Protein AF-0000000082578750 (afdb_homodimer)

Foldseek 3Di:
DPPLPPVPDPPPPALVLLLVLLVVVVLVCLQAPAFAQEPQQDADHDPPHAYDLAPVSLVVVVVVLVVSVVSLVVCCPVDDDLVNNLSSLLSQLVSLVVCLCCPQLNCLAEALCSLVLSLPVVLLLLPLDDDDQAPVSLVVNLSSLLCSLVSLVRSLVRHPQYAQVNLVVLLVVLVLLLVLLVQLLVLNVVRDDPVSNVSSVVSSVVNNVSSVVSSVSSVVVNPPHHLALASAQVSLVSCCCRNLNPPDHLVRLQVLLVVLLVVLVVVLVVLCVVCPPPDAFDFAPWPVRLQVQLQVLQVVLVVLCVVLLQADDDPQAAFEGEDADRSNNVSVVVSHFSKCLDHLVGGSYYIYHHAYITDPPDDDLNNLSRRPVNLVCQQVNVPAQSVLLSLQSPFPSNSLNNFADLLLRLQLSLLSSVVCVVSCVCVPPSNNVSSNSLVSSQLSVLSNLLSCLNNVVDRLQRQLVVCVVRRVDDSVVSSVVSVVSSSPRPNSNSNVSSNVLLVVLLVVQCVLLPPNDDSHSSVHQSSSSSRRNSVSSSSNVVCVSVVD/DPPPPPLDDPVPPALVLLLVLLVVVVLVCLQAPAFAQEDQQDADHDPPHAYDLAPVSLVVVVVVLVVSVVSLVVCCPVDDDLVNNLSSLLSQLVSLVVCLCCPQLNCLAEALCSLVLSQPVVLLLLPLDDDDQAPVSLVVNLSSLLCSLVSLVRSLVRHPQYAQVNLVVNLVVLVLLLVLLVQLLVLNVVRDDPVSNVSSVVSSVVNNVSSVVSNVSSVVVNPPHHLALASAQVSLVSCCCRNLNPPDHLVRLQVLLVVLLVVLVVVLVVLCVVCPPPDAFDFAPWPVRLQVQLQVLQVVLVVLCVVLLQADDDPQAAFEGEDADRSNNVSVVVSHASKCLDHLVGGSYYIYHHAYITDPPDDDLNNLSRRPVNLVCQQVNVPAQSVLLSLQSPFPSNSLNNFADLLLRLQLSLLSSVVCVVSCVCVVPSNNVSSNSLVSSQLSVLSNLLSCLNNVVDRLQRQLVVCVVRRVDDSVVSSVVSVVSSSPRPNSNSNVSSNVLLVVLLVVQCVLLPPNDDSHVSVHQSSSSSRRNSVSSSSNVVCVSVVD

Solvent-accessible surface area (backbone atoms only — not comparable to full-atom values): 56431 Å² total; per-residue (Å²): 135,72,78,74,63,65,78,66,65,76,70,67,78,68,47,64,67,59,49,50,51,41,53,53,50,52,58,51,40,44,66,62,61,76,57,60,45,55,65,80,80,64,73,79,62,58,87,88,66,64,81,64,63,35,73,67,43,48,53,49,50,53,53,52,49,52,52,52,50,51,56,52,62,73,46,70,76,66,49,86,48,62,65,31,40,45,53,52,49,49,50,51,18,55,54,39,40,52,46,40,50,66,69,50,66,18,39,70,28,28,28,61,42,46,36,54,33,51,32,43,28,58,45,49,58,70,60,54,60,73,81,76,64,46,65,69,57,51,50,49,41,42,53,38,37,55,44,23,42,60,40,47,50,20,37,69,72,44,47,81,52,56,23,31,65,37,44,54,52,25,50,59,54,56,70,48,43,56,62,20,53,52,38,21,51,61,39,42,48,88,55,45,54,73,67,51,48,54,52,39,52,51,27,47,53,51,27,48,50,38,51,52,52,48,45,52,53,50,63,71,54,46,76,88,42,48,76,72,64,44,60,28,60,70,46,48,50,46,39,31,52,43,46,56,46,43,97,61,53,72,67,53,45,36,54,54,22,49,53,46,21,16,47,21,41,41,52,28,51,40,38,48,53,58,47,59,90,59,77,77,74,58,66,37,92,33,50,69,55,42,29,53,46,40,43,54,46,47,53,51,45,54,48,49,34,49,75,58,53,48,34,83,77,63,84,61,58,44,51,54,34,52,40,69,59,52,64,35,44,56,48,49,44,86,53,34,59,59,58,30,66,62,46,75,90,41,63,52,50,60,22,40,35,54,44,74,70,59,50,94,80,48,53,76,68,61,37,42,41,34,44,51,36,60,67,54,34,24,28,49,22,51,73,7,48,33,44,25,48,50,42,14,42,62,34,92,50,69,69,54,37,76,50,71,35,59,32,21,42,37,3,50,15,49,36,41,47,54,50,40,53,62,47,45,75,46,72,89,34,66,68,57,50,39,50,54,27,50,53,44,26,52,40,17,48,28,24,42,49,22,51,30,23,26,53,55,75,29,51,51,68,52,37,12,52,48,42,28,62,73,38,98,49,56,60,70,60,23,37,51,50,27,45,50,32,45,74,38,60,64,56,42,32,14,33,44,53,21,25,50,48,48,34,41,41,49,25,52,48,42,53,74,45,48,89,72,48,47,67,28,61,53,37,43,53,49,36,38,43,27,31,48,38,52,60,52,49,40,55,38,52,54,32,54,76,69,72,96,134,73,78,74,66,66,77,57,75,71,70,66,77,66,48,62,69,57,48,49,52,40,53,53,50,50,58,52,39,45,67,61,62,75,58,60,44,56,64,82,81,64,73,79,63,59,90,87,66,66,81,64,64,34,72,68,43,48,51,49,52,53,53,51,49,53,52,50,51,52,56,53,61,74,46,69,77,67,48,85,49,63,65,29,41,44,53,51,47,50,49,51,21,55,54,36,41,52,48,39,50,64,68,50,66,19,40,71,28,29,28,61,41,46,36,55,33,50,33,42,28,58,46,49,59,70,58,52,58,74,81,76,62,47,65,72,57,50,50,50,43,43,53,39,38,55,44,23,43,59,38,46,51,20,37,69,71,44,48,80,53,56,22,32,66,37,46,54,51,26,49,60,53,55,70,47,44,55,62,20,53,53,39,21,50,61,40,39,48,88,53,45,54,74,68,52,46,53,52,39,52,51,29,46,53,51,27,45,52,37,51,51,52,48,47,54,52,50,64,71,54,46,75,88,40,47,76,71,64,45,60,27,58,70,46,47,49,46,39,31,53,44,46,57,46,42,97,62,52,72,67,53,45,36,54,54,20,47,53,48,22,16,47,22,42,40,51,28,51,38,39,48,52,58,47,59,90,61,76,78,72,58,67,37,93,35,48,68,57,41,29,54,46,39,42,55,47,46,54,50,45,53,48,48,33,50,75,59,52,49,34,84,76,62,84,62,56,45,49,55,34,52,40,69,59,50,64,34,44,56,48,47,45,86,54,35,58,58,57,30,65,62,45,75,89,40,64,51,51,58,22,40,33,54,42,73,70,60,49,96,81,48,55,77,68,60,36,44,41,34,44,52,38,58,68,54,33,24,30,48,22,52,72,7,48,33,44,24,48,52,40,15,43,62,34,93,51,70,68,54,35,76,50,73,35,61,32,20,42,38,3,49,13,50,37,42,48,52,50,40,52,62,47,45,76,46,72,88,34,67,69,56,49,38,50,52,26,50,52,44,26,52,41,16,47,27,23,43,49,22,50,30,22,27,54,55,77,28,52,53,66,53,36,12,51,49,41,28,61,72,38,99,49,56,60,70,59,21,37,51,49,26,46,51,31,46,74,39,61,64,57,44,30,13,33,44,54,22,24,51,47,48,33,42,41,51,26,50,49,42,52,75,45,48,90,72,48,47,68,28,60,53,40,44,53,49,37,38,44,25,31,49,39,52,59,53,49,42,54,38,51,54,31,53,76,69,71,94

Nearest PDB structures (foldseek):
  3u24-assembly1_A  TM=6.979E-01  e=1.617E-16  Shewanella oneidensis MR-1
  3o0y-assembly1_A  TM=7.688E-01  e=4.346E-14  Colwellia psychrerythraea 34H
  3o0y-assembly2_B  TM=7.677E-01  e=4.921E-14  Colwellia psychrerythraea 34H
  3u24-assembly1_A  TM=6.979E-01  e=1.449E-16  Shewanella oneidensis MR-1
  3o0y-assembly1_A  TM=7.482E-01  e=4.290E-14  Colwellia psychrerythraea 34H

Secondary structure (DSSP, 8-state):
--TTSTTT-------HHHHHHHHHHHHHHHHHSPP-SSSTT--PPPTT-----SHHHHHHHHHHHHHHHHHHHHTTT---SHHHHHHHHHHHHHHHHHHIIIIII-HHHH-THHHHHHHHHHHHHHT-SPSP--HHHHHHHHHHHHTHHHHHHHHHHH--S-BHHHHHHHHHHHHHHHHHHHHHHHHHGGG--HHHHHHHHHHHHHHHHHHHHHHHHHHHH-TT-B------HHHHHHIIIIIS-----HHHHHHHHHHHHHHHHHHHHHHHHHTTTPPPPPPPS-HHHHHHHHHHHHHHHHHHHHHTTSS---TTS--EEEEEPPTTTGGGGGGS--EE---GGGTTSPEEEEEPPP-TTS-HHHHHHHH--HHHIIIIISSSHHHHHHHHTT-SSTHHHH---HHHHHHHHHHHHHHHHHTTTTTT-HHHHHHHHHHHHHHHHHHHHHHHHHHTSS-HHHHHHHHHHHS---HHHHHHHHHHHHHSTTSTTHHHHHHHHHHHHHHHHHHHHGGG--HHHHHHHHHHTTTS-HHHHHHHHHHHHTT-/--TTSTTS-------HHHHHHHHHHHHHHHHHSPP-SSSTT--PPPTT-----SHHHHHHHHHHHHHHHHHHHHTTT---SHHHHHHHHHHHHHHHHHHIIIIII-HHHH-THHHHHHHHHHHHHHH-SPSP--HHHHHHHHHHHHTHHHHHHHHHHH--S-BHHHHHHHHHHHHHHHHHHHHHHHHHGGG--HHHHHHHHHHHHHHHHHHHHHHHHHHHH-TT-B------HHHHHHIIIIIS-----HHHHHHHHHHHHHHHHHHHHHHHHHTTTPPPPPPPS-HHHHHHHHHHHHHHHHHHHHHTTSS---TTS--EEEEEPPTTTGGGGGGS--EE---GGGTTSPEEEEEPPP-TTS-HHHHHHHH--HHHIIIIISSSHHHHHHHHTT-SSGGGTS---HHHHHHHHHHHHHHHHHTTTTTT-HHHHHHHHHHHHHHHHHHHHHHHHHHTSS-HHHHHHHHHHHS---HHHHHHHHHHHHHSTTSTTHHHHHHHHHHHHHHHHHHHHGGG--HHHHHHHHHHTTTS-HHHHHHHHHHHHTT-

Sequence (1096 aa):
MGGAALLVAQAAAAQPAVQQLGADFWAWRGTTQPASSDDIPRIVRPAGWVPDWSPAGVAAQRRQLAAFEARWQALEAAPRTVAEKVDYRLVGSALARVHWEMDHVAAWRRQPHFYTAQALNPVFEVLLPLPPVARPRLEEVIRLLANAPAILAAGRANLDDLRGPFVDVALSQLAEVPESLRGMAAGLDAYADAGQKKRLKAVLDKAIAAFADYAAFLKSKRAGLSEQTAVGRESYRYFLGNVGIYPYSPEQLVAMGRQEWARSVLFETLERNRNAGLPELPIGPSIGAVTARLDAEELKVRRFLTEKNLLTVPDWVGHYKAQPFPAYLAPIGWLGRTFDFTSIDRTGQDATVYLPDPSPRLGYFNLSIMRDPRPIIVHEGVPGHFFQLSLSWRNADPLRRRYYDSGANEGTGFYAEEMMLQAGFWADAPKTREIIYNFARLRALRVEVDVKLALGEFTIAQAADYLERMVPMDRATAREEATFFAAAPGQAISYQIGKMQTTEFLAEARVREGKSFDLKRFHDYLWTNGNVPIALQKEEYLSMVSGEMGGAALLVAQAAAAQPAVQQLGADFWAWRGTTQPASSDDIPRIVRPAGWVPDWSPAGVAAQRRQLAAFEARWQALEAAPRTVAEKVDYRLVGSALARVHWEMDHVAAWRRQPHFYTAQALNPVFEVLLPLPPVARPRLEEVIRLLANAPAILAAGRANLDDLRGPFVDVALSQLAEVPESLRGMAAGLDAYADAGQKKRLKAVLDKAIAAFADYAAFLKSKRAGLSEQTAVGRESYRYFLGNVGIYPYSPEQLVAMGRQEWARSVLFETLERNRNAGLPELPIGPSIGAVTARLDAEELKVRRFLTEKNLLTVPDWVGHYKAQPFPAYLAPIGWLGRTFDFTSIDRTGQDATVYLPDPSPRLGYFNLSIMRDPRPIIVHEGVPGHFFQLSLSWRNADPLRRRYYDSGANEGTGFYAEEMMLQAGFWADAPKTREIIYNFARLRALRVEVDVKLALGEFTIAQAADYLERMVPMDRATAREEATFFAAAPGQAISYQIGKMQTTEFLAEARVREGKSFDLKRFHDYLWTNGNVPIALQKEEYLSMVSGE

InterPro domains:
  IPR010281 Protein of unknown function DUF885 [PF05960] (50-263)
  IPR010281 Protein of unknown function DUF885 [PF05960] (376-536)
  IPR010281 Protein of unknown function DUF885 [PTHR33361] (377-539)

Organism: NCBI:txid68569

Radius of gyration: 33.59 Å; Cα contacts (8 Å, |Δi|>4): 1678; chains: 2; bounding box: 69×112×71 Å

Structure (mmCIF, N/CA/C/O backbone):
data_AF-0000000082578750-model_v1
#
loop_
_entity.id
_entity.type
_entity.pdbx_description
1 polymer 'DUF885 domain-containing protein'
#
loop_
_atom_site.group_PDB
_atom_site.id
_atom_site.type_symbol
_atom_site.label_atom_id
_atom_site.label_alt_id
_atom_site.label_comp_id
_atom_site.label_asym_id
_atom_site.label_entity_id
_atom_site.label_seq_id
_atom_site.pdbx_PDB_ins_code
_atom_site.Cartn_x
_atom_site.Cartn_y
_atom_site.Cartn_z
_atom_site.occupancy
_atom_site.B_iso_or_equiv
_atom_site.auth_seq_id
_atom_site.auth_comp_id
_atom_site.auth_asym_id
_atom_site.auth_atom_id
_atom_site.pdbx_PDB_model_num
ATOM 1 N N . MET A 1 1 ? 21.703 5.82 -29.297 1 22.81 1 MET A N 1
ATOM 2 C CA . MET A 1 1 ? 21.562 4.484 -29.875 1 22.81 1 MET A CA 1
ATOM 3 C C . MET A 1 1 ? 22.516 3.504 -29.219 1 22.81 1 MET A C 1
ATOM 5 O O . MET A 1 1 ? 22.469 2.301 -29.484 1 22.81 1 MET A O 1
ATOM 9 N N . GLY A 1 2 ? 23.656 4.141 -28.594 1 24.11 2 GLY A N 1
ATOM 10 C CA . GLY A 1 2 ? 24.812 3.363 -28.172 1 24.11 2 GLY A CA 1
ATOM 11 C C . GLY A 1 2 ? 24.578 2.572 -26.906 1 24.11 2 GLY A C 1
ATOM 12 O O . GLY A 1 2 ? 25.234 1.552 -26.672 1 24.11 2 GLY A O 1
ATOM 13 N N . GLY A 1 3 ? 23.922 3.273 -25.969 1 26.89 3 GLY A N 1
ATOM 14 C CA . GLY A 1 3 ? 24.094 2.818 -24.594 1 26.89 3 GLY A CA 1
ATOM 15 C C . GLY A 1 3 ? 23.281 1.576 -24.281 1 26.89 3 GLY A C 1
ATOM 16 O O . GLY A 1 3 ? 23.234 1.133 -23.125 1 26.89 3 GLY A O 1
ATOM 17 N N . ALA A 1 4 ? 22.234 1.276 -25.078 1 30.17 4 ALA A N 1
ATOM 18 C CA . ALA A 1 4 ? 21.234 0.253 -24.797 1 30.17 4 ALA A CA 1
ATOM 19 C C . ALA A 1 4 ? 21.828 -1.145 -24.859 1 30.17 4 ALA A C 1
ATOM 21 O O . ALA A 1 4 ? 21.188 -2.129 -24.5 1 30.17 4 ALA A O 1
ATOM 22 N N . ALA A 1 5 ? 22.766 -1.293 -25.703 1 33.19 5 ALA A N 1
ATOM 23 C CA . ALA A 1 5 ? 23.328 -2.582 -26.109 1 33.19 5 ALA A CA 1
ATOM 24 C C . ALA A 1 5 ? 24.109 -3.227 -24.969 1 33.19 5 ALA A C 1
ATOM 26 O O . ALA A 1 5 ? 24.562 -4.367 -25.078 1 33.19 5 ALA A O 1
ATOM 27 N N . LEU A 1 6 ? 24.578 -2.402 -24.031 1 34.5 6 LEU A N 1
ATOM 28 C CA . LEU A 1 6 ? 25.625 -2.902 -23.156 1 34.5 6 LEU A CA 1
ATOM 29 C C . LEU A 1 6 ? 25.062 -3.869 -22.109 1 34.5 6 LEU A C 1
ATOM 31 O O . LEU A 1 6 ? 25.797 -4.469 -21.344 1 34.5 6 LEU A O 1
ATOM 35 N N . LEU A 1 7 ? 23.828 -3.561 -21.844 1 36.28 7 LEU A N 1
ATOM 36 C CA . LEU A 1 7 ? 23.453 -4.383 -20.688 1 36.28 7 LEU A CA 1
ATOM 37 C C . LEU A 1 7 ? 23.297 -5.844 -21.094 1 36.28 7 LEU A C 1
ATOM 39 O O . LEU A 1 7 ? 22.812 -6.664 -20.312 1 36.28 7 LEU A O 1
ATOM 43 N N . VAL A 1 8 ? 23.234 -6.031 -22.531 1 36.72 8 VAL A N 1
ATOM 44 C CA . VAL A 1 8 ? 23.031 -7.426 -22.906 1 36.72 8 VAL A CA 1
ATOM 45 C C . VAL A 1 8 ? 24.094 -8.305 -22.266 1 36.72 8 VAL A C 1
ATOM 47 O O . VAL A 1 8 ? 23.781 -9.305 -21.625 1 36.72 8 VAL A O 1
ATOM 50 N N . ALA A 1 9 ? 25.359 -8.617 -23.125 1 36.28 9 ALA A N 1
ATOM 51 C CA . ALA A 1 9 ? 26.062 -9.867 -23.391 1 36.28 9 ALA A CA 1
ATOM 52 C C . ALA A 1 9 ? 27.078 -10.18 -22.297 1 36.28 9 ALA A C 1
ATOM 54 O O . ALA A 1 9 ? 27.969 -11.008 -22.484 1 36.28 9 ALA A O 1
ATOM 55 N N . GLN A 1 10 ? 27.516 -9.266 -21.531 1 38.16 10 GLN A N 1
ATOM 56 C CA . GLN A 1 10 ? 28.594 -10.062 -20.938 1 38.16 10 GLN A CA 1
ATOM 57 C C . GLN A 1 10 ? 28.047 -11.297 -20.234 1 38.16 10 GLN A C 1
ATOM 59 O O . GLN A 1 10 ? 27.422 -11.188 -19.172 1 38.16 10 GLN A O 1
ATOM 64 N N . ALA A 1 11 ? 27.656 -12.141 -20.984 1 43.69 11 ALA A N 1
ATOM 65 C CA . ALA A 1 11 ? 27.484 -13.492 -20.469 1 43.69 11 ALA A CA 1
ATOM 66 C C . ALA A 1 11 ? 28.469 -13.773 -19.344 1 43.69 11 ALA A C 1
ATOM 68 O O . ALA A 1 11 ? 29.672 -13.922 -19.578 1 43.69 11 ALA A O 1
ATOM 69 N N . ALA A 1 12 ? 28.328 -13.141 -18.234 1 47.62 12 ALA A N 1
ATOM 70 C CA . ALA A 1 12 ? 29.078 -13.547 -17.047 1 47.62 12 ALA A CA 1
ATOM 71 C C . ALA A 1 12 ? 29.391 -15.039 -17.078 1 47.62 12 ALA A C 1
ATOM 73 O O . ALA A 1 12 ? 28.547 -15.852 -17.453 1 47.62 12 ALA A O 1
ATOM 74 N N . ALA A 1 13 ? 30.5 -15.422 -17.094 1 53.12 13 ALA A N 1
ATOM 75 C CA . ALA A 1 13 ? 31.078 -16.75 -16.984 1 53.12 13 ALA A CA 1
ATOM 76 C C . ALA A 1 13 ? 30.375 -17.562 -15.898 1 53.12 13 ALA A C 1
ATOM 78 O O . ALA A 1 13 ? 30.469 -17.219 -14.711 1 53.12 13 ALA A O 1
ATOM 79 N N . ALA A 1 14 ? 29.203 -18.25 -16.297 1 68.69 14 ALA A N 1
ATOM 80 C CA . ALA A 1 14 ? 28.594 -19.25 -15.43 1 68.69 14 ALA A CA 1
ATOM 81 C C . ALA A 1 14 ? 29.656 -20.172 -14.844 1 68.69 14 ALA A C 1
ATOM 83 O O . ALA A 1 14 ? 30.641 -20.516 -15.516 1 68.69 14 ALA A O 1
ATOM 84 N N . GLN A 1 15 ? 29.594 -20.25 -13.555 1 83 15 GLN A N 1
ATOM 85 C CA . GLN A 1 15 ? 30.484 -21.219 -12.914 1 83 15 GLN A CA 1
ATOM 86 C C . GLN A 1 15 ? 30.172 -22.641 -13.375 1 83 15 GLN A C 1
ATOM 88 O O . GLN A 1 15 ? 29.125 -23.203 -13.016 1 83 15 GLN A O 1
ATOM 93 N N . PRO A 1 16 ? 31.016 -23.172 -14.164 1 91.62 16 PRO A N 1
ATOM 94 C CA . PRO A 1 16 ? 30.703 -24.422 -14.844 1 91.62 16 PRO A CA 1
ATOM 95 C C . PRO A 1 16 ? 30.25 -25.516 -13.875 1 91.62 16 PRO A C 1
ATOM 97 O O . PRO A 1 16 ? 29.328 -26.281 -14.188 1 91.62 16 PRO A O 1
ATOM 100 N N . ALA A 1 17 ? 30.859 -25.562 -12.695 1 95.62 17 ALA A N 1
ATOM 101 C CA . ALA A 1 17 ? 30.516 -26.625 -11.75 1 95.62 17 ALA A CA 1
ATOM 102 C C . ALA A 1 17 ? 29.094 -26.438 -11.219 1 95.62 17 ALA A C 1
ATOM 104 O O . ALA A 1 17 ? 28.359 -27.406 -11.016 1 95.62 17 ALA A O 1
ATOM 105 N N . VAL A 1 18 ? 28.719 -25.25 -10.992 1 97.06 18 VAL A N 1
ATOM 106 C CA . VAL A 1 18 ? 27.359 -24.953 -10.523 1 97.06 18 VAL A CA 1
ATOM 107 C C . VAL A 1 18 ? 26.359 -25.234 -11.633 1 97.06 18 VAL A C 1
ATOM 109 O O . VAL A 1 18 ? 25.281 -25.781 -11.383 1 97.06 18 VAL A O 1
ATOM 112 N N . GLN A 1 19 ? 26.719 -24.875 -12.844 1 96.38 19 GLN A N 1
ATOM 113 C CA . GLN A 1 19 ? 25.875 -25.141 -13.992 1 96.38 19 GLN A CA 1
ATOM 114 C C . GLN A 1 19 ? 25.641 -26.641 -14.164 1 96.38 19 GLN A C 1
ATOM 116 O O . GLN A 1 19 ? 24.516 -27.078 -14.406 1 96.38 19 GLN A O 1
ATOM 121 N N . GLN A 1 20 ? 26.688 -27.391 -13.992 1 97.31 20 GLN A N 1
ATOM 122 C CA . GLN A 1 20 ? 26.578 -28.844 -14.125 1 97.31 20 GLN A CA 1
ATOM 123 C C . GLN A 1 20 ? 25.719 -29.438 -13.016 1 97.31 20 GLN A C 1
ATOM 125 O O . GLN A 1 20 ? 24.906 -30.328 -13.258 1 97.31 20 GLN A O 1
ATOM 130 N N . LEU A 1 21 ? 25.953 -29 -11.805 1 98.06 21 LEU A N 1
ATOM 131 C CA . LEU A 1 21 ? 25.125 -29.438 -10.688 1 98.06 21 LEU A CA 1
ATOM 132 C C . LEU A 1 21 ? 23.656 -29.172 -10.953 1 98.06 21 LEU A C 1
ATOM 134 O O . LEU A 1 21 ? 22.797 -30.047 -10.734 1 98.06 21 LEU A O 1
ATOM 138 N N . GLY A 1 22 ? 23.391 -27.953 -11.469 1 97.38 22 GLY A N 1
ATOM 139 C CA . GLY A 1 22 ? 22.016 -27.609 -11.812 1 97.38 22 GLY A CA 1
ATOM 140 C C . GLY A 1 22 ? 21.438 -28.5 -12.891 1 97.38 22 GLY A C 1
ATOM 141 O O . GLY A 1 22 ? 20.297 -28.953 -12.781 1 97.38 22 GLY A O 1
ATOM 142 N N . ALA A 1 23 ? 22.219 -28.75 -13.867 1 97.25 23 ALA A N 1
ATOM 143 C CA . ALA A 1 23 ? 21.75 -29.594 -14.953 1 97.25 23 ALA A CA 1
ATOM 144 C C . ALA A 1 23 ? 21.422 -31 -14.445 1 97.25 23 ALA A C 1
ATOM 146 O O . ALA A 1 23 ? 20.391 -31.562 -14.812 1 97.25 23 ALA A O 1
ATOM 147 N N . ASP A 1 24 ? 22.266 -31.547 -13.594 1 98.38 24 ASP A N 1
ATOM 148 C CA . ASP A 1 24 ? 22.047 -32.875 -13.031 1 98.38 24 ASP A CA 1
ATOM 149 C C . ASP A 1 24 ? 20.812 -32.906 -12.148 1 98.38 24 ASP A C 1
ATOM 151 O O . ASP A 1 24 ? 20.016 -33.844 -12.211 1 98.38 24 ASP A O 1
ATOM 155 N N . PHE A 1 25 ? 20.719 -31.953 -11.344 1 98.06 25 PHE A N 1
ATOM 156 C CA . PHE A 1 25 ? 19.594 -31.859 -10.43 1 98.06 25 PHE A CA 1
ATOM 157 C C . PHE A 1 25 ? 18.281 -31.797 -11.195 1 98.06 25 PHE A C 1
ATOM 159 O O . PHE A 1 25 ? 17.344 -32.531 -10.867 1 98.06 25 PHE A O 1
ATOM 166 N N . TRP A 1 26 ? 18.188 -30.969 -12.227 1 96.75 26 TRP A N 1
ATOM 167 C CA . TRP A 1 26 ? 16.938 -30.781 -12.938 1 96.75 26 TRP A CA 1
ATOM 168 C C . TRP A 1 26 ? 16.609 -32 -13.797 1 96.75 26 TRP A C 1
ATOM 170 O O . TRP A 1 26 ? 15.438 -32.312 -14.008 1 96.75 26 TRP A O 1
ATOM 180 N N . ALA A 1 27 ? 17.609 -32.656 -14.25 1 96.69 27 ALA A N 1
ATOM 181 C CA . ALA A 1 27 ? 17.359 -33.938 -14.898 1 96.69 27 ALA A CA 1
ATOM 182 C C . ALA A 1 27 ? 16.719 -34.906 -13.922 1 96.69 27 ALA A C 1
ATOM 184 O O . ALA A 1 27 ? 15.766 -35.594 -14.273 1 96.69 27 ALA A O 1
ATOM 185 N N . TRP A 1 28 ? 17.266 -34.906 -12.758 1 97.81 28 TRP A N 1
ATOM 186 C CA . TRP A 1 28 ? 16.719 -35.75 -11.711 1 97.81 28 TRP A CA 1
ATOM 187 C C . TRP A 1 28 ? 15.297 -35.344 -11.336 1 97.81 28 TRP A C 1
ATOM 189 O O . TRP A 1 28 ? 14.406 -36.156 -11.188 1 97.81 28 TRP A O 1
ATOM 199 N N . ARG A 1 29 ? 15.055 -34.062 -11.266 1 96.44 29 ARG A N 1
ATOM 200 C CA . ARG A 1 29 ? 13.734 -33.562 -10.922 1 96.44 29 ARG A CA 1
ATOM 201 C C . ARG A 1 29 ? 12.719 -33.906 -12.008 1 96.44 29 ARG A C 1
ATOM 203 O O . ARG A 1 29 ? 11.531 -34.094 -11.711 1 96.44 29 ARG A O 1
ATOM 210 N N . GLY A 1 30 ? 13.156 -33.938 -13.219 1 95.5 30 GLY A N 1
ATOM 211 C CA . GLY A 1 30 ? 12.281 -34.344 -14.312 1 95.5 30 GLY A CA 1
ATOM 212 C C . GLY A 1 30 ? 11.602 -35.688 -14.062 1 95.5 30 GLY A C 1
ATOM 213 O O . GLY A 1 30 ? 10.523 -35.938 -14.594 1 95.5 30 GLY A O 1
ATOM 214 N N . THR A 1 31 ? 12.203 -36.438 -13.188 1 96.44 31 THR A N 1
ATOM 215 C CA . THR A 1 31 ? 11.664 -37.781 -12.938 1 96.44 31 THR A CA 1
ATOM 216 C C . THR A 1 31 ? 10.992 -37.844 -11.57 1 96.44 31 THR A C 1
ATOM 218 O O . THR A 1 31 ? 10.234 -38.781 -11.281 1 96.44 31 THR A O 1
ATOM 221 N N . THR A 1 32 ? 11.242 -36.812 -10.742 1 97.12 32 THR A N 1
ATOM 222 C CA . THR A 1 32 ? 10.844 -37 -9.352 1 97.12 32 THR A CA 1
ATOM 223 C C . THR A 1 32 ? 9.883 -35.906 -8.906 1 97.12 32 THR A C 1
ATOM 225 O O . THR A 1 32 ? 9.219 -36.031 -7.879 1 97.12 32 THR A O 1
ATOM 228 N N . GLN A 1 33 ? 9.836 -34.781 -9.578 1 95.94 33 GLN A N 1
ATOM 229 C CA . GLN A 1 33 ? 8.93 -33.719 -9.188 1 95.94 33 GLN A CA 1
ATOM 230 C C . GLN A 1 33 ? 7.477 -34.188 -9.211 1 95.94 33 GLN A C 1
ATOM 232 O O . GLN A 1 33 ? 7.023 -34.781 -10.188 1 95.94 33 GLN A O 1
ATOM 237 N N . PRO A 1 34 ? 6.793 -33.938 -8.133 1 96.06 34 PRO A N 1
ATOM 238 C CA . PRO A 1 34 ? 5.395 -34.375 -8.141 1 96.06 34 PRO A CA 1
ATOM 239 C C . PRO A 1 34 ? 4.547 -33.625 -9.164 1 96.06 34 PRO A C 1
ATOM 241 O O . PRO A 1 34 ? 4.801 -32.438 -9.438 1 96.06 34 PRO A O 1
ATOM 244 N N . ALA A 1 35 ? 3.572 -34.312 -9.688 1 94.19 35 ALA A N 1
ATOM 245 C CA . ALA A 1 35 ? 2.562 -33.656 -10.5 1 94.19 35 ALA A CA 1
ATOM 246 C C . ALA A 1 35 ? 1.674 -32.75 -9.648 1 94.19 35 ALA A C 1
ATOM 248 O O . ALA A 1 35 ? 1.452 -33.031 -8.469 1 94.19 35 ALA A O 1
ATOM 249 N N . SER A 1 36 ? 1.297 -31.672 -10.227 1 89.44 36 SER A N 1
ATOM 250 C CA . SER A 1 36 ? 0.495 -30.688 -9.5 1 89.44 36 SER A CA 1
ATOM 251 C C . SER A 1 36 ? -0.675 -30.203 -10.352 1 89.44 36 SER A C 1
ATOM 253 O O . SER A 1 36 ? -0.614 -30.234 -11.586 1 89.44 36 SER A O 1
ATOM 255 N N . SER A 1 37 ? -1.766 -29.828 -9.672 1 89.06 37 SER A N 1
ATOM 256 C CA . SER A 1 37 ? -2.887 -29.203 -10.359 1 89.06 37 SER A CA 1
ATOM 257 C C . SER A 1 37 ? -2.539 -27.781 -10.805 1 89.06 37 SER A C 1
ATOM 259 O O . SER A 1 37 ? -3.236 -27.203 -11.641 1 89.06 37 SER A O 1
ATOM 261 N N . ASP A 1 38 ? -1.488 -27.266 -10.227 1 87.06 38 ASP A N 1
ATOM 262 C CA . ASP A 1 38 ? -1.002 -25.938 -10.609 1 87.06 38 ASP A CA 1
ATOM 263 C C . ASP A 1 38 ? -0.26 -26 -11.945 1 87.06 38 ASP A C 1
ATOM 265 O O . ASP A 1 38 ? 0.451 -26.969 -12.227 1 87.06 38 ASP A O 1
ATOM 269 N N . ASP A 1 39 ? -0.376 -25 -12.711 1 84.25 39 ASP A N 1
ATOM 270 C CA . ASP A 1 39 ? 0.211 -24.969 -14.047 1 84.25 39 ASP A CA 1
ATOM 271 C C . ASP A 1 39 ? 1.676 -24.547 -14 1 84.25 39 ASP A C 1
ATOM 273 O O . ASP A 1 39 ? 2.469 -24.922 -14.867 1 84.25 39 ASP A O 1
ATOM 277 N N . ILE A 1 40 ? 2.117 -23.859 -13.008 1 79.25 40 ILE A N 1
ATOM 278 C CA . ILE A 1 40 ? 3.428 -23.219 -12.969 1 79.25 40 ILE A CA 1
ATOM 279 C C . ILE A 1 40 ? 4.516 -24.281 -12.844 1 79.25 40 ILE A C 1
ATOM 281 O O . ILE A 1 40 ? 5.512 -24.25 -13.57 1 79.25 40 ILE A O 1
ATOM 285 N N . PRO A 1 41 ? 4.348 -25.344 -12.117 1 77.5 41 PRO A N 1
ATOM 286 C CA . PRO A 1 41 ? 5.418 -26.312 -11.953 1 77.5 41 PRO A CA 1
ATOM 287 C C . PRO A 1 41 ? 5.398 -27.406 -13.031 1 77.5 41 PRO A C 1
ATOM 289 O O . PRO A 1 41 ? 6.184 -28.344 -12.977 1 77.5 41 PRO A O 1
ATOM 292 N N . ARG A 1 42 ? 4.582 -27.312 -14.031 1 88.62 42 ARG A N 1
ATOM 293 C CA . ARG A 1 42 ? 4.488 -28.359 -15.047 1 88.62 42 ARG A CA 1
ATOM 294 C C . ARG A 1 42 ? 5.793 -28.469 -15.828 1 88.62 42 ARG A C 1
ATOM 296 O O . ARG A 1 42 ? 6.406 -27.469 -16.188 1 88.62 42 ARG A O 1
ATOM 303 N N . ILE A 1 43 ? 6.129 -29.766 -15.984 1 90.25 43 ILE A N 1
ATOM 304 C CA . ILE A 1 43 ? 7.383 -30.016 -16.688 1 90.25 43 ILE A CA 1
ATOM 305 C C . ILE A 1 43 ? 7.199 -31.156 -17.688 1 90.25 43 ILE A C 1
ATOM 307 O O . ILE A 1 43 ? 6.273 -31.969 -17.562 1 90.25 43 ILE A O 1
ATOM 311 N N . VAL A 1 44 ? 8.094 -31.219 -18.625 1 90.25 44 VAL A N 1
ATOM 312 C CA . VAL A 1 44 ? 8.156 -32.344 -19.578 1 90.25 44 VAL A CA 1
ATOM 313 C C . VAL A 1 44 ? 8.812 -33.531 -18.906 1 90.25 44 VAL A C 1
ATOM 315 O O . VAL A 1 44 ? 9.859 -33.406 -18.266 1 90.25 44 VAL A O 1
ATOM 318 N N . ARG A 1 45 ? 8.141 -34.688 -19.062 1 95 45 ARG A N 1
ATOM 319 C CA . ARG A 1 45 ? 8.656 -35.906 -18.484 1 95 45 ARG A CA 1
ATOM 320 C C . ARG A 1 45 ? 9.391 -36.75 -19.531 1 95 45 ARG A C 1
ATOM 322 O O . ARG A 1 45 ? 9.086 -36.656 -20.719 1 95 45 ARG A O 1
ATOM 329 N N . PRO A 1 46 ? 10.359 -37.562 -19.078 1 94.19 46 PRO A N 1
ATOM 330 C CA . PRO A 1 46 ? 11 -38.469 -20.031 1 94.19 46 PRO A CA 1
ATOM 331 C C . PRO A 1 46 ? 10.039 -39.531 -20.594 1 94.19 46 PRO A C 1
ATOM 333 O O . PRO A 1 46 ? 9.031 -39.844 -19.953 1 94.19 46 PRO A O 1
ATOM 336 N N . ALA A 1 47 ? 10.43 -40 -21.781 1 93.31 47 ALA A N 1
ATOM 337 C CA . ALA A 1 47 ? 9.633 -41.031 -22.406 1 93.31 47 ALA A CA 1
ATOM 338 C C . ALA A 1 47 ? 9.508 -42.25 -21.484 1 93.31 47 ALA A C 1
ATOM 340 O O . ALA A 1 47 ? 10.484 -42.688 -20.875 1 93.31 47 ALA A O 1
ATOM 341 N N . GLY A 1 48 ? 8.336 -42.688 -21.359 1 95.81 48 GLY A N 1
ATOM 342 C CA . GLY A 1 48 ? 8.086 -43.906 -20.609 1 95.81 48 GLY A CA 1
ATOM 343 C C . GLY A 1 48 ? 7.973 -43.656 -19.109 1 95.81 48 GLY A C 1
ATOM 344 O O . GLY A 1 48 ? 7.738 -44.594 -18.344 1 95.81 48 GLY A O 1
ATOM 345 N N . TRP A 1 49 ? 8.109 -42.5 -18.703 1 96.56 49 TRP A N 1
ATOM 346 C CA . TRP A 1 49 ? 8.094 -42.156 -17.297 1 96.56 49 TRP A CA 1
ATOM 347 C C . TRP A 1 49 ? 6.73 -42.438 -16.672 1 96.56 49 TRP A C 1
ATOM 349 O O . TRP A 1 49 ? 5.695 -42.219 -17.312 1 96.56 49 TRP A O 1
ATOM 359 N N . VAL A 1 50 ? 6.648 -42.906 -15.469 1 97.38 50 VAL A N 1
ATOM 360 C CA . VAL A 1 50 ? 5.492 -42.938 -14.578 1 97.38 50 VAL A CA 1
ATOM 361 C C . VAL A 1 50 ? 5.895 -42.469 -13.18 1 97.38 50 VAL A C 1
ATOM 363 O O . VAL A 1 50 ? 7.039 -42.688 -12.758 1 97.38 50 VAL A O 1
ATOM 366 N N . PRO A 1 51 ? 5.031 -41.812 -12.492 1 97.38 51 PRO A N 1
ATOM 367 C CA . PRO A 1 51 ? 5.387 -41.438 -11.125 1 97.38 51 PRO A CA 1
ATOM 368 C C . PRO A 1 51 ? 5.672 -42.656 -10.234 1 97.38 51 PRO A C 1
ATOM 370 O O . PRO A 1 51 ? 5.051 -43.719 -10.398 1 97.38 51 PRO A O 1
ATOM 373 N N . ASP A 1 52 ? 6.59 -42.5 -9.32 1 97.81 52 ASP A N 1
ATOM 374 C CA . ASP A 1 52 ? 6.918 -43.562 -8.352 1 97.81 52 ASP A CA 1
ATOM 375 C C . ASP A 1 52 ? 7.023 -42.969 -6.941 1 97.81 52 ASP A C 1
ATOM 377 O O . ASP A 1 52 ? 8.008 -42.312 -6.605 1 97.81 52 ASP A O 1
ATOM 381 N N . TRP A 1 53 ? 6.082 -43.281 -6.141 1 98 53 TRP A N 1
ATOM 382 C CA . TRP A 1 53 ? 6.062 -42.844 -4.742 1 98 53 TRP A CA 1
ATOM 383 C C . TRP A 1 53 ? 6.02 -44.062 -3.812 1 98 53 TRP A C 1
ATOM 385 O O . TRP A 1 53 ? 5.453 -44 -2.717 1 98 53 TRP A O 1
ATOM 395 N N . SER A 1 54 ? 6.441 -45.219 -4.312 1 98.12 54 SER A N 1
ATOM 396 C CA . SER A 1 54 ? 6.613 -46.344 -3.412 1 98.12 54 SER A CA 1
ATOM 397 C C . SER A 1 54 ? 7.602 -46.031 -2.297 1 98.12 54 SER A C 1
ATOM 399 O O . SER A 1 54 ? 8.414 -45.094 -2.43 1 98.12 54 SER A O 1
ATOM 401 N N . PRO A 1 55 ? 7.492 -46.719 -1.191 1 97.81 55 PRO A N 1
ATOM 402 C CA . PRO A 1 55 ? 8.477 -46.469 -0.134 1 97.81 55 PRO A CA 1
ATOM 403 C C . PRO A 1 55 ? 9.914 -46.562 -0.64 1 97.81 55 PRO A C 1
ATOM 405 O O . PRO A 1 55 ? 10.758 -45.75 -0.243 1 97.81 55 PRO A O 1
ATOM 408 N N . ALA A 1 56 ? 10.188 -47.469 -1.523 1 97.94 56 ALA A N 1
ATOM 409 C CA . ALA A 1 56 ? 11.523 -47.562 -2.109 1 97.94 56 ALA A CA 1
ATOM 410 C C . ALA A 1 56 ? 11.844 -46.344 -2.965 1 97.94 56 ALA A C 1
ATOM 412 O O . ALA A 1 56 ? 12.977 -45.875 -2.965 1 97.94 56 ALA A O 1
ATOM 413 N N . GLY A 1 57 ? 10.867 -45.906 -3.771 1 97.88 57 GLY A N 1
ATOM 414 C CA . GLY A 1 57 ? 11.039 -44.719 -4.562 1 97.88 57 GLY A CA 1
ATOM 415 C C . GLY A 1 57 ? 11.328 -43.469 -3.723 1 97.88 57 GLY A C 1
ATOM 416 O O . GLY A 1 57 ? 12.219 -42.688 -4.051 1 97.88 57 GLY A O 1
ATOM 417 N N . VAL A 1 58 ? 10.625 -43.312 -2.59 1 98.19 58 VAL A N 1
ATOM 418 C CA . VAL A 1 58 ? 10.812 -42.188 -1.678 1 98.19 58 VAL A CA 1
ATOM 419 C C . VAL A 1 58 ? 12.211 -42.25 -1.059 1 98.19 58 VAL A C 1
ATOM 421 O O . VAL A 1 58 ? 12.906 -41.25 -0.974 1 98.19 58 VAL A O 1
ATOM 424 N N . ALA A 1 59 ? 12.609 -43.438 -0.639 1 98.06 59 ALA A N 1
ATOM 425 C CA . ALA A 1 59 ? 13.938 -43.594 -0.065 1 98.06 59 ALA A CA 1
ATOM 426 C C . ALA A 1 59 ? 15.023 -43.25 -1.074 1 98.06 59 ALA A C 1
ATOM 428 O O . ALA A 1 59 ? 16.031 -42.625 -0.715 1 98.06 59 ALA A O 1
ATOM 429 N N . ALA A 1 60 ? 14.82 -43.656 -2.281 1 98.31 60 ALA A N 1
ATOM 430 C CA . ALA A 1 60 ? 15.781 -43.344 -3.338 1 98.31 60 ALA A CA 1
ATOM 431 C C . ALA A 1 60 ? 15.867 -41.812 -3.562 1 98.31 60 ALA A C 1
ATOM 433 O O . ALA A 1 60 ? 16.953 -41.281 -3.777 1 98.31 60 ALA A O 1
ATOM 434 N N . GLN A 1 61 ? 14.75 -41.188 -3.586 1 98.06 61 GLN A N 1
ATOM 435 C CA . GLN A 1 61 ? 14.727 -39.719 -3.736 1 98.06 61 GLN A CA 1
ATOM 436 C C . GLN A 1 61 ? 15.5 -39.031 -2.611 1 98.06 61 GLN A C 1
ATOM 438 O O . GLN A 1 61 ? 16.266 -38.125 -2.857 1 98.06 61 GLN A O 1
ATOM 443 N N . ARG A 1 62 ? 15.344 -39.5 -1.399 1 98.25 62 ARG A N 1
ATOM 444 C CA . ARG A 1 62 ? 16.016 -38.906 -0.246 1 98.25 62 ARG A CA 1
ATOM 445 C C . ARG A 1 62 ? 17.531 -39.094 -0.358 1 98.25 62 ARG A C 1
ATOM 447 O O . ARG A 1 62 ? 18.297 -38.188 -0.043 1 98.25 62 ARG A O 1
ATOM 454 N N . ARG A 1 63 ? 17.906 -40.25 -0.79 1 98.38 63 ARG A N 1
ATOM 455 C CA . ARG A 1 63 ? 19.328 -40.5 -0.954 1 98.38 63 ARG A CA 1
ATOM 456 C C . ARG A 1 63 ? 19.938 -39.594 -2.006 1 98.38 63 ARG A C 1
ATOM 458 O O . ARG A 1 63 ? 21.016 -39.031 -1.797 1 98.38 63 ARG A O 1
ATOM 465 N N . GLN A 1 64 ? 19.281 -39.469 -3.127 1 98.56 64 GLN A N 1
ATOM 466 C CA . GLN A 1 64 ? 19.781 -38.625 -4.199 1 98.56 64 GLN A CA 1
ATOM 467 C C . GLN A 1 64 ? 19.797 -37.156 -3.77 1 98.56 64 GLN A C 1
ATOM 469 O O . GLN A 1 64 ? 20.719 -36.406 -4.121 1 98.56 64 GLN A O 1
ATOM 474 N N . LEU A 1 65 ? 18.797 -36.719 -3.027 1 98.62 65 LEU A N 1
ATOM 475 C CA . LEU A 1 65 ? 18.766 -35.375 -2.51 1 98.62 65 LEU A CA 1
ATOM 476 C C . LEU A 1 65 ? 19.984 -35.094 -1.644 1 98.62 65 LEU A C 1
ATOM 478 O O . LEU A 1 65 ? 20.609 -34.031 -1.779 1 98.62 65 LEU A O 1
ATOM 482 N N . ALA A 1 66 ? 20.297 -36 -0.76 1 98.62 66 ALA A N 1
ATOM 483 C CA . ALA A 1 66 ? 21.453 -35.844 0.114 1 98.62 66 ALA A CA 1
ATOM 484 C C . ALA A 1 66 ? 22.75 -35.719 -0.699 1 98.62 66 ALA A C 1
ATOM 486 O O . ALA A 1 66 ? 23.625 -34.938 -0.343 1 98.62 66 ALA A O 1
ATOM 487 N N . ALA A 1 67 ? 22.828 -36.438 -1.76 1 98.62 67 ALA A N 1
ATOM 488 C CA . ALA A 1 67 ? 24 -36.375 -2.621 1 98.62 67 ALA A CA 1
ATOM 489 C C . ALA A 1 67 ? 24.094 -35 -3.316 1 98.62 67 ALA A C 1
ATOM 491 O O . ALA A 1 67 ? 25.188 -34.438 -3.426 1 98.62 67 ALA A O 1
ATOM 492 N N . PHE A 1 68 ? 23 -34.531 -3.826 1 98.69 68 PHE A N 1
ATOM 493 C CA . PHE A 1 68 ? 22.984 -33.219 -4.453 1 98.69 68 PHE A CA 1
ATOM 494 C C . PHE A 1 68 ? 23.359 -32.125 -3.445 1 98.69 68 PHE A C 1
ATOM 496 O O . PHE A 1 68 ? 24.078 -31.188 -3.775 1 98.69 68 PHE A O 1
ATOM 503 N N . GLU A 1 69 ? 22.844 -32.219 -2.23 1 98.44 69 GLU A N 1
ATOM 504 C CA . GLU A 1 69 ? 23.141 -31.25 -1.187 1 98.44 69 GLU A CA 1
ATOM 505 C C . GLU A 1 69 ? 24.625 -31.219 -0.858 1 98.44 69 GLU A C 1
ATOM 507 O O . GLU A 1 69 ? 25.203 -30.141 -0.66 1 98.44 69 GLU A O 1
ATOM 512 N N . ALA A 1 70 ? 25.188 -32.375 -0.785 1 98.56 70 ALA A N 1
ATOM 513 C CA . ALA A 1 70 ? 26.625 -32.438 -0.512 1 98.56 70 ALA A CA 1
ATOM 514 C C . ALA A 1 70 ? 27.438 -31.75 -1.613 1 98.56 70 ALA A C 1
ATOM 516 O O . ALA A 1 70 ? 28.375 -31.016 -1.331 1 98.56 70 ALA A O 1
ATOM 517 N N . ARG A 1 71 ? 27.078 -32.031 -2.859 1 98.38 71 ARG A N 1
ATOM 518 C CA . ARG A 1 71 ? 27.734 -31.375 -3.986 1 98.38 71 ARG A CA 1
ATOM 519 C C . ARG A 1 71 ? 27.547 -29.859 -3.938 1 98.38 71 ARG A C 1
ATOM 521 O O . ARG A 1 71 ? 28.484 -29.094 -4.203 1 98.38 71 ARG A O 1
ATOM 528 N N . TRP A 1 72 ? 26.359 -29.406 -3.611 1 98.56 72 TRP A N 1
ATOM 529 C CA . TRP A 1 72 ? 26.031 -27.984 -3.527 1 98.56 72 TRP A CA 1
ATOM 530 C C . TRP A 1 72 ? 26.875 -27.297 -2.449 1 98.56 72 TRP A C 1
ATOM 532 O O . TRP A 1 72 ? 27.469 -26.25 -2.691 1 98.56 72 TRP A O 1
ATOM 542 N N . GLN A 1 73 ? 26.969 -27.922 -1.287 1 98.44 73 GLN A N 1
ATOM 543 C CA . GLN A 1 73 ? 27.734 -27.359 -0.173 1 98.44 73 GLN A CA 1
ATOM 544 C C . GLN A 1 73 ? 29.219 -27.234 -0.523 1 98.44 73 GLN A C 1
ATOM 546 O O . GLN A 1 73 ? 29.859 -26.266 -0.142 1 98.44 73 GLN A O 1
ATOM 551 N N . ALA A 1 74 ? 29.688 -28.109 -1.272 1 98 74 ALA A N 1
ATOM 552 C CA . ALA A 1 74 ? 31.094 -28.125 -1.646 1 98 74 ALA A CA 1
ATOM 553 C C . ALA A 1 74 ? 31.422 -26.969 -2.594 1 98 74 ALA A C 1
ATOM 555 O O . ALA A 1 74 ? 32.594 -26.594 -2.748 1 98 74 ALA A O 1
ATOM 556 N N . LEU A 1 75 ? 30.391 -26.391 -3.201 1 97.94 75 LEU A N 1
ATOM 557 C CA . LEU A 1 75 ? 30.594 -25.375 -4.215 1 97.94 75 LEU A CA 1
ATOM 558 C C . LEU A 1 75 ? 30.328 -23.984 -3.654 1 97.94 75 LEU A C 1
ATOM 560 O O . LEU A 1 75 ? 30.219 -23 -4.406 1 97.94 75 LEU A O 1
ATOM 564 N N . GLU A 1 76 ? 30.234 -23.812 -2.365 1 97 76 GLU A N 1
ATOM 565 C CA . GLU A 1 76 ? 29.844 -22.562 -1.723 1 97 76 GLU A CA 1
ATOM 566 C C . GLU A 1 76 ? 30.812 -21.438 -2.07 1 97 76 GLU A C 1
ATOM 568 O O . GLU A 1 76 ? 30.406 -20.281 -2.223 1 97 76 GLU A O 1
ATOM 573 N N . ALA A 1 77 ? 32.031 -21.719 -2.281 1 96 77 ALA A N 1
ATOM 574 C CA . ALA A 1 77 ? 33.062 -20.703 -2.482 1 96 77 ALA A CA 1
ATOM 575 C C . ALA A 1 77 ? 33.344 -20.484 -3.969 1 96 77 ALA A C 1
ATOM 577 O O . ALA A 1 77 ? 34.125 -19.594 -4.34 1 96 77 ALA A O 1
ATOM 578 N N . ALA A 1 78 ? 32.688 -21.141 -4.801 1 93.38 78 ALA A N 1
ATOM 579 C CA . ALA A 1 78 ? 33.031 -21.156 -6.223 1 93.38 78 ALA A CA 1
ATOM 580 C C . ALA A 1 78 ? 32.594 -19.859 -6.898 1 93.38 78 ALA A C 1
ATOM 582 O O . ALA A 1 78 ? 33.312 -19.328 -7.73 1 93.38 78 ALA A O 1
ATOM 583 N N . PRO A 1 79 ? 31.406 -19.344 -6.582 1 94.5 79 PRO A N 1
ATOM 584 C CA . PRO A 1 79 ? 30.969 -18.125 -7.281 1 94.5 79 PRO A CA 1
ATOM 585 C C . PRO A 1 79 ? 31.891 -16.938 -7.043 1 94.5 79 PRO A C 1
ATOM 587 O O . PRO A 1 79 ? 32.375 -16.75 -5.93 1 94.5 79 PRO A O 1
ATOM 590 N N . ARG A 1 80 ? 32.094 -16.094 -8.062 1 92.88 80 ARG A N 1
ATOM 591 C CA . ARG A 1 80 ? 33 -14.953 -7.988 1 92.88 80 ARG A CA 1
ATOM 592 C C . ARG A 1 80 ? 32.25 -13.648 -8.258 1 92.88 80 ARG A C 1
ATOM 594 O O . ARG A 1 80 ? 32.688 -12.578 -7.836 1 92.88 80 ARG A O 1
ATOM 601 N N . THR A 1 81 ? 31.25 -13.742 -9.016 1 93.56 81 THR A N 1
ATOM 602 C CA . THR A 1 81 ? 30.438 -12.57 -9.336 1 93.56 81 THR A CA 1
ATOM 603 C C . THR A 1 81 ? 29.062 -12.672 -8.688 1 93.56 81 THR A C 1
ATOM 605 O O . THR A 1 81 ? 28.672 -13.734 -8.195 1 93.56 81 THR A O 1
ATOM 608 N N . VAL A 1 82 ? 28.297 -11.594 -8.672 1 95.19 82 VAL A N 1
ATOM 609 C CA . VAL A 1 82 ? 26.938 -11.578 -8.102 1 95.19 82 VAL A CA 1
ATOM 610 C C . VAL A 1 82 ? 26.031 -12.516 -8.898 1 95.19 82 VAL A C 1
ATOM 612 O O . VAL A 1 82 ? 25.234 -13.25 -8.32 1 95.19 82 VAL A O 1
ATOM 615 N N . ALA A 1 83 ? 26.172 -12.508 -10.219 1 94.06 83 ALA A N 1
ATOM 616 C CA . ALA A 1 83 ? 25.375 -13.383 -11.07 1 94.06 83 ALA A CA 1
ATOM 617 C C . ALA A 1 83 ? 25.641 -14.852 -10.742 1 94.06 83 ALA A C 1
ATOM 619 O O . ALA A 1 83 ? 24.703 -15.656 -10.672 1 94.06 83 ALA A O 1
ATOM 620 N N . GLU A 1 84 ? 26.922 -15.18 -10.484 1 95.25 84 GLU A N 1
ATOM 621 C CA . GLU A 1 84 ? 27.266 -16.547 -10.125 1 95.25 84 GLU A CA 1
ATOM 622 C C . GLU A 1 84 ? 26.719 -16.922 -8.75 1 95.25 84 GLU A C 1
ATOM 624 O O . GLU A 1 84 ? 26.312 -18.062 -8.523 1 95.25 84 GLU A O 1
ATOM 629 N N . LYS A 1 85 ? 26.781 -15.977 -7.895 1 96.56 85 LYS A N 1
ATOM 630 C CA . LYS A 1 85 ? 26.219 -16.203 -6.566 1 96.56 85 LYS A CA 1
ATOM 631 C C . LYS A 1 85 ? 24.719 -16.438 -6.633 1 96.56 85 LYS A C 1
ATOM 633 O O . LYS A 1 85 ? 24.172 -17.266 -5.898 1 96.56 85 LYS A O 1
ATOM 638 N N . VAL A 1 86 ? 24.047 -15.688 -7.469 1 96.75 86 VAL A N 1
ATOM 639 C CA . VAL A 1 86 ? 22.609 -15.859 -7.668 1 96.75 86 VAL A CA 1
ATOM 640 C C . VAL A 1 86 ? 22.328 -17.266 -8.18 1 96.75 86 VAL A C 1
ATOM 642 O O . VAL A 1 86 ? 21.438 -17.953 -7.66 1 96.75 86 VAL A O 1
ATOM 645 N N . ASP A 1 87 ? 23.094 -17.766 -9.125 1 96.88 87 ASP A N 1
ATOM 646 C CA . ASP A 1 87 ? 22.906 -19.109 -9.664 1 96.88 87 ASP A CA 1
ATOM 647 C C . ASP A 1 87 ? 23.109 -20.172 -8.586 1 96.88 87 ASP A C 1
ATOM 649 O O . ASP A 1 87 ? 22.359 -21.141 -8.5 1 96.88 87 ASP A O 1
ATOM 653 N N . TYR A 1 88 ? 24.172 -19.938 -7.781 1 97.88 88 TYR A N 1
ATOM 654 C CA . TYR A 1 88 ? 24.438 -20.844 -6.672 1 97.88 88 TYR A CA 1
ATOM 655 C C . TYR A 1 88 ? 23.25 -20.891 -5.711 1 97.88 88 TYR A C 1
ATOM 657 O O . TYR A 1 88 ? 22.828 -21.969 -5.293 1 97.88 88 TYR A O 1
ATOM 665 N N . ARG A 1 89 ? 22.719 -19.766 -5.414 1 97.38 89 ARG A N 1
ATOM 666 C CA . ARG A 1 89 ? 21.594 -19.672 -4.488 1 97.38 89 ARG A CA 1
ATOM 667 C C . ARG A 1 89 ? 20.344 -20.266 -5.098 1 97.38 89 ARG A C 1
ATOM 669 O O . ARG A 1 89 ? 19.5 -20.812 -4.387 1 97.38 89 ARG A O 1
ATOM 676 N N . LEU A 1 90 ? 20.203 -20.188 -6.426 1 97.44 90 LEU A N 1
ATOM 677 C CA . LEU A 1 90 ? 19.078 -20.797 -7.105 1 97.44 90 LEU A CA 1
ATOM 678 C C . LEU A 1 90 ? 19.062 -22.312 -6.902 1 97.44 90 LEU A C 1
ATOM 680 O O . LEU A 1 90 ? 18.016 -22.906 -6.66 1 97.44 90 LEU A O 1
ATOM 684 N N . VAL A 1 91 ? 20.25 -22.875 -7.008 1 98 91 VAL A N 1
ATOM 685 C CA . VAL A 1 91 ? 20.344 -24.312 -6.777 1 98 91 VAL A CA 1
ATOM 686 C C . VAL A 1 91 ? 19.984 -24.625 -5.328 1 98 91 VAL A C 1
ATOM 688 O O . VAL A 1 91 ? 19.25 -25.578 -5.059 1 98 91 VAL A O 1
ATOM 691 N N . GLY A 1 92 ? 20.469 -23.797 -4.41 1 98.44 92 GLY A N 1
ATOM 692 C CA . GLY A 1 92 ? 20.125 -23.969 -3.01 1 98.44 92 GLY A CA 1
ATOM 693 C C . GLY A 1 92 ? 18.625 -23.906 -2.764 1 98.44 92 GLY A C 1
ATOM 694 O O . GLY A 1 92 ? 18.078 -24.719 -2.014 1 98.44 92 GLY A O 1
ATOM 695 N N . SER A 1 93 ? 17.984 -22.969 -3.355 1 98.25 93 SER A N 1
ATOM 696 C CA . SER A 1 93 ? 16.547 -22.828 -3.242 1 98.25 93 SER A CA 1
ATOM 697 C C . SER A 1 93 ? 15.82 -24.047 -3.816 1 98.25 93 SER A C 1
ATOM 699 O O . SER A 1 93 ? 14.836 -24.516 -3.25 1 98.25 93 SER A O 1
ATOM 701 N N . ALA A 1 94 ? 16.297 -24.547 -4.93 1 97.81 94 ALA A N 1
ATOM 702 C CA . ALA A 1 94 ? 15.695 -25.719 -5.555 1 97.81 94 ALA A CA 1
ATOM 703 C C . ALA A 1 94 ? 15.812 -26.953 -4.656 1 97.81 94 ALA A C 1
ATOM 705 O O . ALA A 1 94 ? 14.883 -27.75 -4.551 1 97.81 94 ALA A O 1
ATOM 706 N N . LEU A 1 95 ? 16.969 -27.094 -4.023 1 98.62 95 LEU A N 1
ATOM 707 C CA . LEU A 1 95 ? 17.172 -28.172 -3.072 1 98.62 95 LEU A CA 1
ATOM 708 C C . LEU A 1 95 ? 16.25 -28.016 -1.871 1 98.62 95 LEU A C 1
ATOM 710 O O . LEU A 1 95 ? 15.633 -29 -1.427 1 98.62 95 LEU A O 1
ATOM 714 N N . ALA A 1 96 ? 16.125 -26.812 -1.403 1 98.5 96 ALA A N 1
ATOM 715 C CA . ALA A 1 96 ? 15.242 -26.516 -0.272 1 98.5 96 ALA A CA 1
ATOM 716 C C . ALA A 1 96 ? 13.797 -26.859 -0.6 1 98.5 96 ALA A C 1
ATOM 718 O O . ALA A 1 96 ? 13.039 -27.297 0.274 1 98.5 96 ALA A O 1
ATOM 719 N N . ARG A 1 97 ? 13.414 -26.703 -1.818 1 97.38 97 ARG A N 1
ATOM 720 C CA . ARG A 1 97 ? 12.055 -27.031 -2.232 1 97.38 97 ARG A CA 1
ATOM 721 C C . ARG A 1 97 ? 11.789 -28.531 -2.084 1 97.38 97 ARG A C 1
ATOM 723 O O . ARG A 1 97 ? 10.695 -28.938 -1.703 1 97.38 97 ARG A O 1
ATOM 730 N N . VAL A 1 98 ? 12.75 -29.297 -2.42 1 98.19 98 VAL A N 1
ATOM 731 C CA . VAL A 1 98 ? 12.562 -30.734 -2.256 1 98.19 98 VAL A CA 1
ATOM 732 C C . VAL A 1 98 ? 12.383 -31.078 -0.777 1 98.19 98 VAL A C 1
ATOM 734 O O . VAL A 1 98 ? 11.508 -31.859 -0.415 1 98.19 98 VAL A O 1
ATOM 737 N N . HIS A 1 99 ? 13.172 -30.438 0.075 1 98.38 99 HIS A N 1
ATOM 738 C CA . HIS A 1 99 ? 12.992 -30.625 1.511 1 98.38 99 HIS A CA 1
ATOM 739 C C . HIS A 1 99 ? 11.617 -30.141 1.96 1 98.38 99 HIS A C 1
ATOM 741 O O . HIS A 1 99 ? 10.984 -30.781 2.805 1 98.38 99 HIS A O 1
ATOM 747 N N . TRP A 1 100 ? 11.211 -29.047 1.423 1 97.69 100 TRP A N 1
ATOM 748 C CA . TRP A 1 100 ? 9.883 -28.516 1.719 1 97.69 100 TRP A CA 1
ATOM 749 C C . TRP A 1 100 ? 8.805 -29.531 1.377 1 97.69 100 TRP A C 1
ATOM 751 O O . TRP A 1 100 ? 7.918 -29.797 2.191 1 97.69 100 TRP A O 1
ATOM 761 N N . GLU A 1 101 ? 8.93 -30.188 0.219 1 96.81 101 GLU A N 1
ATOM 762 C CA . GLU A 1 101 ? 7.969 -31.172 -0.274 1 96.81 101 GLU A CA 1
ATOM 763 C C . GLU A 1 101 ? 8.016 -32.469 0.554 1 96.81 101 GLU A C 1
ATOM 765 O O . GLU A 1 101 ? 6.969 -33.031 0.895 1 96.81 101 GLU A O 1
ATOM 770 N N . MET A 1 102 ? 9.203 -32.875 0.935 1 97.69 102 MET A N 1
ATOM 771 C CA . MET A 1 102 ? 9.391 -34.188 1.525 1 97.69 102 MET A CA 1
ATOM 772 C C . MET A 1 102 ? 9.211 -34.125 3.039 1 97.69 102 MET A C 1
ATOM 774 O O . MET A 1 102 ? 8.719 -35.094 3.641 1 97.69 102 MET A O 1
ATOM 778 N N . ASP A 1 103 ? 9.555 -32.938 3.652 1 97.75 103 ASP A N 1
ATOM 779 C CA . ASP A 1 103 ? 9.742 -32.969 5.102 1 97.75 103 ASP A CA 1
ATOM 780 C C . ASP A 1 103 ? 8.812 -31.984 5.797 1 97.75 103 ASP A C 1
ATOM 782 O O . ASP A 1 103 ? 8.453 -32.188 6.961 1 97.75 103 ASP A O 1
ATOM 786 N N . HIS A 1 104 ? 8.484 -30.922 5.082 1 97.81 104 HIS A N 1
ATOM 787 C CA . HIS A 1 104 ? 7.711 -29.875 5.746 1 97.81 104 HIS A CA 1
ATOM 788 C C . HIS A 1 104 ? 6.223 -30 5.441 1 97.81 104 HIS A C 1
ATOM 790 O O . HIS A 1 104 ? 5.426 -30.297 6.336 1 97.81 104 HIS A O 1
ATOM 796 N N . VAL A 1 105 ? 5.926 -29.938 4.16 1 97.44 105 VAL A N 1
ATOM 797 C CA . VAL A 1 105 ? 4.539 -30.156 3.764 1 97.44 105 VAL A CA 1
ATOM 798 C C . VAL A 1 105 ? 4.207 -31.641 3.846 1 97.44 105 VAL A C 1
ATOM 800 O O . VAL A 1 105 ? 3.143 -32.031 4.344 1 97.44 105 VAL A O 1
ATOM 803 N N . ALA A 1 106 ? 5.105 -32.438 3.287 1 97.69 106 ALA A N 1
ATOM 804 C CA . ALA A 1 106 ? 5.016 -33.875 3.307 1 97.69 106 ALA A CA 1
ATOM 805 C C . ALA A 1 106 ? 3.631 -34.344 2.873 1 97.69 106 ALA A C 1
ATOM 807 O O . ALA A 1 106 ? 2.994 -35.156 3.564 1 97.69 106 ALA A O 1
ATOM 808 N N . ALA A 1 107 ? 3.215 -33.812 1.793 1 97.62 107 ALA A N 1
ATOM 809 C CA . ALA A 1 107 ? 1.905 -34.188 1.273 1 97.62 107 ALA A CA 1
ATOM 810 C C . ALA A 1 107 ? 1.819 -35.719 1.069 1 97.62 107 ALA A C 1
ATOM 812 O O . ALA A 1 107 ? 0.768 -36.312 1.294 1 97.62 107 ALA A O 1
ATOM 813 N N . TRP A 1 108 ? 2.885 -36.344 0.745 1 98.06 108 TRP A N 1
ATOM 814 C CA . TRP A 1 108 ? 2.928 -37.781 0.472 1 98.06 108 TRP A CA 1
ATOM 815 C C . TRP A 1 108 ? 2.656 -38.594 1.739 1 98.06 108 TRP A C 1
ATOM 817 O O . TRP A 1 108 ? 2.279 -39.75 1.669 1 98.06 108 TRP A O 1
ATOM 827 N N . ARG A 1 109 ? 2.73 -37.969 2.879 1 98.19 109 ARG A N 1
ATOM 828 C CA . ARG A 1 109 ? 2.467 -38.625 4.145 1 98.19 109 ARG A CA 1
ATOM 829 C C . ARG A 1 109 ? 1.131 -38.188 4.734 1 98.19 109 ARG A C 1
ATOM 831 O O . ARG A 1 109 ? 0.502 -38.938 5.488 1 98.19 109 ARG A O 1
ATOM 838 N N . ARG A 1 110 ? 0.715 -37 4.316 1 97.62 110 ARG A N 1
ATOM 839 C CA . ARG A 1 110 ? -0.317 -36.344 5.121 1 97.62 110 ARG A CA 1
ATOM 840 C C . ARG A 1 110 ? -1.595 -36.125 4.312 1 97.62 110 ARG A C 1
ATOM 842 O O . ARG A 1 110 ? -2.676 -36 4.883 1 97.62 110 ARG A O 1
ATOM 849 N N . GLN A 1 111 ? -1.464 -36.062 3.016 1 97.81 111 GLN A N 1
ATOM 850 C CA . GLN A 1 111 ? -2.566 -35.625 2.16 1 97.81 111 GLN A CA 1
ATOM 851 C C . GLN A 1 111 ? -2.941 -36.719 1.161 1 97.81 111 GLN A C 1
ATOM 853 O O . GLN A 1 111 ? -2.326 -36.844 0.099 1 97.81 111 GLN A O 1
ATOM 858 N N . PRO A 1 112 ? -4.051 -37.344 1.432 1 98.19 112 PRO A N 1
ATOM 859 C CA . PRO A 1 112 ? -4.371 -38.469 0.561 1 98.19 112 PRO A CA 1
ATOM 860 C C . PRO A 1 112 ? -4.703 -38.062 -0.867 1 98.19 112 PRO A C 1
ATOM 862 O O . PRO A 1 112 ? -4.508 -38.844 -1.808 1 98.19 112 PRO A O 1
ATOM 865 N N . HIS A 1 113 ? -5.164 -36.812 -1.1 1 97 113 HIS A N 1
ATOM 866 C CA . HIS A 1 113 ? -5.449 -36.344 -2.453 1 97 113 HIS A CA 1
ATOM 867 C C . HIS A 1 113 ? -4.168 -36.188 -3.262 1 97 113 HIS A C 1
ATOM 869 O O . HIS A 1 113 ? -4.215 -36.062 -4.488 1 97 113 HIS A O 1
ATOM 875 N N . PHE A 1 114 ? -3.045 -36.188 -2.594 1 97.5 114 PHE A N 1
ATOM 876 C CA . PHE A 1 114 ? -1.755 -36.219 -3.271 1 97.5 114 PHE A CA 1
ATOM 877 C C . PHE A 1 114 ? -1.679 -37.375 -4.242 1 97.5 114 PHE A C 1
ATOM 879 O O . PHE A 1 114 ? -1.236 -37.219 -5.383 1 97.5 114 PHE A O 1
ATOM 886 N N . TYR A 1 115 ? -2.131 -38.5 -3.865 1 98.5 115 TYR A N 1
ATOM 887 C CA . TYR A 1 115 ? -1.997 -39.719 -4.676 1 98.5 115 TYR A CA 1
ATOM 888 C C . TYR A 1 115 ? -3.035 -39.75 -5.789 1 98.5 115 TYR A C 1
ATOM 890 O O . TYR A 1 115 ? -2.801 -40.312 -6.852 1 98.5 115 TYR A O 1
ATOM 898 N N . THR A 1 116 ? -4.188 -39.094 -5.547 1 98 116 THR A N 1
ATOM 899 C CA . THR A 1 116 ? -5.094 -38.875 -6.668 1 98 116 THR A CA 1
ATOM 900 C C . THR A 1 116 ? -4.422 -38.031 -7.742 1 98 116 THR A C 1
ATOM 902 O O . THR A 1 116 ? -4.48 -38.344 -8.93 1 98 116 THR A O 1
ATOM 905 N N . ALA A 1 117 ? -3.768 -37 -7.355 1 96.75 117 ALA A N 1
ATOM 906 C CA . ALA A 1 117 ? -3.072 -36.094 -8.273 1 96.75 117 ALA A CA 1
ATOM 907 C C . ALA A 1 117 ? -1.949 -36.812 -9.008 1 96.75 117 ALA A C 1
ATOM 909 O O . ALA A 1 117 ? -1.815 -36.688 -10.227 1 96.75 117 ALA A O 1
ATOM 910 N N . GLN A 1 118 ? -1.155 -37.594 -8.266 1 97.94 118 GLN A N 1
ATOM 911 C CA . GLN A 1 118 ? -0.03 -38.281 -8.891 1 97.94 118 GLN A CA 1
ATOM 912 C C . GLN A 1 118 ? -0.512 -39.344 -9.891 1 97.94 118 GLN A C 1
ATOM 914 O O . GLN A 1 118 ? 0.162 -39.594 -10.883 1 97.94 118 GLN A O 1
ATOM 919 N N . ALA A 1 119 ? -1.709 -39.844 -9.656 1 98.5 119 ALA A N 1
ATOM 920 C CA . ALA A 1 119 ? -2.244 -40.906 -10.531 1 98.5 119 ALA A CA 1
ATOM 921 C C . ALA A 1 119 ? -2.879 -40.281 -11.781 1 98.5 119 ALA A C 1
ATOM 923 O O . ALA A 1 119 ? -2.789 -40.875 -12.867 1 98.5 119 ALA A O 1
ATOM 924 N N . LEU A 1 120 ? -3.457 -39.125 -11.625 1 98.44 120 LEU A N 1
ATOM 925 C CA . LEU A 1 120 ? -4.336 -38.688 -12.703 1 98.44 120 LEU A CA 1
ATOM 926 C C . LEU A 1 120 ? -3.811 -37.406 -13.352 1 98.44 120 LEU A C 1
ATOM 928 O O . LEU A 1 120 ? -4.051 -37.156 -14.539 1 98.44 120 LEU A O 1
ATOM 932 N N . ASN A 1 121 ? -3.09 -36.531 -12.664 1 97.31 121 ASN A N 1
ATOM 933 C CA . ASN A 1 121 ? -2.645 -35.281 -13.234 1 97.31 121 ASN A CA 1
ATOM 934 C C . ASN A 1 121 ? -1.719 -35.5 -14.422 1 97.31 121 ASN A C 1
ATOM 936 O O . ASN A 1 121 ? -1.794 -34.75 -15.414 1 97.31 121 ASN A O 1
ATOM 940 N N . PRO A 1 122 ? -0.804 -36.469 -14.344 1 97.38 122 PRO A N 1
ATOM 941 C CA . PRO A 1 122 ? 0.002 -36.719 -15.547 1 97.38 122 PRO A CA 1
ATOM 942 C C . PRO A 1 122 ? -0.848 -37.062 -16.766 1 97.38 122 PRO A C 1
ATOM 944 O O . PRO A 1 122 ? -0.504 -36.656 -17.891 1 97.38 122 PRO A O 1
ATOM 947 N N . VAL A 1 123 ? -1.97 -37.781 -16.562 1 98 123 VAL A N 1
ATOM 948 C CA . VAL A 1 123 ? -2.898 -38.094 -17.641 1 98 123 VAL A CA 1
ATOM 949 C C . VAL A 1 123 ? -3.502 -36.812 -18.188 1 98 123 VAL A C 1
ATOM 951 O O . VAL A 1 123 ? -3.531 -36.594 -19.406 1 98 123 VAL A O 1
ATOM 954 N N . PHE A 1 124 ? -3.934 -35.969 -17.328 1 97.62 124 PHE A N 1
ATOM 955 C CA . PHE A 1 124 ? -4.508 -34.656 -17.656 1 97.62 124 PHE A CA 1
ATOM 956 C C . PHE A 1 124 ? -3.525 -33.844 -18.469 1 97.62 124 PHE A C 1
ATOM 958 O O . PHE A 1 124 ? -3.883 -33.281 -19.516 1 97.62 124 PHE A O 1
ATOM 965 N N . GLU A 1 125 ? -2.283 -33.812 -18.047 1 96.25 125 GLU A N 1
ATOM 966 C CA . GLU A 1 125 ? -1.26 -33 -18.703 1 96.25 125 GLU A CA 1
ATOM 967 C C . GLU A 1 125 ? -0.981 -33.5 -20.109 1 96.25 125 GLU A C 1
ATOM 969 O O . GLU A 1 125 ? -0.805 -32.688 -21.031 1 96.25 125 GLU A O 1
ATOM 974 N N . VAL A 1 126 ? -0.951 -34.781 -20.234 1 96.38 126 VAL A N 1
ATOM 975 C CA . VAL A 1 126 ? -0.694 -35.375 -21.531 1 96.38 126 VAL A CA 1
ATOM 976 C C . VAL A 1 126 ? -1.807 -35 -22.5 1 96.38 126 VAL A C 1
ATOM 978 O O . VAL A 1 126 ? -1.569 -34.875 -23.703 1 96.38 126 VAL A O 1
ATOM 981 N N . LEU A 1 127 ? -2.979 -34.719 -22.016 1 97.31 127 LEU A N 1
ATOM 982 C CA . LEU A 1 127 ? -4.148 -34.531 -22.875 1 97.31 127 LEU A CA 1
ATOM 983 C C . LEU A 1 127 ? -4.422 -33.031 -23.094 1 97.31 127 LEU A C 1
ATOM 985 O O . LEU A 1 127 ? -5.344 -32.688 -23.828 1 97.31 127 LEU A O 1
ATOM 989 N N . LEU A 1 128 ? -3.658 -32.156 -22.578 1 96.19 128 LEU A N 1
ATOM 990 C CA . LEU A 1 128 ? -3.891 -30.703 -22.641 1 96.19 128 LEU A CA 1
ATOM 991 C C . LEU A 1 128 ? -3.592 -30.172 -24.031 1 96.19 128 LEU A C 1
ATOM 993 O O . LEU A 1 128 ? -4.328 -29.328 -24.547 1 96.19 128 LEU A O 1
ATOM 997 N N . PRO A 1 129 ? -2.535 -30.641 -24.688 1 95.62 129 PRO A N 1
ATOM 998 C CA . PRO A 1 129 ? -2.266 -30.078 -26.016 1 95.62 129 PRO A CA 1
ATOM 999 C C . PRO A 1 129 ? -3.43 -30.266 -26.984 1 95.62 129 PRO A C 1
ATOM 1001 O O . PRO A 1 129 ? -4.227 -31.188 -26.812 1 95.62 129 PRO A O 1
ATOM 1004 N N . LEU A 1 130 ? -3.477 -29.547 -27.984 1 94.94 130 LEU A N 1
ATOM 1005 C CA . LEU A 1 130 ? -4.582 -29.5 -28.938 1 94.94 130 LEU A CA 1
ATOM 1006 C C . LEU A 1 130 ? -4.77 -30.859 -29.625 1 94.94 130 LEU A C 1
ATOM 1008 O O . LEU A 1 130 ? -3.799 -31.578 -29.828 1 94.94 130 LEU A O 1
ATOM 1012 N N . PRO A 1 131 ? -6.062 -31.172 -29.859 1 94.12 131 PRO A N 1
ATOM 1013 C CA . PRO A 1 131 ? -6.293 -32.344 -30.719 1 94.12 131 PRO A CA 1
ATOM 1014 C C . PRO A 1 131 ? -5.703 -32.156 -32.125 1 94.12 131 PRO A C 1
ATOM 1016 O O . PRO A 1 131 ? -5.445 -31.047 -32.562 1 94.12 131 PRO A O 1
ATOM 1019 N N . PRO A 1 132 ? -5.523 -33.312 -32.812 1 95.06 132 PRO A N 1
ATOM 1020 C CA . PRO A 1 132 ? -5.957 -34.656 -32.469 1 95.06 132 PRO A CA 1
ATOM 1021 C C . PRO A 1 132 ? -5.02 -35.344 -31.453 1 95.06 132 PRO A C 1
ATOM 1023 O O . PRO A 1 132 ? -3.861 -34.938 -31.328 1 95.06 132 PRO A O 1
ATOM 1026 N N . VAL A 1 133 ? -5.594 -36.312 -30.812 1 97 133 VAL A N 1
ATOM 1027 C CA . VAL A 1 133 ? -4.793 -37.125 -29.938 1 97 133 VAL A CA 1
ATOM 1028 C C . VAL A 1 133 ? -4.113 -38.25 -30.734 1 97 133 VAL A C 1
ATOM 1030 O O . VAL A 1 133 ? -4.742 -39.25 -31.094 1 97 133 VAL A O 1
ATOM 1033 N N . ALA A 1 134 ? -2.85 -38.062 -30.922 1 95.25 134 ALA A N 1
ATOM 1034 C CA . ALA A 1 134 ? -2.086 -39.031 -31.719 1 95.25 134 ALA A CA 1
ATOM 1035 C C . ALA A 1 134 ? -1.899 -40.344 -30.969 1 95.25 134 ALA A C 1
ATOM 1037 O O . ALA A 1 134 ? -2.008 -40.375 -29.75 1 95.25 134 ALA A O 1
ATOM 1038 N N . ARG A 1 135 ? -1.561 -41.344 -31.719 1 95.06 135 ARG A N 1
ATOM 1039 C CA . ARG A 1 135 ? -1.435 -42.688 -31.188 1 95.06 135 ARG A CA 1
ATOM 1040 C C . ARG A 1 135 ? -0.44 -42.75 -30.031 1 95.06 135 ARG A C 1
ATOM 1042 O O . ARG A 1 135 ? -0.729 -43.312 -28.984 1 95.06 135 ARG A O 1
ATOM 1049 N N . PRO A 1 136 ? 0.728 -42.156 -30.203 1 95.31 136 PRO A N 1
ATOM 1050 C CA . PRO A 1 136 ? 1.679 -42.219 -29.078 1 95.31 136 PRO A CA 1
ATOM 1051 C C . PRO A 1 136 ? 1.164 -41.531 -27.828 1 95.31 136 PRO A C 1
ATOM 1053 O O . PRO A 1 136 ? 1.479 -41.969 -26.703 1 95.31 136 PRO A O 1
ATOM 1056 N N . ARG A 1 137 ? 0.457 -40.469 -28.016 1 96.38 137 ARG A N 1
ATOM 1057 C CA . ARG A 1 137 ? -0.118 -39.781 -26.875 1 96.38 137 ARG A CA 1
ATOM 1058 C C . ARG A 1 137 ? -1.131 -40.656 -26.156 1 96.38 137 ARG A C 1
ATOM 1060 O O . ARG A 1 137 ? -1.167 -40.656 -24.922 1 96.38 137 ARG A O 1
ATOM 1067 N N . LEU A 1 138 ? -1.914 -41.344 -26.875 1 97.69 138 LEU A N 1
ATOM 1068 C CA . LEU A 1 138 ? -2.883 -42.25 -26.281 1 97.69 138 LEU A CA 1
ATOM 1069 C C . LEU A 1 138 ? -2.18 -43.406 -25.578 1 97.69 138 LEU A C 1
ATOM 1071 O O . LEU A 1 138 ? -2.646 -43.875 -24.531 1 97.69 138 LEU A O 1
ATOM 1075 N N . GLU A 1 139 ? -1.082 -43.875 -26.141 1 97.81 139 GLU A N 1
ATOM 1076 C CA . GLU A 1 139 ? -0.293 -44.906 -25.484 1 97.81 139 GLU A CA 1
ATOM 1077 C C . GLU A 1 139 ? 0.225 -44.438 -24.125 1 97.81 139 GLU A C 1
ATOM 1079 O O . GLU A 1 139 ? 0.298 -45.219 -23.172 1 97.81 139 GLU A O 1
ATOM 1084 N N . GLU A 1 140 ? 0.619 -43.219 -24.094 1 97.88 140 GLU A N 1
ATOM 1085 C CA . GLU A 1 140 ? 1.066 -42.656 -22.844 1 97.88 140 GLU A CA 1
ATOM 1086 C C . GLU A 1 140 ? -0.064 -42.625 -21.812 1 97.88 140 GLU A C 1
ATOM 1088 O O . GLU A 1 140 ? 0.153 -42.906 -20.641 1 97.88 140 GLU A O 1
ATOM 1093 N N . VAL A 1 141 ? -1.292 -42.25 -22.266 1 98.44 141 VAL A N 1
ATOM 1094 C CA . VAL A 1 141 ? -2.459 -42.219 -21.375 1 98.44 141 VAL A CA 1
ATOM 1095 C C . VAL A 1 141 ? -2.684 -43.625 -20.812 1 98.44 141 VAL A C 1
ATOM 1097 O O . VAL A 1 141 ? -2.887 -43.781 -19.609 1 98.44 141 VAL A O 1
ATOM 1100 N N . ILE A 1 142 ? -2.609 -44.625 -21.641 1 98.62 142 ILE A N 1
ATOM 1101 C CA . ILE A 1 142 ? -2.822 -46 -21.234 1 98.62 142 ILE A CA 1
ATOM 1102 C C . ILE A 1 142 ? -1.76 -46.406 -20.219 1 98.62 142 ILE A C 1
ATOM 1104 O O . ILE A 1 142 ? -2.074 -47 -19.188 1 98.62 142 ILE A O 1
ATOM 1108 N N . ARG A 1 143 ? -0.544 -46.062 -20.484 1 98.44 143 ARG A N 1
ATOM 1109 C CA . ARG A 1 143 ? 0.559 -46.406 -19.594 1 98.44 143 ARG A CA 1
ATOM 1110 C C . ARG A 1 143 ? 0.372 -45.781 -18.219 1 98.44 143 ARG A C 1
ATOM 1112 O O . ARG A 1 143 ? 0.54 -46.438 -17.188 1 98.44 143 ARG A O 1
ATOM 1119 N N . LEU A 1 144 ? 0.029 -44.531 -18.219 1 98.56 144 LEU A N 1
ATOM 1120 C CA . LEU A 1 144 ? -0.132 -43.781 -16.969 1 98.56 144 LEU A CA 1
ATOM 1121 C C . LEU A 1 144 ? -1.305 -44.344 -16.156 1 98.56 144 LEU A C 1
ATOM 1123 O O . LEU A 1 144 ? -1.197 -44.531 -14.945 1 98.56 144 LEU A O 1
ATOM 1127 N N . LEU A 1 145 ? -2.434 -44.594 -16.828 1 98.69 145 LEU A N 1
ATOM 1128 C CA . LEU A 1 145 ? -3.592 -45.156 -16.141 1 98.69 145 LEU A CA 1
ATOM 1129 C C . LEU A 1 145 ? -3.283 -46.562 -15.602 1 98.69 145 LEU A C 1
ATOM 1131 O O . LEU A 1 145 ? -3.791 -46.938 -14.547 1 98.69 145 LEU A O 1
ATOM 1135 N N . ALA A 1 146 ? -2.479 -47.312 -16.328 1 98.69 146 ALA A N 1
ATOM 1136 C CA . ALA A 1 146 ? -2.09 -48.656 -15.883 1 98.69 146 ALA A CA 1
ATOM 1137 C C . ALA A 1 146 ? -1.293 -48.594 -14.586 1 98.69 146 ALA A C 1
ATOM 1139 O O . ALA A 1 146 ? -1.288 -49.531 -13.812 1 98.69 146 ALA A O 1
ATOM 1140 N N . ASN A 1 147 ? -0.625 -47.5 -14.375 1 98.5 147 ASN A N 1
ATOM 1141 C CA . ASN A 1 147 ? 0.215 -47.344 -13.195 1 98.5 147 ASN A CA 1
ATOM 1142 C C . ASN A 1 147 ? -0.592 -46.844 -12 1 98.5 147 ASN A C 1
ATOM 1144 O O . ASN A 1 147 ? -0.09 -46.812 -10.875 1 98.5 147 ASN A O 1
ATOM 1148 N N . ALA A 1 148 ? -1.865 -46.406 -12.156 1 98.75 148 ALA A N 1
ATOM 1149 C CA . ALA A 1 148 ? -2.678 -45.781 -11.117 1 98.75 148 ALA A CA 1
ATOM 1150 C C . ALA A 1 148 ? -2.814 -46.719 -9.906 1 98.75 148 ALA A C 1
ATOM 1152 O O . ALA A 1 148 ? -2.645 -46.25 -8.766 1 98.75 148 ALA A O 1
ATOM 1153 N N . PRO A 1 149 ? -3.045 -48.031 -10.023 1 98.75 149 PRO A N 1
ATOM 1154 C CA . PRO A 1 149 ? -3.154 -48.906 -8.852 1 98.75 149 PRO A CA 1
ATOM 1155 C C . PRO A 1 149 ? -1.887 -48.906 -8 1 98.75 149 PRO A C 1
ATOM 1157 O O . PRO A 1 149 ? -1.965 -48.906 -6.77 1 98.75 149 PRO A O 1
ATOM 1160 N N . ALA A 1 150 ? -0.774 -48.906 -8.664 1 98.69 150 ALA A N 1
ATOM 1161 C CA . ALA A 1 150 ? 0.486 -48.906 -7.922 1 98.69 150 ALA A CA 1
ATOM 1162 C C . ALA A 1 150 ? 0.651 -47.594 -7.125 1 98.69 150 ALA A C 1
ATOM 1164 O O . ALA A 1 150 ? 1.158 -47.625 -6 1 98.69 150 ALA A O 1
ATOM 1165 N N . ILE A 1 151 ? 0.255 -46.469 -7.688 1 98.75 151 ILE A N 1
ATOM 1166 C CA . ILE A 1 151 ? 0.335 -45.188 -7.012 1 98.75 151 ILE A CA 1
ATOM 1167 C C . ILE A 1 151 ? -0.56 -45.188 -5.773 1 98.75 151 ILE A C 1
ATOM 1169 O O . ILE A 1 151 ? -0.155 -44.719 -4.707 1 98.75 151 ILE A O 1
ATOM 1173 N N . LEU A 1 152 ? -1.754 -45.719 -5.926 1 98.81 152 LEU A N 1
ATOM 1174 C CA . LEU A 1 152 ? -2.703 -45.75 -4.82 1 98.81 152 LEU A CA 1
ATOM 1175 C C . LEU A 1 152 ? -2.238 -46.719 -3.738 1 98.81 152 LEU A C 1
ATOM 1177 O O . LEU A 1 152 ? -2.443 -46.469 -2.547 1 98.81 152 LEU A O 1
ATOM 1181 N N . ALA A 1 153 ? -1.594 -47.812 -4.152 1 98.56 153 ALA A N 1
ATOM 1182 C CA . ALA A 1 153 ? -0.997 -48.719 -3.184 1 98.56 153 ALA A CA 1
ATOM 1183 C C . ALA A 1 153 ? 0.122 -48.031 -2.4 1 98.56 153 ALA A C 1
ATOM 1185 O O . ALA A 1 153 ? 0.261 -48.25 -1.193 1 98.56 153 ALA A O 1
ATOM 1186 N N . ALA A 1 154 ? 0.925 -47.312 -3.07 1 98.69 154 ALA A N 1
ATOM 1187 C CA . ALA A 1 154 ? 1.955 -46.531 -2.395 1 98.69 154 ALA A CA 1
ATOM 1188 C C . ALA A 1 154 ? 1.339 -45.562 -1.373 1 98.69 154 ALA A C 1
ATOM 1190 O O . ALA A 1 154 ? 1.884 -45.375 -0.283 1 98.69 154 ALA A O 1
ATOM 1191 N N . GLY A 1 155 ? 0.214 -44.938 -1.75 1 98.62 155 GLY A N 1
ATOM 1192 C CA . GLY A 1 155 ? -0.5 -44.094 -0.814 1 98.62 155 GLY A CA 1
ATOM 1193 C C . GLY A 1 155 ? -0.894 -44.812 0.465 1 98.62 155 GLY A C 1
ATOM 1194 O O . GLY A 1 155 ? -0.657 -44.312 1.563 1 98.62 155 GLY A O 1
ATOM 1195 N N . ARG A 1 156 ? -1.419 -46 0.338 1 98.19 156 ARG A N 1
ATOM 1196 C CA . ARG A 1 156 ? -1.821 -46.781 1.504 1 98.19 156 ARG A CA 1
ATOM 1197 C C . ARG A 1 156 ? -0.625 -47.094 2.398 1 98.19 156 ARG A C 1
ATOM 1199 O O . ARG A 1 156 ? -0.752 -47.125 3.623 1 98.19 156 ARG A O 1
ATOM 1206 N N . ALA A 1 157 ? 0.491 -47.219 1.785 1 98.25 157 ALA A N 1
ATOM 1207 C CA . ALA A 1 157 ? 1.698 -47.562 2.527 1 98.25 157 ALA A CA 1
ATOM 1208 C C . ALA A 1 157 ? 2.307 -46.344 3.203 1 98.25 157 ALA A C 1
ATOM 1210 O O . ALA A 1 157 ? 2.881 -46.438 4.289 1 98.25 157 ALA A O 1
ATOM 1211 N N . ASN A 1 158 ? 2.213 -45.219 2.553 1 98.31 158 ASN A N 1
ATOM 1212 C CA . ASN A 1 158 ? 2.992 -44.062 2.945 1 98.31 158 ASN A CA 1
ATOM 1213 C C . ASN A 1 158 ? 2.209 -43.156 3.896 1 98.31 158 ASN A C 1
ATOM 1215 O O . ASN A 1 158 ? 2.799 -42.375 4.633 1 98.31 158 ASN A O 1
ATOM 1219 N N . LEU A 1 159 ? 0.861 -43.156 3.898 1 98.38 159 LEU A N 1
ATOM 1220 C CA . LEU A 1 159 ? 0.025 -42.219 4.633 1 98.38 159 LEU A CA 1
ATOM 1221 C C . LEU A 1 159 ? -0.008 -42.562 6.117 1 98.38 159 LEU A C 1
ATOM 1223 O O . LEU A 1 159 ? -0.988 -43.125 6.605 1 98.38 159 LEU A O 1
ATOM 1227 N N . ASP A 1 160 ? 0.981 -42.125 6.848 1 97.62 160 ASP A N 1
ATOM 1228 C CA . ASP A 1 160 ? 1.122 -42.469 8.266 1 97.62 160 ASP A CA 1
ATOM 1229 C C . ASP A 1 160 ? 0.835 -41.25 9.141 1 97.62 160 ASP A C 1
ATOM 1231 O O . ASP A 1 160 ? 0.921 -41.312 10.367 1 97.62 160 ASP A O 1
ATOM 1235 N N . ASP A 1 161 ? 0.506 -40.094 8.578 1 97.56 161 ASP A N 1
ATOM 1236 C CA . ASP A 1 161 ? 0.153 -38.875 9.305 1 97.56 161 ASP A CA 1
ATOM 1237 C C . ASP A 1 161 ? -1.066 -38.219 8.68 1 97.56 161 ASP A C 1
ATOM 1239 O O . ASP A 1 161 ? -1.063 -37 8.453 1 97.56 161 ASP A O 1
ATOM 1243 N N . LEU A 1 162 ? -2.078 -38.969 8.453 1 97.5 162 LEU A N 1
ATOM 1244 C CA . LEU A 1 162 ? -3.312 -38.5 7.836 1 97.5 162 LEU A CA 1
ATOM 1245 C C . LEU A 1 162 ? -3.941 -37.375 8.672 1 97.5 162 LEU A C 1
ATOM 1247 O O . LEU A 1 162 ? -3.932 -37.438 9.906 1 97.5 162 LEU A O 1
ATOM 1251 N N . ARG A 1 163 ? -4.43 -36.406 7.961 1 96.12 163 ARG A N 1
ATOM 1252 C CA . ARG A 1 163 ? -5.199 -35.344 8.57 1 96.12 163 ARG A CA 1
ATOM 1253 C C . ARG A 1 163 ? -6.656 -35.375 8.125 1 96.12 163 ARG A C 1
ATOM 1255 O O . ARG A 1 163 ? -6.945 -35.531 6.938 1 96.12 163 ARG A O 1
ATOM 1262 N N . GLY A 1 164 ? -7.57 -35.188 9.039 1 95.69 164 GLY A N 1
ATOM 1263 C CA . GLY A 1 164 ? -8.992 -35.344 8.797 1 95.69 164 GLY A CA 1
ATOM 1264 C C . GLY A 1 164 ? -9.5 -34.5 7.629 1 95.69 164 GLY A C 1
ATOM 1265 O O . GLY A 1 164 ? -10.062 -35.031 6.676 1 95.69 164 GLY A O 1
ATOM 1266 N N . PRO A 1 165 ? -9.258 -33.25 7.656 1 95 165 PRO A N 1
ATOM 1267 C CA . PRO A 1 165 ? -9.758 -32.375 6.582 1 95 165 PRO A CA 1
ATOM 1268 C C . PRO A 1 165 ? -9.227 -32.781 5.207 1 95 165 PRO A C 1
ATOM 1270 O O . PRO A 1 165 ? -9.945 -32.688 4.211 1 95 165 PRO A O 1
ATOM 1273 N N . PHE A 1 166 ? -8.047 -33.281 5.102 1 96.75 166 PHE A N 1
ATOM 1274 C CA . PHE A 1 166 ? -7.48 -33.688 3.818 1 96.75 166 PHE A CA 1
ATOM 1275 C C . PHE A 1 166 ? -8.094 -35 3.342 1 96.75 166 PHE A C 1
ATOM 1277 O O . PHE A 1 166 ? -8.242 -35.219 2.139 1 96.75 166 PHE A O 1
ATOM 1284 N N . VAL A 1 167 ? -8.453 -35.812 4.289 1 97.5 167 VAL A N 1
ATOM 1285 C CA . VAL A 1 167 ? -9.172 -37.031 3.939 1 97.5 167 VAL A CA 1
ATOM 1286 C C . VAL A 1 167 ? -10.531 -36.688 3.342 1 97.5 167 VAL A C 1
ATOM 1288 O O . VAL A 1 167 ? -10.945 -37.281 2.336 1 97.5 167 VAL A O 1
ATOM 1291 N N . ASP A 1 168 ? -11.125 -35.719 3.943 1 95.06 168 ASP A N 1
ATOM 1292 C CA . ASP A 1 168 ? -12.422 -35.281 3.439 1 95.06 168 ASP A CA 1
ATOM 1293 C C . ASP A 1 168 ? -12.312 -34.781 2.004 1 95.06 168 ASP A C 1
ATOM 1295 O O . ASP A 1 168 ? -13.156 -35.094 1.162 1 95.06 168 ASP A O 1
ATOM 1299 N N . VAL A 1 169 ? -11.289 -34.062 1.698 1 92.88 169 VAL A N 1
ATOM 1300 C CA . VAL A 1 169 ? -11.039 -33.562 0.355 1 92.88 169 VAL A CA 1
ATOM 1301 C C . VAL A 1 169 ? -10.812 -34.719 -0.609 1 92.88 169 VAL A C 1
ATOM 1303 O O . VAL A 1 169 ? -11.383 -34.75 -1.704 1 92.88 169 VAL A O 1
ATOM 1306 N N . ALA A 1 170 ? -10.023 -35.594 -0.205 1 96.81 170 ALA A N 1
ATOM 1307 C CA . ALA A 1 170 ? -9.703 -36.75 -1.051 1 96.81 170 ALA A CA 1
ATOM 1308 C C . ALA A 1 170 ? -10.961 -37.562 -1.382 1 96.81 170 ALA A C 1
ATOM 1310 O O . ALA A 1 170 ? -11.164 -37.938 -2.533 1 96.81 170 ALA A O 1
ATOM 1311 N N . LEU A 1 171 ? -11.758 -37.75 -0.365 1 97.69 171 LEU A N 1
ATOM 1312 C CA . LEU A 1 171 ? -12.969 -38.531 -0.563 1 97.69 171 LEU A CA 1
ATOM 1313 C C . LEU A 1 171 ? -13.922 -37.844 -1.523 1 97.69 171 LEU A C 1
ATOM 1315 O O . LEU A 1 171 ? -14.562 -38.5 -2.357 1 97.69 171 LEU A O 1
ATOM 1319 N N . SER A 1 172 ? -13.977 -36.531 -1.418 1 94.62 172 SER A N 1
ATOM 1320 C CA . SER A 1 172 ? -14.805 -35.781 -2.344 1 94.62 172 SER A CA 1
ATOM 1321 C C . SER A 1 172 ? -14.297 -35.906 -3.775 1 94.62 172 SER A C 1
ATOM 1323 O O . SER A 1 172 ? -15.086 -36.094 -4.703 1 94.62 172 SER A O 1
ATOM 1325 N N . GLN A 1 173 ? -13.039 -35.875 -4.02 1 94.62 173 GLN A N 1
ATOM 1326 C CA . GLN A 1 173 ? -12.438 -36 -5.34 1 94.62 173 GLN A CA 1
ATOM 1327 C C . GLN A 1 173 ? -12.648 -37.406 -5.895 1 94.62 173 GLN A C 1
ATOM 1329 O O . GLN A 1 173 ? -12.977 -37.594 -7.07 1 94.62 173 GLN A O 1
ATOM 1334 N N . LEU A 1 174 ? -12.484 -38.344 -4.992 1 98.12 174 LEU A N 1
ATOM 1335 C CA . LEU A 1 174 ? -12.562 -39.75 -5.398 1 98.12 174 LEU A CA 1
ATOM 1336 C C . LEU A 1 174 ? -13.961 -40.094 -5.883 1 98.12 174 LEU A C 1
ATOM 1338 O O . LEU A 1 174 ? -14.125 -40.938 -6.758 1 98.12 174 LEU A O 1
ATOM 1342 N N . ALA A 1 175 ? -14.914 -39.406 -5.348 1 97.5 175 ALA A N 1
ATOM 1343 C CA . ALA A 1 175 ? -16.297 -39.625 -5.738 1 97.5 175 ALA A CA 1
ATOM 1344 C C . ALA A 1 175 ? -16.531 -39.25 -7.199 1 97.5 175 ALA A C 1
ATOM 1346 O O . ALA A 1 175 ? -17.406 -39.812 -7.863 1 97.5 175 ALA A O 1
ATOM 1347 N N . GLU A 1 176 ? -15.695 -38.406 -7.777 1 96.44 176 GLU A N 1
ATOM 1348 C CA . GLU A 1 176 ? -15.859 -37.906 -9.141 1 96.44 176 GLU A CA 1
ATOM 1349 C C . GLU A 1 176 ? -15.086 -38.781 -10.133 1 96.44 176 GLU A C 1
ATOM 1351 O O . GLU A 1 176 ? -15.32 -38.719 -11.344 1 96.44 176 GLU A O 1
ATOM 1356 N N . VAL A 1 177 ? -14.195 -39.594 -9.688 1 98.31 177 VAL A N 1
ATOM 1357 C CA . VAL A 1 177 ? -13.164 -40.219 -10.508 1 98.31 177 VAL A CA 1
ATOM 1358 C C . VAL A 1 177 ? -13.805 -41.188 -11.5 1 98.31 177 VAL A C 1
ATOM 1360 O O . VAL A 1 177 ? -13.508 -41.156 -12.695 1 98.31 177 VAL A O 1
ATOM 1363 N N . PRO A 1 178 ? -14.828 -42.031 -11.062 1 98.31 178 PRO A N 1
ATOM 1364 C CA . PRO A 1 178 ? -15.352 -43 -12.016 1 98.31 178 PRO A CA 1
ATOM 1365 C C . PRO A 1 178 ? -16.016 -42.344 -13.227 1 98.31 178 PRO A C 1
ATOM 1367 O O . PRO A 1 178 ? -15.672 -42.688 -14.367 1 98.31 178 PRO A O 1
ATOM 1370 N N . GLU A 1 179 ? -16.828 -41.406 -12.938 1 98.38 179 GLU A N 1
ATOM 1371 C CA . GLU A 1 179 ? -17.516 -40.719 -14.039 1 98.38 179 GLU A CA 1
ATOM 1372 C C . GLU A 1 179 ? -16.547 -39.906 -14.891 1 98.38 179 GLU A C 1
ATOM 1374 O O . GLU A 1 179 ? -16.688 -39.875 -16.109 1 98.38 179 GLU A O 1
ATOM 1379 N N . SER A 1 180 ? -15.594 -39.344 -14.305 1 98.62 180 SER A N 1
ATOM 1380 C CA . SER A 1 180 ? -14.586 -38.562 -15.016 1 98.62 180 SER A CA 1
ATOM 1381 C C . SER A 1 180 ? -13.766 -39.406 -15.961 1 98.62 180 SER A C 1
ATOM 1383 O O . SER A 1 180 ? -13.562 -39.062 -17.125 1 98.62 180 SER A O 1
ATOM 1385 N N . LEU A 1 181 ? -13.336 -40.562 -15.461 1 98.62 181 LEU A N 1
ATOM 1386 C CA . LEU A 1 181 ? -12.492 -41.438 -16.266 1 98.62 181 LEU A CA 1
ATOM 1387 C C . LEU A 1 181 ? -13.289 -42.062 -17.406 1 98.62 181 LEU A C 1
ATOM 1389 O O . LEU A 1 181 ? -12.781 -42.188 -18.531 1 98.62 181 LEU A O 1
ATOM 1393 N N . ARG A 1 182 ? -14.531 -42.438 -17.156 1 98.44 182 ARG A N 1
ATOM 1394 C CA . ARG A 1 182 ? -15.375 -42.969 -18.219 1 98.44 182 ARG A CA 1
ATOM 1395 C C . ARG A 1 182 ? -15.656 -41.938 -19.281 1 98.44 182 ARG A C 1
ATOM 1397 O O . ARG A 1 182 ? -15.625 -42.219 -20.484 1 98.44 182 ARG A O 1
ATOM 1404 N N . GLY A 1 183 ? -15.945 -40.719 -18.781 1 98.56 183 GLY A N 1
ATOM 1405 C CA . GLY A 1 183 ? -16.156 -39.625 -19.719 1 98.56 183 GLY A CA 1
ATOM 1406 C C . GLY A 1 183 ? -14.938 -39.312 -20.578 1 98.56 183 GLY A C 1
ATOM 1407 O O . GLY A 1 183 ? -15.062 -39.094 -21.781 1 98.56 183 GLY A O 1
ATOM 1408 N N . MET A 1 184 ? -13.773 -39.312 -19.969 1 98.69 184 MET A N 1
ATOM 1409 C CA . MET A 1 184 ? -12.523 -39.094 -20.703 1 98.69 184 MET A CA 1
ATOM 1410 C C . MET A 1 184 ? -12.328 -40.156 -21.781 1 98.69 184 MET A C 1
ATOM 1412 O O . MET A 1 184 ? -12.023 -39.844 -22.922 1 98.69 184 MET A O 1
ATOM 1416 N N . ALA A 1 185 ? -12.555 -41.406 -21.391 1 98.38 185 ALA A N 1
ATOM 1417 C CA . ALA A 1 185 ? -12.383 -42.531 -22.328 1 98.38 185 ALA A CA 1
ATOM 1418 C C . ALA A 1 185 ? -13.359 -42.406 -23.5 1 98.38 185 ALA A C 1
ATOM 1420 O O . ALA A 1 185 ? -12.992 -42.656 -24.641 1 98.38 185 ALA A O 1
ATOM 1421 N N . ALA A 1 186 ? -14.609 -42.125 -23.156 1 98.25 186 ALA A N 1
ATOM 1422 C CA . ALA A 1 186 ? -15.609 -41.938 -24.203 1 98.25 186 ALA A CA 1
ATOM 1423 C C . ALA A 1 186 ? -15.18 -40.844 -25.188 1 98.25 186 ALA A C 1
ATOM 1425 O O . ALA A 1 186 ? -15.367 -41 -26.391 1 98.25 186 ALA A O 1
ATOM 1426 N N . GLY A 1 187 ? -14.602 -39.812 -24.672 1 98.19 187 GLY A N 1
ATOM 1427 C CA . GLY A 1 187 ? -14.141 -38.719 -25.516 1 98.19 187 GLY A CA 1
ATOM 1428 C C . GLY A 1 187 ? -12.93 -39.094 -26.359 1 98.19 187 GLY A C 1
ATOM 1429 O O . GLY A 1 187 ? -12.672 -38.469 -27.391 1 98.19 187 GLY A O 1
ATOM 1430 N N . LEU A 1 188 ? -12.133 -40.062 -25.953 1 98.19 188 LEU A N 1
ATOM 1431 C CA . LEU A 1 188 ? -10.922 -40.5 -26.656 1 98.19 188 LEU A CA 1
ATOM 1432 C C . LEU A 1 188 ? -11.242 -41.531 -27.734 1 98.19 188 LEU A C 1
ATOM 1434 O O . LEU A 1 188 ? -10.383 -41.875 -28.547 1 98.19 188 LEU A O 1
ATOM 1438 N N . ASP A 1 189 ? -12.492 -41.969 -27.75 1 96.62 189 ASP A N 1
ATOM 1439 C CA . ASP A 1 189 ? -12.906 -43.062 -28.609 1 96.62 189 ASP A CA 1
ATOM 1440 C C . ASP A 1 189 ? -12.609 -42.781 -30.078 1 96.62 189 ASP A C 1
ATOM 1442 O O . ASP A 1 189 ? -12.156 -43.625 -30.812 1 96.62 189 ASP A O 1
ATOM 1446 N N . ALA A 1 190 ? -12.852 -41.562 -30.453 1 95.56 190 ALA A N 1
ATOM 1447 C CA . ALA A 1 190 ? -12.719 -41.188 -31.859 1 95.56 190 ALA A CA 1
ATOM 1448 C C . ALA A 1 190 ? -11.25 -41.188 -32.281 1 95.56 190 ALA A C 1
ATOM 1450 O O . ALA A 1 190 ? -10.945 -41.188 -33.469 1 95.56 190 ALA A O 1
ATOM 1451 N N . TYR A 1 191 ? -10.328 -41.188 -31.344 1 97.19 191 TYR A N 1
ATOM 1452 C CA . TYR A 1 191 ? -8.906 -41.094 -31.625 1 97.19 191 TYR A CA 1
ATOM 1453 C C . TYR A 1 191 ? -8.211 -42.438 -31.484 1 97.19 191 TYR A C 1
ATOM 1455 O O . TYR A 1 191 ? -7.035 -42.594 -31.828 1 97.19 191 TYR A O 1
ATOM 1463 N N . ALA A 1 192 ? -8.867 -43.469 -30.969 1 97.31 192 ALA A N 1
ATOM 1464 C CA . ALA A 1 192 ? -8.258 -44.75 -30.609 1 97.31 192 ALA A CA 1
ATOM 1465 C C . ALA A 1 192 ? -8.586 -45.812 -31.641 1 97.31 192 ALA A C 1
ATOM 1467 O O . ALA A 1 192 ? -9.695 -45.875 -32.156 1 97.31 192 ALA A O 1
ATOM 1468 N N . ASP A 1 193 ? -7.613 -46.688 -31.969 1 96.81 193 ASP A N 1
ATOM 1469 C CA . ASP A 1 193 ? -7.914 -47.906 -32.75 1 96.81 193 ASP A CA 1
ATOM 1470 C C . ASP A 1 193 ? -8.5 -48.969 -31.844 1 96.81 193 ASP A C 1
ATOM 1472 O O . ASP A 1 193 ? -8.625 -48.781 -30.625 1 96.81 193 ASP A O 1
ATOM 1476 N N . ALA A 1 194 ? -8.859 -50.094 -32.469 1 96.75 194 ALA A N 1
ATOM 1477 C CA . ALA A 1 194 ? -9.57 -51.156 -31.719 1 96.75 194 ALA A CA 1
ATOM 1478 C C . ALA A 1 194 ? -8.711 -51.719 -30.594 1 96.75 194 ALA A C 1
ATOM 1480 O O . ALA A 1 194 ? -9.211 -51.969 -29.5 1 96.75 194 ALA A O 1
ATOM 1481 N N . GLY A 1 195 ? -7.504 -51.906 -30.859 1 97.69 195 GLY A N 1
ATOM 1482 C CA . GLY A 1 195 ? -6.594 -52.375 -29.844 1 97.69 195 GLY A CA 1
ATOM 1483 C C . GLY A 1 195 ? -6.418 -51.406 -28.688 1 97.69 195 GLY A C 1
ATOM 1484 O O . GLY A 1 195 ? -6.434 -51.812 -27.516 1 97.69 195 GLY A O 1
ATOM 1485 N N . GLN A 1 196 ? -6.242 -50.188 -28.984 1 97.62 196 GLN A N 1
ATOM 1486 C CA . GLN A 1 196 ? -6.094 -49.156 -27.969 1 97.62 196 GLN A CA 1
ATOM 1487 C C . GLN A 1 196 ? -7.363 -49.031 -27.125 1 97.62 196 GLN A C 1
ATOM 1489 O O . GLN A 1 196 ? -7.289 -48.844 -25.906 1 97.62 196 GLN A O 1
ATOM 1494 N N . LYS A 1 197 ? -8.523 -49.125 -27.781 1 97.5 197 LYS A N 1
ATOM 1495 C CA . LYS A 1 197 ? -9.797 -49.031 -27.062 1 97.5 197 LYS A CA 1
ATOM 1496 C C . LYS A 1 197 ? -9.906 -50.156 -26.031 1 97.5 197 LYS A C 1
ATOM 1498 O O . LYS A 1 197 ? -10.305 -49.906 -24.891 1 97.5 197 LYS A O 1
ATOM 1503 N N . LYS A 1 198 ? -9.562 -51.312 -26.438 1 97.62 198 LYS A N 1
ATOM 1504 C CA . LYS A 1 198 ? -9.625 -52.438 -25.531 1 97.62 198 LYS A CA 1
ATOM 1505 C C . LYS A 1 198 ? -8.664 -52.281 -24.359 1 97.62 198 LYS A C 1
ATOM 1507 O O . LYS A 1 198 ? -9.031 -52.531 -23.219 1 97.62 198 LYS A O 1
ATOM 1512 N N . ARG A 1 199 ? -7.461 -51.906 -24.656 1 98.31 199 ARG A N 1
ATOM 1513 C CA . ARG A 1 199 ? -6.465 -51.75 -23.594 1 98.31 199 ARG A CA 1
ATOM 1514 C C . ARG A 1 199 ? -6.844 -50.594 -22.672 1 98.31 199 ARG A C 1
ATOM 1516 O O . ARG A 1 199 ? -6.672 -50.688 -21.453 1 98.31 199 ARG A O 1
ATOM 1523 N N . LEU A 1 200 ? -7.363 -49.5 -23.266 1 98.44 200 LEU A N 1
ATOM 1524 C CA . LEU A 1 200 ? -7.797 -48.344 -22.469 1 98.44 200 LEU A CA 1
ATOM 1525 C C . LEU A 1 200 ? -8.914 -48.75 -21.516 1 98.44 200 LEU A C 1
ATOM 1527 O O . LEU A 1 200 ? -8.891 -48.375 -20.344 1 98.44 200 LEU A O 1
ATOM 1531 N N . LYS A 1 201 ? -9.867 -49.469 -22.031 1 97.94 201 LYS A N 1
ATOM 1532 C CA . LYS A 1 201 ? -10.961 -49.938 -21.188 1 97.94 201 LYS A CA 1
ATOM 1533 C C . LYS A 1 201 ? -10.453 -50.812 -20.047 1 97.94 201 LYS A C 1
ATOM 1535 O O . LYS A 1 201 ? -10.891 -50.656 -18.906 1 97.94 201 LYS A O 1
ATOM 1540 N N . ALA A 1 202 ? -9.547 -51.656 -20.312 1 98.44 202 ALA A N 1
ATOM 1541 C CA . ALA A 1 202 ? -9.016 -52.562 -19.312 1 98.44 202 ALA A CA 1
ATOM 1542 C C . ALA A 1 202 ? -8.289 -51.812 -18.203 1 98.44 202 ALA A C 1
ATOM 1544 O O . ALA A 1 202 ? -8.5 -52.062 -17.016 1 98.44 202 ALA A O 1
ATOM 1545 N N . VAL A 1 203 ? -7.414 -50.938 -18.578 1 98.56 203 VAL A N 1
ATOM 1546 C CA . VAL A 1 203 ? -6.652 -50.219 -17.562 1 98.56 203 VAL A CA 1
ATOM 1547 C C . VAL A 1 203 ? -7.57 -49.25 -16.812 1 98.56 203 VAL A C 1
ATOM 1549 O O . VAL A 1 203 ? -7.375 -49 -15.625 1 98.56 203 VAL A O 1
ATOM 1552 N N . LEU A 1 204 ? -8.57 -48.719 -17.516 1 98.38 204 LEU A N 1
ATOM 1553 C CA . LEU A 1 204 ? -9.555 -47.844 -16.891 1 98.38 204 LEU A CA 1
ATOM 1554 C C . LEU A 1 204 ? -10.32 -48.562 -15.789 1 98.38 204 LEU A C 1
ATOM 1556 O O . LEU A 1 204 ? -10.484 -48.062 -14.688 1 98.38 204 LEU A O 1
ATOM 1560 N N . ASP A 1 205 ? -10.773 -49.75 -16.062 1 98.31 205 ASP A N 1
ATOM 1561 C CA . ASP A 1 205 ? -11.516 -50.531 -15.086 1 98.31 205 ASP A CA 1
ATOM 1562 C C . ASP A 1 205 ? -10.656 -50.875 -13.867 1 98.31 205 ASP A C 1
ATOM 1564 O O . ASP A 1 205 ? -11.125 -50.781 -12.734 1 98.31 205 ASP A O 1
ATOM 1568 N N . LYS A 1 206 ? -9.453 -51.219 -14.117 1 98.62 206 LYS A N 1
ATOM 1569 C CA . LYS A 1 206 ? -8.531 -51.5 -13.016 1 98.62 206 LYS A CA 1
ATOM 1570 C C . LYS A 1 206 ? -8.273 -50.25 -12.172 1 98.62 206 LYS A C 1
ATOM 1572 O O . LYS A 1 206 ? -8.211 -50.344 -10.945 1 98.62 206 LYS A O 1
ATOM 1577 N N . ALA A 1 207 ? -8.086 -49.125 -12.852 1 98.81 207 ALA A N 1
ATOM 1578 C CA . ALA A 1 207 ? -7.863 -47.875 -12.148 1 98.81 207 ALA A CA 1
ATOM 1579 C C . ALA A 1 207 ? -9.07 -47.5 -11.289 1 98.81 207 ALA A C 1
ATOM 1581 O O . ALA A 1 207 ? -8.93 -47.156 -10.117 1 98.81 207 ALA A O 1
ATOM 1582 N N . ILE A 1 208 ? -10.273 -47.531 -11.883 1 98.75 208 ILE A N 1
ATOM 1583 C CA . ILE A 1 208 ? -11.5 -47.188 -11.172 1 98.75 208 ILE A CA 1
ATOM 1584 C C . ILE A 1 208 ? -11.664 -48.094 -9.945 1 98.75 208 ILE A C 1
ATOM 1586 O O . ILE A 1 208 ? -12 -47.594 -8.859 1 98.75 208 ILE A O 1
ATOM 1590 N N . ALA A 1 209 ? -11.352 -49.375 -10.078 1 98.69 209 ALA A N 1
ATOM 1591 C CA . ALA A 1 209 ? -11.414 -50.281 -8.945 1 98.69 209 ALA A CA 1
ATOM 1592 C C . ALA A 1 209 ? -10.391 -49.906 -7.879 1 98.69 209 ALA A C 1
ATOM 1594 O O . ALA A 1 209 ? -10.688 -49.969 -6.684 1 98.69 209 ALA A O 1
ATOM 1595 N N . ALA A 1 210 ? -9.227 -49.625 -8.312 1 98.81 210 ALA A N 1
ATOM 1596 C CA . ALA A 1 210 ? -8.18 -49.219 -7.371 1 98.81 210 ALA A CA 1
ATOM 1597 C C . ALA A 1 210 ? -8.57 -47.938 -6.617 1 98.81 210 ALA A C 1
ATOM 1599 O O . ALA A 1 210 ? -8.312 -47.844 -5.418 1 98.81 210 ALA A O 1
ATOM 1600 N N . PHE A 1 211 ? -9.172 -46.969 -7.301 1 98.88 211 PHE A N 1
ATOM 1601 C CA . PHE A 1 211 ? -9.625 -45.75 -6.656 1 98.88 211 PHE A CA 1
ATOM 1602 C C . PHE A 1 211 ? -10.734 -46.031 -5.656 1 98.88 211 PHE A C 1
ATOM 1604 O O . PHE A 1 211 ? -10.797 -45.438 -4.59 1 98.88 211 PHE A O 1
ATOM 1611 N N . ALA A 1 212 ? -11.609 -46.969 -5.973 1 98.69 212 ALA A N 1
ATOM 1612 C CA . ALA A 1 212 ? -12.664 -47.375 -5.051 1 98.69 212 ALA A CA 1
ATOM 1613 C C . ALA A 1 212 ? -12.078 -48 -3.787 1 98.69 212 ALA A C 1
ATOM 1615 O O . ALA A 1 212 ? -12.539 -47.688 -2.678 1 98.69 212 ALA A O 1
ATOM 1616 N N . ASP A 1 213 ? -11.125 -48.844 -3.961 1 98.62 213 ASP A N 1
ATOM 1617 C CA . ASP A 1 213 ? -10.445 -49.438 -2.824 1 98.62 213 ASP A CA 1
ATOM 1618 C C . ASP A 1 213 ? -9.758 -48.406 -1.963 1 98.62 213 ASP A C 1
ATOM 1620 O O . ASP A 1 213 ? -9.773 -48.469 -0.733 1 98.62 213 ASP A O 1
ATOM 1624 N N . TYR A 1 214 ? -9.125 -47.469 -2.623 1 98.75 214 TYR A N 1
ATOM 1625 C CA . TYR A 1 214 ? -8.453 -46.406 -1.919 1 98.75 214 TYR A CA 1
ATOM 1626 C C . TYR A 1 214 ? -9.445 -45.562 -1.109 1 98.75 214 TYR A C 1
ATOM 1628 O O . TYR A 1 214 ? -9.172 -45.219 0.04 1 98.75 214 TYR A O 1
ATOM 1636 N N . ALA A 1 215 ? -10.586 -45.281 -1.685 1 98.81 215 ALA A N 1
ATOM 1637 C CA . ALA A 1 215 ? -11.641 -44.562 -0.979 1 98.81 215 ALA A CA 1
ATOM 1638 C C . ALA A 1 215 ? -12.102 -45.344 0.253 1 98.81 215 ALA A C 1
ATOM 1640 O O . ALA A 1 215 ? -12.305 -44.75 1.321 1 98.81 215 ALA A O 1
ATOM 1641 N N . ALA A 1 216 ? -12.25 -46.625 0.123 1 98.56 216 ALA A N 1
ATOM 1642 C CA . ALA A 1 216 ? -12.664 -47.469 1.242 1 98.56 216 ALA A CA 1
ATOM 1643 C C . ALA A 1 216 ? -11.625 -47.438 2.359 1 98.56 216 ALA A C 1
ATOM 1645 O O . ALA A 1 216 ? -11.977 -47.344 3.539 1 98.56 216 ALA A O 1
ATOM 1646 N N . PHE A 1 217 ? -10.445 -47.5 2.012 1 98.38 217 PHE A N 1
ATOM 1647 C CA . PHE A 1 217 ? -9.352 -47.406 2.967 1 98.38 217 PHE A CA 1
ATOM 1648 C C . PHE A 1 217 ? -9.398 -46.094 3.734 1 98.38 217 PHE A C 1
ATOM 1650 O O . PHE A 1 217 ? -9.328 -46.094 4.965 1 98.38 217 PHE A O 1
ATOM 1657 N N . LEU A 1 218 ? -9.562 -44.969 2.992 1 98.75 218 LEU A N 1
ATOM 1658 C CA . LEU A 1 218 ? -9.578 -43.656 3.627 1 98.75 218 LEU A CA 1
ATOM 1659 C C . LEU A 1 218 ? -10.781 -43.531 4.551 1 98.75 218 LEU A C 1
ATOM 1661 O O . LEU A 1 218 ? -10.672 -42.938 5.641 1 98.75 218 LEU A O 1
ATOM 1665 N N . LYS A 1 219 ? -11.945 -44 4.125 1 98.31 219 LYS A N 1
ATOM 1666 C CA . LYS A 1 219 ? -13.141 -43.969 4.961 1 98.31 219 LYS A CA 1
ATOM 1667 C C . LYS A 1 219 ? -12.922 -44.719 6.277 1 98.31 219 LYS A C 1
ATOM 1669 O O . LYS A 1 219 ? -13.352 -44.25 7.336 1 98.31 219 LYS A O 1
ATOM 1674 N N . SER A 1 220 ? -12.18 -45.719 6.16 1 97.94 220 SER A N 1
ATOM 1675 C CA . SER A 1 220 ? -11.945 -46.531 7.348 1 97.94 220 SER A CA 1
ATOM 1676 C C . SER A 1 220 ? -10.992 -45.844 8.312 1 97.94 220 SER A C 1
ATOM 1678 O O . SER A 1 220 ? -10.977 -46.156 9.508 1 97.94 220 SER A O 1
ATOM 1680 N N . LYS A 1 221 ? -10.242 -44.969 7.82 1 97.5 221 LYS A N 1
ATOM 1681 C CA . LYS A 1 221 ? -9.227 -44.312 8.641 1 97.5 221 LYS A CA 1
ATOM 1682 C C . LYS A 1 221 ? -9.711 -42.969 9.156 1 97.5 221 LYS A C 1
ATOM 1684 O O . LYS A 1 221 ? -9.078 -42.344 10.031 1 97.5 221 LYS A O 1
ATOM 1689 N N . ARG A 1 222 ? -10.828 -42.438 8.734 1 97.56 222 ARG A N 1
ATOM 1690 C CA . ARG A 1 222 ? -11.211 -41.031 8.898 1 97.56 222 ARG A CA 1
ATOM 1691 C C . ARG A 1 222 ? -11.461 -40.719 10.367 1 97.56 222 ARG A C 1
ATOM 1693 O O . ARG A 1 222 ? -11.102 -39.625 10.836 1 97.56 222 ARG A O 1
ATOM 1700 N N . ALA A 1 223 ? -12.031 -41.625 11.141 1 96.25 223 ALA A N 1
ATOM 1701 C CA . ALA A 1 223 ? -12.414 -41.375 12.523 1 96.25 223 ALA A CA 1
ATOM 1702 C C . ALA A 1 223 ? -11.188 -41.188 13.414 1 96.25 223 ALA A C 1
ATOM 1704 O O . ALA A 1 223 ? -10.219 -41.938 13.312 1 96.25 223 ALA A O 1
ATOM 1705 N N . GLY A 1 224 ? -11.203 -40.188 14.219 1 95.31 224 GLY A N 1
ATOM 1706 C CA . GLY A 1 224 ? -10.188 -39.969 15.242 1 95.31 224 GLY A CA 1
ATOM 1707 C C . GLY A 1 224 ? -8.961 -39.25 14.727 1 95.31 224 GLY A C 1
ATOM 1708 O O . GLY A 1 224 ? -8.031 -38.969 15.484 1 95.31 224 GLY A O 1
ATOM 1709 N N . LEU A 1 225 ? -8.938 -38.906 13.477 1 96.62 225 LEU A N 1
ATOM 1710 C CA . LEU A 1 225 ? -7.785 -38.219 12.914 1 96.62 225 LEU A CA 1
ATOM 1711 C C . LEU A 1 225 ? -7.707 -36.781 13.43 1 96.62 225 LEU A C 1
ATOM 1713 O O . LEU A 1 225 ? -8.734 -36.156 13.75 1 96.62 225 LEU A O 1
ATOM 1717 N N . SER A 1 226 ? -6.488 -36.312 13.461 1 95.25 226 SER A N 1
ATOM 1718 C CA . SER A 1 226 ? -6.262 -34.938 13.836 1 95.25 226 SER A CA 1
ATOM 1719 C C . SER A 1 226 ? -6.891 -33.969 12.82 1 95.25 226 SER A C 1
ATOM 1721 O O . SER A 1 226 ? -6.844 -34.219 11.617 1 95.25 226 SER A O 1
ATOM 1723 N N . GLU A 1 227 ? -7.363 -32.875 13.328 1 93.38 227 GLU A N 1
ATOM 1724 C CA . GLU A 1 227 ? -7.945 -31.844 12.469 1 93.38 227 GLU A CA 1
ATOM 1725 C C . GLU A 1 227 ? -6.926 -30.75 12.148 1 93.38 227 GLU A C 1
ATOM 1727 O O . GLU A 1 227 ? -7.223 -29.828 11.391 1 93.38 227 GLU A O 1
ATOM 1732 N N . GLN A 1 228 ? -5.75 -30.891 12.672 1 94.38 228 GLN A N 1
ATOM 1733 C CA . GLN A 1 228 ? -4.711 -29.891 12.477 1 94.38 228 GLN A CA 1
ATOM 1734 C C . GLN A 1 228 ? -4.02 -30.062 11.125 1 94.38 228 GLN A C 1
ATOM 1736 O O . GLN A 1 228 ? -3.557 -31.156 10.797 1 94.38 228 GLN A O 1
ATOM 1741 N N . THR A 1 229 ? -3.973 -28.953 10.359 1 96.75 229 THR A N 1
ATOM 1742 C CA . THR A 1 229 ? -3.398 -29.062 9.023 1 96.75 229 THR A CA 1
ATOM 1743 C C . THR A 1 229 ? -2.197 -28.125 8.875 1 96.75 229 THR A C 1
ATOM 1745 O O . THR A 1 229 ? -1.471 -28.188 7.883 1 96.75 229 THR A O 1
ATOM 1748 N N . ALA A 1 230 ? -1.881 -27.297 9.852 1 97.62 230 ALA A N 1
ATOM 1749 C CA . ALA A 1 230 ? -0.852 -26.266 9.758 1 97.62 230 ALA A CA 1
ATOM 1750 C C . ALA A 1 230 ? 0.542 -26.891 9.688 1 97.62 230 ALA A C 1
ATOM 1752 O O . ALA A 1 230 ? 0.83 -27.859 10.398 1 97.62 230 ALA A O 1
ATOM 1753 N N . VAL A 1 231 ? 1.401 -26.297 8.906 1 97.81 231 VAL A N 1
ATOM 1754 C CA . VAL A 1 231 ? 2.787 -26.75 8.852 1 97.81 231 VAL A CA 1
ATOM 1755 C C . VAL A 1 231 ? 3.562 -26.188 10.047 1 97.81 231 VAL A C 1
ATOM 1757 O O . VAL A 1 231 ? 4.629 -26.703 10.391 1 97.81 231 VAL A O 1
ATOM 1760 N N . GLY A 1 232 ? 3.139 -25.094 10.633 1 98.06 232 GLY A N 1
ATOM 1761 C CA . GLY A 1 232 ? 3.781 -24.5 11.797 1 98.06 232 GLY A CA 1
ATOM 1762 C C . GLY A 1 232 ? 4.762 -23.391 11.438 1 98.06 232 GLY A C 1
ATOM 1763 O O . GLY A 1 232 ? 5.195 -23.297 10.289 1 98.06 232 GLY A O 1
ATOM 1764 N N . ARG A 1 233 ? 5.09 -22.625 12.375 1 97.94 233 ARG A N 1
ATOM 1765 C CA . ARG A 1 233 ? 5.887 -21.406 12.211 1 97.94 233 ARG A CA 1
ATOM 1766 C C . ARG A 1 233 ? 7.27 -21.734 11.664 1 97.94 233 ARG A C 1
ATOM 1768 O O . ARG A 1 233 ? 7.75 -21.078 10.742 1 97.94 233 ARG A O 1
ATOM 1775 N N . GLU A 1 234 ? 7.934 -22.719 12.211 1 98.19 234 GLU A N 1
ATOM 1776 C CA . GLU A 1 234 ? 9.297 -23.047 11.797 1 98.19 234 GLU A CA 1
ATOM 1777 C C . GLU A 1 234 ? 9.344 -23.469 10.328 1 98.19 234 GLU A C 1
ATOM 1779 O O . GLU A 1 234 ? 10.195 -23 9.57 1 98.19 234 GLU A O 1
ATOM 1784 N N . SER A 1 235 ? 8.406 -24.312 9.953 1 98.56 235 SER A N 1
ATOM 1785 C CA . SER A 1 235 ? 8.328 -24.75 8.57 1 98.56 235 SER A CA 1
ATOM 1786 C C . SER A 1 235 ? 7.996 -23.594 7.637 1 98.56 235 SER A C 1
ATOM 1788 O O . SER A 1 235 ? 8.57 -23.484 6.555 1 98.56 235 SER A O 1
ATOM 1790 N N . TYR A 1 236 ? 7.109 -22.781 8.094 1 98.62 236 TYR A N 1
ATOM 1791 C CA . TYR A 1 236 ? 6.727 -21.656 7.242 1 98.62 236 TYR A CA 1
ATOM 1792 C C . TYR A 1 236 ? 7.895 -20.688 7.055 1 98.62 236 TYR A C 1
ATOM 1794 O O . TYR A 1 236 ? 8.109 -20.172 5.953 1 98.62 236 TYR A O 1
ATOM 1802 N N . ARG A 1 237 ? 8.625 -20.438 8.078 1 98.31 237 ARG A N 1
ATOM 1803 C CA . ARG A 1 237 ? 9.812 -19.609 7.969 1 98.31 237 ARG A CA 1
ATOM 1804 C C . ARG A 1 237 ? 10.844 -20.234 7.031 1 98.31 237 ARG A C 1
ATOM 1806 O O . ARG A 1 237 ? 11.531 -19.531 6.297 1 98.31 237 ARG A O 1
ATOM 1813 N N . TYR A 1 238 ? 10.953 -21.594 7.145 1 98.44 238 TYR A N 1
ATOM 1814 C CA . TYR A 1 238 ? 11.812 -22.312 6.207 1 98.44 238 TYR A CA 1
ATOM 1815 C C . TYR A 1 238 ? 11.398 -22.031 4.77 1 98.44 238 TYR A C 1
ATOM 1817 O O . TYR A 1 238 ? 12.25 -21.734 3.92 1 98.44 238 TYR A O 1
ATOM 1825 N N . PHE A 1 239 ? 10.117 -22.047 4.527 1 98.25 239 PHE A N 1
ATOM 1826 C CA . PHE A 1 239 ? 9.609 -21.766 3.189 1 98.25 239 PHE A CA 1
ATOM 1827 C C . PHE A 1 239 ? 9.969 -20.344 2.758 1 98.25 239 PHE A C 1
ATOM 1829 O O . PHE A 1 239 ? 10.492 -20.141 1.66 1 98.25 239 PHE A O 1
ATOM 1836 N N . LEU A 1 240 ? 9.695 -19.406 3.609 1 97.94 240 LEU A N 1
ATOM 1837 C CA . LEU A 1 240 ? 9.922 -18 3.275 1 97.94 240 LEU A CA 1
ATOM 1838 C C . LEU A 1 240 ? 11.398 -17.734 2.994 1 97.94 240 LEU A C 1
ATOM 1840 O O . LEU A 1 240 ? 11.742 -17.109 1.991 1 97.94 240 LEU A O 1
ATOM 1844 N N . GLY A 1 241 ? 12.25 -18.281 3.775 1 97.69 241 GLY A N 1
ATOM 1845 C CA . GLY A 1 241 ? 13.656 -17.938 3.717 1 97.69 241 GLY A CA 1
ATOM 1846 C C . GLY A 1 241 ? 14.43 -18.766 2.705 1 97.69 241 GLY A C 1
ATOM 1847 O O . GLY A 1 241 ? 15.336 -18.25 2.035 1 97.69 241 GLY A O 1
ATOM 1848 N N . ASN A 1 242 ? 14.094 -20.031 2.613 1 97.81 242 ASN A N 1
ATOM 1849 C CA . ASN A 1 242 ? 14.945 -20.953 1.862 1 97.81 242 ASN A CA 1
ATOM 1850 C C . ASN A 1 242 ? 14.344 -21.297 0.502 1 97.81 242 ASN A C 1
ATOM 1852 O O . ASN A 1 242 ? 15.07 -21.562 -0.452 1 97.81 242 ASN A O 1
ATOM 1856 N N . VAL A 1 243 ? 13.039 -21.344 0.368 1 97.56 243 VAL A N 1
ATOM 1857 C CA . VAL A 1 243 ? 12.383 -21.734 -0.874 1 97.56 243 VAL A CA 1
ATOM 1858 C C . VAL A 1 243 ? 12.031 -20.5 -1.691 1 97.56 243 VAL A C 1
ATOM 1860 O O . VAL A 1 243 ? 12.578 -20.281 -2.779 1 97.56 243 VAL A O 1
ATOM 1863 N N . GLY A 1 244 ? 11.258 -19.578 -1.024 1 96.38 244 GLY A N 1
ATOM 1864 C CA . GLY A 1 244 ? 10.797 -18.391 -1.724 1 96.38 244 GLY A CA 1
ATOM 1865 C C . GLY A 1 244 ? 11.805 -17.266 -1.688 1 96.38 244 GLY A C 1
ATOM 1866 O O . GLY A 1 244 ? 11.703 -16.312 -2.467 1 96.38 244 GLY A O 1
ATOM 1867 N N . ILE A 1 245 ? 12.781 -17.344 -0.729 1 97.31 245 ILE A N 1
ATOM 1868 C CA . ILE A 1 245 ? 13.789 -16.297 -0.494 1 97.31 245 ILE A CA 1
ATOM 1869 C C . ILE A 1 245 ? 13.102 -14.953 -0.277 1 97.31 245 ILE A C 1
ATOM 1871 O O . ILE A 1 245 ? 13.484 -13.953 -0.877 1 97.31 245 ILE A O 1
ATOM 1875 N N . TYR A 1 246 ? 12.078 -14.953 0.52 1 95.56 246 TYR A N 1
ATOM 1876 C CA . TYR A 1 246 ? 11.391 -13.727 0.919 1 95.56 246 TYR A CA 1
ATOM 1877 C C . TYR A 1 246 ? 12.07 -13.086 2.119 1 95.56 246 TYR A C 1
ATOM 1879 O O . TYR A 1 246 ? 12.359 -13.758 3.113 1 95.56 246 TYR A O 1
ATOM 1887 N N . PRO A 1 247 ? 12.312 -11.844 2.068 1 92.81 247 PRO A N 1
ATOM 1888 C CA . PRO A 1 247 ? 12.977 -11.18 3.189 1 92.81 247 PRO A CA 1
ATOM 1889 C C . PRO A 1 247 ? 12 -10.68 4.25 1 92.81 247 PRO A C 1
ATOM 1891 O O . PRO A 1 247 ? 12.156 -9.578 4.777 1 92.81 247 PRO A O 1
ATOM 1894 N N . TYR A 1 248 ? 10.93 -11.391 4.543 1 93.44 248 TYR A N 1
ATOM 1895 C CA . TYR A 1 248 ? 9.883 -10.93 5.449 1 93.44 248 TYR A CA 1
ATOM 1896 C C . TYR A 1 248 ? 9.555 -12 6.484 1 93.44 248 TYR A C 1
ATOM 1898 O O . TYR A 1 248 ? 9.609 -13.195 6.195 1 93.44 248 TYR A O 1
ATOM 1906 N N . SER A 1 249 ? 9.172 -11.57 7.656 1 94.31 249 SER A N 1
ATOM 1907 C CA . SER A 1 249 ? 8.562 -12.453 8.648 1 94.31 249 SER A CA 1
ATOM 1908 C C . SER A 1 249 ? 7.074 -12.641 8.383 1 94.31 249 SER A C 1
ATOM 1910 O O . SER A 1 249 ? 6.469 -11.883 7.621 1 94.31 249 SER A O 1
ATOM 1912 N N . PRO A 1 250 ? 6.48 -13.695 8.977 1 96.38 250 PRO A N 1
ATOM 1913 C CA . PRO A 1 250 ? 5.031 -13.875 8.82 1 96.38 250 PRO A CA 1
ATOM 1914 C C . PRO A 1 250 ? 4.238 -12.648 9.273 1 96.38 250 PRO A C 1
ATOM 1916 O O . PRO A 1 250 ? 3.264 -12.266 8.625 1 96.38 250 PRO A O 1
ATOM 1919 N N . GLU A 1 251 ? 4.68 -11.992 10.336 1 92.56 251 GLU A N 1
ATOM 1920 C CA . GLU A 1 251 ? 3.988 -10.82 10.859 1 92.56 251 GLU A CA 1
ATOM 1921 C C . GLU A 1 251 ? 4.078 -9.648 9.883 1 92.56 251 GLU A C 1
ATOM 1923 O O . GLU A 1 251 ? 3.102 -8.914 9.695 1 92.56 251 GLU A O 1
ATOM 1928 N N . GLN A 1 252 ? 5.23 -9.469 9.305 1 91.69 252 GLN A N 1
ATOM 1929 C CA . GLN A 1 252 ? 5.395 -8.43 8.289 1 91.69 252 GLN A CA 1
ATOM 1930 C C . GLN A 1 252 ? 4.484 -8.68 7.094 1 91.69 252 GLN A C 1
ATOM 1932 O O . GLN A 1 252 ? 3.873 -7.746 6.57 1 91.69 252 GLN A O 1
ATOM 1937 N N . LEU A 1 253 ? 4.379 -9.938 6.699 1 95.19 253 LEU A N 1
ATOM 1938 C CA . LEU A 1 253 ? 3.541 -10.289 5.559 1 95.19 253 LEU A CA 1
ATOM 1939 C C . LEU A 1 253 ? 2.08 -9.945 5.832 1 95.19 253 LEU A C 1
ATOM 1941 O O . LEU A 1 253 ? 1.391 -9.406 4.965 1 95.19 253 LEU A O 1
ATOM 1945 N N . VAL A 1 254 ? 1.644 -10.234 7.043 1 94.25 254 VAL A N 1
ATOM 1946 C CA . VAL A 1 254 ? 0.251 -9.977 7.395 1 94.25 254 VAL A CA 1
ATOM 1947 C C . VAL A 1 254 ? -0.018 -8.469 7.379 1 94.25 254 VAL A C 1
ATOM 1949 O O . VAL A 1 254 ? -1.024 -8.023 6.824 1 94.25 254 VAL A O 1
ATOM 1952 N N . ALA A 1 255 ? 0.888 -7.707 7.918 1 91.69 255 ALA A N 1
ATOM 1953 C CA . ALA A 1 255 ? 0.72 -6.258 7.949 1 91.69 255 ALA A CA 1
ATOM 1954 C C . ALA A 1 255 ? 0.723 -5.672 6.539 1 91.69 255 ALA A C 1
ATOM 1956 O O . ALA A 1 255 ? -0.125 -4.844 6.203 1 91.69 255 ALA A O 1
ATOM 1957 N N . MET A 1 256 ? 1.668 -6.105 5.734 1 93.12 256 MET A N 1
ATOM 1958 C CA . MET A 1 256 ? 1.806 -5.609 4.367 1 93.12 256 MET A CA 1
ATOM 1959 C C . MET A 1 256 ? 0.614 -6.031 3.514 1 93.12 256 MET A C 1
ATOM 1961 O O . MET A 1 256 ? 0.118 -5.246 2.703 1 93.12 256 MET A O 1
ATOM 1965 N N . GLY A 1 257 ? 0.206 -7.281 3.73 1 95.31 257 GLY A N 1
ATOM 1966 C CA . GLY A 1 257 ? -0.969 -7.758 3.021 1 95.31 257 GLY A CA 1
ATOM 1967 C C . GLY A 1 257 ? -2.232 -7 3.379 1 95.31 257 GLY A C 1
ATOM 1968 O O . GLY A 1 257 ? -3.055 -6.707 2.508 1 95.31 257 GLY A O 1
ATOM 1969 N N . ARG A 1 258 ? -2.359 -6.684 4.648 1 94.81 258 ARG A N 1
ATOM 1970 C CA . ARG A 1 258 ? -3.529 -5.949 5.121 1 94.81 258 ARG A CA 1
ATOM 1971 C C . ARG A 1 258 ? -3.586 -4.555 4.504 1 94.81 258 ARG A C 1
ATOM 1973 O O . ARG A 1 258 ? -4.66 -4.07 4.148 1 94.81 258 ARG A O 1
ATOM 1980 N N . GLN A 1 259 ? -2.494 -3.924 4.414 1 95.88 259 GLN A N 1
ATOM 1981 C CA . GLN A 1 259 ? -2.41 -2.607 3.791 1 95.88 259 GLN A CA 1
ATOM 1982 C C . GLN A 1 259 ? -2.861 -2.662 2.334 1 95.88 259 GLN A C 1
ATOM 1984 O O . GLN A 1 259 ? -3.615 -1.799 1.879 1 95.88 259 GLN A O 1
ATOM 1989 N N . GLU A 1 260 ? -2.391 -3.674 1.61 1 97.12 260 GLU A N 1
ATOM 1990 C CA . GLU A 1 260 ? -2.773 -3.824 0.21 1 97.12 260 GLU A CA 1
ATOM 1991 C C . GLU A 1 260 ? -4.25 -4.188 0.078 1 97.12 260 GLU A C 1
ATOM 1993 O O . GLU A 1 260 ? -4.914 -3.768 -0.872 1 97.12 260 GLU A O 1
ATOM 1998 N N . TRP A 1 261 ? -4.746 -4.992 0.985 1 96.69 261 TRP A N 1
ATOM 1999 C CA . TRP A 1 261 ? -6.164 -5.336 0.984 1 96.69 261 TRP A CA 1
ATOM 2000 C C . TRP A 1 261 ? -7.023 -4.09 1.17 1 96.69 261 TRP A C 1
ATOM 2002 O O . TRP A 1 261 ? -7.969 -3.859 0.409 1 96.69 261 TRP A O 1
ATOM 2012 N N . ALA A 1 262 ? -6.68 -3.299 2.141 1 97.06 262 ALA A N 1
ATOM 2013 C CA . ALA A 1 262 ? -7.43 -2.074 2.416 1 97.06 262 ALA A CA 1
ATOM 2014 C C . ALA A 1 262 ? -7.434 -1.15 1.201 1 97.06 262 ALA A C 1
ATOM 2016 O O . ALA A 1 262 ? -8.469 -0.589 0.843 1 97.06 262 ALA A O 1
ATOM 2017 N N . ARG A 1 263 ? -6.324 -1.012 0.604 1 96.88 263 ARG A N 1
ATOM 2018 C CA . ARG A 1 263 ? -6.207 -0.182 -0.59 1 96.88 263 ARG A CA 1
ATOM 2019 C C . ARG A 1 263 ? -7.094 -0.714 -1.713 1 96.88 263 ARG A C 1
ATOM 2021 O O . ARG A 1 263 ? -7.75 0.06 -2.412 1 96.88 263 ARG A O 1
ATOM 2028 N N . SER A 1 264 ? -7.047 -2.025 -1.9 1 96.56 264 SER A N 1
ATOM 2029 C CA . SER A 1 264 ? -7.836 -2.627 -2.969 1 96.56 264 SER A CA 1
ATOM 2030 C C . SER A 1 264 ? -9.328 -2.432 -2.73 1 96.56 264 SER A C 1
ATOM 2032 O O . SER A 1 264 ? -10.086 -2.201 -3.674 1 96.56 264 SER A O 1
ATOM 2034 N N . VAL A 1 265 ? -9.742 -2.504 -1.487 1 96.81 265 VAL A N 1
ATOM 2035 C CA . VAL A 1 265 ? -11.141 -2.262 -1.148 1 96.81 265 VAL A CA 1
ATOM 2036 C C . VAL A 1 265 ? -11.5 -0.804 -1.434 1 96.81 265 VAL A C 1
ATOM 2038 O O . VAL A 1 265 ? -12.547 -0.518 -2.016 1 96.81 265 VAL A O 1
ATOM 2041 N N . LEU A 1 266 ? -10.617 0.084 -1.044 1 97.69 266 LEU A N 1
ATOM 2042 C CA . LEU A 1 266 ? -10.844 1.504 -1.298 1 97.69 266 LEU A CA 1
ATOM 2043 C C . LEU A 1 266 ? -10.969 1.774 -2.793 1 97.69 266 LEU A C 1
ATOM 2045 O O . LEU A 1 266 ? -11.938 2.398 -3.234 1 97.69 266 LEU A O 1
ATOM 2049 N N . PHE A 1 267 ? -10.016 1.283 -3.582 1 97.75 267 PHE A N 1
ATOM 2050 C CA . PHE A 1 267 ? -10.008 1.551 -5.016 1 97.75 267 PHE A CA 1
ATOM 2051 C C . PHE A 1 267 ? -11.227 0.94 -5.691 1 97.75 267 PHE A C 1
ATOM 2053 O O . PHE A 1 267 ? -11.836 1.56 -6.566 1 97.75 267 PHE A O 1
ATOM 2060 N N . GLU A 1 268 ? -11.57 -0.266 -5.27 1 96.5 268 GLU A N 1
ATOM 2061 C CA . GLU A 1 268 ? -12.773 -0.882 -5.816 1 96.5 268 GLU A CA 1
ATOM 2062 C C . GLU A 1 268 ? -14.016 -0.056 -5.484 1 96.5 268 GLU A C 1
ATOM 2064 O O . GLU A 1 268 ? -14.859 0.181 -6.352 1 96.5 268 GLU A O 1
ATOM 2069 N N . THR A 1 269 ? -14.094 0.408 -4.227 1 97.5 269 THR A N 1
ATOM 2070 C CA . THR A 1 269 ? -15.234 1.183 -3.764 1 97.5 269 THR A CA 1
ATOM 2071 C C . THR A 1 269 ? -15.352 2.492 -4.539 1 97.5 269 THR A C 1
ATOM 2073 O O . THR A 1 269 ? -16.438 2.842 -5.016 1 97.5 269 THR A O 1
ATOM 2076 N N . LEU A 1 270 ? -14.281 3.178 -4.699 1 98.38 270 LEU A N 1
ATOM 2077 C CA . LEU A 1 270 ? -14.273 4.449 -5.414 1 98.38 270 LEU A CA 1
ATOM 2078 C C . LEU A 1 270 ? -14.555 4.234 -6.898 1 98.38 270 LEU A C 1
ATOM 2080 O O . LEU A 1 270 ? -15.25 5.039 -7.523 1 98.38 270 LEU A O 1
ATOM 2084 N N . GLU A 1 271 ? -13.984 3.158 -7.477 1 97.94 271 GLU A N 1
ATOM 2085 C CA . GLU A 1 271 ? -14.219 2.854 -8.883 1 97.94 271 GLU A CA 1
ATOM 2086 C C . GLU A 1 271 ? -15.688 2.531 -9.141 1 97.94 271 GLU A C 1
ATOM 2088 O O . GLU A 1 271 ? -16.281 3 -10.117 1 97.94 271 GLU A O 1
ATOM 2093 N N . ARG A 1 272 ? -16.266 1.741 -8.297 1 97.19 272 ARG A N 1
ATOM 2094 C CA . ARG A 1 272 ? -17.688 1.417 -8.438 1 97.19 272 ARG A CA 1
ATOM 2095 C C . ARG A 1 272 ? -18.547 2.666 -8.305 1 97.19 272 ARG A C 1
ATOM 2097 O O . ARG A 1 272 ? -19.531 2.822 -9.023 1 97.19 272 ARG A O 1
ATOM 2104 N N . ASN A 1 273 ? -18.188 3.545 -7.344 1 98.19 273 ASN A N 1
ATOM 2105 C CA . ASN A 1 273 ? -18.891 4.82 -7.215 1 98.19 273 ASN A CA 1
ATOM 2106 C C . ASN A 1 273 ? -18.734 5.668 -8.477 1 98.19 273 ASN A C 1
ATOM 2108 O O . ASN A 1 273 ? -19.719 6.273 -8.938 1 98.19 273 ASN A O 1
ATOM 2112 N N . ARG A 1 274 ? -17.547 5.703 -9.008 1 97.56 274 ARG A N 1
ATOM 2113 C CA . ARG A 1 274 ? -17.25 6.441 -10.227 1 97.56 274 ARG A CA 1
ATOM 2114 C C . ARG A 1 274 ? -18.109 5.953 -11.391 1 97.56 274 ARG A C 1
ATOM 2116 O O . ARG A 1 274 ? -18.531 6.746 -12.234 1 97.56 274 ARG A O 1
ATOM 2123 N N . ASN A 1 275 ? -18.375 4.695 -11.398 1 97.44 275 ASN A N 1
ATOM 2124 C CA . ASN A 1 275 ? -19.047 4.059 -12.531 1 97.44 275 ASN A CA 1
ATOM 2125 C C . ASN A 1 275 ? -20.516 3.787 -12.234 1 97.44 275 ASN A C 1
ATOM 2127 O O . ASN A 1 275 ? -21.156 3.014 -12.945 1 97.44 275 ASN A O 1
ATOM 2131 N N . ALA A 1 276 ? -20.984 4.391 -11.188 1 95.12 276 ALA A N 1
ATOM 2132 C CA . ALA A 1 276 ? -22.375 4.18 -10.828 1 95.12 276 ALA A CA 1
ATOM 2133 C C . ALA A 1 276 ? -23.297 4.473 -12.008 1 95.12 276 ALA A C 1
ATOM 2135 O O . ALA A 1 276 ? -23.125 5.477 -12.703 1 95.12 276 ALA A O 1
ATOM 2136 N N . GLY A 1 277 ? -24.219 3.646 -12.258 1 94.94 277 GLY A N 1
ATOM 2137 C CA . GLY A 1 277 ? -25.219 3.852 -13.305 1 94.94 277 GLY A CA 1
ATOM 2138 C C . GLY A 1 277 ? -24.828 3.221 -14.625 1 94.94 277 GLY A C 1
ATOM 2139 O O . GLY A 1 277 ? -25.641 3.137 -15.547 1 94.94 277 GLY A O 1
ATOM 2140 N N . LEU A 1 278 ? -23.516 2.848 -14.797 1 96.5 278 LEU A N 1
ATOM 2141 C CA . LEU A 1 278 ? -23.094 2.164 -16.016 1 96.5 278 LEU A CA 1
ATOM 2142 C C . LEU A 1 278 ? -23.562 0.711 -16.016 1 96.5 278 LEU A C 1
ATOM 2144 O O . LEU A 1 278 ? -23.562 0.056 -14.961 1 96.5 278 LEU A O 1
ATOM 2148 N N . PRO A 1 279 ? -23.953 0.247 -17.078 1 96.62 279 PRO A N 1
ATOM 2149 C CA . PRO A 1 279 ? -24.406 -1.146 -17.141 1 96.62 279 PRO A CA 1
ATOM 2150 C C . PRO A 1 279 ? -23.266 -2.143 -16.906 1 96.62 279 PRO A C 1
ATOM 2152 O O . PRO A 1 279 ? -22.125 -1.868 -17.25 1 96.62 279 PRO A O 1
ATOM 2155 N N . GLU A 1 280 ? -23.594 -3.285 -16.422 1 95.5 280 GLU A N 1
ATOM 2156 C CA . GLU A 1 280 ? -22.625 -4.367 -16.25 1 95.5 280 GLU A CA 1
ATOM 2157 C C . GLU A 1 280 ? -22.188 -4.93 -17.594 1 95.5 280 GLU A C 1
ATOM 2159 O O . GLU A 1 280 ? -22.906 -4.816 -18.594 1 95.5 280 GLU A O 1
ATOM 2164 N N . LEU A 1 281 ? -21.031 -5.496 -17.625 1 97.06 281 LEU A N 1
ATOM 2165 C CA . LEU A 1 281 ? -20.547 -6.148 -18.828 1 97.06 281 LEU A CA 1
ATOM 2166 C C . LEU A 1 281 ? -21.391 -7.371 -19.156 1 97.06 281 LEU A C 1
ATOM 2168 O O . LEU A 1 281 ? -21.734 -8.156 -18.281 1 97.06 281 LEU A O 1
ATOM 2172 N N . PRO A 1 282 ? -21.75 -7.516 -20.391 1 97.12 282 PRO A N 1
ATOM 2173 C CA . PRO A 1 282 ? -22.5 -8.711 -20.766 1 97.12 282 PRO A CA 1
ATOM 2174 C C . PRO A 1 282 ? -21.656 -9.977 -20.766 1 97.12 282 PRO A C 1
ATOM 2176 O O . PRO A 1 282 ? -20.438 -9.906 -20.891 1 97.12 282 PRO A O 1
ATOM 2179 N N . ILE A 1 283 ? -22.328 -11.086 -20.547 1 97.75 283 ILE A N 1
ATOM 2180 C CA . ILE A 1 283 ? -21.703 -12.391 -20.734 1 97.75 283 ILE A CA 1
ATOM 2181 C C . ILE A 1 283 ? -21.672 -12.727 -22.234 1 97.75 283 ILE A C 1
ATOM 2183 O O . ILE A 1 283 ? -22.656 -12.547 -22.938 1 97.75 283 ILE A O 1
ATOM 2187 N N . GLY A 1 284 ? -20.562 -13.148 -22.719 1 97.38 284 GLY A N 1
ATOM 2188 C CA . GLY A 1 284 ? -20.469 -13.555 -24.109 1 97.38 284 GLY A CA 1
ATOM 2189 C C . GLY A 1 284 ? -21.578 -14.508 -24.531 1 97.38 284 GLY A C 1
ATOM 2190 O O . GLY A 1 284 ? -21.969 -15.383 -23.75 1 97.38 284 GLY A O 1
ATOM 2191 N N . PRO A 1 285 ? -22.047 -14.391 -25.75 1 97.25 285 PRO A N 1
ATOM 2192 C CA . PRO A 1 285 ? -23.234 -15.125 -26.156 1 97.25 285 PRO A CA 1
ATOM 2193 C C . PRO A 1 285 ? -22.953 -16.609 -26.438 1 97.25 285 PRO A C 1
ATOM 2195 O O . PRO A 1 285 ? -23.875 -17.438 -26.391 1 97.25 285 PRO A O 1
ATOM 2198 N N . SER A 1 286 ? -21.703 -16.938 -26.797 1 97.69 286 SER A N 1
ATOM 2199 C CA . SER A 1 286 ? -21.312 -18.297 -27.109 1 97.69 286 SER A CA 1
ATOM 2200 C C . SER A 1 286 ? -19.812 -18.516 -26.906 1 97.69 286 SER A C 1
ATOM 2202 O O . SER A 1 286 ? -19.047 -17.547 -26.859 1 97.69 286 SER A O 1
ATOM 2204 N N . ILE A 1 287 ? -19.469 -19.781 -26.797 1 97.56 287 ILE A N 1
ATOM 2205 C CA . ILE A 1 287 ? -18.062 -20.109 -26.625 1 97.56 287 ILE A CA 1
ATOM 2206 C C . ILE A 1 287 ? -17.281 -19.656 -27.859 1 97.56 287 ILE A C 1
ATOM 2208 O O . ILE A 1 287 ? -16.125 -19.219 -27.75 1 97.56 287 ILE A O 1
ATOM 2212 N N . GLY A 1 288 ? -17.891 -19.781 -29 1 97.75 288 GLY A N 1
ATOM 2213 C CA . GLY A 1 288 ? -17.266 -19.297 -30.219 1 97.75 288 GLY A CA 1
ATOM 2214 C C . GLY A 1 288 ? -17 -17.797 -30.203 1 97.75 288 GLY A C 1
ATOM 2215 O O . GLY A 1 288 ? -15.93 -17.359 -30.609 1 97.75 288 GLY A O 1
ATOM 2216 N N . ALA A 1 289 ? -17.938 -17.078 -29.719 1 98 289 ALA A N 1
ATOM 2217 C CA . ALA A 1 289 ? -17.797 -15.633 -29.625 1 98 289 ALA A CA 1
ATOM 2218 C C . ALA A 1 289 ? -16.719 -15.258 -28.609 1 98 289 ALA A C 1
ATOM 2220 O O . ALA A 1 289 ? -15.938 -14.328 -28.844 1 98 289 ALA A O 1
ATOM 2221 N N . VAL A 1 290 ? -16.688 -15.961 -27.516 1 97.69 290 VAL A N 1
ATOM 2222 C CA . VAL A 1 290 ? -15.742 -15.68 -26.438 1 97.69 290 VAL A CA 1
ATOM 2223 C C . VAL A 1 290 ? -14.32 -15.977 -26.922 1 97.69 290 VAL A C 1
ATOM 2225 O O . VAL A 1 290 ? -13.398 -15.188 -26.688 1 97.69 290 VAL A O 1
ATOM 2228 N N . THR A 1 291 ? -14.133 -17.078 -27.578 1 97.44 291 THR A N 1
ATOM 2229 C CA . THR A 1 291 ? -12.805 -17.453 -28.031 1 97.44 291 THR A CA 1
ATOM 2230 C C . THR A 1 291 ? -12.312 -16.5 -29.125 1 97.44 291 THR A C 1
ATOM 2232 O O . THR A 1 291 ? -11.141 -16.125 -29.141 1 97.44 291 THR A O 1
ATOM 2235 N N . ALA A 1 292 ? -13.18 -16.078 -30.016 1 97.94 292 ALA A N 1
ATOM 2236 C CA . ALA A 1 292 ? -12.82 -15.102 -31.047 1 97.94 292 ALA A CA 1
ATOM 2237 C C . ALA A 1 292 ? -12.422 -13.766 -30.422 1 97.94 292 ALA A C 1
ATOM 2239 O O . ALA A 1 292 ? -11.461 -13.133 -30.859 1 97.94 292 ALA A O 1
ATOM 2240 N N . ARG A 1 293 ? -13.133 -13.406 -29.469 1 97.94 293 ARG A N 1
ATOM 2241 C CA . ARG A 1 293 ? -12.828 -12.156 -28.781 1 97.94 293 ARG A CA 1
ATOM 2242 C C . ARG A 1 293 ? -11.477 -12.234 -28.078 1 97.94 293 ARG A C 1
ATOM 2244 O O . ARG A 1 293 ? -10.695 -11.281 -28.109 1 97.94 293 ARG A O 1
ATOM 2251 N N . LEU A 1 294 ? -11.234 -13.328 -27.375 1 98.25 294 LEU A N 1
ATOM 2252 C CA . LEU A 1 294 ? -9.969 -13.508 -26.672 1 98.25 294 LEU A CA 1
ATOM 2253 C C . LEU A 1 294 ? -8.797 -13.398 -27.656 1 98.25 294 LEU A C 1
ATOM 2255 O O . LEU A 1 294 ? -7.809 -12.711 -27.375 1 98.25 294 LEU A O 1
ATOM 2259 N N . ASP A 1 295 ? -8.984 -13.984 -28.812 1 97.44 295 ASP A N 1
ATOM 2260 C CA . ASP A 1 295 ? -7.922 -13.938 -29.812 1 97.44 295 ASP A CA 1
ATOM 2261 C C . ASP A 1 295 ? -7.672 -12.508 -30.281 1 97.44 295 ASP A C 1
ATOM 2263 O O . ASP A 1 295 ? -6.523 -12.078 -30.406 1 97.44 295 ASP A O 1
ATOM 2267 N N . ALA A 1 296 ? -8.711 -11.828 -30.484 1 98.31 296 ALA A N 1
ATOM 2268 C CA . ALA A 1 296 ? -8.594 -10.445 -30.953 1 98.31 296 ALA A CA 1
ATOM 2269 C C . ALA A 1 296 ? -7.992 -9.547 -29.875 1 98.31 296 ALA A C 1
ATOM 2271 O O . ALA A 1 296 ? -7.156 -8.695 -30.172 1 98.31 296 ALA A O 1
ATOM 2272 N N . GLU A 1 297 ? -8.438 -9.758 -28.672 1 98.5 297 GLU A N 1
ATOM 2273 C CA . GLU A 1 297 ? -7.973 -8.93 -27.562 1 98.5 297 GLU A CA 1
ATOM 2274 C C . GLU A 1 297 ? -6.504 -9.203 -27.25 1 98.5 297 GLU A C 1
ATOM 2276 O O . GLU A 1 297 ? -5.773 -8.305 -26.844 1 98.5 297 GLU A O 1
ATOM 2281 N N . GLU A 1 298 ? -6.082 -10.453 -27.391 1 98.69 298 GLU A N 1
ATOM 2282 C CA . GLU A 1 298 ? -4.672 -10.781 -27.203 1 98.69 298 GLU A CA 1
ATOM 2283 C C . GLU A 1 298 ? -3.779 -9.938 -28.109 1 98.69 298 GLU A C 1
ATOM 2285 O O . GLU A 1 298 ? -2.729 -9.461 -27.688 1 98.69 298 GLU A O 1
ATOM 2290 N N . LEU A 1 299 ? -4.18 -9.734 -29.312 1 98.5 299 LEU A N 1
ATOM 2291 C CA . LEU A 1 299 ? -3.424 -8.922 -30.266 1 98.5 299 LEU A CA 1
ATOM 2292 C C . LEU A 1 299 ? -3.379 -7.465 -29.812 1 98.5 299 LEU A C 1
ATOM 2294 O O . LEU A 1 299 ? -2.354 -6.797 -29.969 1 98.5 299 LEU A O 1
ATOM 2298 N N . LYS A 1 300 ? -4.457 -7.008 -29.281 1 98.5 300 LYS A N 1
ATOM 2299 C CA . LYS A 1 300 ? -4.5 -5.637 -28.781 1 98.5 300 LYS A CA 1
ATOM 2300 C C . LYS A 1 300 ? -3.543 -5.445 -27.609 1 98.5 300 LYS A C 1
ATOM 2302 O O . LYS A 1 300 ? -2.904 -4.398 -27.484 1 98.5 300 LYS A O 1
ATOM 2307 N N . VAL A 1 301 ? -3.482 -6.445 -26.75 1 98.75 301 VAL A N 1
ATOM 2308 C CA . VAL A 1 301 ? -2.578 -6.383 -25.609 1 98.75 301 VAL A CA 1
ATOM 2309 C C . VAL A 1 301 ? -1.135 -6.285 -26.094 1 98.75 301 VAL A C 1
ATOM 2311 O O . VAL A 1 301 ? -0.366 -5.449 -25.609 1 98.75 301 VAL A O 1
ATOM 2314 N N . ARG A 1 302 ? -0.768 -7.109 -27.078 1 98.62 302 ARG A N 1
ATOM 2315 C CA . ARG A 1 302 ? 0.578 -7.09 -27.641 1 98.62 302 ARG A CA 1
ATOM 2316 C C . ARG A 1 302 ? 0.899 -5.723 -28.25 1 98.62 302 ARG A C 1
ATOM 2318 O O . ARG A 1 302 ? 1.986 -5.184 -28.031 1 98.62 302 ARG A O 1
ATOM 2325 N N . ARG A 1 303 ? -0.006 -5.195 -28.969 1 98.56 303 ARG A N 1
ATOM 2326 C CA . ARG A 1 303 ? 0.184 -3.893 -29.609 1 98.56 303 ARG A CA 1
ATOM 2327 C C . ARG A 1 303 ? 0.381 -2.799 -28.562 1 98.56 303 ARG A C 1
ATOM 2329 O O . ARG A 1 303 ? 1.254 -1.941 -28.703 1 98.56 303 ARG A O 1
ATOM 2336 N N . PHE A 1 304 ? -0.433 -2.865 -27.531 1 98.62 304 PHE A N 1
ATOM 2337 C CA . PHE A 1 304 ? -0.354 -1.867 -26.469 1 98.62 304 PHE A CA 1
ATOM 2338 C C . PHE A 1 304 ? 1.014 -1.898 -25.797 1 98.62 304 PHE A C 1
ATOM 2340 O O . PHE A 1 304 ? 1.618 -0.851 -25.562 1 98.62 304 PHE A O 1
ATOM 2347 N N . LEU A 1 305 ? 1.504 -3.088 -25.453 1 98.75 305 LEU A N 1
ATOM 2348 C CA . LEU A 1 305 ? 2.809 -3.244 -24.812 1 98.75 305 LEU A CA 1
ATOM 2349 C C . LEU A 1 305 ? 3.904 -2.609 -25.672 1 98.75 305 LEU A C 1
ATOM 2351 O O . LEU A 1 305 ? 4.789 -1.934 -25.141 1 98.75 305 LEU A O 1
ATOM 2355 N N . THR A 1 306 ? 3.781 -2.854 -26.953 1 98.31 306 THR A N 1
ATOM 2356 C CA . THR A 1 306 ? 4.781 -2.344 -27.891 1 98.31 306 THR A CA 1
ATOM 2357 C C . THR A 1 306 ? 4.641 -0.833 -28.047 1 98.31 306 THR A C 1
ATOM 2359 O O . THR A 1 306 ? 5.629 -0.099 -27.969 1 98.31 306 THR A O 1
ATOM 2362 N N . GLU A 1 307 ? 3.439 -0.399 -28.266 1 97.62 307 GLU A N 1
ATOM 2363 C CA . GLU A 1 307 ? 3.182 1.017 -28.516 1 97.62 307 GLU A CA 1
ATOM 2364 C C . GLU A 1 307 ? 3.57 1.866 -27.312 1 97.62 307 GLU A C 1
ATOM 2366 O O . GLU A 1 307 ? 4.074 2.98 -27.469 1 97.62 307 GLU A O 1
ATOM 2371 N N . LYS A 1 308 ? 3.338 1.366 -26.141 1 97.81 308 LYS A N 1
ATOM 2372 C CA . LYS A 1 308 ? 3.639 2.109 -24.922 1 97.81 308 LYS A CA 1
ATOM 2373 C C . LYS A 1 308 ? 5.059 1.829 -24.438 1 97.81 308 LYS A C 1
ATOM 2375 O O . LYS A 1 308 ? 5.473 2.314 -23.391 1 97.81 308 LYS A O 1
ATOM 2380 N N . ASN A 1 309 ? 5.824 1.062 -25.188 1 98 309 ASN A N 1
ATOM 2381 C CA . ASN A 1 309 ? 7.223 0.765 -24.906 1 98 309 ASN A CA 1
ATOM 2382 C C . ASN A 1 309 ? 7.395 0.176 -23.5 1 98 309 ASN A C 1
ATOM 2384 O O . ASN A 1 309 ? 8.32 0.55 -22.781 1 98 309 ASN A O 1
ATOM 2388 N N . LEU A 1 310 ? 6.492 -0.696 -23.094 1 98.62 310 LEU A N 1
ATOM 2389 C CA . LEU A 1 310 ? 6.5 -1.278 -21.75 1 98.62 310 LEU A CA 1
ATOM 2390 C C . LEU A 1 310 ? 7.383 -2.52 -21.703 1 98.62 310 LEU A C 1
ATOM 2392 O O . LEU A 1 310 ? 7.984 -2.822 -20.672 1 98.62 310 LEU A O 1
ATOM 2396 N N . LEU A 1 311 ? 7.391 -3.26 -22.75 1 98.5 311 LEU A N 1
ATOM 2397 C CA . LEU A 1 311 ? 8.047 -4.559 -22.812 1 98.5 311 LEU A CA 1
ATOM 2398 C C . LEU A 1 311 ? 8.32 -4.957 -24.266 1 98.5 311 LEU A C 1
ATOM 2400 O O . LEU A 1 311 ? 7.504 -4.699 -25.141 1 98.5 311 LEU A O 1
ATOM 2404 N N . THR A 1 312 ? 9.492 -5.574 -24.516 1 98.38 312 THR A N 1
ATOM 2405 C CA . THR A 1 312 ? 9.75 -6.148 -25.828 1 98.38 312 THR A CA 1
ATOM 2406 C C . THR A 1 312 ? 8.875 -7.375 -26.062 1 98.38 312 THR A C 1
ATOM 2408 O O . THR A 1 312 ? 8.836 -8.289 -25.234 1 98.38 312 THR A O 1
ATOM 2411 N N . VAL A 1 313 ? 8.148 -7.383 -27.156 1 98.31 313 VAL A N 1
ATOM 2412 C CA . VAL A 1 313 ? 7.305 -8.516 -27.531 1 98.31 313 VAL A CA 1
ATOM 2413 C C . VAL A 1 313 ? 7.859 -9.172 -28.797 1 98.31 313 VAL A C 1
ATOM 2415 O O . VAL A 1 313 ? 7.465 -8.82 -29.906 1 98.31 313 VAL A O 1
ATOM 2418 N N . PRO A 1 314 ? 8.664 -10.125 -28.594 1 97.62 314 PRO A N 1
ATOM 2419 C CA . PRO A 1 314 ? 9.289 -10.734 -29.766 1 97.62 314 PRO A CA 1
ATOM 2420 C C . PRO A 1 314 ? 8.297 -11.477 -30.656 1 97.62 314 PRO A C 1
ATOM 2422 O O . PRO A 1 314 ? 7.363 -12.102 -30.156 1 97.62 314 PRO A O 1
ATOM 2425 N N . ASP A 1 315 ? 8.633 -11.562 -31.922 1 95.88 315 ASP A N 1
ATOM 2426 C CA . ASP A 1 315 ? 7.75 -12.18 -32.906 1 95.88 315 ASP A CA 1
ATOM 2427 C C . ASP A 1 315 ? 7.742 -13.703 -32.75 1 95.88 315 ASP A C 1
ATOM 2429 O O . ASP A 1 315 ? 6.77 -14.359 -33.125 1 95.88 315 ASP A O 1
ATOM 2433 N N . TRP A 1 316 ? 8.789 -14.227 -32.188 1 97.31 316 TRP A N 1
ATOM 2434 C CA . TRP A 1 316 ? 8.906 -15.688 -32.125 1 97.31 316 TRP A CA 1
ATOM 2435 C C . TRP A 1 316 ? 8 -16.25 -31.047 1 97.31 316 TRP A C 1
ATOM 2437 O O . TRP A 1 316 ? 7.746 -17.469 -31.016 1 97.31 316 TRP A O 1
ATOM 2447 N N . VAL A 1 317 ? 7.609 -15.477 -30.078 1 98.06 317 VAL A N 1
ATOM 2448 C CA . VAL A 1 317 ? 6.711 -15.969 -29.047 1 98.06 317 VAL A CA 1
ATOM 2449 C C . VAL A 1 317 ? 5.316 -16.188 -29.625 1 98.06 317 VAL A C 1
ATOM 2451 O O . VAL A 1 317 ? 4.73 -15.266 -30.203 1 98.06 317 VAL A O 1
ATOM 2454 N N . GLY A 1 318 ? 4.801 -17.375 -29.5 1 98.06 318 GLY A N 1
ATOM 2455 C CA . GLY A 1 318 ? 3.479 -17.688 -30 1 98.06 318 GLY A CA 1
ATOM 2456 C C . GLY A 1 318 ? 2.373 -16.891 -29.328 1 98.06 318 GLY A C 1
ATOM 2457 O O . GLY A 1 318 ? 2.645 -15.938 -28.609 1 98.06 318 GLY A O 1
ATOM 2458 N N . HIS A 1 319 ? 1.169 -17.266 -29.656 1 98.31 319 HIS A N 1
ATOM 2459 C CA . HIS A 1 319 ? -0 -16.531 -29.172 1 98.31 319 HIS A CA 1
ATOM 2460 C C . HIS A 1 319 ? -0.707 -17.328 -28.078 1 98.31 319 HIS A C 1
ATOM 2462 O O . HIS A 1 319 ? -0.48 -18.531 -27.922 1 98.31 319 HIS A O 1
ATOM 2468 N N . TYR A 1 320 ? -1.392 -16.656 -27.234 1 98.06 320 TYR A N 1
ATOM 2469 C CA . TYR A 1 320 ? -2.312 -17.219 -26.25 1 98.06 320 TYR A CA 1
ATOM 2470 C C . TYR A 1 320 ? -3.719 -17.328 -26.812 1 98.06 320 TYR A C 1
ATOM 2472 O O . TYR A 1 320 ? -4.395 -16.328 -27.016 1 98.06 320 TYR A O 1
ATOM 2480 N N . LYS A 1 321 ? -4.18 -18.562 -27.062 1 97.56 321 LYS A N 1
ATOM 2481 C CA . LYS A 1 321 ? -5.434 -18.797 -27.781 1 97.56 321 LYS A CA 1
ATOM 2482 C C . LYS A 1 321 ? -6.41 -19.594 -26.922 1 97.56 321 LYS A C 1
ATOM 2484 O O . LYS A 1 321 ? -6.004 -20.469 -26.141 1 97.56 321 LYS A O 1
ATOM 2489 N N . ALA A 1 322 ? -7.652 -19.25 -27.094 1 97.25 322 ALA A N 1
ATOM 2490 C CA . ALA A 1 322 ? -8.695 -19.969 -26.359 1 97.25 322 ALA A CA 1
ATOM 2491 C C . ALA A 1 322 ? -9.383 -21 -27.25 1 97.25 322 ALA A C 1
ATOM 2493 O O . ALA A 1 322 ? -9.516 -20.781 -28.453 1 97.25 322 ALA A O 1
ATOM 2494 N N . GLN A 1 323 ? -9.805 -22.094 -26.672 1 96.5 323 GLN A N 1
ATOM 2495 C CA . GLN A 1 323 ? -10.539 -23.156 -27.344 1 96.5 323 GLN A CA 1
ATOM 2496 C C . GLN A 1 323 ? -11.648 -23.703 -26.453 1 96.5 323 GLN A C 1
ATOM 2498 O O . GLN A 1 323 ? -11.547 -23.656 -25.219 1 96.5 323 GLN A O 1
ATOM 2503 N N . PRO A 1 324 ? -12.742 -24.188 -27.094 1 96.5 324 PRO A N 1
ATOM 2504 C CA . PRO A 1 324 ? -13.664 -24.984 -26.281 1 96.5 324 PRO A CA 1
ATOM 2505 C C . PRO A 1 324 ? -13.031 -26.281 -25.781 1 96.5 324 PRO A C 1
ATOM 2507 O O . PRO A 1 324 ? -12.047 -26.75 -26.359 1 96.5 324 PRO A O 1
ATOM 2510 N N . PHE A 1 325 ? -13.633 -26.859 -24.844 1 96.69 325 PHE A N 1
ATOM 2511 C CA . PHE A 1 325 ? -13.133 -28.125 -24.312 1 96.69 325 PHE A CA 1
ATOM 2512 C C . PHE A 1 325 ? -13.32 -29.25 -25.328 1 96.69 325 PHE A C 1
ATOM 2514 O O . PHE A 1 325 ? -14.422 -29.438 -25.859 1 96.69 325 PHE A O 1
ATOM 2521 N N . PRO A 1 326 ? -12.227 -29.953 -25.562 1 97 326 PRO A N 1
ATOM 2522 C CA . PRO A 1 326 ? -12.477 -31.25 -26.203 1 97 326 PRO A CA 1
ATOM 2523 C C . PRO A 1 326 ? -13.25 -32.219 -25.312 1 97 326 PRO A C 1
ATOM 2525 O O . PRO A 1 326 ? -13.164 -32.125 -24.078 1 97 326 PRO A O 1
ATOM 2528 N N . ALA A 1 327 ? -13.906 -33.125 -25.906 1 97.06 327 ALA A N 1
ATOM 2529 C CA . ALA A 1 327 ? -14.797 -34.062 -25.203 1 97.06 327 ALA A CA 1
ATOM 2530 C C . ALA A 1 327 ? -14.016 -34.875 -24.188 1 97.06 327 ALA A C 1
ATOM 2532 O O . ALA A 1 327 ? -14.562 -35.25 -23.141 1 97.06 327 ALA A O 1
ATOM 2533 N N . TYR A 1 328 ? -12.734 -35.219 -24.469 1 97.94 328 TYR A N 1
ATOM 2534 C CA . TYR A 1 328 ? -11.953 -36.094 -23.594 1 97.94 328 TYR A CA 1
ATOM 2535 C C . TYR A 1 328 ? -11.414 -35.312 -22.406 1 97.94 328 TYR A C 1
ATOM 2537 O O . TYR A 1 328 ? -10.992 -35.906 -21.406 1 97.94 328 TYR A O 1
ATOM 2545 N N . LEU A 1 329 ? -11.359 -34 -22.484 1 98.06 329 LEU A N 1
ATOM 2546 C CA . LEU A 1 329 ? -10.695 -33.188 -21.453 1 98.06 329 LEU A CA 1
ATOM 2547 C C . LEU A 1 329 ? -11.711 -32.625 -20.453 1 98.06 329 LEU A C 1
ATOM 2549 O O . LEU A 1 329 ? -11.422 -32.531 -19.266 1 98.06 329 LEU A O 1
ATOM 2553 N N . ALA A 1 330 ? -12.914 -32.25 -20.875 1 96.81 330 ALA A N 1
ATOM 2554 C CA . ALA A 1 330 ? -13.938 -31.641 -20.047 1 96.81 330 ALA A CA 1
ATOM 2555 C C . ALA A 1 330 ? -14.219 -32.469 -18.797 1 96.81 330 ALA A C 1
ATOM 2557 O O . ALA A 1 330 ? -14.258 -31.922 -17.688 1 96.81 330 ALA A O 1
ATOM 2558 N N . PRO A 1 331 ? -14.312 -33.812 -18.875 1 97.62 331 PRO A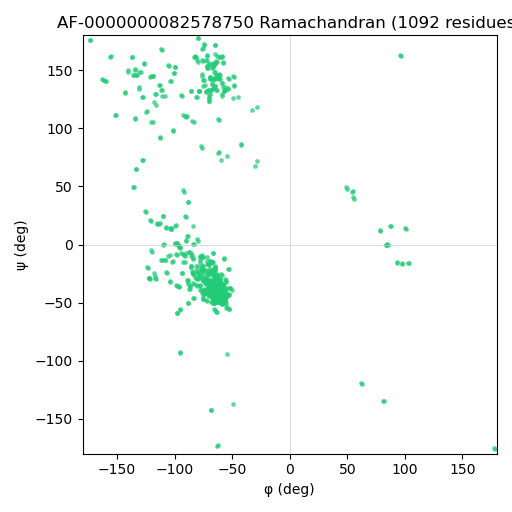 N 1
ATOM 2559 C CA . PRO A 1 331 ? -14.656 -34.625 -17.703 1 97.62 331 PRO A CA 1
ATOM 2560 C C . PRO A 1 331 ? -13.555 -34.625 -16.656 1 97.62 331 PRO A C 1
ATOM 2562 O O . PRO A 1 331 ? -13.812 -34.938 -15.484 1 97.62 331 PRO A O 1
ATOM 2565 N N . ILE A 1 332 ? -12.312 -34.344 -17.062 1 97.62 332 ILE A N 1
ATOM 2566 C CA . ILE A 1 332 ? -11.211 -34.406 -16.109 1 97.62 332 ILE A CA 1
ATOM 2567 C C . ILE A 1 332 ? -10.648 -33 -15.891 1 97.62 332 ILE A C 1
ATOM 2569 O O . ILE A 1 332 ? -9.516 -32.844 -15.414 1 97.62 332 ILE A O 1
ATOM 2573 N N . GLY A 1 333 ? -11.445 -31.969 -16.266 1 95.06 333 GLY A N 1
ATOM 2574 C CA . GLY A 1 333 ? -11 -30.594 -16.172 1 95.06 333 GLY A CA 1
ATOM 2575 C C . GLY A 1 333 ? -10.75 -30.125 -14.75 1 95.06 333 GLY A C 1
ATOM 2576 O O . GLY A 1 333 ? -10.039 -29.156 -14.531 1 95.06 333 GLY A O 1
ATOM 2577 N N . TRP A 1 334 ? -11.281 -30.797 -13.75 1 92.31 334 TRP A N 1
ATOM 2578 C CA . TRP A 1 334 ? -11.148 -30.422 -12.344 1 92.31 334 TRP A CA 1
ATOM 2579 C C . TRP A 1 334 ? -9.758 -30.781 -11.82 1 92.31 334 TRP A C 1
ATOM 2581 O O . TRP A 1 334 ? -9.375 -30.344 -10.727 1 92.31 334 TRP A O 1
ATOM 2591 N N . LEU A 1 335 ? -8.906 -31.531 -12.57 1 94.5 335 LEU A N 1
ATOM 2592 C CA . LEU A 1 335 ? -7.613 -32.031 -12.117 1 94.5 335 LEU A CA 1
ATOM 2593 C C . LEU A 1 335 ? -6.559 -30.938 -12.141 1 94.5 335 LEU A C 1
ATOM 2595 O O . LEU A 1 335 ? -5.496 -31.078 -11.531 1 94.5 335 LEU A O 1
ATOM 2599 N N . GLY A 1 336 ? -6.859 -29.828 -12.844 1 91.69 336 GLY A N 1
ATOM 2600 C CA . GLY A 1 336 ? -5.891 -28.75 -12.867 1 91.69 336 GLY A CA 1
ATOM 2601 C C . GLY A 1 336 ? -6.328 -27.578 -13.727 1 91.69 336 GLY A C 1
ATOM 2602 O O . GLY A 1 336 ? -7.438 -27.578 -14.258 1 91.69 336 GLY A O 1
ATOM 2603 N N . ARG A 1 337 ? -5.402 -26.641 -13.805 1 91.69 337 ARG A N 1
ATOM 2604 C CA . ARG A 1 337 ? -5.652 -25.5 -14.68 1 91.69 337 ARG A CA 1
ATOM 2605 C C . ARG A 1 337 ? -5.59 -25.906 -16.156 1 91.69 337 ARG A C 1
ATOM 2607 O O . ARG A 1 337 ? -4.648 -26.578 -16.578 1 91.69 337 ARG A O 1
ATOM 2614 N N . THR A 1 338 ? -6.551 -25.484 -16.891 1 94.38 338 THR A N 1
ATOM 2615 C CA . THR A 1 338 ? -6.73 -26 -18.25 1 94.38 338 THR A CA 1
ATOM 2616 C C . THR A 1 338 ? -6 -25.125 -19.25 1 94.38 338 THR A C 1
ATOM 2618 O O . THR A 1 338 ? -6.562 -24.766 -20.297 1 94.38 338 THR A O 1
ATOM 2621 N N . PHE A 1 339 ? -4.801 -24.797 -18.891 1 94.12 339 PHE A N 1
ATOM 2622 C CA . PHE A 1 339 ? -3.887 -24.062 -19.75 1 94.12 339 PHE A CA 1
ATOM 2623 C C . PHE A 1 339 ? -2.756 -24.953 -20.25 1 94.12 339 PHE A C 1
ATOM 2625 O O . PHE A 1 339 ? -2.18 -25.719 -19.469 1 94.12 339 PHE A O 1
ATOM 2632 N N . ASP A 1 340 ? -2.547 -24.984 -21.5 1 95.56 340 ASP A N 1
ATOM 2633 C CA . ASP A 1 340 ? -1.299 -25.484 -22.062 1 95.56 340 ASP A CA 1
ATOM 2634 C C . ASP A 1 340 ? -0.379 -24.344 -22.484 1 95.56 340 ASP A C 1
ATOM 2636 O O . ASP A 1 340 ? -0.478 -23.828 -23.594 1 95.56 340 ASP A O 1
ATOM 2640 N N . PHE A 1 341 ? 0.547 -24.016 -21.656 1 95.31 341 PHE A N 1
ATOM 2641 C CA . PHE A 1 341 ? 1.472 -22.922 -21.922 1 95.31 341 PHE A CA 1
ATOM 2642 C C . PHE A 1 341 ? 2.578 -23.375 -22.875 1 95.31 341 PHE A C 1
ATOM 2644 O O . PHE A 1 341 ? 3.531 -22.641 -23.109 1 95.31 341 PHE A O 1
ATOM 2651 N N . THR A 1 342 ? 2.463 -24.594 -23.312 1 95.56 342 THR A N 1
ATOM 2652 C CA . THR A 1 342 ? 3.49 -25.281 -24.094 1 95.56 342 THR A CA 1
ATOM 2653 C C . THR A 1 342 ? 4.574 -25.844 -23.188 1 95.56 342 THR A C 1
ATOM 2655 O O . THR A 1 342 ? 4.285 -26.656 -22.312 1 95.56 342 THR A O 1
ATOM 2658 N N . SER A 1 343 ? 5.859 -25.672 -23.516 1 94.94 343 SER A N 1
ATOM 2659 C CA . SER A 1 343 ? 6.965 -26.188 -22.703 1 94.94 343 SER A CA 1
ATOM 2660 C C . SER A 1 343 ? 8.312 -25.703 -23.25 1 94.94 343 SER A C 1
ATOM 2662 O O . SER A 1 343 ? 8.367 -25.062 -24.297 1 94.94 343 SER A O 1
ATOM 2664 N N . ILE A 1 344 ? 9.328 -26.047 -22.547 1 94.38 344 ILE A N 1
ATOM 2665 C CA . ILE A 1 344 ? 10.688 -25.688 -22.922 1 94.38 344 ILE A CA 1
ATOM 2666 C C . ILE A 1 344 ? 11.016 -26.266 -24.297 1 94.38 344 ILE A C 1
ATOM 2668 O O . ILE A 1 344 ? 11.789 -25.672 -25.047 1 94.38 344 ILE A O 1
ATOM 2672 N N . ASP A 1 345 ? 10.352 -27.375 -24.734 1 94.44 345 ASP A N 1
ATOM 2673 C CA . ASP A 1 345 ? 10.633 -28.047 -26 1 94.44 345 ASP A CA 1
ATOM 2674 C C . ASP A 1 345 ? 9.695 -27.547 -27.094 1 94.44 345 ASP A C 1
ATOM 2676 O O . ASP A 1 345 ? 9.859 -27.891 -28.266 1 94.44 345 ASP A O 1
ATOM 2680 N N . ARG A 1 346 ? 8.742 -26.766 -26.766 1 95.75 346 ARG A N 1
ATOM 2681 C CA . ARG A 1 346 ? 7.734 -26.312 -27.719 1 95.75 346 ARG A CA 1
ATOM 2682 C C . ARG A 1 346 ? 7.645 -24.797 -27.734 1 95.75 346 ARG A C 1
ATOM 2684 O O . ARG A 1 346 ? 6.559 -24.234 -27.875 1 95.75 346 ARG A O 1
ATOM 2691 N N . THR A 1 347 ? 8.742 -24.156 -27.438 1 94.94 347 THR A N 1
ATOM 2692 C CA . THR A 1 347 ? 8.742 -22.688 -27.5 1 94.94 347 THR A CA 1
ATOM 2693 C C . THR A 1 347 ? 8.445 -22.203 -28.922 1 94.94 347 THR A C 1
ATOM 2695 O O . THR A 1 347 ? 8.898 -22.812 -29.891 1 94.94 347 THR A O 1
ATOM 2698 N N . GLY A 1 348 ? 7.727 -21.156 -29.047 1 96.5 348 GLY A N 1
ATOM 2699 C CA . GLY A 1 348 ? 7.348 -20.609 -30.328 1 96.5 348 GLY A CA 1
ATOM 2700 C C . GLY A 1 348 ? 5.953 -21.031 -30.766 1 96.5 348 GLY A C 1
ATOM 2701 O O . GLY A 1 348 ? 5.371 -20.422 -31.672 1 96.5 348 GLY A O 1
ATOM 2702 N N . GLN A 1 349 ? 5.449 -22.094 -30.109 1 97.06 349 GLN A N 1
ATOM 2703 C CA . GLN A 1 349 ? 4.086 -22.531 -30.406 1 97.06 349 GLN A CA 1
ATOM 2704 C C . GLN A 1 349 ? 3.068 -21.688 -29.625 1 97.06 349 GLN A C 1
ATOM 2706 O O . GLN A 1 349 ? 3.424 -20.984 -28.688 1 97.06 349 GLN A O 1
ATOM 2711 N N . ASP A 1 350 ? 1.839 -21.719 -30.094 1 97.69 350 ASP A N 1
ATOM 2712 C CA . ASP A 1 350 ? 0.756 -21.031 -29.406 1 97.69 350 ASP A CA 1
ATOM 2713 C C . ASP A 1 350 ? 0.342 -21.766 -28.141 1 97.69 350 ASP A C 1
ATOM 2715 O O . ASP A 1 350 ? 0.297 -23 -28.125 1 97.69 350 ASP A O 1
ATOM 2719 N N . ALA A 1 351 ? 0.13 -21.031 -27.109 1 97.44 351 ALA A N 1
ATOM 2720 C CA . ALA A 1 351 ? -0.512 -21.578 -25.922 1 97.44 351 ALA A CA 1
ATOM 2721 C C . ALA A 1 351 ? -2.016 -21.75 -26.141 1 97.44 351 ALA A C 1
ATOM 2723 O O . ALA A 1 351 ? -2.598 -21.094 -27 1 97.44 351 ALA A O 1
ATOM 2724 N N . THR A 1 352 ? -2.57 -22.656 -25.312 1 96.38 352 THR A N 1
ATOM 2725 C CA . THR A 1 352 ? -4.008 -22.891 -25.406 1 96.38 352 THR A CA 1
ATOM 2726 C C . THR A 1 352 ? -4.652 -22.828 -24.031 1 96.38 352 THR A C 1
ATOM 2728 O O . THR A 1 352 ? -4.113 -23.359 -23.062 1 96.38 352 THR A O 1
ATOM 2731 N N . VAL A 1 353 ? -5.77 -22.156 -23.906 1 96.88 353 VAL A N 1
ATOM 2732 C CA . VAL A 1 353 ? -6.633 -22.234 -22.734 1 96.88 353 VAL A CA 1
ATOM 2733 C C . VAL A 1 353 ? -7.996 -22.797 -23.141 1 96.88 353 VAL A C 1
ATOM 2735 O O . VAL A 1 353 ? -8.578 -22.359 -24.141 1 96.88 353 VAL A O 1
ATOM 2738 N N . TYR A 1 354 ? -8.445 -23.781 -22.438 1 97.12 354 TYR A N 1
ATOM 2739 C CA . TYR A 1 354 ? -9.773 -24.328 -22.672 1 97.12 354 TYR A CA 1
ATOM 2740 C C . TYR A 1 354 ? -10.805 -23.688 -21.75 1 97.12 354 TYR A C 1
ATOM 2742 O O . TYR A 1 354 ? -10.617 -23.625 -20.531 1 97.12 354 TYR A O 1
ATOM 2750 N N . LEU A 1 355 ? -11.859 -23.219 -22.375 1 96.81 355 LEU A N 1
ATOM 2751 C CA . LEU A 1 355 ? -12.883 -22.484 -21.625 1 96.81 355 LEU A CA 1
ATOM 2752 C C . LEU A 1 355 ? -14.227 -23.203 -21.719 1 96.81 355 LEU A C 1
ATOM 2754 O O . LEU A 1 355 ? -14.57 -23.781 -22.75 1 96.81 355 LEU A O 1
ATOM 2758 N N . PRO A 1 356 ? -15.008 -23.141 -20.625 1 95.25 356 PRO A N 1
ATOM 2759 C CA . PRO A 1 356 ? -16.375 -23.672 -20.672 1 95.25 356 PRO A CA 1
ATOM 2760 C C . PRO A 1 356 ? -17.328 -22.766 -21.453 1 95.25 356 PRO A C 1
ATOM 2762 O O . PRO A 1 356 ? -16.969 -21.641 -21.797 1 95.25 356 PRO A O 1
ATOM 2765 N N . ASP A 1 357 ? -18.547 -23.297 -21.641 1 96.31 357 ASP A N 1
ATOM 2766 C CA . ASP A 1 357 ? -19.594 -22.469 -22.25 1 96.31 357 ASP A CA 1
ATOM 2767 C C . ASP A 1 357 ? -20 -21.328 -21.344 1 96.31 357 ASP A C 1
ATOM 2769 O O . ASP A 1 357 ? -20.047 -21.484 -20.109 1 96.31 357 ASP A O 1
ATOM 2773 N N . PRO A 1 358 ? -20.266 -20.172 -21.969 1 97.06 358 PRO A N 1
ATOM 2774 C CA . PRO A 1 358 ? -20.703 -19.031 -21.141 1 97.06 358 PRO A CA 1
ATOM 2775 C C . PRO A 1 358 ? -21.938 -19.344 -20.312 1 97.06 358 PRO A C 1
ATOM 2777 O O . PRO A 1 358 ? -22.859 -20.016 -20.781 1 97.06 358 PRO A O 1
ATOM 2780 N N . SER A 1 359 ? -21.891 -18.953 -19.094 1 95.81 359 SER A N 1
ATOM 2781 C CA . SER A 1 359 ? -22.984 -19.109 -18.141 1 95.81 359 SER A CA 1
ATOM 2782 C C . SER A 1 359 ? -22.812 -18.203 -16.938 1 95.81 359 SER A C 1
ATOM 2784 O O . SER A 1 359 ? -21.703 -17.984 -16.469 1 95.81 359 SER A O 1
ATOM 2786 N N . PRO A 1 360 ? -23.938 -17.625 -16.406 1 93 360 PRO A N 1
ATOM 2787 C CA . PRO A 1 360 ? -23.828 -16.828 -15.188 1 93 360 PRO A CA 1
ATOM 2788 C C . PRO A 1 360 ? -23.453 -17.656 -13.969 1 93 360 PRO A C 1
ATOM 2790 O O . PRO A 1 360 ? -23.156 -17.109 -12.906 1 93 360 PRO A O 1
ATOM 2793 N N . ARG A 1 361 ? -23.422 -18.953 -14.133 1 89.56 361 ARG A N 1
ATOM 2794 C CA . ARG A 1 361 ? -23.172 -19.859 -13.016 1 89.56 361 ARG A CA 1
ATOM 2795 C C . ARG A 1 361 ? -21.703 -20.234 -12.938 1 89.56 361 ARG A C 1
ATOM 2797 O O . ARG A 1 361 ? -21.297 -20.969 -12.039 1 89.56 361 ARG A O 1
ATOM 2804 N N . LEU A 1 362 ? -20.922 -19.781 -13.852 1 90.31 362 LEU A N 1
ATOM 2805 C CA . LEU A 1 362 ? -19.5 -20.094 -13.859 1 90.31 362 LEU A CA 1
ATOM 2806 C C . LEU A 1 362 ? -18.812 -19.531 -12.625 1 90.31 362 LEU A C 1
ATOM 2808 O O . LEU A 1 362 ? -19.312 -18.609 -11.992 1 90.31 362 LEU A O 1
ATOM 2812 N N . GLY A 1 363 ? -17.734 -20.125 -12.336 1 84.38 363 GLY A N 1
ATOM 2813 C CA . GLY A 1 363 ? -16.906 -19.641 -11.242 1 84.38 363 GLY A CA 1
ATOM 2814 C C . GLY A 1 363 ? -16.328 -18.266 -11.492 1 84.38 363 GLY A C 1
ATOM 2815 O O . GLY A 1 363 ? -16.391 -17.75 -12.609 1 84.38 363 GLY A O 1
ATOM 2816 N N . TYR A 1 364 ? -15.719 -17.719 -10.5 1 83.25 364 TYR A N 1
ATOM 2817 C CA . TYR A 1 364 ? -15.281 -16.344 -10.383 1 83.25 364 TYR A CA 1
ATOM 2818 C C . TYR A 1 364 ? -14.43 -15.93 -11.578 1 83.25 364 TYR A C 1
ATOM 2820 O O . TYR A 1 364 ? -14.773 -14.984 -12.297 1 83.25 364 TYR A O 1
ATOM 2828 N N . PHE A 1 365 ? -13.344 -16.609 -11.93 1 87 365 PHE A N 1
ATOM 2829 C CA . PHE A 1 365 ? -12.406 -16.203 -12.969 1 87 365 PHE A CA 1
ATOM 2830 C C . PHE A 1 365 ? -12.969 -16.516 -14.352 1 87 365 PHE A C 1
ATOM 2832 O O . PHE A 1 365 ? -12.82 -15.727 -15.281 1 87 365 PHE A O 1
ATOM 2839 N N . ASN A 1 366 ? -13.633 -17.656 -14.477 1 91.94 366 ASN A N 1
ATOM 2840 C CA . ASN A 1 366 ? -14.25 -17.984 -15.758 1 91.94 366 ASN A CA 1
ATOM 2841 C C . ASN A 1 366 ? -15.344 -16.984 -16.125 1 91.94 366 ASN A C 1
ATOM 2843 O O . ASN A 1 366 ? -15.453 -16.594 -17.297 1 91.94 366 ASN A O 1
ATOM 2847 N N . LEU A 1 367 ? -16.125 -16.641 -15.141 1 92.75 367 LEU A N 1
ATOM 2848 C CA . LEU A 1 367 ? -17.172 -15.664 -15.414 1 92.75 367 LEU A CA 1
ATOM 2849 C C . LEU A 1 367 ? -16.578 -14.328 -15.859 1 92.75 367 LEU A C 1
ATOM 2851 O O . LEU A 1 367 ? -17.125 -13.68 -16.766 1 92.75 367 LEU A O 1
ATOM 2855 N N . SER A 1 368 ? -15.477 -13.93 -15.25 1 94.5 368 SER A N 1
ATOM 2856 C CA . SER A 1 368 ? -14.828 -12.688 -15.656 1 94.5 368 SER A CA 1
ATOM 2857 C C . SER A 1 368 ? -14.352 -12.766 -17.109 1 94.5 368 SER A C 1
ATOM 2859 O O . SER A 1 368 ? -14.438 -11.781 -17.844 1 94.5 368 SER A O 1
ATOM 2861 N N . ILE A 1 369 ? -13.883 -13.914 -17.547 1 96.38 369 ILE A N 1
ATOM 2862 C CA . ILE A 1 369 ? -13.422 -14.102 -18.906 1 96.38 369 ILE A CA 1
ATOM 2863 C C . ILE A 1 369 ? -14.594 -13.93 -19.875 1 96.38 369 ILE A C 1
ATOM 2865 O O . ILE A 1 369 ? -14.438 -13.32 -20.938 1 96.38 369 ILE A O 1
ATOM 2869 N N . MET A 1 370 ? -15.773 -14.461 -19.438 1 97.38 370 MET A N 1
ATOM 2870 C CA . MET A 1 370 ? -16.953 -14.367 -20.297 1 97.38 370 MET A CA 1
ATOM 2871 C C . MET A 1 370 ? -17.375 -12.914 -20.484 1 97.38 370 MET A C 1
ATOM 2873 O O . MET A 1 370 ? -18 -12.57 -21.5 1 97.38 370 MET A O 1
ATOM 2877 N N . ARG A 1 371 ? -17.031 -12.102 -19.516 1 97.25 371 ARG A N 1
ATOM 2878 C CA . ARG A 1 371 ? -17.406 -10.695 -19.562 1 97.25 371 ARG A CA 1
ATOM 2879 C C . ARG A 1 371 ? -16.359 -9.867 -20.297 1 97.25 371 ARG A C 1
ATOM 2881 O O . ARG A 1 371 ? -16.672 -9.109 -21.203 1 97.25 371 ARG A O 1
ATOM 2888 N N . ASP A 1 372 ? -15.117 -9.984 -19.953 1 97.94 372 ASP A N 1
ATOM 2889 C CA . ASP A 1 372 ? -13.953 -9.367 -20.578 1 97.94 372 ASP A CA 1
ATOM 2890 C C . ASP A 1 372 ? -12.711 -10.227 -20.406 1 97.94 372 ASP A C 1
ATOM 2892 O O . ASP A 1 372 ? -12.172 -10.328 -19.297 1 97.94 372 ASP A O 1
ATOM 2896 N N . PRO A 1 373 ? -12.156 -10.812 -21.391 1 98.06 373 PRO A N 1
ATOM 2897 C CA . PRO A 1 373 ? -11.047 -11.75 -21.234 1 98.06 373 PRO A CA 1
ATOM 2898 C C . PRO A 1 373 ? -9.711 -11.047 -21 1 98.06 373 PRO A C 1
ATOM 2900 O O . PRO A 1 373 ? -8.711 -11.703 -20.688 1 98.06 373 PRO A O 1
ATOM 2903 N N . ARG A 1 374 ? -9.664 -9.773 -21.172 1 98.19 374 ARG A N 1
ATOM 2904 C CA . ARG A 1 374 ? -8.398 -9.039 -21.219 1 98.19 374 ARG A CA 1
ATOM 2905 C C . ARG A 1 374 ? -7.637 -9.164 -19.906 1 98.19 374 ARG A C 1
ATOM 2907 O O . ARG A 1 374 ? -6.418 -9.344 -19.906 1 98.19 374 ARG A O 1
ATOM 2914 N N . PRO A 1 375 ? -8.312 -9.07 -18.672 1 98.19 375 PRO A N 1
ATOM 2915 C CA . PRO A 1 375 ? -7.547 -9.219 -17.438 1 98.19 375 PRO A CA 1
ATOM 2916 C C . PRO A 1 375 ? -6.828 -10.562 -17.328 1 98.19 375 PRO A C 1
ATOM 2918 O O . PRO A 1 375 ? -5.676 -10.617 -16.891 1 98.19 375 PRO A O 1
ATOM 2921 N N . ILE A 1 376 ? -7.445 -11.594 -17.766 1 97.56 376 ILE A N 1
ATOM 2922 C CA . ILE A 1 376 ? -6.848 -12.922 -17.672 1 97.56 376 ILE A CA 1
ATOM 2923 C C . ILE A 1 376 ? -5.793 -13.094 -18.766 1 97.56 376 ILE A C 1
ATOM 2925 O O . ILE A 1 376 ? -4.766 -13.734 -18.547 1 97.56 376 ILE A O 1
ATOM 2929 N N . ILE A 1 377 ? -6.051 -12.5 -19.969 1 98.56 377 ILE A N 1
ATOM 2930 C CA . ILE A 1 377 ? -5.016 -12.492 -21 1 98.56 377 ILE A CA 1
ATOM 2931 C C . ILE A 1 377 ? -3.736 -11.875 -20.438 1 98.56 377 ILE A C 1
ATOM 2933 O O . ILE A 1 377 ? -2.65 -12.438 -20.594 1 98.56 377 ILE A O 1
ATOM 2937 N N . VAL A 1 378 ? -3.863 -10.773 -19.75 1 98.75 378 VAL A N 1
ATOM 2938 C CA . VAL A 1 378 ? -2.717 -10.047 -19.219 1 98.75 378 VAL A CA 1
ATOM 2939 C C . VAL A 1 378 ? -2.012 -10.883 -18.156 1 98.75 378 VAL A C 1
ATOM 2941 O O . VAL A 1 378 ? -0.781 -10.883 -18.078 1 98.75 378 VAL A O 1
ATOM 2944 N N . HIS A 1 379 ? -2.723 -11.648 -17.375 1 98.06 379 HIS A N 1
ATOM 2945 C CA . HIS A 1 379 ? -2.162 -12.422 -16.281 1 98.06 379 HIS A CA 1
ATOM 2946 C C . HIS A 1 379 ? -1.609 -13.758 -16.766 1 98.06 379 HIS A C 1
ATOM 2948 O O . HIS A 1 379 ? -0.514 -14.164 -16.375 1 98.06 379 HIS A O 1
ATOM 2954 N N . GLU A 1 380 ? -2.363 -14.484 -17.609 1 97.44 380 GLU A N 1
ATOM 2955 C CA . GLU A 1 380 ? -2.018 -15.844 -18.016 1 97.44 380 GLU A CA 1
ATOM 2956 C C . GLU A 1 380 ? -1.289 -15.852 -19.359 1 97.44 380 GLU A C 1
ATOM 2958 O O . GLU A 1 380 ? -0.459 -16.719 -19.609 1 97.44 380 GLU A O 1
ATOM 2963 N N . GLY A 1 381 ? -1.665 -14.977 -20.234 1 97.88 381 GLY A N 1
ATOM 2964 C CA . GLY A 1 381 ? -1.188 -14.992 -21.609 1 97.88 381 GLY A CA 1
ATOM 2965 C C . GLY A 1 381 ? -0.004 -14.07 -21.828 1 97.88 381 GLY A C 1
ATOM 2966 O O . GLY A 1 381 ? 1.134 -14.43 -21.516 1 97.88 381 GLY A O 1
ATOM 2967 N N . VAL A 1 382 ? -0.434 -12.82 -22.266 1 98.06 382 VAL A N 1
ATOM 2968 C CA . VAL A 1 382 ? 0.571 -11.805 -22.562 1 98.06 382 VAL A CA 1
ATOM 2969 C C . VAL A 1 382 ? 0.246 -10.523 -21.812 1 98.06 382 VAL A C 1
ATOM 2971 O O . VAL A 1 382 ? -0.844 -9.961 -21.953 1 98.06 382 VAL A O 1
ATOM 2974 N N . PRO A 1 383 ? 1.21 -10.008 -21.062 1 98.12 383 PRO A N 1
ATOM 2975 C CA . PRO A 1 383 ? 2.566 -10.547 -20.922 1 98.12 383 PRO A CA 1
ATOM 2976 C C . PRO A 1 383 ? 2.695 -11.523 -19.766 1 98.12 383 PRO A C 1
ATOM 2978 O O . PRO A 1 383 ? 3.783 -11.68 -19.203 1 98.12 383 PRO A O 1
ATOM 2981 N N . GLY A 1 384 ? 1.646 -12.172 -19.312 1 97.12 384 GLY A N 1
ATOM 2982 C CA . GLY A 1 384 ? 1.59 -13.008 -18.125 1 97.12 384 GLY A CA 1
ATOM 2983 C C . GLY A 1 384 ? 2.389 -14.289 -18.266 1 97.12 384 GLY A C 1
ATOM 2984 O O . GLY A 1 384 ? 3.508 -14.281 -18.781 1 97.12 384 GLY A O 1
ATOM 2985 N N . HIS A 1 385 ? 1.878 -15.398 -17.719 1 96.94 385 HIS A N 1
ATOM 2986 C CA . HIS A 1 385 ? 2.605 -16.641 -17.484 1 96.94 385 HIS A CA 1
ATOM 2987 C C . HIS A 1 385 ? 3.135 -17.234 -18.797 1 96.94 385 HIS A C 1
ATOM 2989 O O . HIS A 1 385 ? 4.312 -17.578 -18.891 1 96.94 385 HIS A O 1
ATOM 2995 N N . PHE A 1 386 ? 2.273 -17.312 -19.828 1 97.25 386 PHE A N 1
ATOM 2996 C CA . PHE A 1 386 ? 2.693 -17.906 -21.094 1 97.25 386 PHE A CA 1
ATOM 2997 C C . PHE A 1 386 ? 3.887 -17.156 -21.672 1 97.25 386 PHE A C 1
ATOM 2999 O O . PHE A 1 386 ? 4.902 -17.766 -22.016 1 97.25 386 PHE A O 1
ATOM 3006 N N . PHE A 1 387 ? 3.697 -15.883 -21.734 1 98 387 PHE A N 1
ATOM 3007 C CA . PHE A 1 387 ? 4.727 -15.023 -22.312 1 98 387 PHE A CA 1
ATOM 3008 C C . PHE A 1 387 ? 6.004 -15.078 -21.484 1 98 387 PHE A C 1
ATOM 3010 O O . PHE A 1 387 ? 7.094 -15.266 -22.031 1 98 387 PHE A O 1
ATOM 3017 N N . GLN A 1 388 ? 5.883 -14.938 -20.219 1 97.12 388 GLN A N 1
ATOM 3018 C CA . GLN A 1 388 ? 7.016 -14.969 -19.312 1 97.12 388 GLN A CA 1
ATOM 3019 C C . GLN A 1 388 ? 7.758 -16.297 -19.391 1 97.12 388 GLN A C 1
ATOM 3021 O O . GLN A 1 388 ? 8.984 -16.328 -19.469 1 97.12 388 GLN A O 1
ATOM 3026 N N . LEU A 1 389 ? 7.059 -17.406 -19.344 1 96.44 389 LEU A N 1
ATOM 3027 C CA . LEU A 1 389 ? 7.66 -18.734 -19.422 1 96.44 389 LEU A CA 1
ATOM 3028 C C . LEU A 1 389 ? 8.367 -18.938 -20.75 1 96.44 389 LEU A C 1
ATOM 3030 O O . LEU A 1 389 ? 9.461 -19.516 -20.797 1 96.44 389 LEU A O 1
ATOM 3034 N N . SER A 1 390 ? 7.742 -18.453 -21.812 1 96.94 390 SER A N 1
ATOM 3035 C CA . SER A 1 390 ? 8.383 -18.562 -23.125 1 96.94 390 SER A CA 1
ATOM 3036 C C . SER A 1 390 ? 9.766 -17.922 -23.125 1 96.94 390 SER A C 1
ATOM 3038 O O . SER A 1 390 ? 10.727 -18.5 -23.625 1 96.94 390 SER A O 1
ATOM 3040 N N . LEU A 1 391 ? 9.844 -16.766 -22.516 1 97.25 391 LEU A N 1
ATOM 3041 C CA . LEU A 1 391 ? 11.117 -16.062 -22.438 1 97.25 391 LEU A CA 1
ATOM 3042 C C . LEU A 1 391 ? 12.078 -16.797 -21.5 1 97.25 391 LEU A C 1
ATOM 3044 O O . LEU A 1 391 ? 13.258 -16.953 -21.828 1 97.25 391 LEU A O 1
ATOM 3048 N N . SER A 1 392 ? 11.609 -17.266 -20.391 1 95.38 392 SER A N 1
ATOM 3049 C CA . SER A 1 392 ? 12.445 -17.922 -19.391 1 95.38 392 SER A CA 1
ATOM 3050 C C . SER A 1 392 ? 13.016 -19.234 -19.922 1 95.38 392 SER A C 1
ATOM 3052 O O . SER A 1 392 ? 14.148 -19.594 -19.594 1 95.38 392 SER A O 1
ATOM 3054 N N . TRP A 1 393 ? 12.234 -19.953 -20.734 1 95.94 393 TRP A N 1
ATOM 3055 C CA . TRP A 1 393 ? 12.664 -21.234 -21.297 1 95.94 393 TRP A CA 1
ATOM 3056 C C . TRP A 1 393 ? 13.805 -21.047 -22.297 1 95.94 393 TRP A C 1
ATOM 3058 O O . TRP A 1 393 ? 14.508 -22 -22.641 1 95.94 393 TRP A O 1
ATOM 3068 N N . ARG A 1 394 ? 13.992 -19.875 -22.703 1 95.94 394 ARG A N 1
ATOM 3069 C CA . ARG A 1 394 ? 15.07 -19.562 -23.641 1 95.94 394 ARG A CA 1
ATOM 3070 C C . ARG A 1 394 ? 16.109 -18.641 -23 1 95.94 394 ARG A C 1
ATOM 3072 O O . ARG A 1 394 ? 16.844 -17.953 -23.703 1 95.94 394 ARG A O 1
ATOM 3079 N N . ASN A 1 395 ? 16.062 -18.594 -21.75 1 96.5 395 ASN A N 1
ATOM 3080 C CA . ASN A 1 395 ? 17.047 -17.766 -21.047 1 96.5 395 ASN A CA 1
ATOM 3081 C C . ASN A 1 395 ? 18.469 -18.125 -21.469 1 96.5 395 ASN A C 1
ATOM 3083 O O . ASN A 1 395 ? 18.797 -19.297 -21.641 1 96.5 395 ASN A O 1
ATOM 3087 N N . ALA A 1 396 ? 19.328 -17.125 -21.562 1 95.38 396 ALA A N 1
ATOM 3088 C CA . ALA A 1 396 ? 20.719 -17.344 -21.953 1 95.38 396 ALA A CA 1
ATOM 3089 C C . ALA A 1 396 ? 21.453 -18.188 -20.906 1 95.38 396 ALA A C 1
ATOM 3091 O O . ALA A 1 396 ? 22.391 -18.922 -21.234 1 95.38 396 ALA A O 1
ATOM 3092 N N . ASP A 1 397 ? 21.031 -18.125 -19.656 1 95.56 397 ASP A N 1
ATOM 3093 C CA . ASP A 1 397 ? 21.562 -18.938 -18.578 1 95.56 397 ASP A CA 1
ATOM 3094 C C . ASP A 1 397 ? 20.75 -20.219 -18.406 1 95.56 397 ASP A C 1
ATOM 3096 O O . ASP A 1 397 ? 19.625 -20.188 -17.906 1 95.56 397 ASP A O 1
ATOM 3100 N N . PRO A 1 398 ? 21.328 -21.359 -18.719 1 94.25 398 PRO A N 1
ATOM 3101 C CA . PRO A 1 398 ? 20.562 -22.625 -18.703 1 94.25 398 PRO A CA 1
ATOM 3102 C C . PRO A 1 398 ? 20 -22.953 -17.312 1 94.25 398 PRO A C 1
ATOM 3104 O O . PRO A 1 398 ? 18.938 -23.562 -17.203 1 94.25 398 PRO A O 1
ATOM 3107 N N . LEU A 1 399 ? 20.672 -22.516 -16.281 1 94.56 399 LEU A N 1
ATOM 3108 C CA . LEU A 1 399 ? 20.234 -22.828 -14.93 1 94.56 399 LEU A CA 1
ATOM 3109 C C . LEU A 1 399 ? 18.891 -22.172 -14.633 1 94.56 399 LEU A C 1
ATOM 3111 O O . LEU A 1 399 ? 18.156 -22.625 -13.742 1 94.56 399 LEU A O 1
ATOM 3115 N N . ARG A 1 400 ? 18.531 -21.172 -15.367 1 95.62 400 ARG A N 1
ATOM 3116 C CA . ARG A 1 400 ? 17.344 -20.391 -15.086 1 95.62 400 ARG A CA 1
ATOM 3117 C C . ARG A 1 400 ? 16.156 -20.891 -15.922 1 95.62 400 ARG A C 1
ATOM 3119 O O . ARG A 1 400 ? 15.031 -20.422 -15.742 1 95.62 400 ARG A O 1
ATOM 3126 N N . ARG A 1 401 ? 16.391 -21.891 -16.781 1 95.5 401 ARG A N 1
ATOM 3127 C CA . ARG A 1 401 ? 15.375 -22.297 -17.75 1 95.5 401 ARG A CA 1
ATOM 3128 C C . ARG A 1 401 ? 14.352 -23.234 -17.094 1 95.5 401 ARG A C 1
ATOM 3130 O O . ARG A 1 401 ? 13.195 -23.281 -17.516 1 95.5 401 ARG A O 1
ATOM 3137 N N . ARG A 1 402 ? 14.789 -23.969 -16.062 1 94.19 402 ARG A N 1
ATOM 3138 C CA . ARG A 1 402 ? 13.906 -24.984 -15.477 1 94.19 402 ARG A CA 1
ATOM 3139 C C . ARG A 1 402 ? 13.484 -24.594 -14.062 1 94.19 402 ARG A C 1
ATOM 3141 O O . ARG A 1 402 ? 12.539 -25.172 -13.516 1 94.19 402 ARG A O 1
ATOM 3148 N N . TYR A 1 403 ? 14.172 -23.594 -13.5 1 94.44 403 TYR A N 1
ATOM 3149 C CA . TYR A 1 403 ? 13.82 -23.125 -12.164 1 94.44 403 TYR A CA 1
ATOM 3150 C C . TYR A 1 403 ? 12.461 -22.453 -12.156 1 94.44 403 TYR A C 1
ATOM 3152 O O . TYR A 1 403 ? 12.102 -21.75 -13.109 1 94.44 403 TYR A O 1
ATOM 3160 N N . TYR A 1 404 ? 11.664 -22.734 -11.117 1 90.56 404 TYR A N 1
ATOM 3161 C CA . TYR A 1 404 ? 10.391 -22.047 -10.977 1 90.56 404 TYR A CA 1
ATOM 3162 C C . TYR A 1 404 ? 10.172 -21.609 -9.531 1 90.56 404 TYR A C 1
ATOM 3164 O O . TYR A 1 404 ? 10.656 -22.25 -8.602 1 90.56 404 TYR A O 1
ATOM 3172 N N . ASP A 1 405 ? 9.555 -20.547 -9.391 1 89.62 405 ASP A N 1
ATOM 3173 C CA . ASP A 1 405 ? 9.086 -20.016 -8.109 1 89.62 405 ASP A CA 1
ATOM 3174 C C . ASP A 1 405 ? 7.734 -19.328 -8.266 1 89.62 405 ASP A C 1
ATOM 3176 O O . ASP A 1 405 ? 7.559 -18.469 -9.133 1 89.62 405 ASP A O 1
ATOM 3180 N N . SER A 1 406 ? 6.805 -19.672 -7.43 1 90.56 406 SER A N 1
ATOM 3181 C CA . SER A 1 406 ? 5.461 -19.109 -7.539 1 90.56 406 SER A CA 1
ATOM 3182 C C . SER A 1 406 ? 5.465 -17.609 -7.242 1 90.56 406 SER A C 1
ATOM 3184 O O . SER A 1 406 ? 4.668 -16.859 -7.809 1 90.56 406 SER A O 1
ATOM 3186 N N . GLY A 1 407 ? 6.328 -17.188 -6.352 1 93.5 407 GLY A N 1
ATOM 3187 C CA . GLY A 1 407 ? 6.387 -15.773 -6.012 1 93.5 407 GLY A CA 1
ATOM 3188 C C . GLY A 1 407 ? 6.75 -14.891 -7.191 1 93.5 407 GLY A C 1
ATOM 3189 O O . GLY A 1 407 ? 6.09 -13.883 -7.441 1 93.5 407 GLY A O 1
ATOM 3190 N N . ALA A 1 408 ? 7.77 -15.312 -7.902 1 95.12 408 ALA A N 1
ATOM 3191 C CA . ALA A 1 408 ? 8.203 -14.547 -9.07 1 95.12 408 ALA A CA 1
ATOM 3192 C C . ALA A 1 408 ? 7.191 -14.648 -10.203 1 95.12 408 ALA A C 1
ATOM 3194 O O . ALA A 1 408 ? 6.863 -13.648 -10.844 1 95.12 408 ALA A O 1
ATOM 3195 N N . ASN A 1 409 ? 6.695 -15.852 -10.461 1 95 409 ASN A N 1
ATOM 3196 C CA . ASN A 1 409 ? 5.762 -16.094 -11.555 1 95 409 ASN A CA 1
ATOM 3197 C C . ASN A 1 409 ? 4.434 -15.367 -11.328 1 95 409 ASN A C 1
ATOM 3199 O O . ASN A 1 409 ? 4.023 -14.539 -12.133 1 95 409 ASN A O 1
ATOM 3203 N N . GLU A 1 410 ? 3.818 -15.656 -10.18 1 96.44 410 GLU A N 1
ATOM 3204 C CA . GLU A 1 410 ? 2.535 -15.039 -9.859 1 96.44 410 GLU A CA 1
ATOM 3205 C C . GLU A 1 410 ? 2.691 -13.539 -9.617 1 96.44 410 GLU A C 1
ATOM 3207 O O . GLU A 1 410 ? 1.799 -12.758 -9.953 1 96.44 410 GLU A O 1
ATOM 3212 N N . GLY A 1 411 ? 3.799 -13.195 -9.008 1 96.81 411 GLY A N 1
ATOM 3213 C CA . GLY A 1 411 ? 4.078 -11.781 -8.797 1 96.81 411 GLY A CA 1
ATOM 3214 C C . GLY A 1 411 ? 4.148 -10.984 -10.086 1 96.81 411 GLY A C 1
ATOM 3215 O O . GLY A 1 411 ? 3.588 -9.891 -10.172 1 96.81 411 GLY A O 1
ATOM 3216 N N . THR A 1 412 ? 4.828 -11.555 -11.07 1 97 412 THR A N 1
ATOM 3217 C CA . THR A 1 412 ? 4.957 -10.891 -12.367 1 97 412 THR A CA 1
ATOM 3218 C C . THR A 1 412 ? 3.602 -10.773 -13.055 1 97 412 THR A C 1
ATOM 3220 O O . THR A 1 412 ? 3.277 -9.734 -13.633 1 97 412 THR A O 1
ATOM 3223 N N . GLY A 1 413 ? 2.842 -11.844 -12.992 1 97.62 413 GLY A N 1
ATOM 3224 C CA . GLY A 1 413 ? 1.501 -11.781 -13.555 1 97.62 413 GLY A CA 1
ATOM 3225 C C . GLY A 1 413 ? 0.624 -10.734 -12.898 1 97.62 413 GLY A C 1
ATOM 3226 O O . GLY A 1 413 ? -0.053 -9.961 -13.578 1 97.62 413 GLY A O 1
ATOM 3227 N N . PHE A 1 414 ? 0.658 -10.781 -11.539 1 98 414 PHE A N 1
ATOM 3228 C CA . PHE A 1 414 ? -0.164 -9.836 -10.789 1 98 414 PHE A CA 1
ATOM 3229 C C . PHE A 1 414 ? 0.332 -8.406 -10.992 1 98 414 PHE A C 1
ATOM 3231 O O . PHE A 1 414 ? -0.468 -7.473 -11.086 1 98 414 PHE A O 1
ATOM 3238 N N . TYR A 1 415 ? 1.622 -8.188 -11.086 1 98.31 415 TYR A N 1
ATOM 3239 C CA . TYR A 1 415 ? 2.207 -6.895 -11.422 1 98.31 415 TYR A CA 1
ATOM 3240 C C . TYR A 1 415 ? 1.749 -6.43 -12.805 1 98.31 415 TYR A C 1
ATOM 3242 O O . TYR A 1 415 ? 1.438 -5.25 -12.992 1 98.31 415 TYR A O 1
ATOM 3250 N N . ALA A 1 416 ? 1.716 -7.297 -13.758 1 98.69 416 ALA A N 1
ATOM 3251 C CA . ALA A 1 416 ? 1.307 -6.961 -15.117 1 98.69 416 ALA A CA 1
ATOM 3252 C C . ALA A 1 416 ? -0.105 -6.383 -15.141 1 98.69 416 ALA A C 1
ATOM 3254 O O . ALA A 1 416 ? -0.394 -5.457 -15.906 1 98.69 416 ALA A O 1
ATOM 3255 N N . GLU A 1 417 ? -0.981 -6.961 -14.344 1 98.62 417 GLU A N 1
ATOM 3256 C CA . GLU A 1 417 ? -2.34 -6.438 -14.258 1 98.62 417 GLU A CA 1
ATOM 3257 C C . GLU A 1 417 ? -2.338 -4.961 -13.875 1 98.62 417 GLU A C 1
ATOM 3259 O O . GLU A 1 417 ? -2.973 -4.137 -14.547 1 98.62 417 GLU A O 1
ATOM 3264 N N . GLU A 1 418 ? -1.627 -4.629 -12.82 1 98.19 418 GLU A N 1
ATOM 3265 C CA . GLU A 1 418 ? -1.588 -3.258 -12.32 1 98.19 418 GLU A CA 1
ATOM 3266 C C . GLU A 1 418 ? -0.814 -2.35 -13.273 1 98.19 418 GLU A C 1
ATOM 3268 O O . GLU A 1 418 ? -1.183 -1.188 -13.469 1 98.19 418 GLU A O 1
ATOM 3273 N N . MET A 1 419 ? 0.271 -2.854 -13.828 1 98.62 419 MET A N 1
ATOM 3274 C CA . MET A 1 419 ? 1.061 -2.104 -14.805 1 98.62 419 MET A CA 1
ATOM 3275 C C . MET A 1 419 ? 0.198 -1.67 -15.984 1 98.62 419 MET A C 1
ATOM 3277 O O . MET A 1 419 ? 0.201 -0.497 -16.359 1 98.62 419 MET A O 1
ATOM 3281 N N . MET A 1 420 ? -0.569 -2.613 -16.5 1 98.75 420 MET A N 1
ATOM 3282 C CA . MET A 1 420 ? -1.397 -2.33 -17.672 1 98.75 420 MET A CA 1
ATOM 3283 C C . MET A 1 420 ? -2.533 -1.376 -17.312 1 98.75 420 MET A C 1
ATOM 3285 O O . MET A 1 420 ? -2.898 -0.511 -18.109 1 98.75 420 MET A O 1
ATOM 3289 N N . LEU A 1 421 ? -3.09 -1.59 -16.125 1 98.5 421 LEU A N 1
ATOM 3290 C CA . LEU A 1 421 ? -4.129 -0.687 -15.633 1 98.5 421 LEU A CA 1
ATOM 3291 C C . LEU A 1 421 ? -3.6 0.739 -15.516 1 98.5 421 LEU A C 1
ATOM 3293 O O . LEU A 1 421 ? -4.199 1.673 -16.062 1 98.5 421 LEU A O 1
ATOM 3297 N N . GLN A 1 422 ? -2.449 0.899 -14.898 1 97.81 422 GLN A N 1
ATOM 3298 C CA . GLN A 1 422 ? -1.836 2.205 -14.672 1 97.81 422 GLN A CA 1
ATOM 3299 C C . GLN A 1 422 ? -1.373 2.828 -15.984 1 97.81 422 GLN A C 1
ATOM 3301 O O . GLN A 1 422 ? -1.419 4.047 -16.156 1 97.81 422 GLN A O 1
ATOM 3306 N N . ALA A 1 423 ? -0.988 1.974 -16.922 1 98.25 423 ALA A N 1
ATOM 3307 C CA . ALA A 1 423 ? -0.519 2.445 -18.219 1 98.25 423 ALA A CA 1
ATOM 3308 C C . ALA A 1 423 ? -1.686 2.9 -19.094 1 98.25 423 ALA A C 1
ATOM 3310 O O . ALA A 1 423 ? -1.481 3.479 -20.156 1 98.25 423 ALA A O 1
ATOM 3311 N N . GLY A 1 424 ? -2.93 2.617 -18.703 1 97.62 424 GLY A N 1
ATOM 3312 C CA . GLY A 1 424 ? -4.098 3.164 -19.375 1 97.62 424 GLY A CA 1
ATOM 3313 C C . GLY A 1 424 ? -4.746 2.186 -20.344 1 97.62 424 GLY A C 1
ATOM 3314 O O . GLY A 1 424 ? -5.555 2.58 -21.188 1 97.62 424 GLY A O 1
ATOM 3315 N N . PHE A 1 425 ? -4.402 0.922 -20.266 1 98.56 425 PHE A N 1
ATOM 3316 C CA . PHE A 1 425 ? -4.953 -0.064 -21.188 1 98.56 425 PHE A CA 1
ATOM 3317 C C . PHE A 1 425 ? -6.473 -0.138 -21.062 1 98.56 425 PHE A C 1
ATOM 3319 O O . PHE A 1 425 ? -7.176 -0.356 -22.047 1 98.56 425 PHE A O 1
ATOM 3326 N N . TRP A 1 426 ? -7.023 0.074 -19.875 1 98.25 426 TRP A N 1
ATOM 3327 C CA . TRP A 1 426 ? -8.461 -0.038 -19.641 1 98.25 426 TRP A CA 1
ATOM 3328 C C . TRP A 1 426 ? -9.078 1.332 -19.375 1 98.25 426 TRP A C 1
ATOM 3330 O O . TRP A 1 426 ? -10.117 1.437 -18.734 1 98.25 426 TRP A O 1
ATOM 3340 N N . ALA A 1 427 ? -8.477 2.396 -19.844 1 96.31 427 ALA A N 1
ATOM 3341 C CA . ALA A 1 427 ? -8.969 3.752 -19.625 1 96.31 427 ALA A CA 1
ATOM 3342 C C . ALA A 1 427 ? -10.414 3.895 -20.094 1 96.31 427 ALA A C 1
ATOM 3344 O O . ALA A 1 427 ? -11.195 4.652 -19.516 1 96.31 427 ALA A O 1
ATOM 3345 N N . ASP A 1 428 ? -10.812 3.127 -21.109 1 95.94 428 ASP A N 1
ATOM 3346 C CA . ASP A 1 428 ? -12.148 3.244 -21.688 1 95.94 428 ASP A CA 1
ATOM 3347 C C . ASP A 1 428 ? -13.016 2.051 -21.312 1 95.94 428 ASP A C 1
ATOM 3349 O O . ASP A 1 428 ? -14.039 1.787 -21.953 1 95.94 428 ASP A O 1
ATOM 3353 N N . ALA A 1 429 ? -12.617 1.293 -20.344 1 97.81 429 ALA A N 1
ATOM 3354 C CA . ALA A 1 429 ? -13.352 0.101 -19.922 1 97.81 429 ALA A CA 1
ATOM 3355 C C . ALA A 1 429 ? -13.609 0.124 -18.422 1 97.81 429 ALA A C 1
ATOM 3357 O O . ALA A 1 429 ? -13.102 -0.72 -17.688 1 97.81 429 ALA A O 1
ATOM 3358 N N . PRO A 1 430 ? -14.516 0.988 -18 1 97.5 430 PRO A N 1
ATOM 3359 C CA . PRO A 1 430 ? -14.688 1.26 -16.562 1 97.5 430 PRO A CA 1
ATOM 3360 C C . PRO A 1 430 ? -15.109 0.021 -15.773 1 97.5 430 PRO A C 1
ATOM 3362 O O . PRO A 1 430 ? -14.594 -0.213 -14.672 1 97.5 430 PRO A O 1
ATOM 3365 N N . LYS A 1 431 ? -15.984 -0.799 -16.297 1 97.94 431 LYS A N 1
ATOM 3366 C CA . LYS A 1 431 ? -16.453 -1.967 -15.562 1 97.94 431 LYS A CA 1
ATOM 3367 C C . LYS A 1 431 ? -15.383 -3.047 -15.484 1 97.94 431 LYS A C 1
ATOM 3369 O O . LYS A 1 431 ? -15.359 -3.838 -14.539 1 97.94 431 LYS A O 1
ATOM 3374 N N . THR A 1 432 ? -14.484 -3.098 -16.484 1 98.25 432 THR A N 1
ATOM 3375 C CA . THR A 1 432 ? -13.359 -4.016 -16.406 1 98.25 432 THR A CA 1
ATOM 3376 C C . THR A 1 432 ? -12.383 -3.588 -15.312 1 98.25 432 THR A C 1
ATOM 3378 O O . THR A 1 432 ? -11.797 -4.43 -14.625 1 98.25 432 THR A O 1
ATOM 3381 N N . ARG A 1 433 ? -12.219 -2.256 -15.125 1 98.25 433 ARG A N 1
ATOM 3382 C CA . ARG A 1 433 ? -11.367 -1.78 -14.039 1 98.25 433 ARG A CA 1
ATOM 3383 C C . ARG A 1 433 ? -11.898 -2.254 -12.688 1 98.25 433 ARG A C 1
ATOM 3385 O O . ARG A 1 433 ? -11.117 -2.615 -11.805 1 98.25 433 ARG A O 1
ATOM 3392 N N . GLU A 1 434 ? -13.234 -2.303 -12.523 1 97.19 434 GLU A N 1
ATOM 3393 C CA . GLU A 1 434 ? -13.812 -2.836 -11.297 1 97.19 434 GLU A CA 1
ATOM 3394 C C . GLU A 1 434 ? -13.375 -4.281 -11.062 1 97.19 434 GLU A C 1
ATOM 3396 O O . GLU A 1 434 ? -13.055 -4.664 -9.93 1 97.19 434 GLU A O 1
ATOM 3401 N N . ILE A 1 435 ? -13.336 -5.059 -12.156 1 95.88 435 ILE A N 1
ATOM 3402 C CA . ILE A 1 435 ? -12.945 -6.461 -12.07 1 95.88 435 ILE A CA 1
ATOM 3403 C C . ILE A 1 435 ? -11.484 -6.562 -11.617 1 95.88 435 ILE A C 1
ATOM 3405 O O . ILE A 1 435 ? -11.156 -7.375 -10.75 1 95.88 435 ILE A O 1
ATOM 3409 N N . ILE A 1 436 ? -10.656 -5.723 -12.172 1 97.38 436 ILE A N 1
ATOM 3410 C CA . ILE A 1 436 ? -9.234 -5.762 -11.859 1 97.38 436 ILE A CA 1
ATOM 3411 C C . ILE A 1 436 ? -9.016 -5.41 -10.391 1 97.38 436 ILE A C 1
ATOM 3413 O O . ILE A 1 436 ? -8.219 -6.051 -9.703 1 97.38 436 ILE A O 1
ATOM 3417 N N . TYR A 1 437 ? -9.711 -4.402 -9.836 1 96.56 437 TYR A N 1
ATOM 3418 C CA . TYR A 1 437 ? -9.594 -4.055 -8.422 1 96.56 437 TYR A CA 1
ATOM 3419 C C . TYR A 1 437 ? -10.133 -5.172 -7.539 1 96.56 437 TYR A C 1
ATOM 3421 O O . TYR A 1 437 ? -9.617 -5.414 -6.445 1 96.56 437 TYR A O 1
ATOM 3429 N N . ASN A 1 438 ? -11.188 -5.809 -7.996 1 94 438 ASN A N 1
ATOM 3430 C CA . ASN A 1 438 ? -11.719 -6.953 -7.262 1 94 438 ASN A CA 1
ATOM 3431 C C . ASN A 1 438 ? -10.711 -8.102 -7.207 1 94 438 ASN A C 1
ATOM 3433 O O . ASN A 1 438 ? -10.562 -8.758 -6.176 1 94 438 ASN A O 1
ATOM 3437 N N . PHE A 1 439 ? -10.031 -8.352 -8.367 1 94.25 439 PHE A N 1
ATOM 3438 C CA . PHE A 1 439 ? -8.953 -9.328 -8.398 1 94.25 439 PHE A CA 1
ATOM 3439 C C . PHE A 1 439 ? -7.883 -8.984 -7.371 1 94.25 439 PHE A C 1
ATOM 3441 O O . PHE A 1 439 ? -7.387 -9.859 -6.66 1 94.25 439 PHE A O 1
ATOM 3448 N N . ALA A 1 440 ? -7.582 -7.699 -7.305 1 95.94 440 ALA A N 1
ATOM 3449 C CA . ALA A 1 440 ? -6.555 -7.242 -6.371 1 95.94 440 ALA A CA 1
ATOM 3450 C C . ALA A 1 440 ? -6.98 -7.473 -4.926 1 95.94 440 ALA A C 1
ATOM 3452 O O . ALA A 1 440 ? -6.18 -7.91 -4.098 1 95.94 440 ALA A O 1
ATOM 3453 N N . ARG A 1 441 ? -8.18 -7.199 -4.637 1 94.62 441 ARG A N 1
ATOM 3454 C CA . ARG A 1 441 ? -8.734 -7.383 -3.299 1 94.62 441 ARG A CA 1
ATOM 3455 C C . ARG A 1 441 ? -8.609 -8.836 -2.848 1 94.62 441 ARG A C 1
ATOM 3457 O O . ARG A 1 441 ? -8.156 -9.102 -1.731 1 94.62 441 ARG A O 1
ATOM 3464 N N . LEU A 1 442 ? -8.906 -9.711 -3.721 1 92 442 LEU A N 1
ATOM 3465 C CA . LEU A 1 442 ? -8.859 -11.133 -3.414 1 92 442 LEU A CA 1
ATOM 3466 C C . LEU A 1 442 ? -7.426 -11.586 -3.146 1 92 442 LEU A C 1
ATOM 3468 O O . LEU A 1 442 ? -7.156 -12.25 -2.141 1 92 442 LEU A O 1
ATOM 3472 N N . ARG A 1 443 ? -6.531 -11.258 -4.027 1 94.88 443 ARG A N 1
ATOM 3473 C CA . ARG A 1 443 ? -5.156 -11.727 -3.908 1 94.88 443 ARG A CA 1
ATOM 3474 C C . ARG A 1 443 ? -4.477 -11.125 -2.68 1 94.88 443 ARG A C 1
ATOM 3476 O O . ARG A 1 443 ? -3.639 -11.773 -2.049 1 94.88 443 ARG A O 1
ATOM 3483 N N . ALA A 1 444 ? -4.859 -9.898 -2.361 1 96.06 444 ALA A N 1
ATOM 3484 C CA . ALA A 1 444 ? -4.297 -9.281 -1.167 1 96.06 444 ALA A CA 1
ATOM 3485 C C . ALA A 1 444 ? -4.781 -9.977 0.099 1 96.06 444 ALA A C 1
ATOM 3487 O O . ALA A 1 444 ? -4 -10.211 1.025 1 96.06 444 ALA A O 1
ATOM 3488 N N . LEU A 1 445 ? -5.992 -10.352 0.157 1 94.94 445 LEU A N 1
ATOM 3489 C CA . LEU A 1 445 ? -6.586 -11.008 1.316 1 94.94 445 LEU A CA 1
ATOM 3490 C C . LEU A 1 445 ? -5.957 -12.375 1.549 1 94.94 445 LEU A C 1
ATOM 3492 O O . LEU A 1 445 ? -5.824 -12.82 2.693 1 94.94 445 LEU A O 1
ATOM 3496 N N . ARG A 1 446 ? -5.527 -12.961 0.483 1 95.88 446 ARG A N 1
ATOM 3497 C CA . ARG A 1 446 ? -4.992 -14.32 0.534 1 95.88 446 ARG A CA 1
ATOM 3498 C C . ARG A 1 446 ? -3.715 -14.375 1.365 1 95.88 446 ARG A C 1
ATOM 3500 O O . ARG A 1 446 ? -3.348 -15.43 1.882 1 95.88 446 ARG A O 1
ATOM 3507 N N . VAL A 1 447 ? -3.062 -13.242 1.548 1 97.38 447 VAL A N 1
ATOM 3508 C CA . VAL A 1 447 ? -1.828 -13.219 2.324 1 97.38 447 VAL A CA 1
ATOM 3509 C C . VAL A 1 447 ? -2.125 -13.578 3.777 1 97.38 447 VAL A C 1
ATOM 3511 O O . VAL A 1 447 ? -1.509 -14.492 4.336 1 97.38 447 VAL A O 1
ATOM 3514 N N . GLU A 1 448 ? -3.094 -12.914 4.32 1 96.56 448 GLU A N 1
ATOM 3515 C CA . GLU A 1 448 ? -3.453 -13.18 5.711 1 96.56 448 GLU A CA 1
ATOM 3516 C C . GLU A 1 448 ? -3.963 -14.609 5.883 1 96.56 448 GLU A C 1
ATOM 3518 O O . GLU A 1 448 ? -3.623 -15.281 6.859 1 96.56 448 GLU A O 1
ATOM 3523 N N . VAL A 1 449 ? -4.707 -15.055 4.957 1 97.25 449 VAL A N 1
ATOM 3524 C CA . VAL A 1 449 ? -5.289 -16.391 5.023 1 97.25 449 VAL A CA 1
ATOM 3525 C C . VAL A 1 449 ? -4.18 -17.438 5.016 1 97.25 449 VAL A C 1
ATOM 3527 O O . VAL A 1 449 ? -4.176 -18.359 5.844 1 97.25 449 VAL A O 1
ATOM 3530 N N . ASP A 1 450 ? -3.256 -17.281 4.141 1 98.06 450 ASP A N 1
ATOM 3531 C CA . ASP A 1 450 ? -2.152 -18.219 4.004 1 98.06 450 ASP A CA 1
ATOM 3532 C C . ASP A 1 450 ? -1.329 -18.297 5.289 1 98.06 450 ASP A C 1
ATOM 3534 O O . ASP A 1 450 ? -1.075 -19.375 5.812 1 98.06 450 ASP A O 1
ATOM 3538 N N . VAL A 1 451 ? -0.973 -17.125 5.766 1 98.5 451 VAL A N 1
ATOM 3539 C CA . VAL A 1 451 ? -0.112 -17.047 6.941 1 98.5 451 VAL A CA 1
ATOM 3540 C C . VAL A 1 451 ? -0.829 -17.656 8.148 1 98.5 451 VAL A C 1
ATOM 3542 O O . VAL A 1 451 ? -0.257 -18.484 8.867 1 98.5 451 VAL A O 1
ATOM 3545 N N . LYS A 1 452 ? -2.09 -17.344 8.328 1 98.25 452 LYS A N 1
ATOM 3546 C CA . LYS A 1 452 ? -2.824 -17.797 9.5 1 98.25 452 LYS A CA 1
ATOM 3547 C C . LYS A 1 452 ? -3.102 -19.297 9.422 1 98.25 452 LYS A C 1
ATOM 3549 O O . LYS A 1 452 ? -3.09 -19.984 10.438 1 98.25 452 LYS A O 1
ATOM 3554 N N . LEU A 1 453 ? -3.338 -19.781 8.242 1 98.38 453 LEU A N 1
ATOM 3555 C CA . LEU A 1 453 ? -3.479 -21.219 8.07 1 98.38 453 LEU A CA 1
ATOM 3556 C C . LEU A 1 453 ? -2.162 -21.938 8.352 1 98.38 453 LEU A C 1
ATOM 3558 O O . LEU A 1 453 ? -2.135 -22.938 9.086 1 98.38 453 LEU A O 1
ATOM 3562 N N . ALA A 1 454 ? -1.046 -21.422 7.84 1 98.56 454 ALA A N 1
ATOM 3563 C CA . ALA A 1 454 ? 0.265 -22.047 7.98 1 98.56 454 ALA A CA 1
ATOM 3564 C C . ALA A 1 454 ? 0.711 -22.062 9.438 1 98.56 454 ALA A C 1
ATOM 3566 O O . ALA A 1 454 ? 1.354 -23.016 9.883 1 98.56 454 ALA A O 1
ATOM 3567 N N . LEU A 1 455 ? 0.336 -21.047 10.195 1 98.38 455 LEU A N 1
ATOM 3568 C CA . LEU A 1 455 ? 0.794 -20.906 11.578 1 98.38 455 LEU A CA 1
ATOM 3569 C C . LEU A 1 455 ? -0.176 -21.578 12.539 1 98.38 455 LEU A C 1
ATOM 3571 O O . LEU A 1 455 ? 0.103 -21.688 13.734 1 98.38 455 LEU A O 1
ATOM 3575 N N . GLY A 1 456 ? -1.342 -22 12.094 1 97.69 456 GLY A N 1
ATOM 3576 C CA . GLY A 1 456 ? -2.326 -22.656 12.93 1 97.69 456 GLY A CA 1
ATOM 3577 C C . GLY A 1 456 ? -3.256 -21.703 13.641 1 97.69 456 GLY A C 1
ATOM 3578 O O . GLY A 1 456 ? -3.939 -22.078 14.594 1 97.69 456 GLY A O 1
ATOM 3579 N N . GLU A 1 457 ? -3.271 -20.469 13.18 1 97.5 457 GLU A N 1
ATOM 3580 C CA . GLU A 1 457 ? -4.18 -19.484 13.75 1 97.5 457 GLU A CA 1
ATOM 3581 C C . GLU A 1 457 ? -5.594 -19.641 13.195 1 97.5 457 GLU A C 1
ATOM 3583 O O . GLU A 1 457 ? -6.57 -19.281 13.852 1 97.5 457 GLU A O 1
ATOM 3588 N N . PHE A 1 458 ? -5.688 -20.125 11.938 1 97.12 458 PHE A N 1
ATOM 3589 C CA . PHE A 1 458 ? -6.949 -20.484 11.305 1 97.12 458 PHE A CA 1
ATOM 3590 C C . PHE A 1 458 ? -7.035 -22 11.109 1 97.12 458 PHE A C 1
ATOM 3592 O O . PHE A 1 458 ? -6.066 -22.625 10.688 1 97.12 458 PHE A O 1
ATOM 3599 N N . THR A 1 459 ? -8.156 -22.516 11.484 1 95.38 459 THR A N 1
ATOM 3600 C CA . THR A 1 459 ? -8.555 -23.781 10.891 1 95.38 459 THR A CA 1
ATOM 3601 C C . THR A 1 459 ? -9.078 -23.578 9.469 1 95.38 459 THR A C 1
ATOM 3603 O O . THR A 1 459 ? -9.305 -22.438 9.055 1 95.38 459 THR A O 1
ATOM 3606 N N . ILE A 1 460 ? -9.234 -24.625 8.797 1 95.19 460 ILE A N 1
ATOM 3607 C CA . ILE A 1 460 ? -9.805 -24.531 7.461 1 95.19 460 ILE A CA 1
ATOM 3608 C C . ILE A 1 460 ? -11.195 -23.906 7.531 1 95.19 460 ILE A C 1
ATOM 3610 O O . ILE A 1 460 ? -11.539 -23.031 6.723 1 95.19 460 ILE A O 1
ATOM 3614 N N . ALA A 1 461 ? -11.922 -24.266 8.516 1 93.31 461 ALA A N 1
ATOM 3615 C CA . ALA A 1 461 ? -13.273 -23.75 8.68 1 93.31 461 ALA A CA 1
ATOM 3616 C C . ALA A 1 461 ? -13.242 -22.25 8.969 1 93.31 461 ALA A C 1
ATOM 3618 O O . ALA A 1 461 ? -14.031 -21.484 8.414 1 93.31 461 ALA A O 1
ATOM 3619 N N . GLN A 1 462 ? -12.359 -21.859 9.789 1 94.81 462 GLN A N 1
ATOM 3620 C CA . GLN A 1 462 ? -12.234 -20.453 10.133 1 94.81 462 GLN A CA 1
ATOM 3621 C C . GLN A 1 462 ? -11.781 -19.641 8.93 1 94.81 462 GLN A C 1
ATOM 3623 O O . GLN A 1 462 ? -12.25 -18.516 8.719 1 94.81 462 GLN A O 1
ATOM 3628 N N . ALA A 1 463 ? -10.852 -20.156 8.188 1 95.94 463 ALA A N 1
ATOM 3629 C CA . ALA A 1 463 ? -10.398 -19.484 6.969 1 95.94 463 ALA A CA 1
ATOM 3630 C C . ALA A 1 463 ? -11.539 -19.359 5.965 1 95.94 463 ALA A C 1
ATOM 3632 O O . ALA A 1 463 ? -11.688 -18.312 5.316 1 95.94 463 ALA A O 1
ATOM 3633 N N . ALA A 1 464 ? -12.305 -20.375 5.871 1 93.44 464 ALA A N 1
ATOM 3634 C CA . ALA A 1 464 ? -13.453 -20.328 4.969 1 93.44 464 ALA A CA 1
ATOM 3635 C C . ALA A 1 464 ? -14.461 -19.266 5.402 1 93.44 464 ALA A C 1
ATOM 3637 O O . ALA A 1 464 ? -14.977 -18.516 4.57 1 93.44 464 ALA A O 1
ATOM 3638 N N . ASP A 1 465 ? -14.695 -19.203 6.672 1 92.69 465 ASP A N 1
ATOM 3639 C CA . ASP A 1 465 ? -15.578 -18.172 7.211 1 92.69 465 ASP A CA 1
ATOM 3640 C C . ASP A 1 465 ? -15.047 -16.766 6.898 1 92.69 465 ASP A C 1
ATOM 3642 O O . ASP A 1 465 ? -15.812 -15.875 6.527 1 92.69 465 ASP A O 1
ATOM 3646 N N . TYR A 1 466 ? -13.844 -16.641 7.105 1 92.56 466 TYR A N 1
ATOM 3647 C CA . TYR A 1 466 ? -13.188 -15.367 6.863 1 92.56 466 TYR A CA 1
ATOM 3648 C C . TYR A 1 466 ? -13.289 -14.969 5.395 1 92.56 466 TYR A C 1
ATOM 3650 O O . TYR A 1 466 ? -13.625 -13.828 5.078 1 92.56 466 TYR A O 1
ATOM 3658 N N . LEU A 1 467 ? -12.977 -15.906 4.52 1 90.5 467 LEU A N 1
ATOM 3659 C CA . LEU A 1 467 ? -13.062 -15.656 3.086 1 90.5 467 LEU A CA 1
ATOM 3660 C C . LEU A 1 467 ? -14.484 -15.305 2.678 1 90.5 467 LEU A C 1
ATOM 3662 O O . LEU A 1 467 ? -14.703 -14.359 1.911 1 90.5 467 LEU A O 1
ATOM 3666 N N . GLU A 1 468 ? -15.406 -16 3.189 1 87.12 468 GLU A N 1
ATOM 3667 C CA . GLU A 1 468 ? -16.812 -15.742 2.867 1 87.12 468 GLU A CA 1
ATOM 3668 C C . GLU A 1 468 ? -17.219 -14.336 3.293 1 87.12 468 GLU A C 1
ATOM 3670 O O . GLU A 1 468 ? -17.906 -13.633 2.551 1 87.12 468 GLU A O 1
ATOM 3675 N N . ARG A 1 469 ? -16.75 -13.953 4.398 1 84.94 469 ARG A N 1
ATOM 3676 C CA . ARG A 1 469 ? -17.109 -12.664 4.961 1 84.94 469 ARG A CA 1
ATOM 3677 C C . ARG A 1 469 ? -16.422 -11.523 4.219 1 84.94 469 ARG A C 1
ATOM 3679 O O . ARG A 1 469 ? -17.016 -10.469 3.988 1 84.94 469 ARG A O 1
ATOM 3686 N N . MET A 1 470 ? -15.219 -11.75 3.9 1 87.19 470 MET A N 1
ATOM 3687 C CA . MET A 1 470 ? -14.383 -10.664 3.416 1 87.19 470 MET A CA 1
ATOM 3688 C C . MET A 1 470 ? -14.508 -10.508 1.903 1 87.19 470 MET A C 1
ATOM 3690 O O . MET A 1 470 ? -14.242 -9.438 1.358 1 87.19 470 MET A O 1
ATOM 3694 N N . VAL A 1 471 ? -14.688 -11.586 1.256 1 75.44 471 VAL A N 1
ATOM 3695 C CA . VAL A 1 471 ? -14.891 -11.617 -0.189 1 75.44 471 VAL A CA 1
ATOM 3696 C C . VAL A 1 471 ? -16.281 -12.141 -0.508 1 75.44 471 VAL A C 1
ATOM 3698 O O . VAL A 1 471 ? -16.719 -13.156 0.045 1 75.44 471 VAL A O 1
ATOM 3701 N N . PRO A 1 472 ? -17.062 -11.398 -1.143 1 69.12 472 PRO A N 1
ATOM 3702 C CA . PRO A 1 472 ? -18.391 -11.969 -1.421 1 69.12 472 PRO A CA 1
ATOM 3703 C C . PRO A 1 472 ? -18.312 -13.227 -2.287 1 69.12 472 PRO A C 1
ATOM 3705 O O . PRO A 1 472 ? -18.406 -13.141 -3.516 1 69.12 472 PRO A O 1
ATOM 3708 N N . MET A 1 473 ? -17.969 -14.422 -1.648 1 73.81 473 MET A N 1
ATOM 3709 C CA . MET A 1 473 ? -18 -15.719 -2.314 1 73.81 473 MET A CA 1
ATOM 3710 C C . MET A 1 473 ? -18.844 -16.719 -1.521 1 73.81 473 MET A C 1
ATOM 3712 O O . MET A 1 473 ? -19.094 -16.516 -0.333 1 73.81 473 MET A O 1
ATOM 3716 N N . ASP A 1 474 ? -19.312 -17.672 -2.209 1 77.31 474 ASP A N 1
ATOM 3717 C CA . ASP A 1 474 ? -20.125 -18.656 -1.515 1 77.31 474 ASP A CA 1
ATOM 3718 C C . ASP A 1 474 ? -19.266 -19.562 -0.626 1 77.31 474 ASP A C 1
ATOM 3720 O O . ASP A 1 474 ? -18.062 -19.688 -0.855 1 77.31 474 ASP A O 1
ATOM 3724 N N . ARG A 1 475 ? -19.844 -20.141 0.281 1 83.19 475 ARG A N 1
ATOM 3725 C CA . ARG A 1 475 ? -19.141 -20.906 1.319 1 83.19 475 ARG A CA 1
ATOM 3726 C C . ARG A 1 475 ? -18.391 -22.094 0.723 1 83.19 475 ARG A C 1
ATOM 3728 O O . ARG A 1 475 ? -17.297 -22.422 1.174 1 83.19 475 ARG A O 1
ATOM 3735 N N . ALA A 1 476 ? -18.969 -22.734 -0.19 1 79 476 ALA A N 1
ATOM 3736 C CA . ALA A 1 476 ? -18.328 -23.906 -0.799 1 79 476 ALA A CA 1
ATOM 3737 C C . ALA A 1 476 ? -17.031 -23.516 -1.485 1 79 476 ALA A C 1
ATOM 3739 O O . ALA A 1 476 ? -16 -24.172 -1.307 1 79 476 ALA A O 1
ATOM 3740 N N . THR A 1 477 ? -17.016 -22.469 -2.199 1 79.75 477 THR A N 1
ATOM 3741 C CA . THR A 1 477 ? -15.82 -21.953 -2.855 1 79.75 477 THR A CA 1
ATOM 3742 C C . THR A 1 477 ? -14.789 -21.516 -1.822 1 79.75 477 THR A C 1
ATOM 3744 O O . THR A 1 477 ? -13.602 -21.797 -1.967 1 79.75 477 THR A O 1
ATOM 3747 N N . ALA A 1 478 ? -15.289 -20.891 -0.784 1 87.19 478 ALA A N 1
ATOM 3748 C CA . ALA A 1 478 ? -14.406 -20.438 0.29 1 87.19 478 ALA A CA 1
ATOM 3749 C C . ALA A 1 478 ? -13.695 -21.609 0.952 1 87.19 478 ALA A C 1
ATOM 3751 O O . ALA A 1 478 ? -12.5 -21.547 1.235 1 87.19 478 ALA A O 1
ATOM 3752 N N . ARG A 1 479 ? -14.43 -22.641 1.157 1 87.75 479 ARG A N 1
ATOM 3753 C CA . ARG A 1 479 ? -13.859 -23.812 1.789 1 87.75 479 ARG A CA 1
ATOM 3754 C C . ARG A 1 479 ? -12.836 -24.484 0.875 1 87.75 479 ARG A C 1
ATOM 3756 O O . ARG A 1 479 ? -11.789 -24.953 1.337 1 87.75 479 ARG A O 1
ATOM 3763 N N . GLU A 1 480 ? -13.117 -24.562 -0.388 1 83.19 480 GLU A N 1
ATOM 3764 C CA . GLU A 1 480 ? -12.188 -25.125 -1.358 1 83.19 480 GLU A CA 1
ATOM 3765 C C . GLU A 1 480 ? -10.883 -24.344 -1.393 1 83.19 480 GLU A C 1
ATOM 3767 O O . GLU A 1 480 ? -9.797 -24.922 -1.389 1 83.19 480 GLU A O 1
ATOM 3772 N N . GLU A 1 481 ? -11.031 -23.109 -1.38 1 87.56 481 GLU A N 1
ATOM 3773 C CA . GLU A 1 481 ? -9.844 -22.25 -1.395 1 87.56 481 GLU A CA 1
ATOM 3774 C C . GLU A 1 481 ? -9.047 -22.406 -0.103 1 87.56 481 GLU A C 1
ATOM 3776 O O . GLU A 1 481 ? -7.816 -22.531 -0.136 1 87.56 481 GLU A O 1
ATOM 3781 N N . ALA A 1 482 ? -9.781 -22.359 1.009 1 93 482 ALA A N 1
ATOM 3782 C CA . ALA A 1 482 ? -9.117 -22.516 2.301 1 93 482 ALA A CA 1
ATOM 3783 C C . ALA A 1 482 ? -8.367 -23.844 2.373 1 93 482 ALA A C 1
ATOM 3785 O O . ALA A 1 482 ? -7.238 -23.906 2.875 1 93 482 ALA A O 1
ATOM 3786 N N . THR A 1 483 ? -8.977 -24.844 1.857 1 91.44 483 THR A N 1
ATOM 3787 C CA . THR A 1 483 ? -8.359 -26.156 1.87 1 91.44 483 THR A CA 1
ATOM 3788 C C . THR A 1 483 ? -7.121 -26.188 0.981 1 91.44 483 THR A C 1
ATOM 3790 O O . THR A 1 483 ? -6.094 -26.75 1.357 1 91.44 483 THR A O 1
ATOM 3793 N N . PHE A 1 484 ? -7.27 -25.594 -0.133 1 90.31 484 PHE A N 1
ATOM 3794 C CA . PHE A 1 484 ? -6.141 -25.531 -1.053 1 90.31 484 PHE A CA 1
ATOM 3795 C C . PHE A 1 484 ? -4.957 -24.828 -0.404 1 90.31 484 PHE A C 1
ATOM 3797 O O . PHE A 1 484 ? -3.822 -25.297 -0.485 1 90.31 484 PHE A O 1
ATOM 3804 N N . PHE A 1 485 ? -5.215 -23.766 0.295 1 95 485 PHE A N 1
ATOM 3805 C CA . PHE A 1 485 ? -4.137 -22.984 0.896 1 95 485 PHE A CA 1
ATOM 3806 C C . PHE A 1 485 ? -3.549 -23.719 2.098 1 95 485 PHE A C 1
ATOM 3808 O O . PHE A 1 485 ? -2.352 -23.625 2.367 1 95 485 PHE A O 1
ATOM 3815 N N . ALA A 1 486 ? -4.418 -24.438 2.766 1 96.44 486 ALA A N 1
ATOM 3816 C CA . ALA A 1 486 ? -3.918 -25.25 3.869 1 96.44 486 ALA A CA 1
ATOM 3817 C C . ALA A 1 486 ? -3.008 -26.359 3.355 1 96.44 486 ALA A C 1
ATOM 3819 O O . ALA A 1 486 ? -2.02 -26.719 4.004 1 96.44 486 ALA A O 1
ATOM 3820 N N . ALA A 1 487 ? -3.348 -26.859 2.199 1 95.81 487 ALA A N 1
ATOM 3821 C CA . ALA A 1 487 ? -2.609 -27.984 1.618 1 95.81 487 ALA A CA 1
ATOM 3822 C C . ALA A 1 487 ? -1.319 -27.5 0.958 1 95.81 487 ALA A C 1
ATOM 3824 O O . ALA A 1 487 ? -0.385 -28.297 0.769 1 95.81 487 ALA A O 1
ATOM 3825 N N . ALA A 1 488 ? -1.28 -26.25 0.601 1 95.75 488 ALA A N 1
ATOM 3826 C CA . ALA A 1 488 ? -0.134 -25.703 -0.116 1 95.75 488 ALA A CA 1
ATOM 3827 C C . ALA A 1 488 ? 0.3 -24.375 0.49 1 95.75 488 ALA A C 1
ATOM 3829 O O . ALA A 1 488 ? 0.3 -23.344 -0.19 1 95.75 488 ALA A O 1
ATOM 3830 N N . PRO A 1 489 ? 0.776 -24.438 1.766 1 97.06 489 PRO A N 1
ATOM 3831 C CA . PRO A 1 489 ? 1.189 -23.203 2.418 1 97.06 489 PRO A CA 1
ATOM 3832 C C . PRO A 1 489 ? 2.254 -22.438 1.626 1 97.06 489 PRO A C 1
ATOM 3834 O O . PRO A 1 489 ? 3.205 -23.047 1.129 1 97.06 489 PRO A O 1
ATOM 3837 N N . GLY A 1 490 ? 2.045 -21.172 1.472 1 96.38 490 GLY A N 1
ATOM 3838 C CA . GLY A 1 490 ? 2.973 -20.328 0.744 1 96.38 490 GLY A CA 1
ATOM 3839 C C . GLY A 1 490 ? 2.492 -19.984 -0.651 1 96.38 490 GLY A C 1
ATOM 3840 O O . GLY A 1 490 ? 2.988 -19.031 -1.265 1 96.38 490 GLY A O 1
ATOM 3841 N N . GLN A 1 491 ? 1.539 -20.703 -1.126 1 95.06 491 GLN A N 1
ATOM 3842 C CA . GLN A 1 491 ? 1.056 -20.453 -2.48 1 95.06 491 GLN A CA 1
ATOM 3843 C C . GLN A 1 491 ? 0.206 -19.188 -2.539 1 95.06 491 GLN A C 1
ATOM 3845 O O . GLN A 1 491 ? 0.334 -18.391 -3.469 1 95.06 491 GLN A O 1
ATOM 3850 N N . ALA A 1 492 ? -0.615 -18.953 -1.546 1 95.44 492 ALA A N 1
ATOM 3851 C CA . ALA A 1 492 ? -1.594 -17.875 -1.59 1 95.44 492 ALA A CA 1
ATOM 3852 C C . ALA A 1 492 ? -0.911 -16.516 -1.482 1 95.44 492 ALA A C 1
ATOM 3854 O O . ALA A 1 492 ? -1.43 -15.516 -1.979 1 95.44 492 ALA A O 1
ATOM 3855 N N . ILE A 1 493 ? 0.259 -16.5 -0.873 1 97.19 493 ILE A N 1
ATOM 3856 C CA . ILE A 1 493 ? 0.921 -15.211 -0.677 1 97.19 493 ILE A CA 1
ATOM 3857 C C . ILE A 1 493 ? 1.703 -14.836 -1.933 1 97.19 493 ILE A C 1
ATOM 3859 O O . ILE A 1 493 ? 2.133 -13.688 -2.086 1 97.19 493 ILE A O 1
ATOM 3863 N N . SER A 1 494 ? 1.885 -15.75 -2.838 1 95.81 494 SER A N 1
ATOM 3864 C CA . SER A 1 494 ? 2.82 -15.602 -3.947 1 95.81 494 SER A CA 1
ATOM 3865 C C . SER A 1 494 ? 2.469 -14.398 -4.812 1 95.81 494 SER A C 1
ATOM 3867 O O . SER A 1 494 ? 3.342 -13.602 -5.164 1 95.81 494 SER A O 1
ATOM 3869 N N . TYR A 1 495 ? 1.165 -14.117 -5.074 1 96.56 495 TYR A N 1
ATOM 3870 C CA . TYR A 1 495 ? 0.713 -13.031 -5.934 1 96.56 495 TYR A CA 1
ATOM 3871 C C . TYR A 1 495 ? 1.115 -11.68 -5.359 1 96.56 495 TYR A C 1
ATOM 3873 O O . TYR A 1 495 ? 1.887 -10.938 -5.977 1 96.56 495 TYR A O 1
ATOM 3881 N N . GLN A 1 496 ? 0.67 -11.461 -4.18 1 97.56 496 GLN A N 1
ATOM 3882 C CA . GLN A 1 496 ? 0.798 -10.133 -3.586 1 97.56 496 GLN A CA 1
ATOM 3883 C C . GLN A 1 496 ? 2.24 -9.852 -3.174 1 97.56 496 GLN A C 1
ATOM 3885 O O . GLN A 1 496 ? 2.744 -8.742 -3.375 1 97.56 496 GLN A O 1
ATOM 3890 N N . ILE A 1 497 ? 2.891 -10.82 -2.609 1 96.44 497 ILE A N 1
ATOM 3891 C CA . ILE A 1 497 ? 4.262 -10.617 -2.15 1 96.44 497 ILE A CA 1
ATOM 3892 C C . ILE A 1 497 ? 5.188 -10.453 -3.352 1 96.44 497 ILE A C 1
ATOM 3894 O O . ILE A 1 497 ? 6.09 -9.617 -3.342 1 96.44 497 ILE A O 1
ATOM 3898 N N . GLY A 1 498 ? 4.953 -11.297 -4.406 1 97.06 498 GLY A N 1
ATOM 3899 C CA . GLY A 1 498 ? 5.727 -11.125 -5.625 1 97.06 498 GLY A CA 1
ATOM 3900 C C . GLY A 1 498 ? 5.566 -9.742 -6.238 1 97.06 498 GLY A C 1
ATOM 3901 O O . GLY A 1 498 ? 6.551 -9.117 -6.637 1 97.06 498 GLY A O 1
ATOM 3902 N N . LYS A 1 499 ? 4.348 -9.25 -6.289 1 97.88 499 LYS A N 1
ATOM 3903 C CA . LYS A 1 499 ? 4.098 -7.922 -6.848 1 97.88 499 LYS A CA 1
ATOM 3904 C C . LYS A 1 499 ? 4.754 -6.836 -6 1 97.88 499 LYS A C 1
ATOM 3906 O O . LYS A 1 499 ? 5.352 -5.898 -6.535 1 97.88 499 LYS A O 1
ATOM 3911 N N . MET A 1 500 ? 4.641 -6.98 -4.711 1 96.94 500 MET A N 1
ATOM 3912 C CA . MET A 1 500 ? 5.227 -5.992 -3.812 1 96.94 500 MET A CA 1
ATOM 3913 C C . MET A 1 500 ? 6.742 -5.945 -3.969 1 96.94 500 MET A C 1
ATOM 3915 O O . MET A 1 500 ? 7.336 -4.863 -3.99 1 96.94 500 MET A O 1
ATOM 3919 N N . GLN A 1 501 ? 7.359 -7.105 -4.051 1 97.06 501 GLN A N 1
ATOM 3920 C CA . GLN A 1 501 ? 8.805 -7.148 -4.254 1 97.06 501 GLN A CA 1
ATOM 3921 C C . GLN A 1 501 ? 9.188 -6.543 -5.602 1 97.06 501 GLN A C 1
ATOM 3923 O O . GLN A 1 501 ? 10.203 -5.848 -5.707 1 97.06 501 GLN A O 1
ATOM 3928 N N . THR A 1 502 ? 8.406 -6.852 -6.621 1 97.88 502 THR A N 1
ATOM 3929 C CA . THR A 1 502 ? 8.656 -6.293 -7.945 1 97.88 502 THR A CA 1
ATOM 3930 C C . THR A 1 502 ? 8.555 -4.77 -7.914 1 97.88 502 THR A C 1
ATOM 3932 O O . THR A 1 502 ? 9.406 -4.074 -8.477 1 97.88 502 THR A O 1
ATOM 3935 N N . THR A 1 503 ? 7.57 -4.273 -7.23 1 98.06 503 THR A N 1
ATOM 3936 C CA . THR A 1 503 ? 7.352 -2.836 -7.102 1 98.06 503 THR A CA 1
ATOM 3937 C C . THR A 1 503 ? 8.531 -2.17 -6.406 1 98.06 503 THR A C 1
ATOM 3939 O O . THR A 1 503 ? 9.023 -1.134 -6.855 1 98.06 503 THR A O 1
ATOM 3942 N N . GLU A 1 504 ? 8.945 -2.734 -5.332 1 96.88 504 GLU A N 1
ATOM 3943 C CA . GLU A 1 504 ? 10.102 -2.205 -4.613 1 96.88 504 GLU A CA 1
ATOM 3944 C C . GLU A 1 504 ? 11.367 -2.279 -5.461 1 96.88 504 GLU A C 1
ATOM 3946 O O . GLU A 1 504 ? 12.188 -1.361 -5.445 1 96.88 504 GLU A O 1
ATOM 3951 N N . PHE A 1 505 ? 11.5 -3.434 -6.195 1 97.88 505 PHE A N 1
ATOM 3952 C CA . PHE A 1 505 ? 12.625 -3.645 -7.098 1 97.88 505 PHE A CA 1
ATOM 3953 C C . PHE A 1 505 ? 12.695 -2.543 -8.148 1 97.88 505 PHE A C 1
ATOM 3955 O O . PHE A 1 505 ? 13.734 -1.899 -8.312 1 97.88 505 PHE A O 1
ATOM 3962 N N . LEU A 1 506 ? 11.609 -2.244 -8.766 1 98.31 506 LEU A N 1
ATOM 3963 C CA . LEU A 1 506 ? 11.555 -1.195 -9.773 1 98.31 506 LEU A CA 1
ATOM 3964 C C . LEU A 1 506 ? 11.859 0.168 -9.164 1 98.31 506 LEU A C 1
ATOM 3966 O O . LEU A 1 506 ? 12.602 0.964 -9.742 1 98.31 506 LEU A O 1
ATOM 3970 N N . ALA A 1 507 ? 11.273 0.449 -8.023 1 96.75 507 ALA A N 1
ATOM 3971 C CA . ALA A 1 507 ? 11.469 1.741 -7.371 1 96.75 507 ALA A CA 1
ATOM 3972 C C . ALA A 1 507 ? 12.945 1.985 -7.066 1 96.75 507 ALA A C 1
ATOM 3974 O O . ALA A 1 507 ? 13.469 3.066 -7.34 1 96.75 507 ALA A O 1
ATOM 3975 N N . GLU A 1 508 ? 13.578 1.005 -6.535 1 94.94 508 GLU A N 1
ATOM 3976 C CA . GLU A 1 508 ? 15 1.143 -6.207 1 94.94 508 GLU A CA 1
ATOM 3977 C C . GLU A 1 508 ? 15.844 1.315 -7.461 1 94.94 508 GLU A C 1
ATOM 3979 O O . GLU A 1 508 ? 16.75 2.145 -7.492 1 94.94 508 GLU A O 1
ATOM 3984 N N . ALA A 1 509 ? 15.508 0.493 -8.469 1 96.94 509 ALA A N 1
ATOM 3985 C CA . ALA A 1 509 ? 16.219 0.619 -9.734 1 96.94 509 ALA A CA 1
ATOM 3986 C C . ALA A 1 509 ? 16.062 2.02 -10.32 1 96.94 509 ALA A C 1
ATOM 3988 O O . ALA A 1 509 ? 17.047 2.635 -10.75 1 96.94 509 ALA A O 1
ATOM 3989 N N . ARG A 1 510 ? 14.828 2.504 -10.328 1 95.38 510 ARG A N 1
ATOM 3990 C CA . ARG A 1 510 ? 14.508 3.816 -10.883 1 95.38 510 ARG A CA 1
ATOM 3991 C C . ARG A 1 510 ? 15.289 4.914 -10.164 1 95.38 510 ARG A C 1
ATOM 3993 O O . ARG A 1 510 ? 15.828 5.816 -10.805 1 95.38 510 ARG A O 1
ATOM 4000 N N . VAL A 1 511 ? 15.328 4.887 -8.898 1 90.69 511 VAL A N 1
ATOM 4001 C CA . VAL A 1 511 ? 15.977 5.93 -8.109 1 90.69 511 VAL A CA 1
ATOM 4002 C C . VAL A 1 511 ? 17.5 5.832 -8.266 1 90.69 511 VAL A C 1
ATOM 4004 O O . VAL A 1 511 ? 18.172 6.848 -8.422 1 90.69 511 VAL A O 1
ATOM 4007 N N . ARG A 1 512 ? 18.078 4.648 -8.258 1 91 512 ARG A N 1
ATOM 4008 C CA . ARG A 1 512 ? 19.516 4.445 -8.32 1 91 512 ARG A CA 1
ATOM 4009 C C . ARG A 1 512 ? 20.062 4.82 -9.695 1 91 512 ARG A C 1
ATOM 4011 O O . ARG A 1 512 ? 21.156 5.387 -9.805 1 91 512 ARG A O 1
ATOM 4018 N N . GLU A 1 513 ? 19.281 4.512 -10.695 1 93.56 513 GLU A N 1
ATOM 4019 C CA . GLU A 1 513 ? 19.75 4.766 -12.055 1 93.56 513 GLU A CA 1
ATOM 4020 C C . GLU A 1 513 ? 19.484 6.215 -12.461 1 93.56 513 GLU A C 1
ATOM 4022 O O . GLU A 1 513 ? 20.156 6.734 -13.359 1 93.56 513 GLU A O 1
ATOM 4027 N N . GLY A 1 514 ? 18.484 6.902 -11.875 1 89.19 514 GLY A N 1
ATOM 4028 C CA . GLY A 1 514 ? 18.156 8.281 -12.203 1 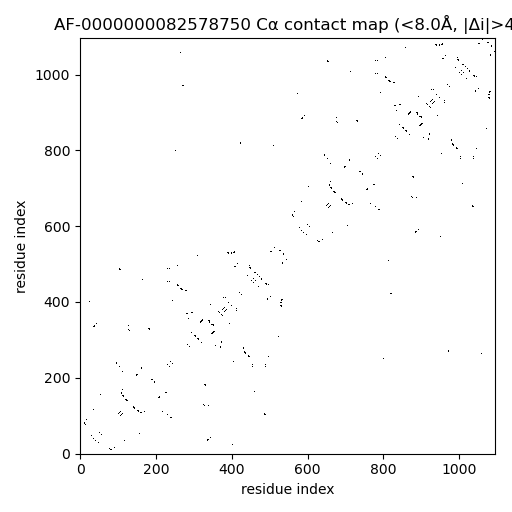89.19 514 GLY A CA 1
ATOM 4029 C C . GLY A 1 514 ? 17.719 8.469 -13.648 1 89.19 514 GLY A C 1
ATOM 4030 O O . GLY A 1 514 ? 16.828 7.77 -14.125 1 89.19 514 GLY A O 1
ATOM 4031 N N . LYS A 1 515 ? 18.406 9.258 -14.43 1 88.31 515 LYS A N 1
ATOM 4032 C CA . LYS A 1 515 ? 18.062 9.625 -15.805 1 88.31 515 LYS A CA 1
ATOM 4033 C C . LYS A 1 515 ? 18.344 8.484 -16.766 1 88.31 515 LYS A C 1
ATOM 4035 O O . LYS A 1 515 ? 17.812 8.445 -17.875 1 88.31 515 LYS A O 1
ATOM 4040 N N . SER A 1 516 ? 19.172 7.547 -16.328 1 93.44 516 SER A N 1
ATOM 4041 C CA . SER A 1 516 ? 19.562 6.449 -17.203 1 93.44 516 SER A CA 1
ATOM 4042 C C . SER A 1 516 ? 18.578 5.297 -17.125 1 93.44 516 SER A C 1
ATOM 4044 O O . SER A 1 516 ? 18.656 4.336 -17.891 1 93.44 516 SER A O 1
ATOM 4046 N N . PHE A 1 517 ? 17.625 5.438 -16.188 1 95.94 517 PHE A N 1
ATOM 4047 C CA . PHE A 1 517 ? 16.641 4.363 -16.031 1 95.94 517 PHE A CA 1
ATOM 4048 C C . PHE A 1 517 ? 15.805 4.219 -17.297 1 95.94 517 PHE A C 1
ATOM 4050 O O . PHE A 1 517 ? 15.359 5.215 -17.875 1 95.94 517 PHE A O 1
ATOM 4057 N N . ASP A 1 518 ? 15.672 2.988 -17.719 1 96.75 518 ASP A N 1
ATOM 4058 C CA . ASP A 1 518 ? 14.844 2.623 -18.859 1 96.75 518 ASP A CA 1
ATOM 4059 C C . ASP A 1 518 ? 13.805 1.571 -18.469 1 96.75 518 ASP A C 1
ATOM 4061 O O . ASP A 1 518 ? 14.156 0.429 -18.172 1 96.75 518 ASP A O 1
ATOM 4065 N N . LEU A 1 519 ? 12.539 1.969 -18.531 1 98.19 519 LEU A N 1
ATOM 4066 C CA . LEU A 1 519 ? 11.445 1.129 -18.062 1 98.19 519 LEU A CA 1
ATOM 4067 C C . LEU A 1 519 ? 11.375 -0.17 -18.859 1 98.19 519 LEU A C 1
ATOM 4069 O O . LEU A 1 519 ? 11.195 -1.246 -18.281 1 98.19 519 LEU A O 1
ATOM 4073 N N . LYS A 1 520 ? 11.477 -0.118 -20.141 1 98.19 520 LYS A N 1
ATOM 4074 C CA . LYS A 1 520 ? 11.406 -1.312 -20.984 1 98.19 520 LYS A CA 1
ATOM 4075 C C . LYS A 1 520 ? 12.57 -2.254 -20.703 1 98.19 520 LYS A C 1
ATOM 4077 O O . LYS A 1 520 ? 12.391 -3.471 -20.625 1 98.19 520 LYS A O 1
ATOM 4082 N N . ARG A 1 521 ? 13.773 -1.685 -20.516 1 97.44 521 ARG A N 1
ATOM 4083 C CA . ARG A 1 521 ? 14.93 -2.51 -20.188 1 97.44 521 ARG A CA 1
ATOM 4084 C C . ARG A 1 521 ? 14.711 -3.242 -18.859 1 97.44 521 ARG A C 1
ATOM 4086 O O . ARG A 1 521 ? 15.031 -4.426 -18.75 1 97.44 521 ARG A O 1
ATOM 4093 N N . PHE A 1 522 ? 14.25 -2.527 -17.906 1 98.19 522 PHE A N 1
ATOM 4094 C CA . PHE A 1 522 ? 13.945 -3.141 -16.625 1 98.19 522 PHE A CA 1
ATOM 4095 C C . PHE A 1 522 ? 12.945 -4.281 -16.781 1 98.19 522 PHE A C 1
ATOM 4097 O O . PHE A 1 522 ? 13.148 -5.371 -16.25 1 98.19 522 PHE A O 1
ATOM 4104 N N . HIS A 1 523 ? 11.82 -4.035 -17.547 1 98.75 523 HIS A N 1
ATOM 4105 C CA . HIS A 1 523 ? 10.797 -5.051 -17.766 1 98.75 523 HIS A CA 1
ATOM 4106 C C . HIS A 1 523 ? 11.359 -6.25 -18.531 1 98.75 523 HIS A C 1
ATOM 4108 O O . HIS A 1 523 ? 11.055 -7.398 -18.188 1 98.75 523 HIS A O 1
ATOM 4114 N N . ASP A 1 524 ? 12.141 -5.984 -19.516 1 98.25 524 ASP A N 1
ATOM 4115 C CA . ASP A 1 524 ? 12.75 -7.082 -20.266 1 98.25 524 ASP A CA 1
ATOM 4116 C C . ASP A 1 524 ? 13.562 -7.988 -19.344 1 98.25 524 ASP A C 1
ATOM 4118 O O . ASP A 1 524 ? 13.508 -9.211 -19.453 1 98.25 524 ASP A O 1
ATOM 4122 N N . TYR A 1 525 ? 14.312 -7.348 -18.422 1 97.69 525 TYR A N 1
ATOM 4123 C CA . TYR A 1 525 ? 15.094 -8.109 -17.453 1 97.69 525 TYR A CA 1
ATOM 4124 C C . TYR A 1 525 ? 14.188 -8.93 -16.547 1 97.69 525 TYR A C 1
ATOM 4126 O O . TYR A 1 525 ? 14.414 -10.125 -16.344 1 97.69 525 TYR A O 1
ATOM 4134 N N . LEU A 1 526 ? 13.18 -8.305 -15.992 1 98.06 526 LEU A N 1
ATOM 4135 C CA . LEU A 1 526 ? 12.258 -8.945 -15.062 1 98.06 526 LEU A CA 1
ATOM 4136 C C . LEU A 1 526 ? 11.57 -10.141 -15.711 1 98.06 526 LEU A C 1
ATOM 4138 O O . LEU A 1 526 ? 11.492 -11.219 -15.109 1 98.06 526 LEU A O 1
ATOM 4142 N N . TRP A 1 527 ? 11.062 -10 -16.969 1 98.06 527 TRP A N 1
ATOM 4143 C CA . TRP A 1 527 ? 10.297 -11.047 -17.625 1 98.06 527 TRP A CA 1
ATOM 4144 C C . TRP A 1 527 ? 11.203 -12.203 -18.031 1 98.06 527 TRP A C 1
ATOM 4146 O O . TRP A 1 527 ? 10.82 -13.375 -17.922 1 98.06 527 TRP A O 1
ATOM 4156 N N . THR A 1 528 ? 12.367 -11.922 -18.484 1 96.88 528 THR A N 1
ATOM 4157 C CA . THR A 1 528 ? 13.305 -12.961 -18.891 1 96.88 528 THR A CA 1
ATOM 4158 C C . THR A 1 528 ? 13.695 -13.828 -17.703 1 96.88 528 THR A C 1
ATOM 4160 O O . THR A 1 528 ? 13.852 -15.047 -17.844 1 96.88 528 THR A O 1
ATOM 4163 N N . ASN A 1 529 ? 13.781 -13.188 -16.547 1 96 529 ASN A N 1
ATOM 4164 C CA . ASN A 1 529 ? 14.172 -13.891 -15.328 1 96 529 ASN A CA 1
ATOM 4165 C C . ASN A 1 529 ? 12.953 -14.258 -14.477 1 96 529 ASN A C 1
ATOM 4167 O O . ASN A 1 529 ? 13.086 -14.484 -13.273 1 96 529 ASN A O 1
ATOM 4171 N N . GLY A 1 530 ? 11.828 -14.227 -14.969 1 88.62 530 GLY A N 1
ATOM 4172 C CA . GLY A 1 530 ? 10.547 -14.188 -14.289 1 88.62 530 GLY A CA 1
ATOM 4173 C C . GLY A 1 530 ? 10.344 -15.352 -13.336 1 88.62 530 GLY A C 1
ATOM 4174 O O . GLY A 1 530 ? 9.438 -15.32 -12.492 1 88.62 530 GLY A O 1
ATOM 4175 N N . ASN A 1 531 ? 11.148 -16.375 -13.336 1 92.06 531 ASN A N 1
ATOM 4176 C CA . ASN A 1 531 ? 11.039 -17.484 -12.391 1 92.06 531 ASN A CA 1
ATOM 4177 C C . ASN A 1 531 ? 12.07 -17.375 -11.281 1 92.06 531 ASN A C 1
ATOM 4179 O O . ASN A 1 531 ? 11.984 -18.078 -10.273 1 92.06 531 ASN A O 1
ATOM 4183 N N . VAL A 1 532 ? 13.031 -16.562 -11.461 1 96.69 532 VAL A N 1
ATOM 4184 C CA . VAL A 1 532 ? 14.047 -16.312 -10.438 1 96.69 532 VAL A CA 1
ATOM 4185 C C . VAL A 1 532 ? 13.445 -15.492 -9.305 1 96.69 532 VAL A C 1
ATOM 4187 O O . VAL A 1 532 ? 12.758 -14.492 -9.539 1 96.69 532 VAL A O 1
ATOM 4190 N N . PRO A 1 533 ? 13.656 -15.922 -8.07 1 97.44 533 PRO A N 1
ATOM 4191 C CA . PRO A 1 533 ? 13.117 -15.125 -6.969 1 97.44 533 PRO A CA 1
ATOM 4192 C C . PRO A 1 533 ? 13.445 -13.641 -7.098 1 97.44 533 PRO A C 1
ATOM 4194 O O . PRO A 1 533 ? 14.586 -13.281 -7.406 1 97.44 533 PRO A O 1
ATOM 4197 N N . ILE A 1 534 ? 12.516 -12.797 -6.844 1 97.44 534 ILE A N 1
ATOM 4198 C CA . ILE A 1 534 ? 12.609 -11.367 -7.113 1 97.44 534 ILE A CA 1
ATOM 4199 C C . ILE A 1 534 ? 13.742 -10.758 -6.277 1 97.44 534 ILE A C 1
ATOM 4201 O O . ILE A 1 534 ? 14.445 -9.859 -6.738 1 97.44 534 ILE A O 1
ATOM 4205 N N . ALA A 1 535 ? 13.914 -11.25 -5.031 1 96.5 535 ALA A N 1
ATOM 4206 C CA . ALA A 1 535 ? 14.984 -10.742 -4.18 1 96.5 535 ALA A CA 1
ATOM 4207 C C . ALA A 1 535 ? 16.344 -10.953 -4.836 1 96.5 535 ALA A C 1
ATOM 4209 O O . ALA A 1 535 ? 17.234 -10.094 -4.734 1 96.5 535 ALA A O 1
ATOM 4210 N N . LEU A 1 536 ? 16.547 -12.094 -5.492 1 97.25 536 LEU A N 1
ATOM 4211 C CA . LEU A 1 536 ? 17.797 -12.383 -6.164 1 97.25 536 LEU A CA 1
ATOM 4212 C C . LEU A 1 536 ? 17.938 -11.562 -7.441 1 97.25 536 LEU A C 1
ATOM 4214 O O . LEU A 1 536 ? 19.047 -11.125 -7.785 1 97.25 536 LEU A O 1
ATOM 4218 N N . GLN A 1 537 ? 16.828 -11.406 -8.195 1 97.31 537 GLN A N 1
ATOM 4219 C CA . GLN A 1 537 ? 16.844 -10.539 -9.367 1 97.31 537 GLN A CA 1
ATOM 4220 C C . GLN A 1 537 ? 17.281 -9.125 -8.984 1 97.31 537 GLN A C 1
ATOM 4222 O O . GLN A 1 537 ? 18.125 -8.523 -9.664 1 97.31 537 GLN A O 1
ATOM 4227 N N . LYS A 1 538 ? 16.688 -8.625 -7.953 1 96.81 538 LYS A N 1
ATOM 4228 C CA . LYS A 1 538 ? 17 -7.277 -7.48 1 96.81 538 LYS A CA 1
ATOM 4229 C C . LYS A 1 538 ? 18.484 -7.137 -7.156 1 96.81 538 LYS A C 1
ATOM 4231 O O . LYS A 1 538 ? 19.125 -6.172 -7.57 1 96.81 538 LYS A O 1
ATOM 4236 N N . GLU A 1 539 ? 19 -8.109 -6.395 1 96.19 539 GLU A N 1
ATOM 4237 C CA . GLU A 1 539 ? 20.422 -8.094 -6.039 1 96.19 539 GLU A CA 1
ATOM 4238 C C . GLU A 1 539 ? 21.297 -8.07 -7.285 1 96.19 539 GLU A C 1
ATOM 4240 O O . GLU A 1 539 ? 22.234 -7.266 -7.375 1 96.19 539 GLU A O 1
ATOM 4245 N N . GLU A 1 540 ? 20.984 -8.891 -8.219 1 96.81 540 GLU A N 1
ATOM 4246 C CA . GLU A 1 540 ? 21.781 -9 -9.438 1 96.81 540 GLU A CA 1
ATOM 4247 C C . GLU A 1 540 ? 21.656 -7.742 -10.289 1 96.81 540 GLU A C 1
ATOM 4249 O O . GLU A 1 540 ? 22.672 -7.184 -10.719 1 96.81 540 GLU A O 1
ATOM 4254 N N . TYR A 1 541 ? 20.469 -7.305 -10.531 1 97.19 541 TYR A N 1
ATOM 4255 C CA . TYR A 1 541 ? 20.219 -6.148 -11.383 1 97.19 541 TYR A CA 1
ATOM 4256 C C . TYR A 1 541 ? 20.922 -4.906 -10.836 1 97.19 541 TYR A C 1
ATOM 4258 O O . TYR A 1 541 ? 21.594 -4.188 -11.578 1 97.19 541 TYR A O 1
ATOM 4266 N N . LEU A 1 542 ? 20.734 -4.668 -9.555 1 94.88 542 LEU A N 1
ATOM 4267 C CA . LEU A 1 542 ? 21.281 -3.457 -8.953 1 94.88 542 LEU A CA 1
ATOM 4268 C C . LEU A 1 542 ? 22.812 -3.502 -8.945 1 94.88 542 LEU A C 1
ATOM 4270 O O . LEU A 1 542 ? 23.469 -2.461 -9.023 1 94.88 542 LEU A O 1
ATOM 4274 N N . SER A 1 543 ? 23.375 -4.68 -8.828 1 93.06 543 SER A N 1
ATOM 4275 C CA . SER A 1 543 ? 24.828 -4.809 -8.93 1 93.06 543 SER A CA 1
ATOM 4276 C C . SER A 1 543 ? 25.312 -4.457 -10.328 1 93.06 543 SER A C 1
ATOM 4278 O O . SER A 1 543 ? 26.391 -3.885 -10.484 1 93.06 543 SER A O 1
ATOM 4280 N N . MET A 1 544 ? 24.578 -4.809 -11.328 1 87.38 544 MET A N 1
ATOM 4281 C CA . MET A 1 544 ? 24.938 -4.523 -12.719 1 87.38 544 MET A CA 1
ATOM 4282 C C . MET A 1 544 ? 24.891 -3.025 -12.992 1 87.38 544 MET A C 1
ATOM 4284 O O . MET A 1 544 ? 25.781 -2.482 -13.641 1 87.38 544 MET A O 1
ATOM 4288 N N . VAL A 1 545 ? 23.906 -2.359 -12.5 1 84.5 545 VAL A N 1
ATOM 4289 C CA . VAL A 1 545 ? 23.719 -0.935 -12.758 1 84.5 545 VAL A CA 1
ATOM 4290 C C . VAL A 1 545 ? 24.781 -0.129 -12.023 1 84.5 545 VAL A C 1
ATOM 4292 O O . VAL A 1 545 ? 25.172 0.954 -12.469 1 84.5 545 VAL A O 1
ATOM 4295 N N . SER A 1 546 ? 25.203 -0.642 -10.93 1 79.19 546 SER A N 1
ATOM 4296 C CA . SER A 1 546 ? 26.25 0.043 -10.164 1 79.19 546 SER A CA 1
ATOM 4297 C C . SER A 1 546 ? 27.641 -0.304 -10.688 1 79.19 546 SER A C 1
ATOM 4299 O O . SER A 1 546 ? 28.625 0.261 -10.234 1 79.19 546 SER A O 1
ATOM 4301 N N . GLY A 1 547 ? 27.75 -1.053 -11.625 1 71.31 547 GLY A N 1
ATOM 4302 C CA . GLY A 1 547 ? 29.031 -1.428 -12.219 1 71.31 547 GLY A CA 1
ATOM 4303 C C . GLY A 1 547 ? 29.766 -2.48 -11.414 1 71.31 547 GLY A C 1
ATOM 4304 O O . GLY A 1 547 ? 31 -2.6 -11.523 1 71.31 547 GLY A O 1
ATOM 4305 N N . GLU A 1 548 ? 29.141 -3.09 -10.492 1 64 548 GLU A N 1
ATOM 4306 C CA . GLU A 1 548 ? 29.766 -4.137 -9.695 1 64 548 GLU A CA 1
ATOM 4307 C C . GLU A 1 548 ? 29.609 -5.504 -10.359 1 64 548 GLU A C 1
ATOM 4309 O O . GLU A 1 548 ? 28.594 -5.777 -11.008 1 64 548 GLU A O 1
ATOM 4314 N N . MET B 1 1 ? -35.844 5.387 1.305 1 23.28 1 MET B N 1
ATOM 4315 C CA . MET B 1 1 ? -35.75 6.738 1.842 1 23.28 1 MET B CA 1
ATOM 4316 C C . MET B 1 1 ? -35.5 6.711 3.346 1 23.28 1 MET B C 1
ATOM 4318 O O . MET B 1 1 ? -35.375 7.762 3.975 1 23.28 1 MET B O 1
ATOM 4322 N N . GLY B 1 2 ? -35.875 5.488 4.004 1 24.48 2 GLY B N 1
ATOM 4323 C CA . GLY B 1 2 ? -36.031 5.383 5.449 1 24.48 2 GLY B CA 1
ATOM 4324 C C . GLY B 1 2 ? -34.719 5.344 6.184 1 24.48 2 GLY B C 1
ATOM 4325 O O . GLY B 1 2 ? -34.625 5.738 7.348 1 24.48 2 GLY B O 1
ATOM 4326 N N . GLY B 1 3 ? -33.812 4.52 5.633 1 27.41 3 GLY B N 1
ATOM 4327 C CA . GLY B 1 3 ? -32.719 4.051 6.453 1 27.41 3 GLY B CA 1
ATOM 4328 C C . GLY B 1 3 ? -31.641 5.105 6.684 1 27.41 3 GLY B C 1
ATOM 4329 O O . GLY B 1 3 ? -30.609 4.828 7.289 1 27.41 3 GLY B O 1
ATOM 4330 N N . ALA B 1 4 ? -31.578 6.145 5.84 1 30.88 4 ALA B N 1
ATOM 4331 C CA . ALA B 1 4 ? -30.5 7.129 5.852 1 30.88 4 ALA B CA 1
ATOM 4332 C C . ALA B 1 4 ? -30.547 7.973 7.121 1 30.88 4 ALA B C 1
ATOM 4334 O O . ALA B 1 4 ? -29.641 8.781 7.367 1 30.88 4 ALA B O 1
ATOM 4335 N N . ALA B 1 5 ? -31.734 8.203 7.641 1 32.22 5 ALA B N 1
ATOM 4336 C CA . ALA B 1 5 ? -31.969 9.164 8.719 1 32.22 5 ALA B CA 1
ATOM 4337 C C . ALA B 1 5 ? -31.359 8.664 10.031 1 32.22 5 ALA B C 1
ATOM 4339 O O . ALA B 1 5 ? -31.359 9.383 11.031 1 32.22 5 ALA B O 1
ATOM 4340 N N . LEU B 1 6 ? -31.125 7.359 10.133 1 35.5 6 LEU B N 1
ATOM 4341 C CA . LEU B 1 6 ? -30.891 6.855 11.484 1 35.5 6 LEU B CA 1
ATOM 4342 C C . LEU B 1 6 ? -29.484 7.203 11.961 1 35.5 6 LEU B C 1
ATOM 4344 O O . LEU B 1 6 ? -29.141 6.953 13.117 1 35.5 6 LEU B O 1
ATOM 4348 N N . LEU B 1 7 ? -28.656 7.289 11.016 1 36.78 7 LEU B N 1
ATOM 4349 C CA . LEU B 1 7 ? -27.328 7.414 11.602 1 36.78 7 LEU B CA 1
ATOM 4350 C C . LEU B 1 7 ? -27.141 8.797 12.227 1 36.78 7 LEU B C 1
ATOM 4352 O O . LEU B 1 7 ? -26.016 9.172 12.57 1 36.78 7 LEU B O 1
ATOM 4356 N N . VAL B 1 8 ? -28.141 9.75 11.922 1 37.06 8 VAL B N 1
ATOM 4357 C CA . VAL B 1 8 ? -27.938 11.055 12.539 1 37.06 8 VAL B CA 1
ATOM 4358 C C . VAL B 1 8 ? -27.656 10.875 14.031 1 37.06 8 VAL B C 1
ATOM 4360 O O . VAL B 1 8 ? -27.859 9.797 14.586 1 37.06 8 VAL B O 1
ATOM 4363 N N . ALA B 1 9 ? -28.375 11.875 14.969 1 37.81 9 ALA B N 1
ATOM 4364 C CA . ALA B 1 9 ? -28.125 12.617 16.203 1 37.81 9 ALA B CA 1
ATOM 4365 C C . ALA B 1 9 ? -28.406 11.766 17.422 1 37.81 9 ALA B C 1
ATOM 4367 O O . ALA B 1 9 ? -29.438 11.938 18.078 1 37.81 9 ALA B O 1
ATOM 4368 N N . GLN B 1 10 ? -28.516 10.594 17.375 1 38.19 10 GLN B N 1
ATOM 4369 C CA . GLN B 1 10 ? -28.531 10.438 18.828 1 38.19 10 GLN B CA 1
ATOM 4370 C C . GLN B 1 10 ? -27.312 11.094 19.469 1 38.19 10 GLN B C 1
ATOM 4372 O O . GLN B 1 10 ? -26.188 10.641 19.266 1 38.19 10 GLN B O 1
ATOM 4377 N N . ALA B 1 11 ? -27.359 12.383 19.547 1 39.97 11 ALA B N 1
ATOM 4378 C CA . ALA B 1 11 ? -26.422 13.055 20.453 1 39.97 11 ALA B CA 1
ATOM 4379 C C . ALA B 1 11 ? -26.047 12.141 21.625 1 39.97 11 ALA B C 1
ATOM 4381 O O . ALA B 1 11 ? -26.859 11.906 22.516 1 39.97 11 ALA B O 1
ATOM 4382 N N . ALA B 1 12 ? -25.312 11.188 21.391 1 46.34 12 ALA B N 1
ATOM 4383 C CA . ALA B 1 12 ? -24.75 10.453 22.531 1 46.34 12 ALA B CA 1
ATOM 4384 C C . ALA B 1 12 ? -24.5 11.375 23.719 1 46.34 12 ALA B C 1
ATOM 4386 O O . ALA B 1 12 ? -23.938 12.461 23.562 1 46.34 12 ALA B O 1
ATOM 4387 N N . ALA B 1 13 ? -25.172 11.141 24.719 1 54 13 ALA B N 1
ATOM 4388 C CA . ALA B 1 13 ? -25.062 11.828 26 1 54 13 ALA B CA 1
ATOM 4389 C C . ALA B 1 13 ? -23.609 12.047 26.375 1 54 13 ALA B C 1
ATOM 4391 O O . ALA B 1 13 ? -22.875 11.086 26.656 1 54 13 ALA B O 1
ATOM 4392 N N . ALA B 1 14 ? -23.047 13.227 25.844 1 68.44 14 ALA B N 1
ATOM 4393 C CA . ALA B 1 14 ? -21.734 13.648 26.328 1 68.44 14 ALA B CA 1
ATOM 4394 C C . ALA B 1 14 ? -21.688 13.633 27.859 1 68.44 14 ALA B C 1
ATOM 4396 O O . ALA B 1 14 ? -22.672 13.984 28.516 1 68.44 14 ALA B O 1
ATOM 4397 N N . GLN B 1 15 ? -20.688 12.914 28.281 1 83.19 15 GLN B N 1
ATOM 4398 C CA . GLN B 1 15 ? -20.469 12.953 29.734 1 83.19 15 GLN B CA 1
ATOM 4399 C C . GLN B 1 15 ? -20.141 14.367 30.203 1 83.19 15 GLN B C 1
ATOM 4401 O O . GLN B 1 15 ? -19.062 14.891 29.906 1 83.19 15 GLN B O 1
ATOM 4406 N N . PRO B 1 16 ? -21.062 14.953 30.859 1 91.44 16 PRO B N 1
ATOM 4407 C CA . PRO B 1 16 ? -20.938 16.375 31.172 1 91.44 16 PRO B CA 1
ATOM 4408 C C . PRO B 1 16 ? -19.625 16.734 31.844 1 91.44 16 PRO B C 1
ATOM 4410 O O . PRO B 1 16 ? -19.031 17.766 31.531 1 91.44 16 PRO B O 1
ATOM 4413 N N . ALA B 1 17 ? -19.141 15.859 32.719 1 95.62 17 ALA B N 1
ATOM 4414 C CA . ALA B 1 17 ? -17.906 16.156 33.406 1 95.62 17 ALA B CA 1
ATOM 4415 C C . ALA B 1 17 ? -16.703 16.156 32.469 1 95.62 17 ALA B C 1
ATOM 4417 O O . ALA B 1 17 ? -15.797 16.984 32.625 1 95.62 17 ALA B O 1
ATOM 4418 N N . VAL B 1 18 ? -16.703 15.281 31.562 1 97.06 18 VAL B N 1
ATOM 4419 C CA . VAL B 1 18 ? -15.625 15.219 30.562 1 97.06 18 VAL B CA 1
ATOM 4420 C C . VAL B 1 18 ? -15.703 16.422 29.641 1 97.06 18 VAL B C 1
ATOM 4422 O O . VAL B 1 18 ? -14.688 17.031 29.297 1 97.06 18 VAL B O 1
ATOM 4425 N N . GLN B 1 19 ? -16.906 16.781 29.266 1 96.38 19 GLN B N 1
ATOM 4426 C CA . GLN B 1 19 ? -17.125 17.953 28.422 1 96.38 19 GLN B CA 1
ATOM 4427 C C . GLN B 1 19 ? -16.625 19.219 29.125 1 96.38 19 GLN B C 1
ATOM 4429 O O . GLN B 1 19 ? -15.961 20.062 28.5 1 96.38 19 GLN B O 1
ATOM 4434 N N . GLN B 1 20 ? -16.891 19.312 30.375 1 97.31 20 GLN B N 1
ATOM 4435 C CA . GLN B 1 20 ? -16.453 20.484 31.125 1 97.31 20 GLN B CA 1
ATOM 4436 C C . GLN B 1 20 ? -14.93 20.531 31.266 1 97.31 20 GLN B C 1
ATOM 4438 O O . GLN B 1 20 ? -14.32 21.594 31.141 1 97.31 20 GLN B O 1
ATOM 4443 N N . LEU B 1 21 ? -14.352 19.406 31.578 1 98.06 21 LEU B N 1
ATOM 4444 C CA . LEU B 1 21 ? -12.898 19.312 31.641 1 98.06 21 LEU B CA 1
ATOM 4445 C C . LEU B 1 21 ? -12.266 19.75 30.328 1 98.06 21 LEU B C 1
ATOM 4447 O O . LEU B 1 21 ? -11.305 20.531 30.328 1 98.06 21 LEU B O 1
ATOM 4451 N N . GLY B 1 22 ? -12.875 19.266 29.219 1 97.38 22 GLY B N 1
ATOM 4452 C CA . GLY B 1 22 ? -12.383 19.672 27.922 1 97.38 22 GLY B CA 1
ATOM 4453 C C . GLY B 1 22 ? -12.508 21.156 27.672 1 97.38 22 GLY B C 1
ATOM 4454 O O . GLY B 1 22 ? -11.578 21.797 27.156 1 97.38 22 GLY B O 1
ATOM 4455 N N . ALA B 1 23 ? -13.609 21.688 28.031 1 97.31 23 ALA B N 1
ATOM 4456 C CA . ALA B 1 23 ? -13.828 23.109 27.859 1 97.31 23 ALA B CA 1
ATOM 4457 C C . ALA B 1 23 ? -12.805 23.922 28.641 1 97.31 23 ALA B C 1
ATOM 4459 O O . ALA B 1 23 ? -12.242 24.906 28.125 1 97.31 23 ALA B O 1
ATOM 4460 N N . ASP B 1 24 ? -12.539 23.516 29.875 1 98.38 24 ASP B N 1
ATOM 4461 C CA . ASP B 1 24 ? -11.57 24.203 30.719 1 98.38 24 ASP B CA 1
ATOM 4462 C C . ASP B 1 24 ? -10.164 24.094 30.141 1 98.38 24 ASP B C 1
ATOM 4464 O O . ASP B 1 24 ? -9.414 25.062 30.125 1 98.38 24 ASP B O 1
ATOM 4468 N N . PHE B 1 25 ? -9.836 22.953 29.781 1 98.06 25 PHE B N 1
ATOM 4469 C CA . PHE B 1 25 ? -8.516 22.688 29.234 1 98.06 25 PHE B CA 1
ATOM 4470 C C . PHE B 1 25 ? -8.266 23.547 28 1 98.06 25 PHE B C 1
ATOM 4472 O O . PHE B 1 25 ? -7.223 24.188 27.875 1 98.06 25 PHE B O 1
ATOM 4479 N N . TRP B 1 26 ? -9.234 23.594 27.078 1 96.81 26 TRP B N 1
ATOM 4480 C CA . TRP B 1 26 ? -9.023 24.297 25.812 1 96.81 26 TRP B CA 1
ATOM 4481 C C . TRP B 1 26 ? -9.039 25.812 26.031 1 96.81 26 TRP B C 1
ATOM 4483 O O . TRP B 1 26 ? -8.367 26.562 25.312 1 96.81 26 TRP B O 1
ATOM 4493 N N . ALA B 1 27 ? -9.781 26.234 26.984 1 96.75 27 ALA B N 1
ATOM 4494 C CA . ALA B 1 27 ? -9.672 27.641 27.359 1 96.75 27 ALA B CA 1
ATOM 4495 C C . ALA B 1 27 ? -8.258 27.969 27.828 1 96.75 27 ALA B C 1
ATOM 4497 O O . ALA B 1 27 ? -7.695 29 27.453 1 96.75 27 ALA B O 1
ATOM 4498 N N . TRP B 1 28 ? -7.754 27.094 28.609 1 97.88 28 TRP B N 1
ATOM 4499 C CA . TRP B 1 28 ? -6.387 27.25 29.094 1 97.88 28 TRP B CA 1
ATOM 4500 C C . TRP B 1 28 ? -5.387 27.156 27.953 1 97.88 28 TRP B C 1
ATOM 4502 O O . TRP B 1 28 ? -4.457 27.969 27.875 1 97.88 28 TRP B O 1
ATOM 4512 N N . ARG B 1 29 ? -5.598 26.281 27.047 1 96.44 29 ARG B N 1
ATOM 4513 C CA . ARG B 1 29 ? -4.699 26.125 25.906 1 96.44 29 ARG B CA 1
ATOM 4514 C C . ARG B 1 29 ? -4.734 27.359 25.016 1 96.44 29 ARG B C 1
ATOM 4516 O O . ARG B 1 29 ? -3.729 27.703 24.375 1 96.44 29 ARG B O 1
ATOM 4523 N N . GLY B 1 30 ? -5.859 28 24.938 1 95.56 30 GLY B N 1
ATOM 4524 C CA . GLY B 1 30 ? -5.969 29.234 24.172 1 95.56 30 GLY B CA 1
ATOM 4525 C C . GLY B 1 30 ? -4.938 30.266 24.578 1 95.56 30 GLY B C 1
ATOM 4526 O O . GLY B 1 30 ? -4.559 31.125 23.781 1 95.56 30 GLY B O 1
ATOM 4527 N N . THR B 1 31 ? -4.434 30.094 25.766 1 96.5 31 THR B N 1
ATOM 4528 C CA . THR B 1 31 ? -3.488 31.078 26.281 1 96.5 31 THR B CA 1
ATOM 4529 C C . THR B 1 31 ? -2.074 30.516 26.312 1 96.5 31 THR B C 1
ATOM 4531 O O . THR B 1 31 ? -1.098 31.25 26.422 1 96.5 31 THR B O 1
ATOM 4534 N N . THR B 1 32 ? -1.972 29.172 26.141 1 97.19 32 THR B N 1
ATOM 4535 C CA . THR B 1 32 ? -0.668 28.594 26.438 1 97.19 32 THR B CA 1
ATOM 4536 C C . THR B 1 32 ? -0.119 27.828 25.234 1 97.19 32 THR B C 1
ATOM 4538 O O . THR B 1 32 ? 1.07 27.516 25.188 1 97.19 32 THR B O 1
ATOM 4541 N N . GLN B 1 33 ? -0.937 27.453 24.297 1 96 33 GLN B N 1
ATOM 4542 C CA . GLN B 1 33 ? -0.448 26.734 23.125 1 96 33 GLN B CA 1
ATOM 4543 C C . GLN B 1 33 ? 0.593 27.547 22.375 1 96 33 GLN B C 1
ATOM 4545 O O . GLN B 1 33 ? 0.371 28.719 22.078 1 96 33 GLN B O 1
ATOM 4550 N N . PRO B 1 34 ? 1.722 26.953 22.125 1 96.19 34 PRO B N 1
ATOM 4551 C CA . PRO B 1 34 ? 2.727 27.734 21.391 1 96.19 34 PRO B CA 1
ATOM 4552 C C . PRO B 1 34 ? 2.285 28.078 19.969 1 96.19 34 PRO B C 1
ATOM 4554 O O . PRO B 1 34 ? 1.564 27.312 19.328 1 96.19 34 PRO B O 1
ATOM 4557 N N . ALA B 1 35 ? 2.738 29.219 19.516 1 94.19 35 ALA B N 1
ATOM 4558 C CA . ALA B 1 35 ? 2.572 29.547 18.109 1 94.19 35 ALA B CA 1
ATOM 4559 C C . ALA B 1 35 ? 3.449 28.672 17.219 1 94.19 35 ALA B C 1
ATOM 4561 O O . ALA B 1 35 ? 4.516 28.219 17.641 1 94.19 35 ALA B O 1
ATOM 4562 N N . SER B 1 36 ? 2.924 28.359 16.094 1 89.5 36 SER B N 1
ATOM 4563 C CA . SER B 1 36 ? 3.625 27.469 15.164 1 89.5 36 SER B CA 1
ATOM 4564 C C . SER B 1 36 ? 3.576 28.016 13.734 1 89.5 36 SER B C 1
ATOM 4566 O O . SER B 1 36 ? 2.672 28.781 13.391 1 89.5 36 SER B O 1
ATOM 4568 N N . SER B 1 37 ? 4.609 27.672 12.961 1 89.19 37 SER B N 1
ATOM 4569 C CA . SER B 1 37 ? 4.602 28.016 11.539 1 89.19 37 SER B CA 1
ATOM 4570 C C . SER B 1 37 ? 3.602 27.156 10.773 1 89.19 37 SER B C 1
ATOM 4572 O O . SER B 1 37 ? 3.244 27.469 9.641 1 89.19 37 SER B O 1
ATOM 4574 N N . ASP B 1 38 ? 3.193 26.078 11.406 1 87.12 38 ASP B N 1
ATOM 4575 C CA . ASP B 1 38 ? 2.193 25.203 10.812 1 87.12 38 ASP B CA 1
ATOM 4576 C C . ASP B 1 38 ? 0.796 25.812 10.914 1 87.12 38 ASP B C 1
ATOM 4578 O O . ASP B 1 38 ? 0.47 26.469 11.906 1 87.12 38 ASP B O 1
ATOM 4582 N N . ASP B 1 39 ? -0.017 25.578 9.977 1 84 39 ASP B N 1
ATOM 4583 C CA . ASP B 1 39 ? -1.346 26.172 9.914 1 84 39 ASP B CA 1
ATOM 4584 C C . ASP B 1 39 ? -2.355 25.359 10.719 1 84 39 ASP B C 1
ATOM 4586 O O . ASP B 1 39 ? -3.34 25.906 11.219 1 84 39 ASP B O 1
ATOM 4590 N N . ILE B 1 40 ? -2.145 24.125 10.961 1 79.56 40 ILE B N 1
ATOM 4591 C CA . ILE B 1 40 ? -3.137 23.219 11.523 1 79.56 40 ILE B CA 1
ATOM 4592 C C . ILE B 1 40 ? -3.375 23.562 12.992 1 79.56 40 ILE B C 1
ATOM 4594 O O . ILE B 1 40 ? -4.52 23.656 13.438 1 79.56 40 ILE B O 1
ATOM 4598 N N . PRO B 1 41 ? -2.395 23.938 13.766 1 78.44 41 PRO B N 1
ATOM 4599 C CA . PRO B 1 41 ? -2.617 24.203 15.188 1 78.44 41 PRO B CA 1
ATOM 4600 C C . PRO B 1 41 ? -3.021 25.641 15.461 1 78.44 41 PRO B C 1
ATOM 4602 O O . PRO B 1 41 ? -3.15 26.047 16.625 1 78.44 41 PRO B O 1
ATOM 4605 N N . ARG B 1 42 ? -3.273 26.453 14.477 1 88.81 42 ARG B N 1
ATOM 4606 C CA . ARG B 1 42 ? -3.6 27.859 14.695 1 88.81 42 ARG B CA 1
ATOM 4607 C C . ARG B 1 42 ? -4.922 28 15.438 1 88.81 42 ARG B C 1
ATOM 4609 O O . ARG B 1 42 ? -5.883 27.281 15.141 1 88.81 42 ARG B O 1
ATOM 4616 N N . ILE B 1 43 ? -4.828 28.938 16.406 1 90.44 43 ILE B N 1
ATOM 4617 C CA . ILE B 1 43 ? -6.027 29.141 17.203 1 90.44 43 ILE B CA 1
ATOM 4618 C C . ILE B 1 43 ? -6.266 30.625 17.422 1 90.44 43 ILE B C 1
ATOM 4620 O O . ILE B 1 43 ? -5.344 31.438 17.281 1 90.44 43 ILE B O 1
ATOM 4624 N N . VAL B 1 44 ? -7.465 30.953 17.781 1 90.44 44 VAL B N 1
ATOM 4625 C CA . VAL B 1 44 ? -7.824 32.312 18.172 1 90.44 44 VAL B CA 1
ATOM 4626 C C . VAL B 1 44 ? -7.363 32.562 19.609 1 90.44 44 VAL B C 1
ATOM 4628 O O . VAL B 1 44 ? -7.602 31.75 20.5 1 90.44 44 VAL B O 1
ATOM 4631 N N . ARG B 1 45 ? -6.691 33.719 19.781 1 95.06 45 ARG B N 1
ATOM 4632 C CA . ARG B 1 45 ? -6.199 34.094 21.094 1 95.06 45 ARG B CA 1
ATOM 4633 C C . ARG B 1 45 ? -7.137 35.094 21.766 1 95.06 45 ARG B C 1
ATOM 4635 O O . ARG B 1 45 ? -7.836 35.844 21.078 1 95.06 45 ARG B O 1
ATOM 4642 N N . PRO B 1 46 ? -7.141 35.094 23.109 1 94.31 46 PRO B N 1
ATOM 4643 C CA . PRO B 1 46 ? -7.93 36.125 23.797 1 94.31 46 PRO B CA 1
ATOM 4644 C C . PRO B 1 46 ? -7.395 37.531 23.547 1 94.31 46 PRO B C 1
ATOM 4646 O O . PRO B 1 46 ? -6.211 37.688 23.25 1 94.31 46 PRO B O 1
ATOM 4649 N N . ALA B 1 47 ? -8.336 38.469 23.719 1 93.31 47 ALA B N 1
ATOM 4650 C CA . ALA B 1 47 ? -7.949 39.875 23.578 1 93.31 47 ALA B CA 1
ATOM 4651 C C . ALA B 1 47 ? -6.82 40.219 24.531 1 93.31 47 ALA B C 1
ATOM 4653 O O . ALA B 1 47 ? -6.852 39.844 25.703 1 93.31 47 ALA B O 1
ATOM 4654 N N . GLY B 1 48 ? -5.871 40.844 24 1 95.88 48 GLY B N 1
ATOM 4655 C CA . GLY B 1 48 ? -4.785 41.344 24.828 1 95.88 48 GLY B CA 1
ATOM 4656 C C . GLY B 1 48 ? -3.723 40.312 25.109 1 95.88 48 GLY B C 1
ATOM 4657 O O . GLY B 1 48 ? -2.725 40.594 25.781 1 95.88 48 GLY B O 1
ATOM 4658 N N . TRP B 1 49 ? -3.887 39.156 24.625 1 96.62 49 TRP B N 1
ATOM 4659 C CA . TRP B 1 49 ? -2.977 38.062 24.906 1 96.62 49 TRP B CA 1
ATOM 4660 C C . TRP B 1 49 ? -1.602 38.312 24.297 1 96.62 49 TRP B C 1
ATOM 4662 O O . TRP B 1 49 ? -1.493 38.906 23.203 1 96.62 49 TRP B O 1
ATOM 4672 N N . VAL B 1 50 ? -0.53 37.969 24.953 1 97.38 50 VAL B N 1
ATOM 4673 C CA . VAL B 1 50 ? 0.833 37.844 24.453 1 97.38 50 VAL B CA 1
ATOM 4674 C C . VAL B 1 50 ? 1.433 36.5 24.938 1 97.38 50 VAL B C 1
ATOM 4676 O O . VAL B 1 50 ? 1.091 36.031 26.031 1 97.38 50 VAL B O 1
ATOM 4679 N N . PRO B 1 51 ? 2.244 35.906 24.156 1 97.38 51 PRO B N 1
ATOM 4680 C CA . PRO B 1 51 ? 2.881 34.656 24.656 1 97.38 51 PRO B CA 1
ATOM 4681 C C . PRO B 1 51 ? 3.732 34.906 25.906 1 97.38 51 PRO B C 1
ATOM 4683 O O . PRO B 1 51 ? 4.34 35.969 26.031 1 97.38 51 PRO B O 1
ATOM 4686 N N . ASP B 1 52 ? 3.783 33.938 26.797 1 97.81 52 ASP B N 1
ATOM 4687 C CA . ASP B 1 52 ? 4.609 34 27.984 1 97.81 52 ASP B CA 1
ATOM 4688 C C . ASP B 1 52 ? 5.371 32.719 28.203 1 97.81 52 ASP B C 1
ATOM 4690 O O . ASP B 1 52 ? 4.789 31.703 28.625 1 97.81 52 ASP B O 1
ATOM 4694 N N . TRP B 1 53 ? 6.617 32.75 27.984 1 98.06 53 TRP B N 1
ATOM 4695 C CA . TRP B 1 53 ? 7.492 31.594 28.188 1 98.06 53 TRP B CA 1
ATOM 4696 C C . TRP B 1 53 ? 8.578 31.906 29.219 1 98.06 53 TRP B C 1
ATOM 4698 O O . TRP B 1 53 ? 9.688 31.375 29.141 1 98.06 53 TRP B O 1
ATOM 4708 N N . SER B 1 54 ? 8.336 32.938 30.047 1 98.12 54 SER B N 1
ATOM 4709 C CA . SER B 1 54 ? 9.242 33.125 31.156 1 98.12 54 SER B CA 1
ATOM 4710 C C . SER B 1 54 ? 9.32 31.906 32.062 1 98.12 54 SER B C 1
ATOM 4712 O O . SER B 1 54 ? 8.422 31.062 32.031 1 98.12 54 SER B O 1
ATOM 4714 N N . PRO B 1 55 ? 10.391 31.781 32.781 1 97.75 55 PRO B N 1
ATOM 4715 C CA . PRO B 1 55 ? 10.461 30.656 33.719 1 97.75 55 PRO B CA 1
ATOM 4716 C C . PRO B 1 55 ? 9.234 30.547 34.594 1 97.75 55 PRO B C 1
ATOM 4718 O O . PRO B 1 55 ? 8.734 29.438 34.844 1 97.75 55 PRO B O 1
ATOM 4721 N N . ALA B 1 56 ? 8.727 31.656 35.031 1 97.94 56 ALA B N 1
ATOM 4722 C CA . ALA B 1 56 ? 7.516 31.641 35.844 1 97.94 56 ALA B CA 1
ATOM 4723 C C . ALA B 1 56 ? 6.309 31.172 35.062 1 97.94 56 ALA B C 1
ATOM 4725 O O . ALA B 1 56 ? 5.449 30.469 35.562 1 97.94 56 ALA B O 1
ATOM 4726 N N . GLY B 1 57 ? 6.191 31.656 33.812 1 97.88 57 GLY B N 1
ATOM 4727 C CA . GLY B 1 57 ? 5.129 31.219 32.938 1 97.88 57 GLY B CA 1
ATOM 4728 C C . GLY B 1 57 ? 5.156 29.719 32.688 1 97.88 57 GLY B C 1
ATOM 4729 O O . GLY B 1 57 ? 4.113 29.062 32.719 1 97.88 57 GLY B O 1
ATOM 4730 N N . VAL B 1 58 ? 6.348 29.141 32.469 1 98.25 58 VAL B N 1
ATOM 4731 C CA . VAL B 1 58 ? 6.523 27.719 32.25 1 98.25 58 VAL B CA 1
ATOM 4732 C C . VAL B 1 58 ? 6.121 26.938 33.5 1 98.25 58 VAL B C 1
ATOM 4734 O O . VAL B 1 58 ? 5.43 25.922 33.406 1 98.25 58 VAL B O 1
ATOM 4737 N N . ALA B 1 59 ? 6.551 27.406 34.625 1 98.06 59 ALA B N 1
ATOM 4738 C CA . ALA B 1 59 ? 6.195 26.75 35.875 1 98.06 59 ALA B CA 1
ATOM 4739 C C . ALA B 1 59 ? 4.684 26.75 36.094 1 98.06 59 ALA B C 1
ATOM 4741 O O . ALA B 1 59 ? 4.117 25.766 36.562 1 98.06 59 ALA B O 1
ATOM 4742 N N . ALA B 1 60 ? 4.074 27.844 35.781 1 98.31 60 ALA B N 1
ATOM 4743 C CA . ALA B 1 60 ? 2.623 27.938 35.906 1 98.31 60 ALA B CA 1
ATOM 4744 C C . ALA B 1 60 ? 1.923 26.953 34.969 1 98.31 60 ALA B C 1
ATOM 4746 O O . ALA B 1 60 ? 0.919 26.344 35.344 1 98.31 60 ALA B O 1
ATOM 4747 N N . GLN B 1 61 ? 2.383 26.859 33.781 1 98.12 61 GLN B N 1
ATOM 4748 C CA . GLN B 1 61 ? 1.824 25.906 32.812 1 98.12 61 GLN B CA 1
ATOM 4749 C C . GLN B 1 61 ? 1.93 24.469 33.344 1 98.12 61 GLN B C 1
ATOM 4751 O O . GLN B 1 61 ? 0.98 23.703 33.25 1 98.12 61 GLN B O 1
ATOM 4756 N N . ARG B 1 62 ? 3.045 24.125 33.938 1 98.25 62 ARG B N 1
ATOM 4757 C CA . ARG B 1 62 ? 3.26 22.781 34.469 1 98.25 62 ARG B CA 1
ATOM 4758 C C . ARG B 1 62 ? 2.301 22.484 35.625 1 98.25 62 ARG B C 1
ATOM 4760 O O . ARG B 1 62 ? 1.757 21.391 35.719 1 98.25 62 ARG B O 1
ATOM 4767 N N . ARG B 1 63 ? 2.133 23.469 36.438 1 98.44 63 ARG B N 1
ATOM 4768 C CA . ARG B 1 63 ? 1.218 23.297 37.562 1 98.44 63 ARG B CA 1
ATOM 4769 C C . ARG B 1 63 ? -0.21 23.078 37.062 1 98.44 63 ARG B C 1
ATOM 4771 O O . ARG B 1 63 ? -0.908 22.188 37.562 1 98.44 63 ARG B O 1
ATOM 4778 N N . GLN B 1 64 ? -0.639 23.875 36.125 1 98.56 64 GLN B N 1
ATOM 4779 C CA . GLN B 1 64 ? -1.993 23.734 35.594 1 98.56 64 GLN B CA 1
ATOM 4780 C C . GLN B 1 64 ? -2.172 22.406 34.875 1 98.56 64 GLN B C 1
ATOM 4782 O O . GLN B 1 64 ? -3.232 21.797 34.938 1 98.56 64 GLN B O 1
ATOM 4787 N N . LEU B 1 65 ? -1.16 21.984 34.156 1 98.62 65 LEU B N 1
ATOM 4788 C CA . LEU B 1 65 ? -1.205 20.688 33.469 1 98.62 65 LEU B CA 1
ATOM 4789 C C . LEU B 1 65 ? -1.434 19.562 34.469 1 98.62 65 LEU B C 1
ATOM 4791 O O . LEU B 1 65 ? -2.258 18.672 34.25 1 98.62 65 LEU B O 1
ATOM 4795 N N . ALA B 1 66 ? -0.701 19.578 35.562 1 98.62 66 ALA B N 1
ATOM 4796 C CA . ALA B 1 66 ? -0.843 18.562 36.594 1 98.62 66 ALA B CA 1
ATOM 4797 C C . ALA B 1 66 ? -2.264 18.547 37.156 1 98.62 66 ALA B C 1
ATOM 4799 O O . ALA B 1 66 ? -2.809 17.484 37.438 1 98.62 66 ALA B O 1
ATOM 4800 N N . ALA B 1 67 ? -2.834 19.688 37.281 1 98.62 67 ALA B N 1
ATOM 4801 C CA . ALA B 1 67 ? -4.199 19.781 37.812 1 98.62 67 ALA B CA 1
ATOM 4802 C C . ALA B 1 67 ? -5.199 19.188 36.812 1 98.62 67 ALA B C 1
ATOM 4804 O O . ALA B 1 67 ? -6.137 18.5 37.219 1 98.62 67 ALA B O 1
ATOM 4805 N N . PHE B 1 68 ? -5.043 19.516 35.562 1 98.69 68 PHE B N 1
ATOM 4806 C CA . PHE B 1 68 ? -5.914 18.953 34.531 1 98.69 68 PHE B CA 1
ATOM 4807 C C . PHE B 1 68 ? -5.773 17.438 34.5 1 98.69 68 PHE B C 1
ATOM 4809 O O . PHE B 1 68 ? -6.762 16.719 34.344 1 98.69 68 PHE B O 1
ATOM 4816 N N . GLU B 1 69 ? -4.547 16.938 34.594 1 98.44 69 GLU B N 1
ATOM 4817 C CA . GLU B 1 69 ? -4.297 15.5 34.562 1 98.44 69 GLU B CA 1
ATOM 4818 C C . GLU B 1 69 ? -4.992 14.789 35.719 1 98.44 69 GLU B C 1
ATOM 4820 O O . GLU B 1 69 ? -5.555 13.703 35.562 1 98.44 69 GLU B O 1
ATOM 4825 N N . ALA B 1 70 ? -4.918 15.391 36.844 1 98.56 70 ALA B N 1
ATOM 4826 C CA . ALA B 1 70 ? -5.586 14.812 38.031 1 98.56 70 ALA B CA 1
ATOM 4827 C C . ALA B 1 70 ? -7.094 14.727 37.812 1 98.56 70 ALA B C 1
ATOM 4829 O O . ALA B 1 70 ? -7.715 13.711 38.125 1 98.56 70 ALA B O 1
ATOM 4830 N N . ARG B 1 71 ? -7.676 15.781 37.281 1 98.38 71 ARG B N 1
ATOM 4831 C CA . ARG B 1 71 ? -9.102 15.781 36.969 1 98.38 71 ARG B CA 1
ATOM 4832 C C . ARG B 1 71 ? -9.438 14.719 35.938 1 98.38 71 ARG B C 1
ATOM 4834 O O . ARG B 1 71 ? -10.453 14.023 36.062 1 98.38 71 ARG B O 1
ATOM 4841 N N . TRP B 1 72 ? -8.617 14.586 34.938 1 98.56 72 TRP B N 1
ATOM 4842 C CA . TRP B 1 72 ? -8.82 13.609 33.844 1 98.56 72 TRP B CA 1
ATOM 4843 C C . TRP B 1 72 ? -8.781 12.188 34.406 1 98.56 72 TRP B C 1
ATOM 4845 O O . TRP B 1 72 ? -9.664 11.375 34.125 1 98.56 72 TRP B O 1
ATOM 4855 N N . GLN B 1 73 ? -7.816 11.898 35.25 1 98.44 73 GLN B N 1
ATOM 4856 C CA . GLN B 1 73 ? -7.668 10.562 35.844 1 98.44 73 GLN B CA 1
ATOM 4857 C C . GLN B 1 73 ? -8.875 10.203 36.688 1 98.44 73 GLN B C 1
ATOM 4859 O O . GLN B 1 73 ? -9.32 9.055 36.719 1 98.44 73 GLN B O 1
ATOM 4864 N N . ALA B 1 74 ? -9.422 11.141 37.312 1 97.94 74 ALA B N 1
ATOM 4865 C CA . ALA B 1 74 ? -10.555 10.914 38.219 1 97.94 74 ALA B CA 1
ATOM 4866 C C . ALA B 1 74 ? -11.812 10.555 37.406 1 97.94 74 ALA B C 1
ATOM 4868 O O . ALA B 1 74 ? -12.758 10 37.969 1 97.94 74 ALA B O 1
ATOM 4869 N N . LEU B 1 75 ? -11.789 10.836 36.094 1 97.88 75 LEU B N 1
ATOM 4870 C CA . LEU B 1 75 ? -12.977 10.641 35.281 1 97.88 75 LEU B CA 1
ATOM 4871 C C . LEU B 1 75 ? -12.852 9.383 34.438 1 97.88 75 LEU B C 1
ATOM 4873 O O . LEU B 1 75 ? -13.641 9.164 33.531 1 97.88 75 LEU B O 1
ATOM 4877 N N . GLU B 1 76 ? -11.93 8.523 34.719 1 97 76 GLU B N 1
ATOM 4878 C CA . GLU B 1 76 ? -11.633 7.352 33.906 1 97 76 GLU B CA 1
ATOM 4879 C C . GLU B 1 76 ? -12.844 6.43 33.812 1 97 76 GLU B C 1
ATOM 4881 O O . GLU B 1 76 ? -13.07 5.816 32.75 1 97 76 GLU B O 1
ATOM 4886 N N . ALA B 1 77 ? -13.664 6.348 34.781 1 95.94 77 ALA B N 1
ATOM 4887 C CA . ALA B 1 77 ? -14.773 5.398 34.812 1 95.94 77 ALA B CA 1
ATOM 4888 C C . ALA B 1 77 ? -16.078 6.055 34.375 1 95.94 77 ALA B C 1
ATOM 4890 O O . ALA B 1 77 ? -17.109 5.387 34.281 1 95.94 77 ALA B O 1
ATOM 4891 N N . ALA B 1 78 ? -16.047 7.25 34.031 1 93.25 78 ALA B N 1
ATOM 4892 C CA . ALA B 1 78 ? -17.266 8.016 33.781 1 93.25 78 ALA B CA 1
ATOM 4893 C C . ALA B 1 78 ? -17.906 7.621 32.469 1 93.25 78 AL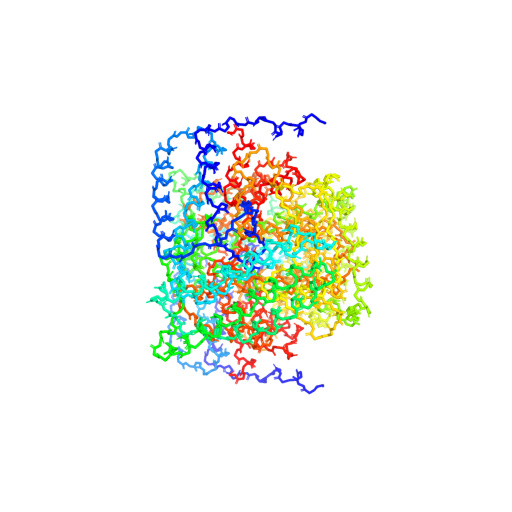A B C 1
ATOM 4895 O O . ALA B 1 78 ? -19.141 7.492 32.375 1 93.25 78 ALA B O 1
ATOM 4896 N N . PRO B 1 79 ? -17.125 7.426 31.406 1 94.5 79 PRO B N 1
ATOM 4897 C CA . PRO B 1 79 ? -17.75 7.117 30.109 1 94.5 79 PRO B CA 1
ATOM 4898 C C . PRO B 1 79 ? -18.531 5.812 30.141 1 94.5 79 PRO B C 1
ATOM 4900 O O . PRO B 1 79 ? -18.109 4.836 30.766 1 94.5 79 PRO B O 1
ATOM 4903 N N . ARG B 1 80 ? -19.656 5.762 29.406 1 92.94 80 ARG B N 1
ATOM 4904 C CA . ARG B 1 80 ? -20.547 4.594 29.391 1 92.94 80 ARG B CA 1
ATOM 4905 C C . ARG B 1 80 ? -20.703 4.051 27.969 1 92.94 80 ARG B C 1
ATOM 4907 O O . ARG B 1 80 ? -21.031 2.877 27.781 1 92.94 80 ARG B O 1
ATOM 4914 N N . THR B 1 81 ? -20.578 4.898 27.047 1 93.5 81 THR B N 1
ATOM 4915 C CA . THR B 1 81 ? -20.688 4.504 25.641 1 93.5 81 THR B CA 1
ATOM 4916 C C . THR B 1 81 ? -19.344 4.629 24.953 1 93.5 81 THR B C 1
ATOM 4918 O O . THR B 1 81 ? -18.406 5.223 25.484 1 93.5 81 THR B O 1
ATOM 4921 N N . VAL B 1 82 ? -19.203 4.094 23.75 1 95.12 82 VAL B N 1
ATOM 4922 C CA . VAL B 1 82 ? -17.969 4.176 22.969 1 95.12 82 VAL B CA 1
ATOM 4923 C C . VAL B 1 82 ? -17.672 5.629 22.609 1 95.12 82 VAL B C 1
ATOM 4925 O O . VAL B 1 82 ? -16.516 6.074 22.688 1 95.12 82 VAL B O 1
ATOM 4928 N N . ALA B 1 83 ? -18.719 6.383 22.266 1 94 83 ALA B N 1
ATOM 4929 C CA . ALA B 1 83 ? -18.547 7.797 21.938 1 94 83 ALA B CA 1
ATOM 4930 C C . ALA B 1 83 ? -18 8.578 23.125 1 94 83 ALA B C 1
ATOM 4932 O O . ALA B 1 83 ? -17.125 9.43 22.969 1 94 83 ALA B O 1
ATOM 4933 N N . GLU B 1 84 ? -18.5 8.242 24.328 1 95.25 84 GLU B N 1
ATOM 4934 C CA . GLU B 1 84 ? -18.016 8.906 25.531 1 95.25 84 GLU B CA 1
ATOM 4935 C C . GLU B 1 84 ? -16.578 8.516 25.844 1 95.25 84 GLU B C 1
ATOM 4937 O O . GLU B 1 84 ? -15.789 9.336 26.312 1 95.25 84 GLU B O 1
ATOM 4942 N N . LYS B 1 85 ? -16.297 7.301 25.594 1 96.5 85 LYS B N 1
ATOM 4943 C CA . LYS B 1 85 ? -14.922 6.836 25.797 1 96.5 85 LYS B CA 1
ATOM 4944 C C . LYS B 1 85 ? -13.969 7.535 24.828 1 96.5 85 LYS B C 1
ATOM 4946 O O . LYS B 1 85 ? -12.844 7.871 25.203 1 96.5 85 LYS B O 1
ATOM 4951 N N . VAL B 1 86 ? -14.406 7.715 23.609 1 96.69 86 VAL B N 1
ATOM 4952 C CA . VAL B 1 86 ? -13.602 8.43 22.625 1 96.69 86 VAL B CA 1
ATOM 4953 C C . VAL B 1 86 ? -13.336 9.852 23.094 1 96.69 86 VAL B C 1
ATOM 4955 O O . VAL B 1 86 ? -12.195 10.328 23.062 1 96.69 86 VAL B O 1
ATOM 4958 N N . ASP B 1 87 ? -14.328 10.547 23.625 1 96.88 87 ASP B N 1
ATOM 4959 C CA . ASP B 1 87 ? -14.164 11.906 24.125 1 96.88 87 ASP B CA 1
ATOM 4960 C C . ASP B 1 87 ? -13.172 11.953 25.281 1 96.88 87 ASP B C 1
ATOM 4962 O O . ASP B 1 87 ? -12.336 12.852 25.359 1 96.88 87 ASP B O 1
ATOM 4966 N N . TYR B 1 88 ? -13.32 10.961 26.172 1 97.88 88 TYR B N 1
ATOM 4967 C CA . TYR B 1 88 ? -12.391 10.859 27.297 1 97.88 88 TYR B CA 1
ATOM 4968 C C . TYR B 1 88 ? -10.961 10.688 26.812 1 97.88 88 TYR B C 1
ATOM 4970 O O . TYR B 1 88 ? -10.047 11.352 27.312 1 97.88 88 TYR B O 1
ATOM 4978 N N . ARG B 1 89 ? -10.781 9.859 25.844 1 97.44 89 ARG B N 1
ATOM 4979 C CA . ARG B 1 89 ? -9.461 9.594 25.297 1 97.44 89 ARG B CA 1
ATOM 4980 C C . ARG B 1 89 ? -8.922 10.805 24.547 1 97.44 89 ARG B C 1
ATOM 4982 O O . ARG B 1 89 ? -7.711 11.039 24.531 1 97.44 89 ARG B O 1
ATOM 4989 N N . LEU B 1 90 ? -9.82 11.594 23.953 1 97.44 90 LEU B N 1
ATOM 4990 C CA . LEU B 1 90 ? -9.406 12.812 23.281 1 97.44 90 LEU B CA 1
ATOM 4991 C C . LEU B 1 90 ? -8.773 13.789 24.266 1 97.44 90 LEU B C 1
ATOM 4993 O O . LEU B 1 90 ? -7.758 14.422 23.953 1 97.44 90 LEU B O 1
ATOM 4997 N N . VAL B 1 91 ? -9.391 13.883 25.406 1 98 91 VAL B N 1
ATOM 4998 C CA . VAL B 1 91 ? -8.82 14.758 26.438 1 98 91 VAL B CA 1
ATOM 4999 C C . VAL B 1 91 ? -7.457 14.219 26.859 1 98 91 VAL B C 1
ATOM 5001 O O . VAL B 1 91 ? -6.504 14.992 27.016 1 98 91 VAL B O 1
ATOM 5004 N N . GLY B 1 92 ? -7.375 12.906 27.031 1 98.44 92 GLY B N 1
ATOM 5005 C CA . GLY B 1 92 ? -6.098 12.289 27.359 1 98.44 92 GLY B CA 1
ATOM 5006 C C . GLY B 1 92 ? -5.016 12.578 26.344 1 98.44 92 GLY B C 1
ATOM 5007 O O . GLY B 1 92 ? -3.879 12.891 26.703 1 98.44 92 GLY B O 1
ATOM 5008 N N . SER B 1 93 ? -5.355 12.469 25.109 1 98.25 93 SER B N 1
ATOM 5009 C CA . SER B 1 93 ? -4.426 12.766 24.031 1 98.25 93 SER B CA 1
ATOM 5010 C C . SER B 1 93 ? -3.994 14.227 24.047 1 98.25 93 SER B C 1
ATOM 5012 O O . SER B 1 93 ? -2.824 14.539 23.828 1 98.25 93 SER B O 1
ATOM 5014 N N . ALA B 1 94 ? -4.918 15.117 24.312 1 97.88 94 ALA B N 1
ATOM 5015 C CA . ALA B 1 94 ? -4.617 16.547 24.391 1 97.88 94 ALA B CA 1
ATOM 5016 C C . ALA B 1 94 ? -3.65 16.844 25.531 1 97.88 94 ALA B C 1
ATOM 5018 O O . ALA B 1 94 ? -2.738 17.672 25.375 1 97.88 94 ALA B O 1
ATOM 5019 N N . LEU B 1 95 ? -3.861 16.188 26.656 1 98.62 95 LEU B N 1
ATOM 5020 C CA . LEU B 1 95 ? -2.949 16.344 27.781 1 98.62 95 LEU B CA 1
ATOM 5021 C C . LEU B 1 95 ? -1.566 15.797 27.438 1 98.62 95 LEU B C 1
ATOM 5023 O O . LEU B 1 95 ? -0.553 16.422 27.75 1 98.62 95 LEU B O 1
ATOM 5027 N N . ALA B 1 96 ? -1.552 14.672 26.781 1 98.5 96 ALA B N 1
ATOM 5028 C CA . ALA B 1 96 ? -0.294 14.055 26.359 1 98.5 96 ALA B CA 1
ATOM 5029 C C . ALA B 1 96 ? 0.48 14.969 25.422 1 98.5 96 ALA B C 1
ATOM 5031 O O . ALA B 1 96 ? 1.713 15 25.438 1 98.5 96 ALA B O 1
ATOM 5032 N N . ARG B 1 97 ? -0.211 15.719 24.641 1 97.44 97 ARG B N 1
ATOM 5033 C CA . ARG B 1 97 ? 0.44 16.656 23.719 1 97.44 97 ARG B CA 1
ATOM 5034 C C . ARG B 1 97 ? 1.196 17.734 24.484 1 97.44 97 ARG B C 1
ATOM 5036 O O . ARG B 1 97 ? 2.279 18.156 24.078 1 97.44 97 ARG B O 1
ATOM 5043 N N . VAL B 1 98 ? 0.618 18.188 25.531 1 98.25 98 VAL B N 1
ATOM 5044 C CA . VAL B 1 98 ? 1.313 19.188 26.328 1 98.25 98 VAL B CA 1
ATOM 5045 C C . VAL B 1 98 ? 2.592 18.594 26.906 1 98.25 98 VAL B C 1
ATOM 5047 O O . VAL B 1 98 ? 3.648 19.234 26.891 1 98.25 98 VAL B O 1
ATOM 5050 N N . HIS B 1 99 ? 2.51 17.359 27.375 1 98.44 99 HIS B N 1
ATOM 5051 C CA . HIS B 1 99 ? 3.707 16.672 27.859 1 98.44 99 HIS B CA 1
ATOM 5052 C C . HIS B 1 99 ? 4.727 16.5 26.734 1 98.44 99 HIS B C 1
ATOM 5054 O O . HIS B 1 99 ? 5.93 16.656 26.953 1 98.44 99 HIS B O 1
ATOM 5060 N N . TRP B 1 100 ? 4.238 16.156 25.594 1 97.75 100 TRP B N 1
ATOM 5061 C CA . TRP B 1 100 ? 5.098 16.031 24.422 1 97.75 100 TRP B CA 1
ATOM 5062 C C . TRP B 1 100 ? 5.855 17.328 24.141 1 97.75 100 TRP B C 1
ATOM 5064 O O . TRP B 1 100 ? 7.074 17.312 23.953 1 97.75 100 TRP B O 1
ATOM 5074 N N . GLU B 1 101 ? 5.16 18.469 24.25 1 96.88 101 GLU B N 1
ATOM 5075 C CA . GLU B 1 101 ? 5.723 19.797 23.984 1 96.88 101 GLU B CA 1
ATOM 5076 C C . GLU B 1 101 ? 6.703 20.203 25.078 1 96.88 101 GLU B C 1
ATOM 5078 O O . GLU B 1 101 ? 7.777 20.734 24.797 1 96.88 101 GLU B O 1
ATOM 5083 N N . MET B 1 102 ? 6.383 19.891 26.312 1 97.75 102 MET B N 1
ATOM 5084 C CA . MET B 1 102 ? 7.113 20.422 27.453 1 97.75 102 MET B CA 1
ATOM 5085 C C . MET B 1 102 ? 8.289 19.531 27.812 1 97.75 102 MET B C 1
ATOM 5087 O O . MET B 1 102 ? 9.336 20.016 28.25 1 97.75 102 MET B O 1
ATOM 5091 N N . ASP B 1 103 ? 8.125 18.172 27.547 1 97.75 103 ASP B N 1
ATOM 5092 C CA . ASP B 1 103 ? 9.055 17.266 28.203 1 97.75 103 ASP B CA 1
ATOM 5093 C C . ASP B 1 103 ? 9.812 16.422 27.172 1 97.75 103 ASP B C 1
ATOM 5095 O O . ASP B 1 103 ? 10.922 15.961 27.438 1 97.75 103 ASP B O 1
ATOM 5099 N N . HIS B 1 104 ? 9.156 16.188 26.031 1 97.81 104 HIS B N 1
ATOM 5100 C CA . HIS B 1 104 ? 9.766 15.273 25.078 1 97.81 104 HIS B CA 1
ATOM 5101 C C . HIS B 1 104 ? 10.516 16.031 23.984 1 97.81 104 HIS B C 1
ATOM 5103 O O . HIS B 1 104 ? 11.742 15.969 23.906 1 97.81 104 HIS B O 1
ATOM 5109 N N . VAL B 1 105 ? 9.758 16.859 23.297 1 97.5 105 VAL B N 1
ATOM 5110 C CA . VAL B 1 105 ? 10.398 17.703 22.297 1 97.5 105 VAL B CA 1
ATOM 5111 C C . VAL B 1 105 ? 11.148 18.844 22.984 1 97.5 105 VAL B C 1
ATOM 5113 O O . VAL B 1 105 ? 12.289 19.156 22.625 1 97.5 105 VAL B O 1
ATOM 5116 N N . ALA B 1 106 ? 10.461 19.469 23.922 1 97.75 106 ALA B N 1
ATOM 5117 C CA . ALA B 1 106 ? 11.008 20.531 24.75 1 97.75 106 ALA B CA 1
ATOM 5118 C C . ALA B 1 106 ? 11.703 21.594 23.891 1 97.75 106 ALA B C 1
ATOM 5120 O O . ALA B 1 106 ? 12.852 21.953 24.156 1 97.75 106 ALA B O 1
ATOM 5121 N N . ALA B 1 107 ? 11 21.984 22.891 1 97.62 107 ALA B N 1
ATOM 5122 C CA . ALA B 1 107 ? 11.555 23 22.016 1 97.62 107 ALA B CA 1
ATOM 5123 C C . ALA B 1 107 ? 11.961 24.25 22.797 1 97.62 107 ALA B C 1
ATOM 5125 O O . ALA B 1 107 ? 12.969 24.891 22.484 1 97.62 107 ALA B O 1
ATOM 5126 N N . TRP B 1 108 ? 11.273 24.578 23.844 1 98.12 108 TRP B N 1
ATOM 5127 C CA . TRP B 1 108 ? 11.516 25.766 24.656 1 98.12 108 TRP B CA 1
ATOM 5128 C C . TRP B 1 108 ? 12.852 25.672 25.375 1 98.12 108 TRP B C 1
ATOM 5130 O O . TRP B 1 108 ? 13.414 26.688 25.797 1 98.12 108 TRP B O 1
ATOM 5140 N N . ARG B 1 109 ? 13.422 24.5 25.438 1 98.19 109 ARG B N 1
ATOM 5141 C CA . ARG B 1 109 ? 14.711 24.297 26.094 1 98.19 109 ARG B CA 1
ATOM 5142 C C . ARG B 1 109 ? 15.82 24.047 25.078 1 98.19 109 ARG B C 1
ATOM 5144 O O . ARG B 1 109 ? 16.984 24.328 25.344 1 98.19 109 ARG B O 1
ATOM 5151 N N . ARG B 1 110 ? 15.375 23.562 23.906 1 97.56 110 ARG B N 1
ATOM 5152 C CA . ARG B 1 110 ? 16.375 22.938 23.047 1 97.56 110 ARG B CA 1
ATOM 5153 C C . ARG B 1 110 ? 16.531 23.703 21.734 1 97.56 110 ARG B C 1
ATOM 5155 O O . ARG B 1 110 ? 17.562 23.594 21.062 1 97.56 110 ARG B O 1
ATOM 5162 N N . GLN B 1 111 ? 15.492 24.375 21.328 1 97.75 111 GLN B N 1
ATOM 5163 C CA . GLN B 1 111 ? 15.422 24.938 19.984 1 97.75 111 GLN B CA 1
ATOM 5164 C C . GLN B 1 111 ? 15.297 26.469 20.031 1 97.75 111 GLN B C 1
ATOM 5166 O O . GLN B 1 111 ? 14.188 27 20.156 1 97.75 111 GLN B O 1
ATOM 5171 N N . PRO B 1 112 ? 16.391 27.109 19.719 1 98.19 112 PRO B N 1
ATOM 5172 C CA . PRO B 1 112 ? 16.328 28.562 19.875 1 98.19 112 PRO B CA 1
ATOM 5173 C C . PRO B 1 112 ? 15.367 29.234 18.891 1 98.19 112 PRO B C 1
ATOM 5175 O O . PRO B 1 112 ? 14.82 30.297 19.172 1 98.19 112 PRO B O 1
ATOM 5178 N N . HIS B 1 113 ? 15.078 28.625 17.719 1 97 113 HIS B N 1
ATOM 5179 C CA . HIS B 1 113 ? 14.141 29.203 16.766 1 97 113 HIS B CA 1
ATOM 5180 C C . HIS B 1 113 ? 12.711 29.156 17.312 1 97 113 HIS B C 1
ATOM 5182 O O . HIS B 1 113 ? 11.82 29.828 16.766 1 97 113 HIS B O 1
ATOM 5188 N N . PHE B 1 114 ? 12.5 28.391 18.344 1 97.5 114 PHE B N 1
ATOM 5189 C CA . PHE B 1 114 ? 11.227 28.406 19.062 1 97.5 114 PHE B CA 1
ATOM 5190 C C . PHE B 1 114 ? 10.859 29.828 19.484 1 97.5 114 PHE B C 1
ATOM 5192 O O . PHE B 1 114 ? 9.727 30.266 19.312 1 97.5 114 PHE B O 1
ATOM 5199 N N . TYR B 1 115 ? 11.773 30.547 19.969 1 98.5 115 TYR B N 1
ATOM 5200 C CA . TYR B 1 115 ? 11.508 31.875 20.516 1 98.5 115 TYR B CA 1
ATOM 5201 C C . TYR B 1 115 ? 11.359 32.906 19.406 1 98.5 115 TYR B C 1
ATOM 5203 O O . TYR B 1 115 ? 10.641 33.906 19.562 1 98.5 115 TYR B O 1
ATOM 5211 N N . THR B 1 116 ? 12.031 32.656 18.266 1 97.94 116 THR B N 1
ATOM 5212 C CA . THR B 1 116 ? 11.719 33.469 17.109 1 97.94 116 THR B CA 1
ATOM 5213 C C . THR B 1 116 ? 10.258 33.281 16.703 1 97.94 116 THR B C 1
ATOM 5215 O O . THR B 1 116 ? 9.555 34.281 16.438 1 97.94 116 THR B O 1
ATOM 5218 N N . ALA B 1 117 ? 9.789 32.094 16.688 1 96.69 117 ALA B N 1
ATOM 5219 C CA . ALA B 1 117 ? 8.414 31.781 16.328 1 96.69 117 ALA B CA 1
ATOM 5220 C C . ALA B 1 117 ? 7.43 32.406 17.312 1 96.69 117 ALA B C 1
ATOM 5222 O O . ALA B 1 117 ? 6.426 33 16.922 1 96.69 117 ALA B O 1
ATOM 5223 N N . GLN B 1 118 ? 7.734 32.25 18.625 1 97.94 118 GLN B N 1
ATOM 5224 C CA . GLN B 1 118 ? 6.816 32.781 19.625 1 97.94 118 GLN B CA 1
ATOM 5225 C C . GLN B 1 118 ? 6.738 34.312 19.578 1 97.94 118 GLN B C 1
ATOM 5227 O O . GLN B 1 118 ? 5.695 34.875 19.891 1 97.94 118 GLN B O 1
ATOM 5232 N N . ALA B 1 119 ? 7.805 34.906 19.094 1 98.5 119 ALA B N 1
ATOM 5233 C CA . ALA B 1 119 ? 7.848 36.375 19.047 1 98.5 119 ALA B CA 1
ATOM 5234 C C . ALA B 1 119 ? 7.148 36.906 17.797 1 98.5 119 ALA B C 1
ATOM 5236 O O . ALA B 1 119 ? 6.504 37.969 17.844 1 98.5 119 ALA B O 1
ATOM 5237 N N . LEU B 1 120 ? 7.242 36.156 16.734 1 98.44 120 LEU B N 1
ATOM 5238 C CA . LEU B 1 120 ? 6.875 36.781 15.461 1 98.44 120 LEU B CA 1
ATOM 5239 C C . LEU B 1 120 ? 5.668 36.094 14.844 1 98.44 120 LEU B C 1
ATOM 5241 O O . LEU B 1 120 ? 4.895 36.719 14.109 1 98.44 120 LEU B O 1
ATOM 5245 N N . ASN B 1 121 ? 5.434 34.812 15.062 1 97.31 121 ASN B N 1
ATOM 5246 C CA . ASN B 1 121 ? 4.34 34.094 14.414 1 97.31 121 ASN B CA 1
ATOM 5247 C C . ASN B 1 121 ? 2.98 34.656 14.805 1 97.31 121 ASN B C 1
ATOM 5249 O O . ASN B 1 121 ? 2.08 34.75 13.969 1 97.31 121 ASN B O 1
ATOM 5253 N N . PRO B 1 122 ? 2.797 35.031 16.094 1 97.38 122 PRO B N 1
ATOM 5254 C CA . PRO B 1 122 ? 1.522 35.688 16.406 1 97.38 122 PRO B CA 1
ATOM 5255 C C . PRO B 1 122 ? 1.281 36.938 15.578 1 97.38 122 PRO B C 1
ATOM 5257 O O . PRO B 1 122 ? 0.141 37.219 15.211 1 97.38 122 PRO B O 1
ATOM 5260 N N . VAL B 1 123 ? 2.363 37.688 15.281 1 98 123 VAL B N 1
ATOM 5261 C CA . VAL B 1 123 ? 2.264 38.875 14.438 1 98 123 VAL B CA 1
ATOM 5262 C C . VAL B 1 123 ? 1.828 38.469 13.031 1 98 123 VAL B C 1
ATOM 5264 O O . VAL B 1 123 ? 0.912 39.062 12.461 1 98 123 VAL B O 1
ATOM 5267 N N . PHE B 1 124 ? 2.445 37.5 12.516 1 97.62 124 PHE B N 1
ATOM 5268 C CA . PHE B 1 124 ? 2.143 36.938 11.203 1 97.62 124 PHE B CA 1
ATOM 5269 C C . PHE B 1 124 ? 0.682 36.5 11.117 1 97.62 124 PHE B C 1
ATOM 5271 O O . PHE B 1 124 ? -0.022 36.875 10.172 1 97.62 124 PHE B O 1
ATOM 5278 N N . GLU B 1 125 ? 0.203 35.812 12.125 1 96.25 125 GLU B N 1
ATOM 5279 C CA . GLU B 1 125 ? -1.16 35.312 12.141 1 96.25 125 GLU B CA 1
ATOM 5280 C C . GLU B 1 125 ? -2.186 36.438 12.156 1 96.25 125 GLU B C 1
ATOM 5282 O O . GLU B 1 125 ? -3.215 36.344 11.484 1 96.25 125 GLU B O 1
ATOM 5287 N N . VAL B 1 126 ? -1.87 37.438 12.922 1 96.38 126 VAL B N 1
ATOM 5288 C CA . VAL B 1 126 ? -2.762 38.562 13.031 1 96.38 126 VAL B CA 1
ATOM 5289 C C . VAL B 1 126 ? -2.893 39.25 11.672 1 96.38 126 VAL B C 1
ATOM 5291 O O . VAL B 1 126 ? -3.943 39.812 11.352 1 96.38 126 VAL B O 1
ATOM 5294 N N . LEU B 1 127 ? -1.914 39.125 10.82 1 97.31 127 LEU B N 1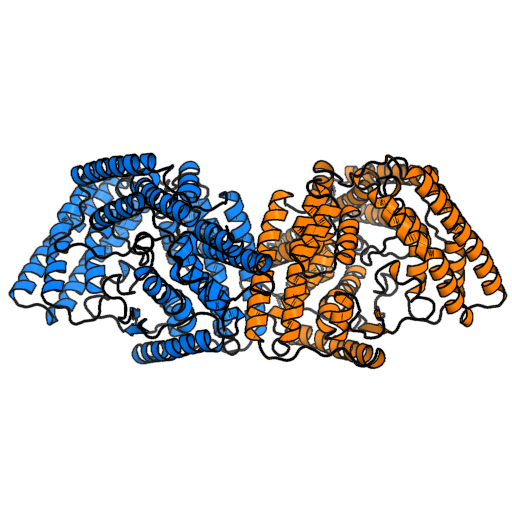
ATOM 5295 C CA . LEU B 1 127 ? -1.859 39.875 9.578 1 97.31 127 LEU B CA 1
ATOM 5296 C C . LEU B 1 127 ? -2.328 39.031 8.398 1 97.31 127 LEU B C 1
ATOM 5298 O O . LEU B 1 127 ? -2.4 39.531 7.27 1 97.31 127 LEU B O 1
ATOM 5302 N N . LEU B 1 128 ? -2.721 37.812 8.578 1 96.19 128 LEU B N 1
ATOM 5303 C CA . LEU B 1 128 ? -3.086 36.906 7.52 1 96.19 128 LEU B CA 1
ATOM 5304 C C . LEU B 1 128 ? -4.445 37.25 6.926 1 96.19 128 LEU B C 1
ATOM 5306 O O . LEU B 1 128 ? -4.629 37.188 5.707 1 96.19 128 LEU B O 1
ATOM 5310 N N . PRO B 1 129 ? -5.41 37.656 7.734 1 95.62 129 PRO B N 1
ATOM 5311 C CA . PRO B 1 129 ? -6.707 37.969 7.125 1 95.62 129 PRO B CA 1
ATOM 5312 C C . PRO B 1 129 ? -6.617 39.062 6.078 1 95.62 129 PRO B C 1
ATOM 5314 O O . PRO B 1 129 ? -5.711 39.906 6.133 1 95.62 129 PRO B O 1
ATOM 5317 N N . LEU B 1 130 ? -7.547 39.188 5.27 1 95 130 LEU B N 1
ATOM 5318 C CA . LEU B 1 130 ? -7.559 40.062 4.125 1 95 130 LEU B CA 1
ATOM 5319 C C . LEU B 1 130 ? -7.492 41.531 4.582 1 95 130 LEU B C 1
ATOM 5321 O O . LEU B 1 130 ? -8.008 41.875 5.648 1 95 130 LEU B O 1
ATOM 5325 N N . PRO B 1 131 ? -6.754 42.344 3.768 1 94.12 131 PRO B N 1
ATOM 5326 C CA . PRO B 1 131 ? -6.852 43.781 4.016 1 94.12 131 PRO B CA 1
ATOM 5327 C C . PRO B 1 131 ? -8.273 44.312 3.855 1 94.12 131 PRO B C 1
ATOM 5329 O O . PRO B 1 131 ? -9.109 43.656 3.203 1 94.12 131 PRO B O 1
ATOM 5332 N N . PRO B 1 132 ? -8.516 45.5 4.426 1 94.94 132 PRO B N 1
ATOM 5333 C CA . PRO B 1 132 ? -7.566 46.406 5.062 1 94.94 132 PRO B CA 1
ATOM 5334 C C . PRO B 1 132 ? -7.207 46 6.488 1 94.94 132 PRO B C 1
ATOM 5336 O O . PRO B 1 132 ? -7.957 45.25 7.117 1 94.94 132 PRO B O 1
ATOM 5339 N N . VAL B 1 133 ? -6.09 46.469 6.871 1 97 133 VAL B N 1
ATOM 5340 C CA . VAL B 1 133 ? -5.676 46.281 8.258 1 97 133 VAL B CA 1
ATOM 5341 C C . VAL B 1 133 ? -6.316 47.375 9.141 1 97 133 VAL B C 1
ATOM 5343 O O . VAL B 1 133 ? -5.844 48.5 9.188 1 97 133 VAL B O 1
ATOM 5346 N N . ALA B 1 134 ? -7.289 46.938 9.867 1 95.38 134 ALA B N 1
ATOM 5347 C CA . ALA B 1 134 ? -8.023 47.875 10.719 1 95.38 134 ALA B CA 1
ATOM 5348 C C . ALA B 1 134 ? -7.172 48.312 11.906 1 95.38 134 ALA B C 1
ATOM 5350 O O . ALA B 1 134 ? -6.219 47.625 12.281 1 95.38 134 ALA B O 1
ATOM 5351 N N . ARG B 1 135 ? -7.59 49.375 12.508 1 95.12 135 ARG B N 1
ATOM 5352 C CA . ARG B 1 135 ? -6.848 50 13.602 1 95.12 135 ARG B CA 1
ATOM 5353 C C . ARG B 1 135 ? -6.625 49 14.742 1 95.12 135 ARG B C 1
ATOM 5355 O O . ARG B 1 135 ? -5.508 48.875 15.25 1 95.12 135 ARG B O 1
ATOM 5362 N N . PRO B 1 136 ? -7.656 48.281 15.164 1 95.31 136 PRO B N 1
ATOM 5363 C CA . PRO B 1 136 ? -7.426 47.375 16.281 1 95.31 136 PRO B CA 1
ATOM 5364 C C . PRO B 1 136 ? -6.426 46.25 15.922 1 95.31 136 PRO B C 1
ATOM 5366 O O . PRO B 1 136 ? -5.688 45.812 16.797 1 95.31 136 PRO B O 1
ATOM 5369 N N . ARG B 1 137 ? -6.469 45.844 14.703 1 96.44 137 ARG B N 1
ATOM 5370 C CA . ARG B 1 137 ? -5.527 44.844 14.258 1 96.44 137 ARG B CA 1
ATOM 5371 C C . ARG B 1 137 ? -4.09 45.344 14.32 1 96.44 137 ARG B C 1
ATOM 5373 O O . ARG B 1 137 ? -3.182 44.625 14.727 1 96.44 137 ARG B O 1
ATOM 5380 N N . LEU B 1 138 ? -3.904 46.531 13.93 1 97.69 138 LEU B N 1
ATOM 5381 C CA . LEU B 1 138 ? -2.584 47.156 13.992 1 97.69 138 LEU B CA 1
ATOM 5382 C C . LEU B 1 138 ? -2.139 47.312 15.445 1 97.69 138 LEU B C 1
ATOM 5384 O O . LEU B 1 138 ? -0.954 47.188 15.758 1 97.69 138 LEU B O 1
ATOM 5388 N N . GLU B 1 139 ? -3.066 47.656 16.312 1 97.81 139 GLU B N 1
ATOM 5389 C CA . GLU B 1 139 ? -2.748 47.75 17.734 1 97.81 139 GLU B CA 1
ATOM 5390 C C . GLU B 1 139 ? -2.26 46.406 18.281 1 97.81 139 GLU B C 1
ATOM 5392 O O . GLU B 1 139 ? -1.373 46.375 19.141 1 97.81 139 GLU B O 1
ATOM 5397 N N . GLU B 1 140 ? -2.875 45.406 17.844 1 97.81 140 GLU B N 1
ATOM 5398 C CA . GLU B 1 140 ? -2.438 44.062 18.25 1 97.81 140 GLU B CA 1
ATOM 5399 C C . GLU B 1 140 ? -1.015 43.781 17.781 1 97.81 140 GLU B C 1
ATOM 5401 O O . GLU B 1 140 ? -0.214 43.188 18.516 1 97.81 140 GLU B O 1
ATOM 5406 N N . VAL B 1 141 ? -0.7 44.188 16.516 1 98.38 141 VAL B N 1
ATOM 5407 C CA . VAL B 1 141 ? 0.647 44.031 15.977 1 98.38 141 VAL B CA 1
ATOM 5408 C C . VAL B 1 141 ? 1.648 44.75 16.859 1 98.38 141 VAL B C 1
ATOM 5410 O O . VAL B 1 141 ? 2.688 44.219 17.234 1 98.38 141 VAL B O 1
ATOM 5413 N N . ILE B 1 142 ? 1.336 45.938 17.234 1 98.62 142 ILE B N 1
ATOM 5414 C CA . ILE B 1 142 ? 2.207 46.781 18.062 1 98.62 142 ILE B CA 1
ATOM 5415 C C . ILE B 1 142 ? 2.408 46.125 19.422 1 98.62 142 ILE B C 1
ATOM 5417 O O . ILE B 1 142 ? 3.535 46.031 19.906 1 98.62 142 ILE B O 1
ATOM 5421 N N . ARG B 1 143 ? 1.367 45.625 19.984 1 98.44 143 ARG B N 1
ATOM 5422 C CA . ARG B 1 143 ? 1.432 45 21.297 1 98.44 143 ARG B CA 1
ATOM 5423 C C . ARG B 1 143 ? 2.318 43.75 21.234 1 98.44 143 ARG B C 1
ATOM 5425 O O . ARG B 1 143 ? 3.166 43.531 22.109 1 98.44 143 ARG B O 1
ATOM 5432 N N . LEU B 1 144 ? 2.125 42.938 20.234 1 98.56 144 LEU B N 1
ATOM 5433 C CA . LEU B 1 144 ? 2.877 41.719 20.109 1 98.56 144 LEU B CA 1
ATOM 5434 C C . LEU B 1 144 ? 4.359 42 19.875 1 98.56 144 LEU B C 1
ATOM 5436 O O . LEU B 1 144 ? 5.219 41.344 20.469 1 98.56 144 LEU B O 1
ATOM 5440 N N . LEU B 1 145 ? 4.656 42.969 19 1 98.69 145 LEU B N 1
ATOM 5441 C CA . LEU B 1 145 ? 6.047 43.312 18.75 1 98.69 145 LEU B CA 1
ATOM 5442 C C . LEU B 1 145 ? 6.695 43.906 20 1 98.69 145 LEU B C 1
ATOM 5444 O O . LEU B 1 145 ? 7.891 43.719 20.234 1 98.69 145 LEU B O 1
ATOM 5448 N N . ALA B 1 146 ? 5.93 44.625 20.781 1 98.69 146 ALA B N 1
ATOM 5449 C CA . ALA B 1 146 ? 6.438 45.188 22.016 1 98.69 146 ALA B CA 1
ATOM 5450 C C . ALA B 1 146 ? 6.855 44.094 23 1 98.69 146 ALA B C 1
ATOM 5452 O O . ALA B 1 146 ? 7.719 44.344 23.859 1 98.69 146 ALA B O 1
ATOM 5453 N N . ASN B 1 147 ? 6.25 42.969 22.906 1 98.5 147 ASN B N 1
ATOM 5454 C CA . ASN B 1 147 ? 6.52 41.875 23.797 1 98.5 147 ASN B CA 1
ATOM 5455 C C . ASN B 1 147 ? 7.715 41.031 23.344 1 98.5 147 ASN B C 1
ATOM 5457 O O . ASN B 1 147 ? 8.195 40.156 24.062 1 98.5 147 ASN B O 1
ATOM 5461 N N . ALA B 1 148 ? 8.25 41.25 22.125 1 98.75 148 ALA B N 1
ATOM 5462 C CA . ALA B 1 148 ? 9.297 40.438 21.516 1 98.75 148 ALA B CA 1
ATOM 5463 C C . ALA B 1 148 ? 10.539 40.406 22.391 1 98.75 148 ALA B C 1
ATOM 5465 O O . ALA B 1 148 ? 11.109 39.312 22.641 1 98.75 148 ALA B O 1
ATOM 5466 N N . PRO B 1 149 ? 11.031 41.5 23 1 98.75 149 PRO B N 1
ATOM 5467 C CA . PRO B 1 149 ? 12.219 41.469 23.859 1 98.75 149 PRO B CA 1
ATOM 5468 C C . PRO B 1 149 ? 12.047 40.562 25.062 1 98.75 149 PRO B C 1
ATOM 5470 O O . PRO B 1 149 ? 12.977 39.844 25.438 1 98.75 149 PRO B O 1
ATOM 5473 N N . ALA B 1 150 ? 10.875 40.562 25.625 1 98.69 150 ALA B N 1
ATOM 5474 C CA . ALA B 1 150 ? 10.625 39.719 26.766 1 98.69 150 ALA B CA 1
ATOM 5475 C C . ALA B 1 150 ? 10.672 38.25 26.375 1 98.69 150 ALA B C 1
ATOM 5477 O O . ALA B 1 150 ? 11.164 37.406 27.141 1 98.69 150 ALA B O 1
ATOM 5478 N N . ILE B 1 151 ? 10.156 37.875 25.219 1 98.75 151 ILE B N 1
ATOM 5479 C CA . ILE B 1 151 ? 10.172 36.5 24.719 1 98.75 151 ILE B CA 1
ATOM 5480 C C . ILE B 1 151 ? 11.609 36.062 24.516 1 98.75 151 ILE B C 1
ATOM 5482 O O . ILE B 1 151 ? 11.969 34.938 24.891 1 98.75 151 ILE B O 1
ATOM 5486 N N . LEU B 1 152 ? 12.414 36.906 23.922 1 98.81 152 LEU B N 1
ATOM 5487 C CA . LEU B 1 152 ? 13.805 36.562 23.641 1 98.81 152 LEU B CA 1
ATOM 5488 C C . LEU B 1 152 ? 14.602 36.469 24.938 1 98.81 152 LEU B C 1
ATOM 5490 O O . LEU B 1 152 ? 15.5 35.625 25.047 1 98.81 152 LEU B O 1
ATOM 5494 N N . ALA B 1 153 ? 14.258 37.281 25.906 1 98.56 153 ALA B N 1
ATOM 5495 C CA . ALA B 1 153 ? 14.875 37.188 27.219 1 98.56 153 ALA B CA 1
ATOM 5496 C C . ALA B 1 153 ? 14.523 35.844 27.875 1 98.56 153 ALA B C 1
ATOM 5498 O O . ALA B 1 153 ? 15.367 35.219 28.531 1 98.56 153 ALA B O 1
ATOM 5499 N N . ALA B 1 154 ? 13.305 35.469 27.781 1 98.69 154 ALA B N 1
ATOM 5500 C CA . ALA B 1 154 ? 12.898 34.156 28.281 1 98.69 154 ALA B CA 1
ATOM 5501 C C . ALA B 1 154 ? 13.703 33.062 27.609 1 98.69 154 ALA B C 1
ATOM 5503 O O . ALA B 1 154 ? 14.086 32.062 28.266 1 98.69 154 ALA B O 1
ATOM 5504 N N . GLY B 1 155 ? 13.93 33.188 26.297 1 98.62 155 GLY B N 1
ATOM 5505 C CA . GLY B 1 155 ? 14.766 32.219 25.578 1 98.62 155 GLY B CA 1
ATOM 5506 C C . GLY B 1 155 ? 16.156 32.094 26.172 1 98.62 155 GLY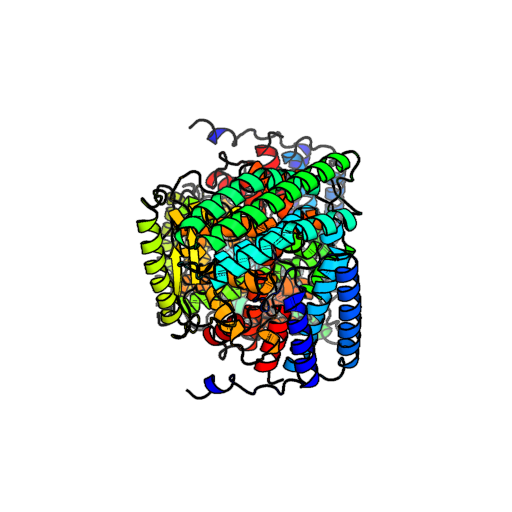 B C 1
ATOM 5507 O O . GLY B 1 155 ? 16.625 30.984 26.422 1 98.62 155 GLY B O 1
ATOM 5508 N N . ARG B 1 156 ? 16.766 33.188 26.469 1 98.19 156 ARG B N 1
ATOM 5509 C CA . ARG B 1 156 ? 18.109 33.188 27.062 1 98.19 156 ARG B CA 1
ATOM 5510 C C . ARG B 1 156 ? 18.109 32.469 28.406 1 98.19 156 ARG B C 1
ATOM 5512 O O . ARG B 1 156 ? 19.062 31.797 28.766 1 98.19 156 ARG B O 1
ATOM 5519 N N . ALA B 1 157 ? 17.016 32.594 29.078 1 98.25 157 ALA B N 1
ATOM 5520 C CA . ALA B 1 157 ? 16.922 32 30.406 1 98.25 157 ALA B CA 1
ATOM 5521 C C . ALA B 1 157 ? 16.625 30.516 30.344 1 98.25 157 ALA B C 1
ATOM 5523 O O . ALA B 1 157 ? 17.078 29.734 31.188 1 98.25 157 ALA B O 1
ATOM 5524 N N . ASN B 1 158 ? 15.859 30.125 29.375 1 98.38 158 ASN B N 1
ATOM 5525 C CA . ASN B 1 158 ? 15.281 28.781 29.359 1 98.38 158 ASN B CA 1
ATOM 5526 C C . ASN B 1 158 ? 16.156 27.797 28.578 1 98.38 158 ASN B C 1
ATOM 5528 O O . ASN B 1 158 ? 16.047 26.594 28.766 1 98.38 158 ASN B O 1
ATOM 5532 N N . LEU B 1 159 ? 17 28.25 27.625 1 98.38 159 LEU B N 1
ATOM 5533 C CA . LEU B 1 159 ? 17.734 27.391 26.703 1 98.38 159 LEU B CA 1
ATOM 5534 C C . LEU B 1 159 ? 18.922 26.75 27.406 1 98.38 159 LEU B C 1
ATOM 5536 O O . LEU B 1 159 ? 20.062 27.188 27.234 1 98.38 159 LEU B O 1
ATOM 5540 N N . ASP B 1 160 ? 18.703 25.656 28.078 1 97.69 160 ASP B N 1
ATOM 5541 C CA . ASP B 1 160 ? 19.719 24.984 28.859 1 97.69 160 ASP B CA 1
ATOM 5542 C C . ASP B 1 160 ? 20.141 23.656 28.219 1 97.69 160 ASP B C 1
ATOM 5544 O O . ASP B 1 160 ? 20.984 22.938 28.75 1 97.69 160 ASP B O 1
ATOM 5548 N N . ASP B 1 161 ? 19.562 23.281 27.109 1 97.5 161 ASP B N 1
ATOM 5549 C CA . ASP B 1 161 ? 19.906 22.078 26.359 1 97.5 161 ASP B CA 1
ATOM 5550 C C . ASP B 1 161 ? 19.984 22.359 24.859 1 97.5 161 ASP B C 1
ATOM 5552 O O . ASP B 1 161 ? 19.438 21.625 24.047 1 97.5 161 ASP B O 1
ATOM 5556 N N . LEU B 1 162 ? 20.703 23.391 24.531 1 97.5 162 LEU B N 1
ATOM 5557 C CA . LEU B 1 162 ? 20.875 23.812 23.141 1 97.5 162 LEU B CA 1
ATOM 5558 C C . LEU B 1 162 ? 21.5 22.703 22.297 1 97.5 162 LEU B C 1
ATOM 5560 O O . LEU B 1 162 ? 22.391 21.984 22.781 1 97.5 162 LEU B O 1
ATOM 5564 N N . ARG B 1 163 ? 20.984 22.578 21.125 1 96.12 163 ARG B N 1
ATOM 5565 C CA . ARG B 1 163 ? 21.547 21.672 20.125 1 96.12 163 ARG B CA 1
ATOM 5566 C C . ARG B 1 163 ? 22.141 22.453 18.953 1 96.12 163 ARG B C 1
ATOM 5568 O O . ARG B 1 163 ? 21.516 23.391 18.438 1 96.12 163 ARG B O 1
ATOM 5575 N N . GLY B 1 164 ? 23.297 22.047 18.484 1 95.69 164 GLY B N 1
ATOM 5576 C CA . GLY B 1 164 ? 24.062 22.766 17.484 1 95.69 164 GL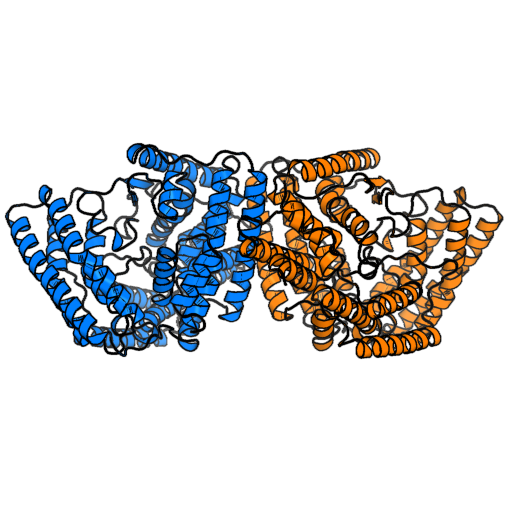Y B CA 1
ATOM 5577 C C . GLY B 1 164 ? 23.266 23.047 16.219 1 95.69 164 GLY B C 1
ATOM 5578 O O . GLY B 1 164 ? 23.109 24.188 15.812 1 95.69 164 GLY B O 1
ATOM 5579 N N . PRO B 1 165 ? 22.719 22.031 15.641 1 95 165 PRO B N 1
ATOM 5580 C CA . PRO B 1 165 ? 21.984 22.219 14.391 1 95 165 PRO B CA 1
ATOM 5581 C C . PRO B 1 165 ? 20.797 23.188 14.539 1 95 165 PRO B C 1
ATOM 5583 O O . PRO B 1 165 ? 20.5 23.938 13.617 1 95 165 PRO B O 1
ATOM 5586 N N . PHE B 1 166 ? 20.156 23.219 15.656 1 96.69 166 PHE B N 1
ATOM 5587 C CA . PHE B 1 166 ? 19.016 24.109 15.859 1 96.69 166 PHE B CA 1
ATOM 5588 C C . PHE B 1 166 ? 19.484 25.547 16.062 1 96.69 166 PHE B C 1
ATOM 5590 O O . PHE B 1 166 ? 18.781 26.484 15.68 1 96.69 166 PHE B O 1
ATOM 5597 N N . VAL B 1 167 ? 20.656 25.688 16.625 1 97.5 167 VAL B N 1
ATOM 5598 C CA . VAL B 1 167 ? 21.25 27.016 16.734 1 97.5 167 VAL B CA 1
ATOM 5599 C C . VAL B 1 167 ? 21.547 27.578 15.344 1 97.5 167 VAL B C 1
ATOM 5601 O O . VAL B 1 167 ? 21.266 28.734 15.055 1 97.5 167 VAL B O 1
ATOM 5604 N N . ASP B 1 168 ? 22.016 26.703 14.531 1 95 168 ASP B N 1
ATOM 5605 C CA . ASP B 1 168 ? 22.328 27.109 13.164 1 95 168 ASP B CA 1
ATOM 5606 C C . ASP B 1 168 ? 21.062 27.578 12.438 1 95 168 ASP B C 1
ATOM 5608 O O . ASP B 1 168 ? 21.078 28.578 11.727 1 95 168 ASP B O 1
ATOM 5612 N N . VAL B 1 169 ? 19.984 26.922 12.641 1 92.75 169 VAL B N 1
ATOM 5613 C CA . VAL B 1 169 ? 18.703 27.281 12.039 1 92.75 169 VAL B CA 1
ATOM 5614 C C . VAL B 1 169 ? 18.25 28.625 12.578 1 92.75 169 VAL B C 1
ATOM 5616 O O . VAL B 1 169 ? 17.828 29.5 11.812 1 92.75 169 VAL B O 1
ATOM 5619 N N . ALA B 1 170 ? 18.328 28.766 13.82 1 96.81 170 ALA B N 1
ATOM 5620 C CA . ALA B 1 170 ? 17.891 30.016 14.453 1 96.81 170 ALA B CA 1
ATOM 5621 C C . ALA B 1 170 ? 18.703 31.203 13.938 1 96.81 170 ALA B C 1
ATOM 5623 O O . ALA B 1 170 ? 18.125 32.25 13.633 1 96.81 170 ALA B O 1
ATOM 5624 N N . LEU B 1 171 ? 19.984 30.984 13.836 1 97.69 171 LEU B N 1
ATOM 5625 C CA . LEU B 1 171 ? 20.844 32.062 13.383 1 97.69 171 LEU B CA 1
ATOM 5626 C C . LEU B 1 171 ? 20.516 32.469 11.938 1 97.69 171 LEU B C 1
ATOM 5628 O O . LEU B 1 171 ? 20.531 33.625 11.586 1 97.69 171 LEU B O 1
ATOM 5632 N N . SER B 1 172 ? 20.219 31.469 11.148 1 94.56 172 SER B N 1
ATOM 5633 C CA . SER B 1 172 ? 19.812 31.734 9.766 1 94.56 172 SER B CA 1
ATOM 5634 C C . SER B 1 172 ? 18.516 32.531 9.719 1 94.56 172 SER B C 1
ATOM 5636 O O . SER B 1 172 ? 18.406 33.5 8.945 1 94.56 172 SER B O 1
ATOM 5638 N N . GLN B 1 173 ? 17.562 32.25 10.516 1 94.5 173 GLN B N 1
ATOM 5639 C CA . GLN B 1 173 ? 16.297 32.969 10.578 1 94.5 173 GLN B CA 1
ATOM 5640 C C . GLN B 1 173 ? 16.484 34.406 11.094 1 94.5 173 GLN B C 1
ATOM 5642 O O . GLN B 1 173 ? 15.891 35.344 10.555 1 94.5 173 GLN B O 1
ATOM 5647 N N . LEU B 1 174 ? 17.328 34.469 12.07 1 98.12 174 LEU B N 1
ATOM 5648 C CA . LEU B 1 174 ? 17.531 35.75 12.734 1 98.12 174 LEU B CA 1
ATOM 5649 C C . LEU B 1 174 ? 18.172 36.75 11.773 1 98.12 174 LEU B C 1
ATOM 5651 O O . LEU B 1 174 ? 17.922 37.938 11.875 1 98.12 174 LEU B O 1
ATOM 5655 N N . ALA B 1 175 ? 18.906 36.219 10.852 1 97.44 175 ALA B N 1
ATOM 5656 C CA . ALA B 1 175 ? 19.562 37.094 9.875 1 97.44 175 ALA B CA 1
ATOM 5657 C C . ALA B 1 175 ? 18.547 37.781 8.977 1 97.44 175 ALA B C 1
ATOM 5659 O O . ALA B 1 175 ? 18.797 38.875 8.461 1 97.44 175 ALA B O 1
ATOM 5660 N N . GLU B 1 176 ? 17.328 37.219 8.852 1 96.38 176 GLU B N 1
ATOM 5661 C CA . GLU B 1 176 ? 16.297 37.75 7.973 1 96.38 176 GLU B CA 1
ATOM 5662 C C . GLU B 1 176 ? 15.391 38.75 8.711 1 96.38 176 GLU B C 1
ATOM 5664 O O . GLU B 1 176 ? 14.664 39.531 8.086 1 96.38 176 GLU B O 1
ATOM 5669 N N . VAL B 1 177 ? 15.43 38.781 10 1 98.31 177 VAL B N 1
ATOM 5670 C CA . VAL B 1 177 ? 14.406 39.406 10.836 1 98.31 177 VAL B CA 1
ATOM 5671 C C . VAL B 1 177 ? 14.406 40.906 10.617 1 98.31 177 VAL B C 1
ATOM 5673 O O . VAL B 1 177 ? 13.352 41.5 10.406 1 98.31 177 VAL B O 1
ATOM 5676 N N . PRO B 1 178 ? 15.625 41.562 10.555 1 98.31 178 PRO B N 1
ATOM 5677 C CA . PRO B 1 178 ? 15.586 43.031 10.445 1 98.31 178 PRO B CA 1
ATOM 5678 C C . PRO B 1 178 ? 14.914 43.5 9.156 1 98.31 178 PRO B C 1
ATOM 5680 O O . PRO B 1 178 ? 14 44.344 9.203 1 98.31 178 PRO B O 1
ATOM 5683 N N . GLU B 1 179 ? 15.312 42.906 8.094 1 98.31 179 GLU B N 1
ATOM 5684 C CA . GLU B 1 179 ? 14.742 43.312 6.816 1 98.31 179 GLU B CA 1
ATOM 5685 C C . GLU B 1 179 ? 13.266 42.938 6.727 1 98.31 179 GLU B C 1
ATOM 5687 O O . GLU B 1 179 ? 12.461 43.688 6.172 1 98.31 179 GLU B O 1
ATOM 5692 N N . SER B 1 180 ? 12.898 41.844 7.254 1 98.56 180 SER B N 1
ATOM 5693 C CA . SER B 1 180 ? 11.516 41.406 7.25 1 98.56 180 SER B CA 1
ATOM 5694 C C . SER B 1 180 ? 10.609 42.344 8.039 1 98.56 180 SER B C 1
ATOM 5696 O O . SER B 1 180 ? 9.539 42.719 7.574 1 98.56 180 SER B O 1
ATOM 5698 N N . LEU B 1 181 ? 11.078 42.719 9.219 1 98.62 181 LEU B N 1
ATOM 5699 C CA . LEU B 1 181 ? 10.273 43.594 10.078 1 98.62 181 LEU B CA 1
ATOM 5700 C C . LEU B 1 181 ? 10.148 44.969 9.492 1 98.62 181 LEU B C 1
ATOM 5702 O O . LEU B 1 181 ? 9.078 45.594 9.547 1 98.62 181 LEU B O 1
ATOM 5706 N N . ARG B 1 182 ? 11.227 45.5 8.914 1 98.44 182 ARG B N 1
ATOM 5707 C CA . ARG B 1 182 ? 11.172 46.812 8.273 1 98.44 182 ARG B CA 1
ATOM 5708 C C . ARG B 1 182 ? 10.234 46.781 7.066 1 98.44 182 ARG B C 1
ATOM 5710 O O . ARG B 1 182 ? 9.461 47.719 6.855 1 98.44 182 ARG B O 1
ATOM 5717 N N . GLY B 1 183 ? 10.367 45.688 6.281 1 98.56 183 GLY B N 1
ATOM 5718 C CA . GLY B 1 183 ? 9.477 45.531 5.145 1 98.56 183 GLY B CA 1
ATOM 5719 C C . GLY B 1 183 ? 8.016 45.438 5.547 1 98.56 183 GLY B C 1
ATOM 5720 O O . GLY B 1 183 ? 7.152 46.062 4.906 1 98.56 183 GLY B O 1
ATOM 5721 N N . MET B 1 184 ? 7.719 44.688 6.59 1 98.69 184 MET B N 1
ATOM 5722 C CA . MET B 1 184 ? 6.359 44.594 7.109 1 98.69 184 MET B CA 1
ATOM 5723 C C . MET B 1 184 ? 5.812 45.938 7.516 1 98.69 184 MET B C 1
ATOM 5725 O O . MET B 1 184 ? 4.695 46.312 7.148 1 98.69 184 MET B O 1
ATOM 5729 N N . ALA B 1 185 ? 6.633 46.688 8.242 1 98.38 185 ALA B N 1
ATOM 5730 C CA . ALA B 1 185 ? 6.215 48 8.719 1 98.38 185 ALA B CA 1
ATOM 5731 C C . ALA B 1 185 ? 5.949 48.969 7.559 1 98.38 185 ALA B C 1
ATOM 5733 O O . ALA B 1 185 ? 4.98 49.719 7.578 1 98.38 185 ALA B O 1
ATOM 5734 N N . ALA B 1 186 ? 6.875 48.938 6.598 1 98.25 186 ALA B N 1
ATOM 5735 C CA . ALA B 1 186 ? 6.684 49.75 5.414 1 98.25 186 ALA B CA 1
ATOM 5736 C C . ALA B 1 186 ? 5.363 49.438 4.719 1 98.25 186 ALA B C 1
ATOM 5738 O O . ALA B 1 186 ? 4.66 50.344 4.25 1 98.25 186 ALA B O 1
ATOM 5739 N N . GLY B 1 187 ? 5.031 48.188 4.672 1 98.19 187 GLY B N 1
ATOM 5740 C CA . GLY B 1 187 ? 3.791 47.75 4.047 1 98.19 187 GLY B CA 1
ATOM 5741 C C . GLY B 1 187 ? 2.559 48.125 4.844 1 98.19 187 GLY B C 1
ATOM 5742 O O . GLY B 1 187 ? 1.459 48.219 4.293 1 98.19 187 GLY B O 1
ATOM 5743 N N . LEU B 1 188 ? 2.674 48.375 6.152 1 98.19 188 LEU B N 1
ATOM 5744 C CA . LEU B 1 188 ? 1.561 48.688 7.035 1 98.19 188 LEU B CA 1
ATOM 5745 C C . LEU B 1 188 ? 1.328 50.219 7.062 1 98.19 188 LEU B C 1
ATOM 5747 O O . LEU B 1 188 ? 0.318 50.656 7.594 1 98.19 188 LEU B O 1
ATOM 5751 N N . ASP B 1 189 ? 2.24 50.938 6.438 1 96.56 189 ASP B N 1
ATOM 5752 C CA . ASP B 1 189 ? 2.236 52.406 6.52 1 96.56 189 ASP B CA 1
ATOM 5753 C C . ASP B 1 189 ? 0.905 52.969 6.039 1 96.56 189 ASP B C 1
ATOM 5755 O O . ASP B 1 189 ? 0.378 53.906 6.633 1 96.56 189 ASP B O 1
ATOM 5759 N N . ALA B 1 190 ? 0.393 52.406 4.996 1 95.62 190 ALA B N 1
ATOM 5760 C CA . ALA B 1 190 ? -0.819 52.938 4.379 1 95.62 190 ALA B CA 1
ATOM 5761 C C . ALA B 1 190 ? -2.033 52.719 5.277 1 95.62 190 ALA B C 1
ATOM 5763 O O . ALA B 1 190 ? -3.072 53.375 5.09 1 95.62 190 ALA B O 1
ATOM 5764 N N . TYR B 1 191 ? -1.923 51.875 6.281 1 97.19 191 TYR B N 1
ATOM 5765 C CA . TYR B 1 191 ? -3.051 51.5 7.133 1 97.19 191 TYR B CA 1
ATOM 5766 C C . TYR B 1 191 ? -2.934 52.188 8.5 1 97.19 191 TYR B C 1
ATOM 5768 O O . TYR B 1 191 ? -3.867 52.125 9.305 1 97.19 191 TYR B O 1
ATOM 5776 N N . ALA B 1 192 ? -1.838 52.812 8.82 1 97.31 192 ALA B N 1
ATOM 5777 C CA . ALA B 1 192 ? -1.537 53.344 10.156 1 97.31 192 ALA B CA 1
ATOM 5778 C C . ALA B 1 192 ? -1.724 54.844 10.227 1 97.31 192 ALA B C 1
ATOM 5780 O O . ALA B 1 192 ? -1.4 55.562 9.273 1 97.31 192 ALA B O 1
ATOM 5781 N N . ASP B 1 193 ? -2.27 55.375 11.344 1 96.88 193 ASP B N 1
ATOM 5782 C CA . ASP B 1 193 ? -2.238 56.812 11.602 1 96.88 193 ASP B CA 1
ATOM 5783 C C . ASP B 1 193 ? -0.878 57.25 12.141 1 96.88 193 ASP B C 1
ATOM 5785 O O . ASP B 1 193 ? 0.006 56.406 12.352 1 96.88 193 ASP B O 1
ATOM 5789 N N . ALA B 1 194 ? -0.735 58.562 12.359 1 96.75 194 ALA B N 1
ATOM 5790 C CA . ALA B 1 194 ? 0.57 59.094 12.734 1 96.75 194 ALA B CA 1
ATOM 5791 C C . ALA B 1 194 ? 1.024 58.531 14.086 1 96.75 194 ALA B C 1
ATOM 5793 O O . ALA B 1 194 ? 2.205 58.219 14.266 1 96.75 194 ALA B O 1
ATOM 5794 N N . GLY B 1 195 ? 0.145 58.438 14.969 1 97.69 195 GLY B N 1
ATOM 5795 C CA . GLY B 1 195 ? 0.468 57.875 16.266 1 97.69 195 GLY B CA 1
ATOM 5796 C C . GLY B 1 195 ? 0.871 56.406 16.203 1 97.69 195 GLY B C 1
ATOM 5797 O O . GLY B 1 195 ? 1.838 56 16.859 1 97.69 195 GLY B O 1
ATOM 5798 N N . GLN B 1 196 ? 0.158 55.656 15.477 1 97.69 196 GLN B N 1
ATOM 5799 C CA . GLN B 1 196 ? 0.452 54.219 15.305 1 97.69 196 GLN B CA 1
ATOM 5800 C C . GLN B 1 196 ? 1.794 54.031 14.602 1 97.69 196 GLN B C 1
ATOM 5802 O O . GLN B 1 196 ? 2.559 53.125 14.961 1 97.69 196 GLN B O 1
ATOM 5807 N N . LYS B 1 197 ? 2.062 54.875 13.602 1 97.5 197 LYS B N 1
ATOM 5808 C CA . LYS B 1 197 ? 3.338 54.781 12.898 1 97.5 197 LYS B CA 1
ATOM 5809 C C . LYS B 1 197 ? 4.508 55 13.852 1 97.5 197 LYS B C 1
ATOM 5811 O O . LYS B 1 197 ? 5.492 54.25 13.812 1 97.5 197 LYS B O 1
ATOM 5816 N N . LYS B 1 198 ? 4.379 55.969 14.648 1 97.69 198 LYS B N 1
ATOM 5817 C CA . LYS B 1 198 ? 5.434 56.281 15.609 1 97.69 198 LYS B CA 1
ATOM 5818 C C . LYS B 1 198 ? 5.625 55.125 16.609 1 97.69 198 LYS B C 1
ATOM 5820 O O . LYS B 1 198 ? 6.754 54.719 16.875 1 97.69 198 LYS B O 1
ATOM 5825 N N . ARG B 1 199 ? 4.562 54.656 17.141 1 98.31 199 ARG B N 1
ATOM 5826 C CA . ARG B 1 199 ? 4.641 53.562 18.109 1 98.31 199 ARG B CA 1
ATOM 5827 C C . ARG B 1 199 ? 5.16 52.281 17.469 1 98.31 199 ARG B C 1
ATOM 5829 O O . ARG B 1 199 ? 5.957 51.562 18.062 1 98.31 199 ARG B O 1
ATOM 5836 N N . LEU B 1 200 ? 4.691 52.031 16.219 1 98.44 200 LEU B N 1
ATOM 5837 C CA . LEU B 1 200 ? 5.164 50.844 15.492 1 98.44 200 LEU B CA 1
ATOM 5838 C C . LEU B 1 200 ? 6.668 50.906 15.266 1 98.44 200 LEU B C 1
ATOM 5840 O O . LEU B 1 200 ? 7.379 49.938 15.461 1 98.44 200 LEU B O 1
ATOM 5844 N N . LYS B 1 201 ? 7.121 52.062 14.844 1 97.94 201 LYS B N 1
ATOM 5845 C CA . LYS B 1 201 ? 8.555 52.25 14.625 1 97.94 201 LYS B CA 1
ATOM 5846 C C . LYS B 1 201 ? 9.336 52 15.914 1 97.94 201 LYS B C 1
ATOM 5848 O O . LYS B 1 201 ? 10.391 51.375 15.906 1 97.94 201 LYS B O 1
ATOM 5853 N N . ALA B 1 202 ? 8.859 52.469 16.984 1 98.44 202 ALA B N 1
ATOM 5854 C CA . ALA B 1 202 ? 9.547 52.375 18.266 1 98.44 202 ALA B CA 1
ATOM 5855 C C . ALA B 1 202 ? 9.648 50.906 18.703 1 98.44 202 ALA B C 1
ATOM 5857 O O . ALA B 1 202 ? 10.711 50.438 19.141 1 98.44 202 ALA B O 1
ATOM 5858 N N . VAL B 1 203 ? 8.555 50.219 18.672 1 98.56 203 VAL B N 1
ATOM 5859 C CA . VAL B 1 203 ? 8.57 48.844 19.125 1 98.56 203 VAL B CA 1
ATOM 5860 C C . VAL B 1 203 ? 9.367 48 18.156 1 98.56 203 VAL B C 1
ATOM 5862 O O . VAL B 1 203 ? 10 47 18.547 1 98.56 203 VAL B O 1
ATOM 5865 N N . LEU B 1 204 ? 9.312 48.344 16.875 1 98.38 204 LEU B N 1
ATOM 5866 C CA . LEU B 1 204 ? 10.086 47.656 15.852 1 98.38 204 LEU B CA 1
ATOM 5867 C C . LEU B 1 204 ? 11.578 47.75 16.125 1 98.38 204 LEU B C 1
ATOM 5869 O O . LEU B 1 204 ? 12.305 46.75 16.078 1 98.38 204 LEU B O 1
ATOM 5873 N N . ASP B 1 205 ? 12.047 48.906 16.422 1 98.31 205 ASP B N 1
ATOM 5874 C CA . ASP B 1 205 ? 13.453 49.156 16.703 1 98.31 205 ASP B CA 1
ATOM 5875 C C . ASP B 1 205 ? 13.898 48.344 17.938 1 98.31 205 ASP B C 1
ATOM 5877 O O . ASP B 1 205 ? 14.977 47.75 17.938 1 98.31 205 ASP B O 1
ATOM 5881 N N . LYS B 1 206 ? 13.086 48.375 18.922 1 98.62 206 LYS B N 1
ATOM 5882 C CA . LYS B 1 206 ? 13.398 47.625 20.125 1 98.62 206 LYS B CA 1
ATOM 5883 C C . LYS B 1 206 ? 13.438 46.125 19.844 1 98.62 206 LYS B C 1
ATOM 5885 O O . LYS B 1 206 ? 14.297 45.406 20.375 1 98.62 206 LYS B O 1
ATOM 5890 N N . ALA B 1 207 ? 12.469 45.656 19.078 1 98.81 207 ALA B N 1
ATOM 5891 C CA . ALA B 1 207 ? 12.43 44.25 18.719 1 98.81 207 ALA B CA 1
ATOM 5892 C C . ALA B 1 207 ? 13.672 43.844 17.922 1 98.81 207 ALA B C 1
ATOM 5894 O O . ALA B 1 207 ? 14.305 42.812 18.203 1 98.81 207 ALA B O 1
ATOM 5895 N N . ILE B 1 208 ? 14.008 44.625 16.875 1 98.75 208 ILE B N 1
ATOM 5896 C CA . ILE B 1 208 ? 15.156 44.344 16.031 1 98.75 208 ILE B CA 1
ATOM 5897 C C . ILE B 1 208 ? 16.422 44.281 16.891 1 98.75 208 ILE B C 1
ATOM 5899 O O . ILE B 1 208 ? 17.25 43.375 16.719 1 98.75 208 ILE B O 1
ATOM 5903 N N . ALA B 1 209 ? 16.547 45.188 17.828 1 98.69 209 ALA B N 1
ATOM 5904 C CA . ALA B 1 209 ? 17.703 45.188 18.734 1 98.69 209 ALA B CA 1
ATOM 5905 C C . ALA B 1 209 ? 17.703 43.938 19.609 1 98.69 209 ALA B C 1
ATOM 5907 O O . ALA B 1 209 ? 18.766 43.344 19.844 1 98.69 209 ALA B O 1
ATOM 5908 N N . ALA B 1 210 ? 16.578 43.594 20.109 1 98.81 210 ALA B N 1
ATOM 5909 C CA . ALA B 1 210 ? 16.469 42.406 20.938 1 98.81 210 ALA B CA 1
ATOM 5910 C C . ALA B 1 210 ? 16.844 41.156 20.156 1 98.81 210 ALA B C 1
ATOM 5912 O O . ALA B 1 210 ? 17.5 40.25 20.688 1 98.81 210 ALA B O 1
ATOM 5913 N N . PHE B 1 211 ? 16.406 41.062 18.891 1 98.88 211 PHE B N 1
ATOM 5914 C CA . PHE B 1 211 ? 16.766 39.906 18.047 1 98.88 211 PHE B CA 1
ATOM 5915 C C . PHE B 1 211 ? 18.25 39.875 17.766 1 98.88 211 PHE B C 1
ATOM 5917 O O . PHE B 1 211 ? 18.859 38.812 17.719 1 98.88 211 PHE B O 1
ATOM 5924 N N . ALA B 1 212 ? 18.859 41.031 17.594 1 98.62 212 ALA B N 1
ATOM 5925 C CA . ALA B 1 212 ? 20.312 41.094 17.406 1 98.62 212 ALA B CA 1
ATOM 5926 C C . ALA B 1 212 ? 21.047 40.594 18.641 1 98.62 212 ALA B C 1
ATOM 5928 O O . ALA B 1 212 ? 22.031 39.875 18.516 1 98.62 212 ALA B O 1
ATOM 5929 N N . ASP B 1 213 ? 20.609 41 19.766 1 98.62 213 ASP B N 1
ATOM 5930 C CA . ASP B 1 213 ? 21.203 40.531 21.016 1 98.62 213 ASP B CA 1
ATOM 5931 C C . ASP B 1 213 ? 21.047 39.031 21.172 1 98.62 213 ASP B C 1
ATOM 5933 O O . ASP B 1 213 ? 21.969 38.344 21.641 1 98.62 213 ASP B O 1
ATOM 5937 N N . TYR B 1 214 ? 19.891 38.562 20.844 1 98.75 214 TYR B N 1
ATOM 5938 C CA . TYR B 1 214 ? 19.625 37.125 20.906 1 98.75 214 TYR B CA 1
ATOM 5939 C C . TYR B 1 214 ? 20.562 36.375 19.969 1 98.75 214 TYR B C 1
ATOM 5941 O O . TYR B 1 214 ? 21.094 35.312 20.344 1 98.75 214 TYR B O 1
ATOM 5949 N N . ALA B 1 215 ? 20.75 36.875 18.781 1 98.81 215 ALA B N 1
ATOM 5950 C CA . ALA B 1 215 ? 21.672 36.25 17.844 1 98.81 215 ALA B CA 1
ATOM 5951 C C . ALA B 1 215 ? 23.094 36.219 18.406 1 98.81 215 ALA B C 1
ATOM 5953 O O . ALA B 1 215 ? 23.797 35.219 18.266 1 98.81 215 ALA B O 1
ATOM 5954 N N . ALA B 1 216 ? 23.516 37.281 19.031 1 98.56 216 ALA B N 1
ATOM 5955 C CA . ALA B 1 216 ? 24.844 37.344 19.625 1 98.56 216 ALA B CA 1
ATOM 5956 C C . ALA B 1 216 ? 25 36.312 20.734 1 98.56 216 ALA B C 1
ATOM 5958 O O . ALA B 1 216 ? 26.031 35.656 20.844 1 98.56 216 ALA B O 1
ATOM 5959 N N . PHE B 1 217 ? 24.031 36.188 21.516 1 98.38 217 PHE B N 1
ATOM 5960 C CA . PHE B 1 217 ? 24.016 35.188 22.578 1 98.38 217 PHE B CA 1
ATOM 5961 C C . PHE B 1 217 ? 24.172 33.781 22 1 98.38 217 PHE B C 1
ATOM 5963 O O . PHE B 1 217 ? 25 33 22.469 1 98.38 217 PHE B O 1
ATOM 5970 N N . LEU B 1 218 ? 23.375 33.469 20.938 1 98.75 218 LEU B N 1
ATOM 5971 C CA . LEU B 1 218 ? 23.406 32.156 20.344 1 98.75 218 LEU B CA 1
ATOM 5972 C C . LEU B 1 218 ? 24.766 31.859 19.719 1 98.75 218 LEU B C 1
ATOM 5974 O O . LEU B 1 218 ? 25.297 30.75 19.828 1 98.75 218 LEU B O 1
ATOM 5978 N N . LYS B 1 219 ? 25.344 32.875 19.047 1 98.31 219 LYS B N 1
ATOM 5979 C CA . LYS B 1 219 ? 26.672 32.719 18.453 1 98.31 219 LYS B CA 1
ATOM 5980 C C . LYS B 1 219 ? 27.703 32.375 19.5 1 98.31 219 LYS B C 1
ATOM 5982 O O . LYS B 1 219 ? 28.594 31.531 19.281 1 98.31 219 LYS B O 1
ATOM 5987 N N . SER B 1 220 ? 27.5 32.938 20.609 1 98 220 SER B N 1
ATOM 5988 C CA . SER B 1 220 ? 28.469 32.75 21.688 1 98 220 SER B CA 1
ATOM 5989 C C . SER B 1 220 ? 28.344 31.344 22.281 1 98 220 SER B C 1
ATOM 5991 O O . SER B 1 220 ? 29.297 30.828 22.875 1 98 220 SER B O 1
ATOM 5993 N N . LYS B 1 221 ? 27.25 30.75 22.109 1 97.5 221 LYS B N 1
ATOM 5994 C CA . LYS B 1 221 ? 27 29.453 22.719 1 97.5 221 LYS B CA 1
ATOM 5995 C C . LYS B 1 221 ? 27.219 28.312 21.734 1 97.5 221 LYS B C 1
ATOM 5997 O O . LYS B 1 221 ? 27.266 27.141 22.125 1 97.5 221 LYS B O 1
ATOM 6002 N N . ARG B 1 222 ? 27.438 28.547 20.469 1 97.5 222 ARG B N 1
ATOM 6003 C CA . ARG B 1 222 ? 27.344 27.562 19.406 1 97.5 222 ARG B CA 1
ATOM 6004 C C . ARG B 1 222 ? 28.453 26.516 19.531 1 97.5 222 ARG B C 1
ATOM 6006 O O . ARG B 1 222 ? 28.203 25.328 19.297 1 97.5 222 ARG B O 1
ATOM 6013 N N . ALA B 1 223 ? 29.641 26.875 19.953 1 96.19 223 ALA B N 1
ATOM 6014 C CA . ALA B 1 223 ? 30.797 25.984 20 1 96.19 223 ALA B CA 1
ATOM 6015 C C . ALA B 1 223 ? 30.609 24.906 21.062 1 96.19 223 ALA B C 1
ATOM 6017 O O . ALA B 1 223 ? 30.172 25.188 22.188 1 96.19 223 ALA B O 1
ATOM 6018 N N . GLY B 1 224 ? 30.875 23.688 20.734 1 95.31 224 GLY B N 1
ATOM 6019 C CA . GLY B 1 224 ? 30.906 22.594 21.688 1 95.31 224 GLY B CA 1
ATOM 6020 C C . GLY B 1 224 ? 29.547 21.984 21.938 1 95.31 224 GLY B C 1
ATOM 6021 O O . GLY B 1 224 ? 29.422 21.016 22.688 1 95.31 224 GLY B O 1
ATOM 6022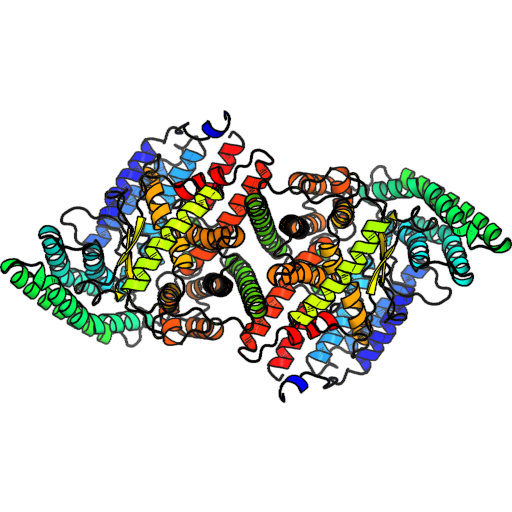 N N . LEU B 1 225 ? 28.516 22.484 21.312 1 96.62 225 LEU B N 1
ATOM 6023 C CA . LEU B 1 225 ? 27.172 21.953 21.531 1 96.62 225 LEU B CA 1
ATOM 6024 C C . LEU B 1 225 ? 27.031 20.578 20.875 1 96.62 225 LEU B C 1
ATOM 6026 O O . LEU B 1 225 ? 27.703 20.266 19.891 1 96.62 225 LEU B O 1
ATOM 6030 N N . SER B 1 226 ? 26.156 19.844 21.5 1 95.31 226 SER B N 1
ATOM 6031 C CA . SER B 1 226 ? 25.828 18.531 20.938 1 95.31 226 SER B CA 1
ATOM 6032 C C . SER B 1 226 ? 25.188 18.656 19.562 1 95.31 226 SER B C 1
ATOM 6034 O O . SER B 1 226 ? 24.375 19.562 19.328 1 95.31 226 SER B O 1
ATOM 6036 N N . GLU B 1 227 ? 25.484 17.703 18.734 1 93.38 227 GLU B N 1
ATOM 6037 C CA . GLU B 1 227 ? 24.891 17.656 17.391 1 93.38 227 GLU B CA 1
ATOM 6038 C C . GLU B 1 227 ? 23.672 16.734 17.344 1 93.38 227 GLU B C 1
ATOM 6040 O O . GLU B 1 227 ? 23.016 16.625 16.312 1 93.38 227 GLU B O 1
ATOM 6045 N N . GLN B 1 228 ? 23.375 16.141 18.453 1 94.31 228 GLN B N 1
ATOM 6046 C CA . GLN B 1 228 ? 22.266 15.203 18.516 1 94.31 228 GLN B CA 1
ATOM 6047 C C . GLN B 1 228 ? 20.922 15.93 18.656 1 94.31 228 GLN B C 1
ATOM 6049 O O . GLN B 1 228 ? 20.75 16.766 19.547 1 94.31 228 GLN B O 1
ATOM 6054 N N . THR B 1 229 ? 19.984 15.586 17.75 1 96.75 229 THR B N 1
ATOM 6055 C CA . THR B 1 229 ? 18.703 16.281 17.766 1 96.75 229 THR B CA 1
ATOM 6056 C C . THR B 1 229 ? 17.562 15.305 18.016 1 96.75 229 THR B C 1
ATOM 6058 O O . THR B 1 229 ? 16.422 15.719 18.234 1 96.75 229 THR B O 1
ATOM 6061 N N . ALA B 1 230 ? 17.797 14.008 18.062 1 97.62 230 ALA B N 1
ATOM 6062 C CA . ALA B 1 230 ? 16.75 12.992 18.141 1 97.62 230 ALA B CA 1
ATOM 6063 C C . ALA B 1 230 ? 16.047 13.023 19.484 1 97.62 230 ALA B C 1
ATOM 6065 O O . ALA B 1 230 ? 16.688 13.211 20.531 1 97.62 230 ALA B O 1
ATOM 6066 N N . VAL B 1 231 ? 14.766 12.789 19.469 1 97.81 231 VAL B N 1
ATOM 6067 C CA . VAL B 1 231 ? 14.008 12.703 20.719 1 97.81 231 VAL B CA 1
ATOM 6068 C C . VAL B 1 231 ? 14.203 11.32 21.344 1 97.81 231 VAL B C 1
ATOM 6070 O O . VAL B 1 231 ? 13.953 11.125 22.531 1 97.81 231 VAL B O 1
ATOM 6073 N N . GLY B 1 232 ? 14.523 10.305 20.578 1 98.06 232 GLY B N 1
ATOM 6074 C CA . GLY B 1 232 ? 14.773 8.961 21.078 1 98.06 232 GLY B CA 1
ATOM 6075 C C . GLY B 1 232 ? 13.555 8.062 20.984 1 98.06 232 GLY B C 1
ATOM 6076 O O . GLY B 1 232 ? 12.43 8.547 20.828 1 98.06 232 GLY B O 1
ATOM 6077 N N . ARG B 1 233 ? 13.773 6.824 21.062 1 97.94 233 ARG B N 1
ATOM 6078 C CA . ARG B 1 233 ? 12.773 5.789 20.844 1 97.94 233 ARG B CA 1
ATOM 6079 C C . ARG B 1 233 ? 11.625 5.91 21.844 1 97.94 233 ARG B C 1
ATOM 6081 O O . ARG B 1 233 ? 10.461 5.832 21.469 1 97.94 233 ARG B O 1
ATOM 6088 N N . GLU B 1 234 ? 11.93 6.074 23.109 1 98.19 234 GLU B N 1
ATOM 6089 C CA . GLU B 1 234 ? 10.898 6.121 24.141 1 98.19 234 GLU B CA 1
ATOM 6090 C C . GLU B 1 234 ? 9.961 7.301 23.922 1 98.19 234 GLU B C 1
ATOM 6092 O O . GLU B 1 234 ? 8.734 7.145 23.984 1 98.19 234 GLU B O 1
ATOM 6097 N N . SER B 1 235 ? 10.547 8.445 23.641 1 98.5 235 SER B N 1
ATOM 6098 C CA . SER B 1 235 ? 9.742 9.641 23.375 1 98.5 235 SER B CA 1
ATOM 6099 C C . SER B 1 235 ? 8.906 9.477 22.109 1 98.5 235 SER B C 1
ATOM 6101 O O . SER B 1 235 ? 7.734 9.859 22.078 1 98.5 235 SER B O 1
ATOM 6103 N N . TYR B 1 236 ? 9.516 8.898 21.141 1 98.62 236 TYR B N 1
ATOM 6104 C CA . TYR B 1 236 ? 8.781 8.727 19.891 1 98.62 236 TYR B CA 1
ATOM 6105 C C . TYR B 1 236 ? 7.609 7.766 20.078 1 98.62 236 TYR B C 1
ATOM 6107 O O . TYR B 1 236 ? 6.52 7.992 19.547 1 98.62 236 TYR B O 1
ATOM 6115 N N . ARG B 1 237 ? 7.809 6.715 20.797 1 98.31 237 ARG B N 1
ATOM 6116 C CA . ARG B 1 237 ? 6.723 5.793 21.109 1 98.31 237 ARG B CA 1
ATOM 6117 C C . ARG B 1 237 ? 5.625 6.484 21.906 1 98.31 237 ARG B C 1
ATOM 6119 O O . ARG B 1 237 ? 4.441 6.195 21.719 1 98.31 237 ARG B O 1
ATOM 6126 N N . TYR B 1 238 ? 6.074 7.359 22.844 1 98.44 238 TYR B N 1
ATOM 6127 C CA . TYR B 1 238 ? 5.105 8.164 23.562 1 98.44 238 TYR B CA 1
ATOM 6128 C C . TYR B 1 238 ? 4.234 8.969 22.609 1 98.44 238 TYR B C 1
ATOM 6130 O O . TYR B 1 238 ? 3.012 9 22.75 1 98.44 238 TYR B O 1
ATOM 6138 N N . PHE B 1 239 ? 4.859 9.555 21.625 1 98.25 239 PHE B N 1
ATOM 6139 C CA . PHE B 1 239 ? 4.125 10.336 20.625 1 98.25 239 PHE B CA 1
ATOM 6140 C C . PHE B 1 239 ? 3.133 9.453 19.875 1 98.25 239 PHE B C 1
ATOM 6142 O O . PHE B 1 239 ? 1.958 9.805 19.75 1 98.25 239 PHE B O 1
ATOM 6149 N N . LEU B 1 240 ? 3.615 8.336 19.406 1 97.94 240 LEU B N 1
ATOM 6150 C CA . LEU B 1 240 ? 2.779 7.457 18.594 1 97.94 240 LEU B CA 1
ATOM 6151 C C . LEU B 1 240 ? 1.581 6.961 19.406 1 97.94 240 LEU B C 1
ATOM 6153 O O . LEU B 1 240 ? 0.447 7 18.922 1 97.94 240 LEU B O 1
ATOM 6157 N N . GLY B 1 241 ? 1.784 6.594 20.594 1 97.69 241 GLY B N 1
ATOM 6158 C CA . GLY B 1 241 ? 0.756 5.926 21.375 1 97.69 241 GLY B CA 1
ATOM 6159 C C . GLY B 1 241 ? -0.175 6.891 22.094 1 97.69 241 GLY B C 1
ATOM 6160 O O . GLY B 1 241 ? -1.378 6.641 22.188 1 97.69 241 GLY B O 1
ATOM 6161 N N . ASN B 1 242 ? 0.391 7.98 22.594 1 97.81 242 A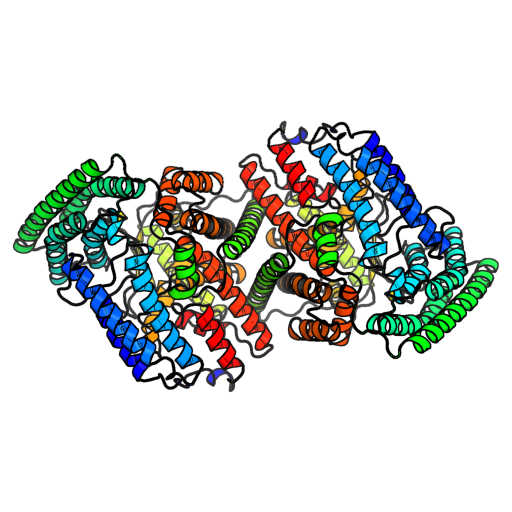SN B N 1
ATOM 6162 C CA . ASN B 1 242 ? -0.377 8.82 23.5 1 97.81 242 ASN B CA 1
ATOM 6163 C C . ASN B 1 242 ? -0.872 10.086 22.812 1 97.81 242 ASN B C 1
ATOM 6165 O O . ASN B 1 242 ? -1.911 10.641 23.188 1 97.81 242 ASN B O 1
ATOM 6169 N N . VAL B 1 243 ? -0.153 10.625 21.859 1 97.62 243 VAL B N 1
ATOM 6170 C CA . VAL B 1 243 ? -0.51 11.883 21.203 1 97.62 243 VAL B CA 1
ATOM 6171 C C . VAL B 1 243 ? -1.28 11.586 19.922 1 97.62 243 VAL B C 1
ATOM 6173 O O . VAL B 1 243 ? -2.463 11.922 19.797 1 97.62 243 VAL B O 1
ATOM 6176 N N . GLY B 1 244 ? -0.615 10.781 19.047 1 96.44 244 GLY B N 1
ATOM 6177 C CA . GLY B 1 244 ? -1.216 10.492 17.75 1 96.44 244 GLY B CA 1
ATOM 6178 C C . GLY B 1 244 ? -2.18 9.32 17.797 1 96.44 244 GLY B C 1
ATOM 6179 O O . GLY B 1 244 ? -2.977 9.133 16.875 1 96.44 244 GLY B O 1
ATOM 6180 N N . ILE B 1 245 ? -2.07 8.469 18.859 1 97.38 245 ILE B N 1
ATOM 6181 C CA . ILE B 1 245 ? -2.859 7.254 19.031 1 97.38 245 ILE B CA 1
ATOM 6182 C C . ILE B 1 245 ? -2.713 6.367 17.797 1 97.38 245 ILE B C 1
ATOM 6184 O O . ILE B 1 245 ? -3.705 5.875 17.266 1 97.38 245 ILE B O 1
ATOM 6188 N N . TYR B 1 246 ? -1.516 6.199 17.344 1 95.56 246 TYR B N 1
ATOM 6189 C CA . TYR B 1 246 ? -1.195 5.289 16.25 1 95.56 246 TYR B CA 1
ATOM 6190 C C . TYR B 1 246 ? -0.964 3.875 16.766 1 95.56 246 TYR B C 1
ATOM 6192 O O . TYR B 1 246 ? -0.212 3.674 17.719 1 95.56 246 TYR B O 1
ATOM 6200 N N . PRO B 1 247 ? -1.537 2.926 16.172 1 92.88 247 PRO B N 1
ATOM 6201 C CA . PRO B 1 247 ? -1.356 1.549 16.641 1 92.88 247 PRO B CA 1
ATOM 6202 C C . PRO B 1 247 ? -0.146 0.866 16 1 92.88 247 PRO B C 1
ATOM 6204 O O . PRO B 1 247 ? -0.214 -0.314 15.648 1 92.88 247 PRO B O 1
ATOM 6207 N N . TYR B 1 248 ? 0.935 1.553 15.75 1 93.5 248 TYR B N 1
ATOM 6208 C CA . TYR B 1 248 ? 2.08 1.006 15.031 1 93.5 248 TYR B CA 1
ATOM 6209 C C . TYR B 1 248 ? 3.375 1.257 15.797 1 93.5 248 TYR B C 1
ATOM 6211 O O . TYR B 1 248 ? 3.52 2.285 16.453 1 93.5 248 TYR B O 1
ATOM 6219 N N . SER B 1 249 ? 4.312 0.363 15.664 1 94.38 249 SER B N 1
ATOM 6220 C CA . SER B 1 249 ? 5.688 0.592 16.094 1 94.38 249 SER B CA 1
ATOM 6221 C C . SER B 1 249 ? 6.473 1.381 15.062 1 94.38 249 SER B C 1
ATOM 6223 O O . SER B 1 249 ? 6.051 1.49 13.906 1 94.38 249 SER B O 1
ATOM 6225 N N . PRO B 1 250 ? 7.602 1.978 15.469 1 96.44 250 PRO B N 1
ATOM 6226 C CA . PRO B 1 250 ? 8.438 2.67 14.492 1 96.44 250 PRO B CA 1
ATOM 6227 C C . PRO B 1 250 ? 8.852 1.77 13.328 1 96.44 250 PRO B C 1
ATOM 6229 O O . PRO B 1 250 ? 8.859 2.207 12.172 1 96.44 250 PRO B O 1
ATOM 6232 N N . GLU B 1 251 ? 9.133 0.501 13.609 1 92.56 251 GLU B N 1
ATOM 6233 C CA . GLU B 1 251 ? 9.562 -0.439 12.578 1 92.56 251 GLU B CA 1
ATOM 6234 C C . GLU B 1 251 ? 8.43 -0.728 11.594 1 92.56 251 GLU B C 1
ATOM 6236 O O . GLU B 1 251 ? 8.656 -0.822 10.391 1 92.56 251 GLU B O 1
ATOM 6241 N N . GLN B 1 252 ? 7.234 -0.875 12.125 1 91.75 252 GLN B N 1
ATOM 6242 C CA . GLN B 1 252 ? 6.074 -1.07 11.258 1 91.75 252 GLN B CA 1
ATOM 6243 C C . GLN B 1 252 ? 5.859 0.134 10.352 1 91.75 252 GLN B C 1
ATOM 6245 O O . GLN B 1 252 ? 5.559 -0.024 9.164 1 91.75 252 GLN B O 1
ATOM 6250 N N . LEU B 1 253 ? 6.047 1.314 10.906 1 95.31 253 LEU B N 1
ATOM 6251 C CA . LEU B 1 253 ? 5.859 2.535 10.125 1 95.31 253 LEU B CA 1
ATOM 6252 C C . LEU B 1 253 ? 6.848 2.598 8.969 1 95.31 253 LEU B C 1
ATOM 6254 O O . LEU B 1 253 ? 6.477 2.959 7.848 1 95.31 253 LEU B O 1
ATOM 6258 N N . VAL B 1 254 ? 8.086 2.213 9.242 1 94.31 254 VAL B N 1
ATOM 6259 C CA . VAL B 1 254 ? 9.109 2.268 8.203 1 94.31 254 VAL B CA 1
ATOM 6260 C C . VAL B 1 254 ? 8.781 1.276 7.094 1 94.31 254 VAL B C 1
ATOM 6262 O O . VAL B 1 254 ? 8.859 1.612 5.91 1 94.31 254 VAL B O 1
ATOM 6265 N N . ALA B 1 255 ? 8.359 0.097 7.461 1 91.75 255 ALA B N 1
ATOM 6266 C CA . ALA B 1 255 ? 8.016 -0.919 6.473 1 91.75 255 ALA B CA 1
ATOM 6267 C C . ALA B 1 255 ? 6.816 -0.486 5.637 1 91.75 255 ALA B C 1
ATOM 6269 O O . ALA B 1 255 ? 6.828 -0.61 4.41 1 91.75 255 ALA B O 1
ATOM 6270 N N . MET B 1 256 ? 5.797 0.015 6.305 1 93.25 256 MET B N 1
ATOM 6271 C CA . MET B 1 256 ? 4.57 0.445 5.637 1 93.25 256 MET B CA 1
ATOM 6272 C C . MET B 1 256 ? 4.828 1.652 4.742 1 93.25 256 MET B C 1
ATOM 6274 O O . MET B 1 256 ? 4.301 1.734 3.633 1 93.25 256 MET B O 1
ATOM 6278 N N . GLY B 1 257 ? 5.645 2.561 5.281 1 95.38 257 GLY B N 1
ATOM 6279 C CA . GLY B 1 257 ? 6.012 3.719 4.484 1 95.38 257 GLY B CA 1
ATOM 6280 C C . GLY B 1 257 ? 6.805 3.361 3.242 1 95.38 257 GLY B C 1
ATOM 6281 O O . GLY B 1 257 ? 6.59 3.939 2.174 1 95.38 257 GLY B O 1
ATOM 6282 N N . ARG B 1 258 ? 7.695 2.406 3.4 1 94.81 258 ARG B N 1
ATOM 6283 C CA . ARG B 1 258 ? 8.516 1.966 2.277 1 94.81 258 ARG B CA 1
ATOM 6284 C C . ARG B 1 258 ? 7.66 1.344 1.181 1 94.81 258 ARG B C 1
ATOM 6286 O O . ARG B 1 258 ? 7.91 1.556 -0.007 1 94.81 258 ARG B O 1
ATOM 6293 N N . GLN B 1 259 ? 6.719 0.579 1.552 1 95.81 259 GLN B N 1
ATOM 6294 C CA . GLN B 1 259 ? 5.793 -0.024 0.598 1 95.81 259 GLN B CA 1
ATOM 6295 C C . GLN B 1 259 ? 5.047 1.045 -0.194 1 95.81 259 GLN B C 1
ATOM 6297 O O . GLN B 1 259 ? 4.906 0.938 -1.414 1 95.81 259 GLN B O 1
ATOM 6302 N N . GLU B 1 260 ? 4.559 2.072 0.508 1 97.12 260 GLU B N 1
ATOM 6303 C CA . GLU B 1 260 ? 3.842 3.156 -0.158 1 97.12 260 GLU B CA 1
ATOM 6304 C C . GLU B 1 260 ? 4.777 3.975 -1.044 1 97.12 260 GLU B C 1
ATOM 6306 O O . GLU B 1 260 ? 4.371 4.457 -2.104 1 97.12 260 GLU B O 1
ATOM 6311 N N . TRP B 1 261 ? 5.992 4.164 -0.6 1 96.69 261 TRP B N 1
ATOM 6312 C CA . TRP B 1 261 ? 6.98 4.871 -1.409 1 96.69 261 TRP B CA 1
ATOM 6313 C C . TRP B 1 261 ? 7.246 4.133 -2.717 1 96.69 261 TRP B C 1
ATOM 6315 O O . TRP B 1 261 ? 7.211 4.73 -3.793 1 96.69 261 TRP B O 1
ATOM 6325 N N . ALA B 1 262 ? 7.469 2.855 -2.615 1 97.06 262 ALA B N 1
ATOM 6326 C CA . ALA B 1 262 ? 7.738 2.043 -3.801 1 97.06 262 ALA B CA 1
ATOM 6327 C C . ALA B 1 262 ? 6.574 2.107 -4.785 1 97.06 262 ALA B C 1
ATOM 6329 O O . ALA B 1 262 ? 6.781 2.25 -5.992 1 97.06 262 ALA B O 1
ATOM 6330 N N . ARG B 1 263 ? 5.41 2.01 -4.281 1 96.81 263 ARG B N 1
ATOM 6331 C CA . ARG B 1 263 ? 4.223 2.088 -5.125 1 96.81 263 ARG B CA 1
ATOM 6332 C C . ARG B 1 263 ? 4.133 3.443 -5.82 1 96.81 263 ARG B C 1
ATOM 6334 O O . ARG B 1 263 ? 3.785 3.52 -7 1 96.81 263 ARG B O 1
ATOM 6341 N N . SER B 1 264 ? 4.398 4.492 -5.059 1 96.56 264 SER B N 1
ATOM 6342 C CA . SER B 1 264 ? 4.312 5.836 -5.625 1 96.56 264 SER B CA 1
ATOM 6343 C C . SER B 1 264 ? 5.344 6.035 -6.727 1 96.56 264 SER B C 1
ATOM 6345 O O . SER B 1 264 ? 5.066 6.688 -7.738 1 96.56 264 SER B O 1
ATOM 6347 N N . VAL B 1 265 ? 6.523 5.473 -6.547 1 96.81 265 VAL B N 1
ATOM 6348 C CA . VAL B 1 265 ? 7.559 5.547 -7.574 1 96.81 265 VAL B CA 1
ATOM 6349 C C . VAL B 1 265 ? 7.105 4.781 -8.82 1 96.81 265 VAL B C 1
ATOM 6351 O O . VAL B 1 265 ? 7.242 5.27 -9.938 1 96.81 265 VAL B O 1
ATOM 6354 N N . LEU B 1 266 ? 6.559 3.607 -8.594 1 97.69 266 LEU B N 1
ATOM 6355 C CA . LEU B 1 266 ? 6.059 2.807 -9.703 1 97.69 266 LEU B CA 1
ATOM 6356 C C . LEU B 1 266 ? 4.98 3.559 -10.477 1 97.69 266 LEU B C 1
ATOM 6358 O O . LEU B 1 266 ? 5.059 3.688 -11.703 1 97.69 266 LEU B O 1
ATOM 6362 N N . PHE B 1 267 ? 3.979 4.086 -9.773 1 97.69 267 PHE B N 1
ATOM 6363 C CA . PHE B 1 267 ? 2.854 4.754 -10.422 1 97.69 267 PHE B CA 1
ATOM 6364 C C . PHE B 1 267 ? 3.316 6.008 -11.148 1 97.69 267 PHE B C 1
ATOM 6366 O O . PHE B 1 267 ? 2.863 6.285 -12.266 1 97.69 267 PHE B O 1
ATOM 6373 N N . GLU B 1 268 ? 4.219 6.738 -10.508 1 96.44 268 GLU B N 1
ATOM 6374 C CA . GLU B 1 268 ? 4.77 7.91 -11.18 1 96.44 268 GLU B CA 1
ATOM 6375 C C . GLU B 1 268 ? 5.508 7.516 -12.461 1 96.44 268 GLU B C 1
ATOM 6377 O O . GLU B 1 268 ? 5.336 8.148 -13.5 1 96.44 268 GLU B O 1
ATOM 6382 N N . THR B 1 269 ? 6.312 6.445 -12.367 1 97.44 269 THR B N 1
ATOM 6383 C CA . THR B 1 269 ? 7.105 5.977 -13.492 1 97.44 269 THR B CA 1
ATOM 6384 C C . THR B 1 269 ? 6.199 5.531 -14.641 1 97.44 269 THR B C 1
ATOM 6386 O O . THR B 1 269 ? 6.41 5.922 -15.789 1 97.44 269 THR B O 1
ATOM 6389 N N . LEU B 1 270 ? 5.199 4.773 -14.344 1 98.38 270 LEU B N 1
ATOM 6390 C CA . LEU B 1 270 ? 4.27 4.289 -15.367 1 98.38 270 LEU B CA 1
ATOM 6391 C C . LEU B 1 270 ? 3.453 5.434 -15.945 1 98.38 270 LEU B C 1
ATOM 6393 O O . LEU B 1 270 ? 3.178 5.457 -17.141 1 98.38 270 LEU B O 1
ATOM 6397 N N . GLU B 1 271 ? 3.029 6.387 -15.078 1 97.94 271 GLU B N 1
ATOM 6398 C CA . GLU B 1 271 ? 2.266 7.539 -15.547 1 97.94 271 GLU B CA 1
ATOM 6399 C C . GLU B 1 271 ? 3.098 8.398 -16.484 1 97.94 271 GLU B C 1
ATOM 6401 O O . GLU B 1 271 ? 2.607 8.844 -17.531 1 97.94 271 GLU B O 1
ATOM 6406 N N . ARG B 1 272 ? 4.312 8.648 -16.141 1 97.19 272 ARG B N 1
ATOM 6407 C CA . ARG B 1 272 ? 5.195 9.422 -17 1 97.19 272 ARG B CA 1
ATOM 6408 C C . ARG B 1 272 ? 5.422 8.719 -18.328 1 97.19 272 ARG B C 1
ATOM 6410 O O . ARG B 1 272 ? 5.469 9.359 -19.375 1 97.19 272 ARG B O 1
ATOM 6417 N N . ASN B 1 273 ? 5.598 7.387 -18.281 1 98.19 273 ASN B N 1
ATOM 6418 C CA . ASN B 1 273 ? 5.707 6.605 -19.5 1 98.19 273 ASN B CA 1
ATOM 6419 C C . ASN B 1 273 ? 4.441 6.711 -20.344 1 98.19 273 ASN B C 1
ATOM 6421 O O . ASN B 1 273 ? 4.516 6.863 -21.562 1 98.19 273 ASN B O 1
ATOM 6425 N N . ARG B 1 274 ? 3.316 6.617 -19.703 1 97.56 274 ARG B N 1
ATOM 6426 C CA . ARG B 1 274 ? 2.018 6.73 -20.359 1 97.56 274 ARG B CA 1
ATOM 6427 C C . ARG B 1 274 ? 1.878 8.07 -21.078 1 97.56 274 ARG B C 1
ATOM 6429 O O . ARG B 1 274 ? 1.278 8.148 -22.156 1 97.56 274 ARG B O 1
ATOM 6436 N N . ASN B 1 275 ? 2.443 9.078 -20.5 1 97.44 275 ASN B N 1
ATOM 6437 C CA . ASN B 1 275 ? 2.252 10.445 -20.984 1 97.44 275 ASN B CA 1
ATOM 6438 C C . ASN B 1 275 ? 3.459 10.938 -21.766 1 97.44 275 ASN B C 1
ATOM 6440 O O . ASN B 1 275 ? 3.604 12.141 -22 1 97.44 275 ASN B O 1
ATOM 6444 N N . ALA B 1 276 ? 4.293 10.016 -22.125 1 95.12 276 ALA B N 1
ATOM 6445 C CA . ALA B 1 276 ? 5.488 10.391 -22.875 1 95.12 276 ALA B CA 1
ATOM 6446 C C . ALA B 1 276 ? 5.117 11.195 -24.109 1 95.12 276 ALA B C 1
ATOM 6448 O O . ALA B 1 276 ? 4.184 10.836 -24.828 1 95.12 276 ALA B O 1
ATOM 6449 N N . GLY B 1 277 ? 5.77 12.242 -24.359 1 94.94 277 GLY B N 1
ATOM 6450 C CA . GLY B 1 277 ? 5.566 13.047 -25.547 1 94.94 277 GLY B CA 1
ATOM 6451 C C . GLY B 1 277 ? 4.582 14.188 -25.344 1 94.94 277 GLY B C 1
ATOM 6452 O O . GLY B 1 277 ? 4.457 15.062 -26.188 1 94.94 277 GLY B O 1
ATOM 6453 N N . LEU B 1 278 ? 3.787 14.133 -24.234 1 96.5 278 LEU B N 1
ATOM 6454 C CA . LEU B 1 278 ? 2.877 15.234 -23.938 1 96.5 278 LEU B CA 1
ATOM 6455 C C . LEU B 1 278 ? 3.639 16.438 -23.391 1 96.5 278 LEU B C 1
ATOM 6457 O O . LEU B 1 278 ? 4.598 16.281 -22.625 1 96.5 278 LEU B O 1
ATOM 6461 N N . PRO B 1 279 ? 3.258 17.562 -23.75 1 96.62 279 PRO B N 1
ATOM 6462 C CA . PRO B 1 279 ? 3.943 18.75 -23.25 1 96.62 279 PRO B CA 1
ATOM 6463 C C . PRO B 1 279 ? 3.734 18.969 -21.75 1 96.62 279 PRO B C 1
ATOM 6465 O O . PRO B 1 279 ? 2.686 18.609 -21.203 1 96.62 279 PRO B O 1
ATOM 6468 N N . GLU B 1 280 ? 4.664 19.594 -21.109 1 95.44 280 GLU B N 1
ATOM 6469 C CA . GLU B 1 280 ? 4.543 19.953 -19.703 1 95.44 280 GLU B CA 1
ATOM 6470 C C . GLU B 1 280 ? 3.488 21.047 -19.516 1 95.44 280 GLU B C 1
ATOM 6472 O O . GLU B 1 280 ? 3.186 21.797 -20.438 1 95.44 280 GLU B O 1
ATOM 6477 N N . LEU B 1 281 ? 2.934 21.094 -18.344 1 97 281 LEU B N 1
ATOM 6478 C CA . LEU B 1 281 ? 1.982 22.156 -18.016 1 97 281 LEU B CA 1
ATOM 6479 C C . LEU B 1 281 ? 2.666 23.516 -17.984 1 97 281 LEU B C 1
ATOM 6481 O O . LEU B 1 281 ? 3.77 23.641 -17.453 1 97 281 LEU B O 1
ATOM 6485 N N . PRO B 1 282 ? 2.062 24.469 -18.578 1 97.12 282 PRO B N 1
ATOM 6486 C CA . PRO B 1 282 ? 2.648 25.812 -18.531 1 97.12 282 PRO B CA 1
ATOM 6487 C C . PRO B 1 282 ? 2.541 26.469 -17.156 1 97.12 282 PRO B C 1
ATOM 6489 O O . PRO B 1 282 ? 1.67 26.094 -16.359 1 97.12 282 PRO B O 1
ATOM 6492 N N . ILE B 1 283 ? 3.467 27.359 -16.906 1 97.75 283 ILE B N 1
ATOM 6493 C CA . ILE B 1 283 ? 3.365 28.219 -15.727 1 97.75 283 ILE B CA 1
ATOM 6494 C C . ILE B 1 283 ? 2.387 29.344 -16 1 97.75 283 ILE B C 1
ATOM 6496 O O . ILE B 1 283 ? 2.432 29.969 -17.062 1 97.75 283 ILE B O 1
ATOM 6500 N N . GLY B 1 284 ? 1.486 29.594 -15.117 1 97.38 284 GLY B N 1
ATOM 6501 C CA . GLY B 1 284 ? 0.568 30.719 -15.289 1 97.38 284 GLY B CA 1
ATOM 6502 C C . GLY B 1 284 ? 1.267 32 -15.641 1 97.38 284 GLY B C 1
ATOM 6503 O O . GLY B 1 284 ? 2.348 32.312 -15.125 1 97.38 284 GLY B O 1
ATOM 6504 N N . PRO B 1 285 ? 0.631 32.812 -16.469 1 97.25 285 PRO B N 1
ATOM 6505 C CA . PRO B 1 285 ? 1.323 34 -17.016 1 97.25 285 PRO B CA 1
ATOM 6506 C C . PRO B 1 285 ? 1.425 35.125 -16.016 1 97.25 285 PRO B C 1
ATOM 6508 O O . PRO B 1 285 ? 2.293 36 -16.156 1 97.25 285 PRO B O 1
ATOM 6511 N N . SER B 1 286 ? 0.496 35.188 -15.039 1 97.69 286 SER B N 1
ATOM 6512 C CA . SER B 1 286 ? 0.484 36.25 -14.031 1 97.69 286 SER B CA 1
ATOM 6513 C C . SER B 1 286 ? -0.233 35.781 -12.766 1 97.69 286 SER B C 1
ATOM 6515 O O . SER B 1 286 ? -0.989 34.812 -12.789 1 97.69 286 SER B O 1
ATOM 6517 N N . ILE B 1 287 ? 0.04 36.531 -11.719 1 97.56 287 ILE B N 1
ATOM 6518 C CA . ILE B 1 287 ? -0.607 36.219 -10.453 1 97.56 287 ILE B CA 1
ATOM 6519 C C . ILE B 1 287 ? -2.117 36.375 -10.586 1 97.56 287 ILE B C 1
ATOM 6521 O O . ILE B 1 287 ? -2.895 35.625 -10 1 97.56 287 ILE B O 1
ATOM 6525 N N . GLY B 1 288 ? -2.514 37.375 -11.336 1 97.69 288 GLY B N 1
ATOM 6526 C CA . GLY B 1 288 ? -3.932 37.562 -11.602 1 97.69 288 GLY B CA 1
ATOM 6527 C C . GLY B 1 288 ? -4.562 36.375 -12.305 1 97.69 288 GLY B C 1
ATOM 6528 O O . GLY B 1 288 ? -5.664 35.938 -11.945 1 97.69 288 GLY B O 1
ATOM 6529 N N . ALA B 1 289 ? -3.877 35.875 -13.266 1 98 289 ALA B N 1
ATOM 6530 C CA . ALA B 1 289 ? -4.371 34.688 -14.008 1 98 289 ALA B CA 1
ATOM 6531 C C . ALA B 1 289 ? -4.434 33.469 -13.117 1 98 289 ALA B C 1
ATOM 6533 O O . ALA B 1 289 ? -5.379 32.688 -13.203 1 98 289 ALA B O 1
ATOM 6534 N N . VAL B 1 290 ? -3.432 33.312 -12.297 1 97.69 290 VAL B N 1
ATOM 6535 C CA . VAL B 1 290 ? -3.344 32.156 -11.422 1 97.69 290 VAL B CA 1
ATOM 6536 C C . VAL B 1 290 ? -4.469 32.188 -10.383 1 97.69 290 VAL B C 1
ATOM 6538 O O . VAL B 1 290 ? -5.125 31.172 -10.133 1 97.69 290 VAL B O 1
ATOM 6541 N N . THR B 1 291 ? -4.699 33.344 -9.805 1 97.44 291 THR B N 1
ATOM 6542 C CA . THR B 1 291 ? -5.73 33.469 -8.773 1 97.44 291 THR B CA 1
ATOM 6543 C C . THR B 1 291 ? -7.117 33.25 -9.383 1 97.44 291 THR B C 1
ATOM 6545 O O . THR B 1 291 ? -7.98 32.625 -8.773 1 97.44 291 THR B O 1
ATOM 6548 N N . ALA B 1 292 ? -7.355 33.781 -10.562 1 97.88 292 ALA B N 1
ATOM 6549 C CA . ALA B 1 292 ? -8.633 33.594 -11.25 1 97.88 292 ALA B CA 1
ATOM 6550 C C . ALA B 1 292 ? -8.867 32.094 -11.562 1 97.88 292 ALA B C 1
ATOM 6552 O O . ALA B 1 292 ? -9.984 31.594 -11.414 1 97.88 292 ALA B O 1
ATOM 6553 N N . ARG B 1 293 ? -7.867 31.484 -11.969 1 97.94 293 ARG B N 1
ATOM 6554 C CA . ARG B 1 293 ? -7.965 30.062 -12.273 1 97.94 293 ARG B CA 1
ATOM 6555 C C . ARG B 1 293 ? -8.266 29.25 -11.016 1 97.94 293 ARG B C 1
ATOM 6557 O O . ARG B 1 293 ? -9.086 28.328 -11.047 1 97.94 293 ARG B O 1
ATOM 6564 N N . LEU B 1 294 ? -7.551 29.547 -9.938 1 98.25 294 LEU B N 1
ATOM 6565 C CA . LEU B 1 294 ? -7.785 28.828 -8.688 1 98.25 294 LEU B CA 1
ATOM 6566 C C . LEU B 1 294 ? -9.242 28.969 -8.242 1 98.25 294 LEU B C 1
ATOM 6568 O O . LEU B 1 294 ? -9.867 27.984 -7.863 1 98.25 294 LEU B O 1
ATOM 6572 N N . ASP B 1 295 ? -9.766 30.172 -8.414 1 97.44 295 ASP B N 1
ATOM 6573 C CA . ASP B 1 295 ? -11.148 30.406 -8.023 1 97.44 295 ASP B CA 1
ATOM 6574 C C . ASP B 1 295 ? -12.109 29.562 -8.875 1 97.44 295 ASP B C 1
ATOM 6576 O O . ASP B 1 295 ? -13.047 28.969 -8.359 1 97.44 295 ASP B O 1
ATOM 6580 N N . ALA B 1 296 ? -11.836 29.531 -10.102 1 98.31 296 ALA B N 1
ATOM 6581 C CA . ALA B 1 296 ? -12.68 28.781 -11.023 1 98.31 296 ALA B CA 1
ATOM 6582 C C . ALA B 1 296 ? -12.578 27.281 -10.766 1 98.31 296 ALA B C 1
ATOM 6584 O O . ALA B 1 296 ? -13.586 26.562 -10.797 1 98.31 296 ALA B O 1
ATOM 6585 N N . GLU B 1 297 ? -11.375 26.844 -10.555 1 98.5 297 GLU B N 1
ATOM 6586 C CA . GLU B 1 297 ? -11.148 25.422 -10.344 1 98.5 297 GLU B CA 1
ATOM 6587 C C . GLU B 1 297 ? -11.734 24.953 -9.016 1 98.5 297 GLU B C 1
ATOM 6589 O O . GLU B 1 297 ? -12.188 23.812 -8.898 1 98.5 297 GLU B O 1
ATOM 6594 N N . GLU B 1 298 ? -11.703 25.812 -8.008 1 98.69 298 GLU B N 1
ATOM 6595 C CA . GLU B 1 298 ? -12.328 25.469 -6.734 1 98.69 298 GLU B CA 1
ATOM 6596 C C . GLU B 1 298 ? -13.805 25.125 -6.914 1 98.69 298 GLU B C 1
ATOM 6598 O O . GLU B 1 298 ? -14.305 24.172 -6.309 1 98.69 298 GLU B O 1
ATOM 6603 N N . LEU B 1 299 ? -14.484 25.844 -7.738 1 98.5 299 LEU B N 1
ATOM 6604 C CA . LEU B 1 299 ? -15.891 25.578 -8.016 1 98.5 299 LEU B CA 1
ATOM 6605 C C . LEU B 1 299 ? -16.062 24.25 -8.719 1 98.5 299 LEU B C 1
ATOM 6607 O O . LEU B 1 299 ? -17.031 23.516 -8.445 1 98.5 299 LEU B O 1
ATOM 6611 N N . LYS B 1 300 ? -15.172 23.938 -9.578 1 98.5 300 LYS B N 1
ATOM 6612 C CA . LYS B 1 300 ? -15.227 22.656 -10.273 1 98.5 300 LYS B CA 1
ATOM 6613 C C . LYS B 1 300 ? -15.047 21.484 -9.305 1 98.5 300 LYS B C 1
ATOM 6615 O O . LYS B 1 300 ? -15.688 20.453 -9.445 1 98.5 300 LYS B O 1
ATOM 6620 N N . VAL B 1 301 ? -14.148 21.672 -8.352 1 98.75 301 VAL B N 1
ATOM 6621 C CA . VAL B 1 301 ? -13.906 20.641 -7.352 1 98.75 301 VAL B CA 1
ATOM 6622 C C . VAL B 1 301 ? -15.18 20.391 -6.547 1 98.75 301 VAL B C 1
ATOM 6624 O O . VAL B 1 301 ? -15.578 19.25 -6.34 1 98.75 301 VAL B O 1
ATOM 6627 N N . ARG B 1 302 ? -15.844 21.469 -6.125 1 98.62 302 ARG B N 1
ATOM 6628 C CA . ARG B 1 302 ? -17.094 21.359 -5.367 1 98.62 302 ARG B CA 1
ATOM 6629 C C . ARG B 1 302 ? -18.156 20.625 -6.176 1 98.62 302 ARG B C 1
ATOM 6631 O O . ARG B 1 302 ? -18.844 19.75 -5.652 1 98.62 302 ARG B O 1
ATOM 6638 N N . ARG B 1 303 ? -18.281 20.984 -7.398 1 98.56 303 ARG B N 1
ATOM 6639 C CA . ARG B 1 303 ? -19.266 20.375 -8.273 1 98.56 303 ARG B CA 1
ATOM 6640 C C . ARG B 1 303 ? -19 18.875 -8.43 1 98.56 303 ARG B C 1
ATOM 6642 O O . ARG B 1 303 ? -19.922 18.062 -8.383 1 98.56 303 ARG B O 1
ATOM 6649 N N . PHE B 1 304 ? -17.75 18.562 -8.617 1 98.62 304 PHE B N 1
ATOM 6650 C CA . PHE B 1 304 ? -17.359 17.172 -8.805 1 98.62 304 PHE B CA 1
ATOM 6651 C C . PHE B 1 304 ? -17.719 16.344 -7.574 1 98.62 304 PHE B C 1
ATOM 6653 O O . PHE B 1 304 ? -18.266 15.234 -7.699 1 98.62 304 PHE B O 1
ATOM 6660 N N . LEU B 1 305 ? -17.391 16.828 -6.387 1 98.75 305 LEU B N 1
ATOM 6661 C CA . LEU B 1 305 ? -17.688 16.141 -5.141 1 98.75 305 LEU B CA 1
ATOM 6662 C C . LEU B 1 305 ? -19.188 15.836 -5.035 1 98.75 305 LEU B C 1
ATOM 6664 O O . LEU B 1 305 ? -19.578 14.734 -4.633 1 98.75 305 LEU B O 1
ATOM 6668 N N . THR B 1 306 ? -19.953 16.828 -5.41 1 98.31 306 THR B N 1
ATOM 6669 C CA . THR B 1 306 ? -21.406 16.703 -5.328 1 98.31 306 THR B CA 1
ATOM 6670 C C . THR B 1 306 ? -21.922 15.758 -6.406 1 98.31 306 THR B C 1
ATOM 6672 O O . THR B 1 306 ? -22.703 14.852 -6.117 1 98.31 306 THR B O 1
ATOM 6675 N N . GLU B 1 307 ? -21.469 15.961 -7.605 1 97.62 307 GLU B N 1
ATOM 6676 C CA . GLU B 1 307 ? -21.938 15.172 -8.734 1 97.62 307 GLU B CA 1
ATOM 6677 C C . GLU B 1 307 ? -21.594 13.695 -8.562 1 97.62 307 GLU B C 1
ATOM 6679 O O . GLU B 1 307 ? -22.375 12.82 -8.938 1 97.62 307 GLU B O 1
ATOM 6684 N N . LYS B 1 308 ? -20.469 13.43 -8.016 1 97.75 308 LYS B N 1
ATOM 6685 C CA . LYS B 1 308 ? -20.016 12.047 -7.832 1 97.75 308 LYS B CA 1
ATOM 6686 C C . LYS B 1 308 ? -20.469 11.5 -6.48 1 97.75 308 LYS B C 1
ATOM 6688 O O . LYS B 1 308 ? -20.125 10.375 -6.117 1 97.75 308 LYS B O 1
ATOM 6693 N N . ASN B 1 309 ? -21.219 12.273 -5.727 1 98 309 ASN B N 1
ATOM 6694 C CA . ASN B 1 309 ? -21.781 11.859 -4.445 1 98 309 ASN B CA 1
ATOM 6695 C C . ASN B 1 309 ? -20.703 11.383 -3.48 1 98 309 ASN B C 1
ATOM 6697 O O . ASN B 1 309 ? -20.875 10.375 -2.791 1 98 309 ASN B O 1
ATOM 6701 N N . LEU B 1 310 ? -19.562 12.047 -3.455 1 98.62 310 LEU B N 1
ATOM 6702 C CA . LEU B 1 310 ? -18.422 11.656 -2.637 1 98.62 310 LEU B CA 1
ATOM 6703 C C . LEU B 1 310 ? -18.531 12.242 -1.232 1 98.62 310 LEU B C 1
ATOM 6705 O O . LEU B 1 310 ? -18.062 11.633 -0.264 1 98.62 310 LEU B O 1
ATOM 6709 N N . LEU B 1 311 ? -19.047 13.406 -1.133 1 98.56 311 LEU B N 1
ATOM 6710 C CA . LEU B 1 311 ? -19.078 14.18 0.106 1 98.56 311 LEU B CA 1
ATOM 6711 C C . LEU B 1 311 ? -20.141 15.258 0.048 1 98.56 311 LEU B C 1
ATOM 6713 O O . LEU B 1 311 ? -20.359 15.875 -0.998 1 98.56 311 LEU B O 1
ATOM 6717 N N . THR B 1 312 ? -20.844 15.484 1.168 1 98.44 312 THR B N 1
ATOM 6718 C CA . THR B 1 312 ? -21.766 16.609 1.252 1 98.44 312 THR B CA 1
ATOM 6719 C C . THR B 1 312 ? -21 17.938 1.284 1 98.44 312 THR B C 1
ATOM 6721 O O . THR B 1 312 ? -20.094 18.109 2.098 1 98.44 312 THR B O 1
ATOM 6724 N N . VAL B 1 313 ? -21.328 18.828 0.402 1 98.31 313 VAL B N 1
ATOM 6725 C CA . VAL B 1 313 ? -20.719 20.156 0.353 1 98.31 313 VAL B CA 1
ATOM 6726 C C . VAL B 1 313 ? -21.75 21.219 0.714 1 98.31 313 VAL B C 1
ATOM 6728 O O . VAL B 1 313 ? -22.406 21.781 -0.166 1 98.31 313 VAL B O 1
ATOM 6731 N N . PRO B 1 314 ? -21.797 21.531 1.939 1 97.62 314 PRO B N 1
ATOM 6732 C CA . PRO B 1 314 ? -22.828 22.484 2.357 1 97.62 314 PRO B CA 1
ATOM 6733 C C . PRO B 1 314 ? -22.609 23.875 1.787 1 97.62 314 PRO B C 1
ATOM 6735 O O . PRO B 1 314 ? -21.469 24.328 1.68 1 97.62 314 PRO B O 1
ATOM 6738 N N . ASP B 1 315 ? -23.703 24.609 1.659 1 95.94 315 ASP B N 1
ATOM 6739 C CA . ASP B 1 315 ? -23.656 25.938 1.064 1 95.94 315 ASP B CA 1
ATOM 6740 C C . ASP B 1 315 ? -23.062 26.953 2.031 1 95.94 315 ASP B C 1
ATOM 6742 O O . ASP B 1 315 ? -22.516 27.969 1.606 1 95.94 315 ASP B O 1
ATOM 6746 N N . TRP B 1 316 ? -23.125 26.656 3.293 1 97.31 316 TRP B N 1
ATOM 6747 C CA . TRP B 1 316 ? -22.688 27.625 4.277 1 97.31 316 TRP B CA 1
ATOM 6748 C C . TRP B 1 316 ? -21.156 27.672 4.352 1 97.31 316 TRP B C 1
ATOM 6750 O O . TRP B 1 316 ? -20.594 28.609 4.914 1 97.31 316 TRP B O 1
ATOM 6760 N N . VAL B 1 317 ? -20.469 26.641 3.939 1 98.06 317 VAL B N 1
ATOM 6761 C CA . VAL B 1 317 ? -19.016 26.656 3.949 1 98.06 317 VAL B CA 1
ATOM 6762 C C . VAL B 1 317 ? -18.5 27.625 2.881 1 98.06 317 VAL B C 1
ATOM 6764 O O . VAL B 1 317 ? -18.844 27.5 1.705 1 98.06 317 VAL B O 1
ATOM 6767 N N . GLY B 1 318 ? -17.703 28.578 3.273 1 98.06 318 GLY B N 1
ATOM 6768 C CA . GLY B 1 318 ? -17.141 29.547 2.344 1 98.06 318 GLY B CA 1
ATOM 6769 C C . GLY B 1 318 ? -16.234 28.922 1.302 1 98.06 318 GLY B C 1
ATOM 6770 O O . GLY B 1 318 ? -16.188 27.688 1.165 1 98.06 318 GLY B O 1
ATOM 6771 N N . HIS B 1 319 ? -15.602 29.766 0.546 1 98.31 319 HIS B N 1
ATOM 6772 C CA . HIS B 1 319 ? -14.758 29.328 -0.557 1 98.31 319 HIS B CA 1
ATOM 6773 C C . HIS B 1 319 ? -13.281 29.453 -0.208 1 98.31 319 HIS B C 1
ATOM 6775 O O . HIS B 1 319 ? -12.922 30.156 0.739 1 98.31 319 HIS B O 1
ATOM 6781 N N . TYR B 1 320 ? -12.469 28.672 -0.808 1 98.06 320 TYR B N 1
ATOM 6782 C CA . TYR B 1 320 ? -11.016 28.781 -0.788 1 98.06 320 TYR B CA 1
ATOM 6783 C C . TYR B 1 320 ? -10.523 29.672 -1.928 1 98.06 320 TYR B C 1
ATOM 6785 O O . TYR B 1 320 ? -10.578 29.281 -3.096 1 98.06 320 TYR B O 1
ATOM 6793 N N . LYS B 1 321 ? -10.008 30.859 -1.594 1 97.56 321 LYS B N 1
ATOM 6794 C CA . LYS B 1 321 ? -9.664 31.875 -2.598 1 97.56 321 LYS B CA 1
ATOM 6795 C C . LYS B 1 321 ? -8.188 32.25 -2.523 1 97.56 321 LYS B C 1
ATOM 6797 O O . LYS B 1 321 ? -7.605 32.281 -1.438 1 97.56 321 LYS B O 1
ATOM 6802 N N . ALA B 1 322 ? -7.66 32.5 -3.674 1 97.25 322 ALA B N 1
ATOM 6803 C CA . ALA B 1 322 ? -6.262 32.906 -3.736 1 97.25 322 ALA B CA 1
ATOM 6804 C C . ALA B 1 322 ? -6.145 34.438 -3.91 1 97.25 322 ALA B C 1
ATOM 6806 O O . ALA B 1 322 ? -6.996 35.062 -4.547 1 97.25 322 ALA B O 1
ATOM 6807 N N . GLN B 1 323 ? -5.109 35 -3.352 1 96.5 323 GLN B N 1
ATOM 6808 C CA . GLN B 1 323 ? -4.789 36.438 -3.449 1 96.5 323 GLN B CA 1
ATOM 6809 C C . GLN B 1 323 ? -3.285 36.656 -3.609 1 96.5 323 GLN B C 1
ATOM 6811 O O . GLN B 1 323 ? -2.484 35.844 -3.146 1 96.5 323 GLN B O 1
ATOM 6816 N N . PRO B 1 324 ? -2.91 37.719 -4.32 1 96.5 324 PRO B N 1
ATOM 6817 C CA . PRO B 1 324 ? -1.502 38.125 -4.215 1 96.5 324 PRO B CA 1
ATOM 6818 C C . PRO B 1 324 ? -1.115 38.562 -2.805 1 96.5 324 PRO B C 1
ATOM 6820 O O . PRO B 1 324 ? -1.982 38.938 -2.014 1 96.5 324 PRO B O 1
ATOM 6823 N N . PHE B 1 325 ? 0.114 38.594 -2.559 1 96.62 325 PHE B N 1
ATOM 6824 C CA . PHE B 1 325 ? 0.594 39.031 -1.252 1 96.62 325 PHE B CA 1
ATOM 6825 C C . PHE B 1 325 ? 0.35 40.531 -1.052 1 96.62 325 PHE B C 1
ATOM 6827 O O . PHE B 1 325 ? 0.717 41.344 -1.902 1 96.62 325 PHE B O 1
ATOM 6834 N N . PRO B 1 326 ? -0.26 40.812 0.083 1 97 326 PRO B N 1
ATOM 6835 C CA . PRO B 1 326 ? -0.154 42.219 0.463 1 97 326 PRO B CA 1
ATOM 6836 C C . PRO B 1 326 ? 1.275 42.656 0.81 1 97 326 PRO B C 1
ATOM 6838 O O . PRO B 1 326 ? 2.074 41.812 1.239 1 97 326 PRO B O 1
ATOM 6841 N N . ALA B 1 327 ? 1.553 43.906 0.688 1 97.06 327 ALA B N 1
ATOM 6842 C CA . ALA B 1 327 ? 2.904 44.406 0.86 1 97.06 327 ALA B CA 1
ATOM 6843 C C . ALA B 1 327 ? 3.426 44.156 2.268 1 97.06 327 ALA B C 1
ATOM 6845 O O . ALA B 1 327 ? 4.629 43.938 2.463 1 97.06 327 ALA B O 1
ATOM 6846 N N . TYR B 1 328 ? 2.533 44.125 3.287 1 97.94 328 TYR B N 1
ATOM 6847 C CA . TYR B 1 328 ? 2.963 43.969 4.672 1 97.94 328 TYR B CA 1
ATOM 6848 C C . TYR B 1 328 ? 3.227 42.5 4.996 1 97.94 328 TYR B C 1
ATOM 6850 O O . TYR B 1 328 ? 3.875 42.188 5.996 1 97.94 328 TYR B O 1
ATOM 6858 N N . LEU B 1 329 ? 2.713 41.594 4.207 1 98.06 329 LEU B N 1
ATOM 6859 C CA . LEU B 1 329 ? 2.771 40.188 4.547 1 98.06 329 LEU B CA 1
ATOM 6860 C C . LEU B 1 329 ? 3.926 39.5 3.824 1 98.06 329 LEU B C 1
ATOM 6862 O O . LEU B 1 329 ? 4.562 38.594 4.379 1 98.06 329 LEU B O 1
ATOM 6866 N N . ALA B 1 330 ? 4.262 39.875 2.607 1 96.81 330 ALA B N 1
ATOM 6867 C CA . ALA B 1 330 ? 5.285 39.25 1.778 1 96.81 330 ALA B CA 1
ATOM 6868 C C . ALA B 1 330 ? 6.617 39.156 2.514 1 96.81 330 ALA B C 1
ATOM 6870 O O . ALA B 1 330 ? 7.27 38.125 2.533 1 96.81 330 ALA B O 1
ATOM 6871 N N . PRO B 1 331 ? 7.051 40.219 3.229 1 97.56 331 PRO B N 1
ATOM 6872 C CA . PRO B 1 331 ? 8.367 40.219 3.879 1 97.56 331 PRO B CA 1
ATOM 6873 C C . PRO B 1 331 ? 8.438 39.219 5.035 1 97.56 331 PRO B C 1
ATOM 6875 O O . PRO B 1 331 ? 9.531 38.812 5.441 1 97.56 331 PRO B O 1
ATOM 6878 N N . ILE B 1 332 ? 7.277 38.875 5.609 1 97.62 332 ILE B N 1
ATOM 6879 C CA . ILE B 1 332 ? 7.297 37.969 6.758 1 97.62 332 ILE B CA 1
ATOM 6880 C C . ILE B 1 332 ? 6.645 36.625 6.387 1 97.62 332 ILE B C 1
ATOM 6882 O O . ILE B 1 332 ? 6.234 35.875 7.266 1 97.62 332 ILE B O 1
ATOM 6886 N N . GLY B 1 333 ? 6.543 36.375 5.07 1 95 333 GLY B N 1
ATOM 6887 C CA . GLY B 1 333 ? 5.883 35.188 4.578 1 95 333 GLY B CA 1
ATOM 6888 C C . GLY B 1 333 ? 6.594 33.906 4.969 1 95 333 GLY B C 1
ATOM 6889 O O . GLY B 1 333 ? 5.996 32.812 4.961 1 95 333 GLY B O 1
ATOM 6890 N N . TRP B 1 334 ? 7.859 33.938 5.336 1 92.19 334 TRP B N 1
ATOM 6891 C CA . TRP B 1 334 ? 8.664 32.781 5.688 1 92.19 334 TRP B CA 1
ATOM 6892 C C . TRP B 1 334 ? 8.297 32.25 7.074 1 92.19 334 TRP B C 1
ATOM 6894 O O . TRP B 1 334 ? 8.695 31.156 7.465 1 92.19 334 TRP B O 1
ATOM 6904 N N . LEU B 1 335 ? 7.473 33 7.883 1 94.5 335 LEU B N 1
ATOM 6905 C CA . LEU B 1 335 ? 7.164 32.656 9.273 1 94.5 335 LEU B CA 1
ATOM 6906 C C . LEU B 1 335 ? 6.133 31.547 9.352 1 94.5 335 LEU B C 1
ATOM 6908 O O . LEU B 1 335 ? 5.953 30.938 10.414 1 94.5 335 LEU B O 1
ATOM 6912 N N . GLY B 1 336 ? 5.469 31.25 8.219 1 91.62 336 GLY B N 1
ATOM 6913 C CA . GLY B 1 336 ? 4.5 30.172 8.25 1 91.62 336 GLY B CA 1
ATOM 6914 C C . GLY B 1 336 ? 3.781 29.984 6.926 1 91.62 336 GLY B C 1
ATOM 6915 O O . GLY B 1 336 ? 4.09 30.656 5.941 1 91.62 336 GLY B O 1
ATOM 6916 N N . ARG B 1 337 ? 2.836 29.062 7 1 91.62 337 ARG B N 1
ATOM 6917 C CA . ARG B 1 337 ? 1.994 28.844 5.828 1 91.62 337 ARG B CA 1
ATOM 6918 C C . ARG B 1 337 ? 1.04 30.016 5.613 1 91.62 337 ARG B C 1
ATOM 6920 O O . ARG B 1 337 ? 0.359 30.453 6.547 1 91.62 337 ARG B O 1
ATOM 6927 N N . THR B 1 338 ? 0.978 30.469 4.402 1 94.31 338 THR B N 1
ATOM 6928 C CA . THR B 1 338 ? 0.288 31.734 4.121 1 94.31 338 THR B CA 1
ATOM 6929 C C . THR B 1 338 ? -1.172 31.469 3.758 1 94.31 338 THR B C 1
ATOM 6931 O O . THR B 1 338 ? -1.677 32.031 2.773 1 94.31 338 THR B O 1
ATOM 6934 N N . PHE B 1 339 ? -1.766 30.641 4.566 1 94.06 339 PHE B N 1
ATOM 6935 C CA . PHE B 1 339 ? -3.186 30.328 4.473 1 94.06 339 PHE B CA 1
ATOM 6936 C C . PHE B 1 339 ? -3.949 30.906 5.656 1 94.06 339 PHE B C 1
ATOM 6938 O O . PHE B 1 339 ? -3.498 30.828 6.797 1 94.06 339 PHE B O 1
ATOM 6945 N N . ASP B 1 340 ? -4.969 31.625 5.387 1 95.56 340 ASP B N 1
ATOM 6946 C CA . ASP B 1 340 ? -5.98 31.938 6.395 1 95.56 340 ASP B CA 1
ATOM 6947 C C . ASP B 1 340 ? -7.219 31.047 6.211 1 95.56 340 ASP B C 1
ATOM 6949 O O . ASP B 1 340 ? -8.117 31.391 5.445 1 95.56 340 ASP B O 1
ATOM 6953 N N . PHE B 1 341 ? -7.301 30.016 6.973 1 95.25 341 PHE B N 1
ATOM 6954 C CA . PHE B 1 341 ? -8.422 29.094 6.875 1 95.25 341 PHE B CA 1
ATOM 6955 C C . PHE B 1 341 ? -9.641 29.641 7.617 1 95.25 341 PHE B C 1
ATOM 6957 O O . PHE B 1 341 ? -10.641 28.938 7.766 1 95.25 341 PHE B O 1
ATOM 6964 N N . THR B 1 342 ? -9.5 30.828 8.109 1 95.62 342 THR B N 1
ATOM 6965 C CA . THR B 1 342 ? -10.477 31.469 8.984 1 95.62 342 THR B CA 1
ATOM 6966 C C . THR B 1 342 ? -10.312 30.984 10.422 1 95.62 342 THR B C 1
ATOM 6968 O O . THR B 1 342 ? -9.242 31.125 11.016 1 95.62 342 THR B O 1
ATOM 6971 N N . SER B 1 343 ? -11.391 30.641 11.133 1 95 343 SER B N 1
ATOM 6972 C CA . SER B 1 343 ? -11.328 30.156 12.508 1 95 343 SER B CA 1
ATOM 6973 C C . SER B 1 343 ? -12.703 29.703 13 1 95 343 SER B C 1
ATOM 6975 O O . SER B 1 343 ? -13.695 29.859 12.289 1 95 343 SER B O 1
ATOM 6977 N N . ILE B 1 344 ? -12.711 29.188 14.18 1 94.5 344 ILE B N 1
ATOM 6978 C CA . ILE B 1 344 ? -13.938 28.719 14.797 1 94.5 344 ILE B CA 1
ATOM 6979 C C . ILE B 1 344 ? -14.945 29.859 14.906 1 94.5 344 ILE B C 1
ATOM 6981 O O . ILE B 1 344 ? -16.156 29.641 14.844 1 94.5 344 ILE B O 1
ATOM 6985 N N . ASP B 1 345 ? -14.484 31.141 14.977 1 94.5 345 ASP B N 1
ATOM 6986 C CA . ASP B 1 345 ? -15.352 32.312 15.141 1 94.5 345 ASP B CA 1
ATOM 6987 C C . ASP B 1 345 ? -15.719 32.906 13.789 1 94.5 345 ASP B C 1
ATOM 6989 O O . ASP B 1 345 ? -16.547 33.812 13.719 1 94.5 345 ASP B O 1
ATOM 6993 N N . ARG B 1 346 ? -15.148 32.469 12.75 1 95.88 346 ARG B N 1
ATOM 6994 C CA . ARG B 1 346 ? -15.352 33.031 11.422 1 95.88 346 ARG B CA 1
ATOM 6995 C C . ARG B 1 346 ? -15.805 31.984 10.43 1 95.88 346 ARG B C 1
ATOM 6997 O O . ARG B 1 346 ? -15.414 32 9.258 1 95.88 346 ARG B O 1
ATOM 7004 N N . THR B 1 347 ? -16.469 30.984 10.914 1 95.06 347 THR B N 1
ATOM 7005 C CA . THR B 1 347 ? -17 29.969 10.016 1 95.06 347 THR B CA 1
ATOM 7006 C C . THR B 1 347 ? -17.984 30.578 9.016 1 95.06 347 THR B C 1
ATOM 7008 O O . THR B 1 347 ? -18.75 31.469 9.367 1 95.06 347 THR B O 1
ATOM 7011 N N . GLY B 1 348 ? -17.969 30.125 7.836 1 96.56 348 GLY B N 1
ATOM 7012 C CA . GLY B 1 348 ? -18.828 30.625 6.785 1 96.56 348 GLY B CA 1
ATOM 7013 C C . GLY B 1 348 ? -18.141 31.641 5.891 1 96.56 348 GLY B C 1
ATOM 7014 O O . GLY B 1 348 ? -18.625 31.938 4.789 1 96.56 348 GLY B O 1
ATOM 7015 N N . GLN B 1 349 ? -17.016 32.156 6.395 1 97.12 349 GLN B N 1
ATOM 7016 C CA . GLN B 1 349 ? -16.234 33.094 5.582 1 97.12 349 GLN B CA 1
ATOM 7017 C C . GLN B 1 349 ? -15.328 32.344 4.609 1 97.12 349 GLN B C 1
ATOM 7019 O O . GLN B 1 349 ? -15.102 31.156 4.762 1 97.12 349 GLN B O 1
ATOM 7024 N N . ASP B 1 350 ? -14.883 33.062 3.594 1 97.75 350 ASP B N 1
ATOM 7025 C CA . ASP B 1 350 ? -13.945 32.5 2.633 1 97.75 350 ASP B CA 1
ATOM 7026 C C . ASP B 1 350 ? -12.539 32.406 3.223 1 97.75 350 ASP B C 1
ATOM 7028 O O . ASP B 1 350 ? -12.109 33.281 3.949 1 97.75 350 ASP B O 1
ATOM 7032 N N . ALA B 1 351 ? -11.922 31.297 2.967 1 97.44 351 ALA B N 1
ATOM 7033 C CA . ALA B 1 351 ? -10.492 31.188 3.252 1 97.44 351 ALA B CA 1
ATOM 7034 C C . ALA B 1 351 ? -9.664 31.922 2.197 1 97.44 351 ALA B C 1
ATOM 7036 O O . ALA B 1 351 ? -10.141 32.156 1.085 1 97.44 351 ALA B O 1
ATOM 7037 N N . THR B 1 352 ? -8.43 32.25 2.631 1 96.38 352 THR B N 1
ATOM 7038 C CA . THR B 1 352 ? -7.531 32.938 1.717 1 96.38 352 THR B CA 1
ATOM 7039 C C . THR B 1 352 ? -6.164 32.281 1.689 1 96.38 352 THR B C 1
ATOM 7041 O O . THR B 1 352 ? -5.629 31.906 2.736 1 96.38 352 THR B O 1
ATOM 7044 N N . VAL B 1 353 ? -5.617 32.062 0.52 1 96.88 353 VAL B N 1
ATOM 7045 C CA . VAL B 1 353 ? -4.219 31.703 0.356 1 96.88 353 VAL B CA 1
ATOM 7046 C C . VAL B 1 353 ? -3.48 32.781 -0.42 1 96.88 353 VAL B C 1
ATOM 7048 O O . VAL B 1 353 ? -3.969 33.25 -1.445 1 96.88 353 VAL B O 1
ATOM 7051 N N . TYR B 1 354 ? -2.369 33.219 0.104 1 97.12 354 TYR B N 1
ATOM 7052 C CA . TYR B 1 354 ? -1.535 34.188 -0.59 1 97.12 354 TYR B CA 1
ATOM 7053 C C . TYR B 1 354 ? -0.454 33.5 -1.41 1 97.12 354 TYR B C 1
ATOM 7055 O O . TYR B 1 354 ? 0.282 32.656 -0.892 1 97.12 354 TYR B O 1
ATOM 7063 N N . LEU B 1 355 ? -0.396 33.875 -2.658 1 96.75 355 LEU B N 1
ATOM 7064 C CA . LEU B 1 355 ? 0.531 33.219 -3.578 1 96.75 355 LEU B CA 1
ATOM 7065 C C . LEU B 1 355 ? 1.534 34.219 -4.137 1 96.75 355 LEU B C 1
ATOM 7067 O O . LEU B 1 355 ? 1.188 35.375 -4.383 1 96.75 355 LEU B O 1
ATOM 7071 N N . PRO B 1 356 ? 2.777 33.781 -4.359 1 95.25 356 PRO B N 1
ATOM 7072 C CA . PRO B 1 356 ? 3.76 34.625 -5.023 1 95.25 356 PRO B CA 1
ATOM 7073 C C . PRO B 1 356 ? 3.514 34.75 -6.523 1 95.25 356 PRO B C 1
ATOM 7075 O O . PRO B 1 356 ? 2.68 34.031 -7.082 1 95.25 356 PRO B O 1
ATOM 7078 N N . ASP B 1 357 ? 4.289 35.656 -7.141 1 96.31 357 ASP B N 1
ATOM 7079 C CA . ASP B 1 357 ? 4.242 35.781 -8.594 1 96.31 357 ASP B CA 1
ATOM 7080 C C . ASP B 1 357 ? 4.77 34.5 -9.266 1 96.31 357 ASP B C 1
ATOM 7082 O O . ASP B 1 357 ? 5.73 33.906 -8.789 1 96.31 357 ASP B O 1
ATOM 7086 N N . PRO B 1 358 ? 4.121 34.156 -10.383 1 97.06 358 PRO B N 1
ATOM 7087 C CA . PRO B 1 358 ? 4.602 32.969 -11.094 1 97.06 358 PRO B CA 1
ATOM 7088 C C . PRO B 1 358 ? 6.066 33.062 -11.508 1 97.06 358 PRO B C 1
ATOM 7090 O O . PRO B 1 358 ? 6.516 34.156 -11.922 1 97.06 358 PRO B O 1
ATOM 7093 N N . SER B 1 359 ? 6.781 32.031 -11.297 1 95.81 359 SER B N 1
ATOM 7094 C CA . SER B 1 359 ? 8.195 31.938 -11.656 1 95.81 359 SER B CA 1
ATOM 7095 C C . SER B 1 359 ? 8.656 30.484 -11.68 1 95.81 359 SER B C 1
ATOM 7097 O O . SER B 1 359 ? 8.227 29.672 -10.844 1 95.81 359 SER B O 1
ATOM 7099 N N . PRO B 1 360 ? 9.531 30.109 -12.648 1 92.94 360 PRO B N 1
ATOM 7100 C CA . PRO B 1 360 ? 10.078 28.75 -12.641 1 92.94 360 PRO B CA 1
ATOM 7101 C C . PRO B 1 360 ? 10.992 28.484 -11.445 1 92.94 360 PRO B C 1
ATOM 7103 O O . PRO B 1 360 ? 11.391 27.344 -11.195 1 92.94 360 PRO B O 1
ATOM 7106 N N . ARG B 1 361 ? 11.281 29.516 -10.695 1 89.62 361 ARG B N 1
ATOM 7107 C CA . ARG B 1 361 ? 12.219 29.406 -9.578 1 89.62 361 ARG B CA 1
ATOM 7108 C C . ARG B 1 361 ? 11.484 29.156 -8.266 1 89.62 361 ARG B C 1
ATOM 7110 O O . ARG B 1 361 ? 12.109 29.016 -7.219 1 89.62 361 ARG B O 1
ATOM 7117 N N . LEU B 1 362 ? 10.195 29.125 -8.312 1 90.25 362 LEU B N 1
ATOM 7118 C CA . LEU B 1 362 ? 9.414 28.906 -7.098 1 90.25 362 LEU B CA 1
ATOM 7119 C C . LEU B 1 362 ? 9.688 27.516 -6.52 1 90.25 362 LEU B C 1
ATOM 7121 O O . LEU B 1 362 ? 10.148 26.625 -7.23 1 90.25 362 LEU B O 1
ATOM 7125 N N . GLY B 1 363 ? 9.414 27.438 -5.27 1 84.38 363 GLY B N 1
ATOM 7126 C CA . GLY B 1 363 ? 9.531 26.156 -4.598 1 84.38 363 GLY B CA 1
ATOM 7127 C C . GLY B 1 363 ? 8.547 25.109 -5.109 1 84.38 363 GLY B C 1
ATOM 7128 O O . GLY B 1 363 ? 7.613 25.453 -5.84 1 84.38 363 GLY B O 1
ATOM 7129 N N . TYR B 1 364 ? 8.711 23.922 -4.668 1 83.38 364 TYR B N 1
ATOM 7130 C CA . TYR B 1 364 ? 8.07 22.703 -5.16 1 83.38 364 TYR B CA 1
ATOM 7131 C C . TYR B 1 364 ? 6.559 22.859 -5.211 1 83.38 364 TYR B C 1
ATOM 7133 O O . TYR B 1 364 ? 5.949 22.719 -6.273 1 83.38 364 TYR B O 1
ATOM 7141 N N . PHE B 1 365 ? 5.852 23.203 -4.137 1 87 365 PHE B N 1
ATOM 7142 C CA . PHE B 1 365 ? 4.398 23.25 -4.07 1 87 365 PHE B CA 1
ATOM 7143 C C . PHE B 1 365 ? 3.857 24.5 -4.754 1 87 365 PHE B C 1
ATOM 7145 O O . PHE B 1 365 ? 2.84 24.438 -5.449 1 87 365 PHE B O 1
ATOM 7152 N N . ASN B 1 366 ? 4.555 25.625 -4.578 1 91.81 366 ASN B N 1
ATOM 7153 C CA . ASN B 1 366 ? 4.133 26.828 -5.262 1 91.81 366 ASN B CA 1
ATOM 7154 C C . ASN B 1 366 ? 4.215 26.688 -6.777 1 91.81 366 ASN B C 1
ATOM 7156 O O . ASN B 1 366 ? 3.328 27.141 -7.5 1 91.81 366 ASN B O 1
ATOM 7160 N N . LEU B 1 367 ? 5.281 26.078 -7.215 1 92.69 367 LEU B N 1
ATOM 7161 C CA . LEU B 1 367 ? 5.426 25.875 -8.656 1 92.69 367 LEU B CA 1
ATOM 7162 C C . LEU B 1 367 ? 4.305 25 -9.195 1 92.69 367 LEU B C 1
ATOM 7164 O O . LEU B 1 367 ? 3.789 25.234 -10.289 1 92.69 367 LEU B O 1
ATOM 7168 N N . SER B 1 368 ? 3.924 23.969 -8.43 1 94.38 368 SER B N 1
ATOM 7169 C CA . SER B 1 368 ? 2.824 23.109 -8.852 1 94.38 368 SER B CA 1
ATOM 7170 C C . SER B 1 368 ? 1.521 23.906 -8.969 1 94.38 368 SER B C 1
ATOM 7172 O O . SER B 1 368 ? 0.728 23.672 -9.883 1 94.38 368 SER B O 1
ATOM 7174 N N . ILE B 1 369 ? 1.298 24.844 -8.086 1 96.38 369 ILE B N 1
ATOM 7175 C CA . ILE B 1 369 ? 0.094 25.672 -8.109 1 96.38 369 ILE B CA 1
ATOM 7176 C C . ILE B 1 369 ? 0.069 26.5 -9.391 1 96.38 369 ILE B C 1
ATOM 7178 O O . ILE B 1 369 ? -0.981 26.656 -10.016 1 96.38 369 ILE B O 1
ATOM 7182 N N . MET B 1 370 ? 1.289 27.016 -9.758 1 97.44 370 MET B N 1
ATOM 7183 C CA . MET B 1 370 ? 1.376 27.844 -10.953 1 97.44 370 MET B CA 1
ATOM 7184 C C . MET B 1 370 ? 1.029 27.047 -12.203 1 97.44 370 MET B C 1
ATOM 7186 O O . MET B 1 370 ? 0.588 27.609 -13.211 1 97.44 370 MET B O 1
ATOM 7190 N N . ARG B 1 371 ? 1.251 25.766 -12.125 1 97.25 371 ARG B N 1
ATOM 7191 C CA . ARG B 1 371 ? 0.994 24.891 -13.266 1 97.25 371 ARG B CA 1
ATOM 7192 C C . ARG B 1 371 ? -0.448 24.391 -13.266 1 97.25 371 ARG B C 1
ATOM 7194 O O . ARG B 1 371 ? -1.147 24.484 -14.273 1 97.25 371 ARG B O 1
ATOM 7201 N N . ASP B 1 372 ? -0.934 23.875 -12.203 1 97.94 372 ASP B N 1
ATOM 7202 C CA . ASP B 1 372 ? -2.303 23.422 -11.961 1 97.94 372 ASP B CA 1
ATOM 7203 C C . ASP B 1 372 ? -2.662 23.531 -10.477 1 97.94 372 ASP B C 1
ATOM 7205 O O . ASP B 1 372 ? -2.168 22.766 -9.656 1 97.94 372 ASP B O 1
ATOM 7209 N N . PRO B 1 373 ? -3.523 24.391 -10.07 1 98.12 373 PRO B N 1
ATOM 7210 C CA . PRO B 1 373 ? -3.797 24.609 -8.648 1 98.12 373 PRO B CA 1
ATOM 7211 C C . PRO B 1 373 ? -4.684 23.531 -8.039 1 98.12 373 PRO B C 1
ATOM 7213 O O . PRO B 1 373 ? -4.867 23.484 -6.82 1 98.12 373 PRO B O 1
ATOM 7216 N N . ARG B 1 374 ? -5.25 22.688 -8.844 1 98.19 374 ARG B N 1
ATOM 7217 C CA . ARG B 1 374 ? -6.309 21.781 -8.398 1 98.19 374 ARG B CA 1
ATOM 7218 C C . ARG B 1 374 ? -5.797 20.828 -7.32 1 98.19 374 ARG B C 1
ATOM 7220 O O . ARG B 1 374 ? -6.496 20.562 -6.34 1 98.19 374 ARG B O 1
ATOM 7227 N N . PRO B 1 375 ? -4.531 20.219 -7.43 1 98.25 375 PRO B N 1
ATOM 7228 C CA . PRO B 1 375 ? -4.062 19.328 -6.371 1 98.25 375 PRO B CA 1
ATOM 7229 C C . PRO B 1 375 ? -4.008 20.016 -5.004 1 98.25 375 PRO B C 1
ATOM 7231 O O . PRO B 1 375 ? -4.383 19.406 -3.994 1 98.25 375 PRO B O 1
ATOM 7234 N N . ILE B 1 376 ? -3.602 21.234 -4.973 1 97.56 376 ILE B N 1
ATOM 7235 C CA . ILE B 1 376 ? -3.475 21.938 -3.705 1 97.56 376 ILE B CA 1
ATOM 7236 C C . ILE B 1 376 ? -4.855 22.391 -3.225 1 97.56 376 ILE B C 1
ATOM 7238 O O . ILE B 1 376 ? -5.129 22.391 -2.021 1 97.56 376 ILE B O 1
ATOM 7242 N N . ILE B 1 377 ? -5.742 22.766 -4.184 1 98.56 377 ILE B N 1
ATOM 7243 C CA . ILE B 1 377 ? -7.117 23.047 -3.803 1 98.56 377 ILE B CA 1
ATOM 7244 C C . ILE B 1 377 ? -7.711 21.859 -3.07 1 98.56 377 ILE B C 1
ATOM 7246 O O . ILE B 1 377 ? -8.312 22 -2.004 1 98.56 377 ILE B O 1
ATOM 7250 N N . VAL B 1 378 ? -7.5 20.688 -3.588 1 98.75 378 VAL B N 1
ATOM 7251 C CA . VAL B 1 378 ? -8.07 19.453 -3.033 1 98.75 378 VAL B CA 1
ATOM 7252 C C . VAL B 1 378 ? -7.477 19.188 -1.652 1 98.75 378 VAL B C 1
ATOM 7254 O O . VAL B 1 378 ? -8.18 18.734 -0.744 1 98.75 378 VAL B O 1
ATOM 7257 N N . HIS B 1 379 ? -6.223 19.484 -1.427 1 98.12 379 HIS B N 1
ATOM 7258 C CA . HIS B 1 379 ? -5.535 19.203 -0.173 1 98.12 379 HIS B CA 1
ATOM 7259 C C . HIS B 1 379 ? -5.801 20.297 0.861 1 98.12 379 HIS B C 1
ATOM 7261 O O . HIS B 1 379 ? -6.055 20 2.029 1 98.12 379 HIS B O 1
ATOM 7267 N N . GLU B 1 380 ? -5.707 21.578 0.476 1 97.44 380 GLU B N 1
ATOM 7268 C CA . GLU B 1 380 ? -5.77 22.703 1.408 1 97.44 380 GLU B CA 1
ATOM 7269 C C . GLU B 1 380 ? -7.18 23.281 1.476 1 97.44 380 GLU B C 1
ATOM 7271 O O . GLU B 1 380 ? -7.59 23.797 2.514 1 97.44 380 GLU B O 1
ATOM 7276 N N . GLY B 1 381 ? -7.848 23.297 0.381 1 97.81 381 GLY B N 1
ATOM 7277 C CA . GLY B 1 381 ? -9.117 23.984 0.255 1 97.81 381 GLY B CA 1
ATOM 7278 C C . GLY B 1 381 ? -10.32 23.078 0.466 1 97.81 381 GLY B C 1
ATOM 7279 O O . GLY B 1 381 ? -10.688 22.781 1.604 1 97.81 381 GLY B O 1
ATOM 7280 N N . VAL B 1 382 ? -10.75 22.578 -0.743 1 98.06 382 VAL B N 1
ATOM 7281 C CA . VAL B 1 382 ? -11.922 21.703 -0.746 1 98.06 382 VAL B CA 1
ATOM 7282 C C . VAL B 1 382 ? -11.594 20.422 -1.504 1 98.06 382 VAL B C 1
ATOM 7284 O O . VAL B 1 382 ? -11.211 20.453 -2.676 1 98.06 382 VAL B O 1
ATOM 7287 N N . PRO B 1 383 ? -11.828 19.281 -0.879 1 98.19 383 PRO B N 1
ATOM 7288 C CA . PRO B 1 383 ? -12.398 19.141 0.465 1 98.19 383 PRO B CA 1
ATOM 7289 C C . PRO B 1 383 ? -11.328 19.109 1.554 1 98.19 383 PRO B C 1
ATOM 7291 O O . PRO B 1 383 ? -11.547 18.531 2.623 1 98.19 383 PRO B O 1
ATOM 7294 N N . GLY B 1 384 ? -10.141 19.641 1.354 1 97.12 384 GLY B N 1
ATOM 7295 C CA . GLY B 1 384 ? -8.984 19.547 2.232 1 97.12 384 GLY B CA 1
ATOM 7296 C C . GLY B 1 384 ? -9.164 20.297 3.537 1 97.12 384 GLY B C 1
ATOM 7297 O O . GLY B 1 384 ? -10.234 20.25 4.152 1 97.12 384 GLY B O 1
ATOM 7298 N N . HIS B 1 385 ? -8.102 20.938 4.031 1 96.94 385 HIS B N 1
ATOM 7299 C CA . HIS B 1 385 ? -7.98 21.469 5.387 1 96.94 385 HIS B CA 1
ATOM 7300 C C . HIS B 1 385 ? -9.055 22.516 5.668 1 96.94 385 HIS B C 1
ATOM 7302 O O . HIS B 1 385 ? -9.734 22.453 6.695 1 96.94 385 HIS B O 1
ATOM 7308 N N . PHE B 1 386 ? -9.242 23.484 4.746 1 97.31 386 PHE B N 1
ATOM 7309 C CA . PHE B 1 386 ? -10.211 24.547 4.969 1 97.31 386 PHE B CA 1
ATOM 7310 C C . PHE B 1 386 ? -11.609 23.969 5.172 1 97.31 386 PHE B C 1
ATOM 7312 O O . PHE B 1 386 ? -12.281 24.281 6.152 1 97.31 386 PHE B O 1
ATOM 7319 N N . PHE B 1 387 ? -11.938 23.141 4.242 1 98 387 PHE B N 1
ATOM 7320 C CA . PHE B 1 387 ? -13.273 22.547 4.262 1 98 387 PHE B CA 1
ATOM 7321 C C . PHE B 1 387 ? -13.461 21.672 5.488 1 98 387 PHE B C 1
ATOM 7323 O O . PHE B 1 387 ? -14.461 21.781 6.195 1 98 387 PHE B O 1
ATOM 7330 N N . GLN B 1 388 ? -12.531 20.828 5.754 1 97.19 388 GLN B N 1
ATOM 7331 C CA . GLN B 1 388 ? -12.562 19.938 6.898 1 97.19 388 GLN B CA 1
ATOM 7332 C C . GLN B 1 388 ? -12.648 20.703 8.211 1 97.19 388 GLN B C 1
ATOM 7334 O O . GLN B 1 388 ? -13.461 20.375 9.078 1 97.19 388 GLN B O 1
ATOM 7339 N N . LEU B 1 389 ? -11.828 21.703 8.398 1 96.44 389 LEU B N 1
ATOM 7340 C CA . LEU B 1 389 ? -11.82 22.5 9.617 1 96.44 389 LEU B CA 1
ATOM 7341 C C . LEU B 1 389 ? -13.148 23.234 9.789 1 96.44 389 LEU B C 1
ATOM 7343 O O . LEU B 1 389 ? -13.664 23.344 10.898 1 96.44 389 LEU B O 1
ATOM 7347 N N . SER B 1 390 ? -13.68 23.75 8.68 1 97 390 SER B N 1
ATOM 7348 C CA . SER B 1 390 ? -14.977 24.406 8.742 1 97 390 SER B CA 1
ATOM 7349 C C . SER B 1 390 ? -16.031 23.5 9.344 1 97 390 SER B C 1
ATOM 7351 O O . SER B 1 390 ? -16.812 23.922 10.211 1 97 390 SER B O 1
ATOM 7353 N N . LEU B 1 391 ? -16.031 22.266 8.914 1 97.31 391 LEU B N 1
ATOM 7354 C CA . LEU B 1 391 ? -16.984 21.297 9.438 1 97.31 391 LEU B CA 1
ATOM 7355 C C . LEU B 1 391 ? -16.672 20.953 10.891 1 97.31 391 LEU B C 1
ATOM 7357 O O . LEU B 1 391 ? -17.578 20.891 11.719 1 97.31 391 LEU B O 1
ATOM 7361 N N . SER B 1 392 ? -15.445 20.75 11.219 1 95.5 392 SER B N 1
ATOM 7362 C CA . SER B 1 392 ? -15.031 20.359 12.562 1 95.5 392 SER B CA 1
ATOM 7363 C C . SER B 1 392 ? -15.336 21.438 13.586 1 95.5 392 SER B C 1
ATOM 7365 O O . SER B 1 392 ? -15.688 21.141 14.727 1 95.5 392 SER B O 1
ATOM 7367 N N . TRP B 1 393 ? -15.203 22.719 13.188 1 96.06 393 TRP B N 1
ATOM 7368 C CA . TRP B 1 393 ? -15.445 23.844 14.078 1 96.06 393 TRP B CA 1
ATOM 7369 C C . TRP B 1 393 ? -16.922 23.953 14.438 1 96.06 393 TRP B C 1
ATOM 7371 O O . TRP B 1 393 ? -17.297 24.609 15.406 1 96.06 393 TRP B O 1
ATOM 7381 N N . ARG B 1 394 ? -17.719 23.297 13.711 1 96.12 394 ARG B N 1
ATOM 7382 C CA . ARG B 1 394 ? -19.156 23.297 13.984 1 96.12 394 ARG B CA 1
ATOM 7383 C C . ARG B 1 394 ? -19.641 21.906 14.383 1 96.12 394 ARG B C 1
ATOM 7385 O O . ARG B 1 394 ? -20.812 21.594 14.242 1 96.12 394 ARG B O 1
ATOM 7392 N N . ASN B 1 395 ? -18.734 21.109 14.758 1 96.56 395 ASN B N 1
ATOM 7393 C CA . ASN B 1 395 ? -19.109 19.781 15.203 1 96.56 395 ASN B CA 1
ATOM 7394 C C . ASN B 1 395 ? -20.188 19.828 16.297 1 96.56 395 ASN B C 1
ATOM 7396 O O . ASN B 1 395 ? -20.125 20.688 17.172 1 96.56 395 ASN B O 1
ATOM 7400 N N . ALA B 1 396 ? -21.094 18.891 16.25 1 95.38 396 ALA B N 1
ATOM 7401 C CA . ALA B 1 396 ? -22.172 18.828 17.25 1 95.38 396 ALA B CA 1
ATOM 7402 C C . ALA B 1 396 ? -21.609 18.578 18.641 1 95.38 396 ALA B C 1
ATOM 7404 O O . ALA B 1 396 ? -22.188 19 19.641 1 95.38 396 ALA B O 1
ATOM 7405 N N . ASP B 1 397 ? -20.469 17.891 18.734 1 95.56 397 ASP B N 1
ATOM 7406 C CA . ASP B 1 397 ? -19.75 17.656 19.984 1 95.56 397 ASP B CA 1
ATOM 7407 C C . ASP B 1 397 ? -18.719 18.734 20.25 1 95.56 397 ASP B C 1
ATOM 7409 O O . ASP B 1 397 ? -17.672 18.781 19.594 1 95.56 397 ASP B O 1
ATOM 7413 N N . PRO B 1 398 ? -18.922 19.578 21.234 1 94.38 398 PRO B N 1
ATOM 7414 C CA . PRO B 1 398 ? -18.031 20.719 21.469 1 94.38 398 PRO B CA 1
ATOM 7415 C C . PRO B 1 398 ? -16.594 20.297 21.75 1 94.38 398 PRO B C 1
ATOM 7417 O O . PRO B 1 398 ? -15.656 21.016 21.391 1 94.38 398 PRO B O 1
ATOM 7420 N N . LEU B 1 399 ? -16.406 19.141 22.312 1 94.62 399 LEU B N 1
ATOM 7421 C CA . LEU B 1 399 ? -15.07 18.672 22.656 1 94.62 399 LEU B CA 1
ATOM 7422 C C . LEU B 1 399 ? -14.234 18.469 21.406 1 94.62 399 LEU B C 1
ATOM 7424 O O . LEU B 1 399 ? -13 18.484 21.453 1 94.62 399 LEU B O 1
ATOM 7428 N N . ARG B 1 400 ? -14.859 18.297 20.297 1 95.69 400 ARG B N 1
ATOM 7429 C CA . ARG B 1 400 ? -14.164 17.953 19.062 1 95.69 400 ARG B CA 1
ATOM 7430 C C . ARG B 1 400 ? -13.875 19.188 18.219 1 95.69 400 ARG B C 1
ATOM 7432 O O . ARG B 1 400 ? -13.188 19.109 17.203 1 95.69 400 ARG B O 1
ATOM 7439 N N . ARG B 1 401 ? -14.312 20.359 18.703 1 95.62 401 ARG B N 1
ATOM 7440 C CA . ARG B 1 401 ? -14.242 21.578 17.891 1 95.62 401 ARG B CA 1
ATOM 7441 C C . ARG B 1 401 ? -12.844 22.188 17.953 1 95.62 401 ARG B C 1
ATOM 7443 O O . ARG B 1 401 ? -12.406 22.844 17.016 1 95.62 401 ARG B O 1
ATOM 7450 N N . ARG B 1 402 ? -12.133 21.969 19.062 1 94.31 402 ARG B N 1
ATOM 7451 C CA . ARG B 1 402 ? -10.844 22.625 19.25 1 94.31 402 ARG B CA 1
ATOM 7452 C C . ARG B 1 402 ? -9.695 21.625 19.188 1 94.31 402 ARG B C 1
ATOM 7454 O O . ARG B 1 402 ? -8.531 22.016 19.062 1 94.31 402 ARG B O 1
ATOM 7461 N N . TYR B 1 403 ? -10.039 20.328 19.266 1 94.62 403 TYR B N 1
ATOM 7462 C CA . TYR B 1 403 ? -9.016 19.297 19.188 1 94.62 403 TYR B CA 1
ATOM 7463 C C . TYR B 1 403 ? -8.383 19.25 17.812 1 94.62 403 TYR B C 1
ATOM 7465 O O . TYR B 1 403 ? -9.062 19.438 16.797 1 94.62 403 TYR B O 1
ATOM 7473 N N . TYR B 1 404 ? -7.062 19.094 17.781 1 90.81 404 TYR B N 1
ATOM 7474 C CA . TYR B 1 404 ? -6.383 18.922 16.5 1 90.81 404 TYR B CA 1
ATOM 7475 C C . TYR B 1 404 ? -5.359 17.797 16.562 1 90.81 404 TYR B C 1
ATOM 7477 O O . TYR B 1 404 ? -4.793 17.531 17.625 1 90.81 404 TYR B O 1
ATOM 7485 N N . ASP B 1 405 ? -5.227 17.141 15.523 1 89.94 405 ASP B N 1
ATOM 7486 C CA . ASP B 1 405 ? -4.188 16.141 15.312 1 89.94 405 ASP B CA 1
ATOM 7487 C C . ASP B 1 405 ? -3.682 16.172 13.875 1 89.94 405 ASP B C 1
ATOM 7489 O O . ASP B 1 405 ? -4.477 16.125 12.93 1 89.94 405 ASP B O 1
ATOM 7493 N N . SER B 1 406 ? -2.402 16.203 13.703 1 90.69 406 SER B N 1
ATOM 7494 C CA . SER B 1 406 ? -1.833 16.281 12.359 1 90.69 406 SER B CA 1
ATOM 7495 C C . SER B 1 406 ? -2.107 15.016 11.562 1 90.69 406 SER B C 1
ATOM 7497 O O . SER B 1 406 ? -2.27 15.062 10.344 1 90.69 406 SER B O 1
ATOM 7499 N N . GLY B 1 407 ? -2.143 13.891 12.219 1 93.69 407 GLY B N 1
ATOM 7500 C CA . GLY B 1 407 ? -2.393 12.633 11.531 1 93.69 407 GLY B CA 1
ATOM 7501 C C . GLY B 1 407 ? -3.744 12.594 10.836 1 93.69 407 GLY B C 1
ATOM 7502 O O . GLY B 1 407 ? -3.838 12.219 9.664 1 93.69 407 GLY B O 1
ATOM 7503 N N . ALA B 1 408 ? -4.754 13.008 11.578 1 95.25 408 ALA B N 1
ATOM 7504 C CA . ALA B 1 408 ? -6.102 13.008 11.016 1 95.25 408 ALA B CA 1
ATOM 7505 C C . ALA B 1 408 ? -6.258 14.102 9.961 1 95.25 408 ALA B C 1
ATOM 7507 O O . ALA B 1 408 ? -6.832 13.859 8.898 1 95.25 408 ALA B O 1
ATOM 7508 N N . ASN B 1 409 ? -5.746 15.297 10.25 1 95.06 409 ASN B N 1
ATOM 7509 C CA . ASN B 1 409 ? -5.879 16.438 9.344 1 95.06 409 ASN B CA 1
ATOM 7510 C C . ASN B 1 409 ? -5.117 16.203 8.039 1 95.06 409 ASN B C 1
ATOM 7512 O O . ASN B 1 409 ? -5.711 16.219 6.957 1 95.06 409 ASN B O 1
ATOM 7516 N N . GLU B 1 410 ? -3.828 15.914 8.172 1 96.44 410 GLU B N 1
ATOM 7517 C CA . GLU B 1 410 ? -3 15.68 6.992 1 96.44 410 GLU B CA 1
ATOM 7518 C C . GLU B 1 410 ? -3.408 14.391 6.277 1 96.44 410 GLU B C 1
ATOM 7520 O O . GLU B 1 410 ? -3.348 14.312 5.047 1 96.44 410 GLU B O 1
ATOM 7525 N N . GLY B 1 411 ? -3.773 13.414 7.066 1 96.88 411 GLY B N 1
ATOM 7526 C CA . GLY B 1 411 ? -4.25 12.172 6.48 1 96.88 411 GLY B CA 1
ATOM 7527 C C . GLY B 1 411 ? -5.473 12.352 5.602 1 96.88 411 GLY B C 1
ATOM 7528 O O . GLY B 1 411 ? -5.543 11.797 4.504 1 96.88 411 GLY B O 1
ATOM 7529 N N . THR B 1 412 ? -6.418 13.141 6.09 1 97.06 412 THR B N 1
ATOM 7530 C CA . THR B 1 412 ? -7.641 13.406 5.336 1 97.06 412 THR B CA 1
ATOM 7531 C C . THR B 1 412 ? -7.328 14.18 4.059 1 97.06 412 THR B C 1
ATOM 7533 O O . THR B 1 412 ? -7.879 13.891 2.996 1 97.06 412 THR B O 1
ATOM 7536 N N . GLY B 1 413 ? -6.477 15.164 4.191 1 97.69 413 GLY B N 1
ATOM 7537 C CA . GLY B 1 413 ? -6.066 15.898 3.004 1 97.69 413 GLY B CA 1
ATOM 7538 C C . GLY B 1 413 ? -5.395 15.016 1.965 1 97.69 413 GLY B C 1
ATOM 7539 O O . GLY B 1 413 ? -5.715 15.094 0.777 1 97.69 413 GLY B O 1
ATOM 7540 N N . PHE B 1 414 ? -4.418 14.227 2.475 1 98.06 414 PHE B N 1
ATOM 7541 C CA . PHE B 1 414 ? -3.682 13.352 1.569 1 98.06 414 PHE B CA 1
ATOM 7542 C C . PHE B 1 414 ? -4.598 12.281 0.987 1 98.06 414 PHE B C 1
ATOM 7544 O O . PHE B 1 414 ? -4.469 11.922 -0.184 1 98.06 414 PHE B O 1
ATOM 7551 N N . TYR B 1 415 ? -5.547 11.75 1.749 1 98.38 415 TYR B N 1
ATOM 7552 C CA . TYR B 1 415 ? -6.57 10.828 1.268 1 98.38 415 TYR B CA 1
ATOM 7553 C C . TYR B 1 415 ? -7.422 11.477 0.183 1 98.38 415 TYR B C 1
ATOM 7555 O O . TYR B 1 415 ? -7.75 10.844 -0.821 1 98.38 415 TYR B O 1
ATOM 7563 N N . ALA B 1 416 ? -7.797 12.703 0.354 1 98.75 416 ALA B N 1
ATOM 7564 C CA . ALA B 1 416 ? -8.625 13.422 -0.613 1 98.75 416 ALA B CA 1
ATOM 7565 C C . ALA B 1 416 ? -7.949 13.469 -1.981 1 98.75 416 ALA B C 1
ATOM 7567 O O . ALA B 1 416 ? -8.617 13.359 -3.014 1 98.75 416 ALA B O 1
ATOM 7568 N N . GLU B 1 417 ? -6.648 13.695 -1.978 1 98.62 417 GLU B N 1
ATOM 7569 C CA . GLU B 1 417 ? -5.918 13.703 -3.24 1 98.62 417 GLU B CA 1
ATOM 7570 C C . GLU B 1 417 ? -6.121 12.398 -4.004 1 98.62 417 GLU B C 1
ATOM 7572 O O . GLU B 1 417 ? -6.469 12.406 -5.188 1 98.62 417 GLU B O 1
ATOM 7577 N N . GLU B 1 418 ? -5.922 11.281 -3.33 1 98.19 418 GLU B N 1
ATOM 7578 C CA . GLU B 1 418 ? -6.035 9.977 -3.969 1 98.19 418 GLU B CA 1
ATOM 7579 C C . GLU B 1 418 ? -7.488 9.641 -4.293 1 98.19 418 GLU B C 1
ATOM 7581 O O . GLU B 1 418 ? -7.777 9.031 -5.324 1 98.19 418 GLU B O 1
ATOM 7586 N N . MET B 1 419 ? -8.398 9.992 -3.4 1 98.69 419 MET B N 1
ATOM 7587 C CA . MET B 1 419 ? -9.82 9.781 -3.629 1 98.69 419 MET B CA 1
ATOM 7588 C C . MET B 1 419 ? -10.273 10.469 -4.918 1 98.69 419 MET B C 1
ATOM 7590 O O . MET B 1 419 ? -10.922 9.844 -5.758 1 98.69 419 MET B O 1
ATOM 7594 N N . MET B 1 420 ? -9.867 11.719 -5.07 1 98.75 420 MET B N 1
ATOM 7595 C CA . MET B 1 420 ? -10.281 12.492 -6.238 1 98.75 420 MET B CA 1
ATOM 7596 C C . MET B 1 420 ? -9.633 11.945 -7.508 1 98.75 420 MET B C 1
ATOM 7598 O O . MET B 1 420 ? -10.258 11.922 -8.57 1 98.75 420 MET B O 1
ATOM 7602 N N . LEU B 1 421 ? -8.359 11.555 -7.363 1 98.5 421 LEU B N 1
ATOM 7603 C CA . LEU B 1 421 ? -7.66 10.945 -8.484 1 98.5 421 LEU B CA 1
ATOM 7604 C C . LEU B 1 421 ? -8.367 9.672 -8.938 1 98.5 421 LEU B C 1
ATOM 7606 O O . LEU B 1 421 ? -8.688 9.508 -10.117 1 98.5 421 LEU B O 1
ATOM 7610 N N . GLN B 1 422 ? -8.688 8.797 -8 1 97.81 422 GLN B N 1
ATOM 7611 C CA . GLN B 1 422 ? -9.328 7.516 -8.273 1 97.81 422 GLN B CA 1
ATOM 7612 C C . GLN B 1 422 ? -10.758 7.711 -8.773 1 97.81 422 GLN B C 1
ATOM 7614 O O . GLN B 1 422 ? -11.242 6.941 -9.609 1 97.81 422 GLN B O 1
ATOM 7619 N N . ALA B 1 423 ? -11.391 8.781 -8.305 1 98.25 423 ALA B N 1
ATOM 7620 C CA . ALA B 1 423 ? -12.766 9.078 -8.703 1 98.25 423 ALA B CA 1
ATOM 7621 C C . ALA B 1 423 ? -12.812 9.656 -10.109 1 98.25 423 ALA B C 1
ATOM 7623 O O . ALA B 1 423 ? -13.891 9.828 -10.688 1 98.25 423 ALA B O 1
ATOM 7624 N N . GLY B 1 424 ? -11.672 10.031 -10.703 1 97.62 424 GLY B N 1
ATOM 7625 C CA . GLY B 1 424 ? -11.609 10.422 -12.102 1 97.62 424 GLY B CA 1
ATOM 7626 C C . GLY B 1 424 ? -11.57 11.922 -12.305 1 97.62 424 GLY B C 1
ATOM 7627 O O . GLY B 1 424 ? -11.805 12.414 -13.414 1 97.62 424 GLY B O 1
ATOM 7628 N N . PHE B 1 425 ? -11.32 12.688 -11.266 1 98.56 425 PHE B N 1
ATOM 7629 C CA . PHE B 1 425 ? -11.32 14.141 -11.375 1 98.56 425 PHE B CA 1
ATOM 7630 C C . PHE B 1 425 ? -10.266 14.602 -12.375 1 98.56 425 PHE B C 1
ATOM 7632 O O . PHE B 1 425 ? -10.469 15.586 -13.086 1 98.56 425 PHE B O 1
ATOM 7639 N N . TRP B 1 426 ? -9.156 13.906 -12.484 1 98.25 426 TRP B N 1
ATOM 7640 C CA . TRP B 1 426 ? -8.055 14.305 -13.359 1 98.25 426 TRP B CA 1
ATOM 7641 C C . TRP B 1 426 ? -7.934 13.352 -14.547 1 98.25 426 TRP B C 1
ATOM 7643 O O . TRP B 1 426 ? -6.855 13.219 -15.133 1 98.25 426 TRP B O 1
ATOM 7653 N N . ALA B 1 427 ? -8.984 12.672 -14.93 1 96.38 427 ALA B N 1
ATOM 7654 C CA . ALA B 1 427 ? -8.953 11.711 -16.031 1 96.38 427 ALA B CA 1
ATOM 7655 C C . ALA B 1 427 ? -8.453 12.367 -17.312 1 96.38 427 ALA B C 1
ATOM 7657 O O . ALA B 1 427 ? -7.801 11.719 -18.141 1 96.38 427 ALA B O 1
ATOM 7658 N N . ASP B 1 428 ? -8.68 13.664 -17.484 1 95.94 428 ASP B N 1
ATOM 7659 C CA . ASP B 1 428 ? -8.312 14.367 -18.703 1 95.94 428 ASP B CA 1
ATOM 7660 C C . ASP B 1 428 ? -7.113 15.281 -18.469 1 95.94 428 ASP B C 1
ATOM 7662 O O . ASP B 1 428 ? -6.859 16.188 -19.266 1 95.94 428 ASP B O 1
ATOM 7666 N N . ALA B 1 429 ? -6.426 15.117 -17.391 1 97.81 429 ALA B N 1
ATOM 7667 C CA . ALA B 1 429 ? -5.285 15.961 -17.047 1 97.81 429 ALA B CA 1
ATOM 7668 C C . ALA B 1 429 ? -4.055 15.109 -16.734 1 97.81 429 ALA B C 1
ATOM 7670 O O . ALA B 1 429 ? -3.57 15.109 -15.594 1 97.81 429 ALA B O 1
ATOM 7671 N N . PRO B 1 430 ? -3.463 14.523 -17.75 1 97.5 430 PRO B N 1
ATOM 7672 C CA . PRO B 1 430 ? -2.422 13.516 -17.547 1 97.5 430 PRO B CA 1
ATOM 7673 C C . PRO B 1 430 ? -1.199 14.062 -16.828 1 97.5 430 PRO B C 1
ATOM 7675 O O . PRO B 1 430 ? -0.652 13.406 -15.938 1 97.5 430 PRO B O 1
ATOM 7678 N N . LYS B 1 431 ? -0.769 15.266 -17.125 1 97.94 431 LYS B N 1
ATOM 7679 C CA . LYS B 1 431 ? 0.429 15.82 -16.516 1 97.94 431 LYS B CA 1
ATOM 7680 C C . LYS B 1 431 ? 0.167 16.203 -15.062 1 97.94 431 LYS B C 1
ATOM 7682 O O . LYS B 1 431 ? 1.082 16.203 -14.234 1 97.94 431 LYS B O 1
ATOM 7687 N N . THR B 1 432 ? -1.082 16.547 -14.727 1 98.25 432 THR B N 1
ATOM 7688 C CA . THR B 1 432 ? -1.433 16.812 -13.336 1 98.25 432 THR B CA 1
ATOM 7689 C C . THR B 1 432 ? -1.391 15.516 -12.523 1 98.25 432 THR B C 1
ATOM 7691 O O . THR B 1 432 ? -0.994 15.523 -11.352 1 98.25 432 THR B O 1
ATOM 7694 N N . ARG B 1 433 ? -1.793 14.391 -13.148 1 98.25 433 ARG B N 1
ATOM 7695 C CA . ARG B 1 433 ? -1.695 13.109 -12.453 1 98.25 433 ARG B CA 1
ATOM 7696 C C . ARG B 1 433 ? -0.251 12.797 -12.078 1 98.25 433 ARG B C 1
ATOM 7698 O O . ARG B 1 433 ? 0.013 12.273 -10.992 1 98.25 433 ARG B O 1
ATOM 7705 N N . GLU B 1 434 ? 0.715 13.156 -12.945 1 97.12 434 GLU B N 1
ATOM 7706 C CA . GLU B 1 434 ? 2.125 12.984 -12.609 1 97.12 434 GLU B CA 1
ATOM 7707 C C . GLU B 1 434 ? 2.49 13.75 -11.344 1 97.12 434 GLU B C 1
ATOM 7709 O O . GLU B 1 434 ? 3.225 13.234 -10.492 1 97.12 434 GLU B O 1
ATOM 7714 N N . ILE B 1 435 ? 1.938 14.969 -11.219 1 95.81 435 ILE B N 1
ATOM 7715 C CA . ILE B 1 435 ? 2.205 15.805 -10.062 1 95.81 435 ILE B CA 1
ATOM 7716 C C . ILE B 1 435 ? 1.662 15.133 -8.797 1 95.81 435 ILE B C 1
ATOM 7718 O O . ILE B 1 435 ? 2.342 15.086 -7.77 1 95.81 435 ILE B O 1
ATOM 7722 N N . ILE B 1 436 ? 0.485 14.586 -8.914 1 97.31 436 ILE B N 1
ATOM 7723 C CA . ILE B 1 436 ? -0.161 13.969 -7.762 1 97.31 436 ILE B CA 1
ATOM 7724 C C . ILE B 1 436 ? 0.64 12.75 -7.316 1 97.31 436 ILE B C 1
ATOM 7726 O O . ILE B 1 436 ? 0.845 12.531 -6.117 1 97.31 436 ILE B O 1
ATOM 7730 N N . TYR B 1 437 ? 1.146 11.914 -8.227 1 96.5 437 TYR B N 1
ATOM 7731 C CA . TYR B 1 437 ? 1.97 10.766 -7.871 1 96.5 437 TYR B CA 1
ATOM 7732 C C . TYR B 1 437 ? 3.299 11.211 -7.273 1 96.5 437 TYR B C 1
ATOM 7734 O O . TYR B 1 437 ? 3.834 10.555 -6.379 1 96.5 437 TYR B O 1
ATOM 7742 N N . ASN B 1 438 ? 3.834 12.289 -7.797 1 93.94 438 ASN B N 1
ATOM 7743 C CA . ASN B 1 438 ? 5.059 12.844 -7.227 1 93.94 438 ASN B CA 1
ATOM 7744 C C . ASN B 1 438 ? 4.844 13.32 -5.793 1 93.94 438 ASN B C 1
ATOM 7746 O O . ASN B 1 438 ? 5.703 13.125 -4.934 1 93.94 438 ASN B O 1
ATOM 7750 N N . PHE B 1 439 ? 3.668 13.984 -5.559 1 94.25 439 PHE B N 1
ATOM 7751 C CA . PHE B 1 439 ? 3.297 14.359 -4.199 1 94.25 439 PHE B CA 1
ATOM 7752 C C . PHE B 1 439 ? 3.248 13.141 -3.291 1 94.25 439 PHE B C 1
ATOM 7754 O O . PHE B 1 439 ? 3.734 13.18 -2.158 1 94.25 439 PHE B O 1
ATOM 7761 N N . ALA B 1 440 ? 2.691 12.07 -3.834 1 95.94 440 ALA B N 1
ATOM 7762 C CA . ALA B 1 440 ? 2.574 10.844 -3.055 1 95.94 440 ALA B CA 1
ATOM 7763 C C . ALA B 1 440 ? 3.947 10.266 -2.725 1 95.94 440 ALA B C 1
ATOM 7765 O O . ALA B 1 440 ? 4.188 9.82 -1.6 1 95.94 440 ALA B O 1
ATOM 7766 N N . ARG B 1 441 ? 4.816 10.281 -3.648 1 94.62 441 ARG B N 1
ATOM 7767 C CA . ARG B 1 441 ? 6.176 9.781 -3.473 1 94.62 441 ARG B CA 1
ATOM 7768 C C . ARG B 1 441 ? 6.887 10.523 -2.344 1 94.62 441 ARG B C 1
ATOM 7770 O O . ARG B 1 441 ? 7.496 9.898 -1.474 1 94.62 441 ARG B O 1
ATOM 7777 N N . LEU B 1 442 ? 6.73 11.789 -2.324 1 92.06 442 LEU B N 1
ATOM 7778 C CA . LEU B 1 442 ? 7.383 12.625 -1.32 1 92.06 442 LEU B CA 1
ATOM 7779 C C . LEU B 1 442 ? 6.832 12.328 0.071 1 92.06 442 LEU B C 1
ATOM 7781 O O . LEU B 1 442 ? 7.598 12.109 1.012 1 92.06 442 LEU B O 1
ATOM 7785 N N . ARG B 1 443 ? 5.535 12.328 0.204 1 94.94 443 ARG B N 1
ATOM 7786 C CA . ARG B 1 443 ? 4.922 12.148 1.516 1 94.94 443 ARG B CA 1
ATOM 7787 C C . ARG B 1 443 ? 5.195 10.75 2.059 1 94.94 443 ARG B C 1
ATOM 7789 O O . ARG B 1 443 ? 5.336 10.57 3.27 1 94.94 443 ARG B O 1
ATOM 7796 N N . ALA B 1 444 ? 5.258 9.797 1.156 1 96.12 444 ALA B N 1
ATOM 7797 C CA . ALA B 1 444 ? 5.562 8.438 1.593 1 96.12 444 ALA B CA 1
ATOM 7798 C C . ALA B 1 444 ? 6.996 8.328 2.107 1 96.12 444 ALA B C 1
ATOM 7800 O O . ALA B 1 444 ? 7.25 7.684 3.125 1 96.12 444 ALA B O 1
ATOM 7801 N N . LEU B 1 445 ? 7.914 8.961 1.479 1 95 445 LEU B N 1
ATOM 7802 C CA . LEU B 1 445 ? 9.32 8.922 1.853 1 95 445 LEU B CA 1
ATOM 7803 C C . LEU B 1 445 ? 9.539 9.57 3.215 1 95 445 LEU B C 1
ATOM 7805 O O . LEU B 1 445 ? 10.422 9.164 3.969 1 95 445 LEU B O 1
ATOM 7809 N N . ARG B 1 446 ? 8.695 10.5 3.521 1 95.88 446 ARG B N 1
ATOM 7810 C CA . ARG B 1 446 ? 8.836 11.281 4.746 1 95.88 446 ARG B CA 1
ATOM 7811 C C . ARG B 1 446 ? 8.664 10.398 5.98 1 95.88 446 ARG B C 1
ATOM 7813 O O . ARG B 1 446 ? 9.148 10.727 7.062 1 95.88 446 ARG B O 1
ATOM 7820 N N . VAL B 1 447 ? 8.031 9.25 5.816 1 97.44 447 VAL B N 1
ATOM 7821 C CA . VAL B 1 447 ? 7.816 8.359 6.953 1 97.44 447 VAL B CA 1
ATOM 7822 C C . VAL B 1 447 ? 9.164 7.836 7.457 1 97.44 447 VAL B C 1
ATOM 7824 O O . VAL B 1 447 ? 9.477 7.957 8.648 1 97.44 447 VAL B O 1
ATOM 7827 N N . GLU B 1 448 ? 9.93 7.344 6.543 1 96.62 448 GLU B N 1
ATOM 7828 C CA . GLU B 1 448 ? 11.242 6.812 6.922 1 96.62 448 GLU B CA 1
ATOM 7829 C C . GLU B 1 448 ? 12.141 7.91 7.484 1 96.62 448 GLU B C 1
ATOM 7831 O O . GLU B 1 448 ? 12.844 7.695 8.469 1 96.62 448 GLU B O 1
ATOM 7836 N N . VAL B 1 449 ? 12.078 9.039 6.906 1 97.31 449 VAL B N 1
ATOM 7837 C CA . VAL B 1 449 ? 12.914 10.156 7.328 1 97.31 449 VAL B CA 1
ATOM 7838 C C . VAL B 1 449 ? 12.555 10.562 8.758 1 97.31 449 VAL B C 1
ATOM 7840 O O . VAL B 1 449 ? 13.445 10.727 9.602 1 97.31 449 VAL B O 1
ATOM 7843 N N . ASP B 1 450 ? 11.305 10.672 9.016 1 98.12 450 ASP B N 1
ATOM 7844 C CA . ASP B 1 450 ? 10.828 11.078 10.336 1 98.12 450 ASP B CA 1
ATOM 7845 C C . ASP B 1 450 ? 11.266 10.078 11.406 1 98.12 450 ASP B C 1
ATOM 7847 O O . ASP B 1 450 ? 11.828 10.469 12.43 1 98.12 450 ASP B O 1
ATOM 7851 N N . VAL B 1 451 ? 11.016 8.828 11.117 1 98.5 451 VAL B N 1
ATOM 7852 C CA . VAL B 1 451 ? 11.305 7.789 12.094 1 98.5 451 VAL B CA 1
ATOM 7853 C C . VAL B 1 451 ? 12.805 7.73 12.359 1 98.5 451 VAL B C 1
ATOM 7855 O O . VAL B 1 451 ? 13.234 7.703 13.516 1 98.5 451 VAL B O 1
ATOM 7858 N N . LYS B 1 452 ? 13.609 7.805 11.32 1 98.31 452 LYS B N 1
ATOM 7859 C CA . LYS B 1 452 ? 15.055 7.668 11.477 1 98.31 452 LYS B CA 1
ATOM 7860 C C . LYS B 1 452 ? 15.656 8.891 12.164 1 98.31 452 LYS B C 1
ATOM 7862 O O . LYS B 1 452 ? 16.609 8.773 12.938 1 98.31 452 LYS B O 1
ATOM 7867 N N . LEU B 1 453 ? 15.102 10.023 11.891 1 98.38 453 LEU B N 1
ATOM 7868 C CA . LEU B 1 453 ? 15.531 11.227 12.602 1 98.38 453 LEU B CA 1
ATOM 7869 C C . LEU B 1 453 ? 15.156 11.141 14.078 1 98.38 453 LEU B C 1
ATOM 7871 O O . LEU B 1 453 ? 15.977 11.414 14.953 1 98.38 453 LEU B O 1
ATOM 7875 N N . ALA B 1 454 ? 13.93 10.711 14.383 1 98.56 454 ALA B N 1
ATOM 7876 C CA . ALA B 1 454 ? 13.422 10.656 15.75 1 98.56 454 ALA B CA 1
ATOM 7877 C C . ALA B 1 454 ? 14.203 9.641 16.578 1 98.56 454 ALA B C 1
ATOM 7879 O O . ALA B 1 454 ? 14.43 9.852 17.781 1 98.56 454 ALA B O 1
ATOM 7880 N N . LEU B 1 455 ? 14.656 8.562 15.945 1 98.38 455 LEU B N 1
ATOM 7881 C CA . LEU B 1 455 ? 15.32 7.48 16.672 1 98.38 455 LEU B CA 1
ATOM 7882 C C . LEU B 1 455 ? 16.828 7.699 16.703 1 98.38 455 LEU B C 1
ATOM 7884 O O . LEU B 1 455 ? 17.547 6.957 17.375 1 98.38 455 LEU B O 1
ATOM 7888 N N . GLY B 1 456 ? 17.359 8.648 15.969 1 97.75 456 GLY B N 1
ATOM 7889 C CA . GLY B 1 456 ? 18.781 8.945 15.953 1 97.75 456 GLY B CA 1
ATOM 7890 C C . GLY B 1 456 ? 19.547 8.117 14.945 1 97.75 456 GLY B C 1
ATOM 7891 O O . GLY B 1 456 ? 20.781 8.047 15.008 1 97.75 456 GLY B O 1
ATOM 7892 N N . GLU B 1 457 ? 18.844 7.512 14.031 1 97.5 457 GLU B N 1
ATOM 7893 C CA . GLU B 1 457 ? 19.5 6.746 12.977 1 97.5 457 GLU B CA 1
ATOM 7894 C C . GLU B 1 457 ? 20.016 7.66 11.875 1 97.5 457 GLU B C 1
ATOM 7896 O O . GLU B 1 457 ? 20.953 7.312 11.164 1 97.5 457 GLU B O 1
ATOM 7901 N N . PHE B 1 458 ? 19.328 8.805 11.672 1 97.12 458 PHE B N 1
ATOM 7902 C CA . PHE B 1 458 ? 19.766 9.867 10.773 1 97.12 458 PHE B CA 1
ATOM 7903 C C . PHE B 1 458 ? 20.172 11.109 11.562 1 97.12 458 PHE B C 1
ATOM 7905 O O . PHE B 1 458 ? 19.469 11.508 12.492 1 97.12 458 PHE B O 1
ATOM 7912 N N . THR B 1 459 ? 21.297 11.625 11.211 1 95.31 459 THR B N 1
ATOM 7913 C CA . THR B 1 459 ? 21.516 13.031 11.484 1 95.31 459 THR B CA 1
ATOM 7914 C C . THR B 1 459 ? 20.75 13.914 10.5 1 95.31 459 THR B C 1
ATOM 7916 O O . THR B 1 459 ? 20.219 13.414 9.508 1 95.31 459 THR B O 1
ATOM 7919 N N . ILE B 1 460 ? 20.719 15.125 10.789 1 95.19 460 ILE B N 1
ATOM 7920 C CA . ILE B 1 460 ? 20.062 16.062 9.867 1 95.19 460 ILE B CA 1
ATOM 7921 C C . ILE B 1 460 ? 20.781 16.016 8.516 1 95.19 460 ILE B C 1
ATOM 7923 O O . ILE B 1 460 ? 20.125 15.984 7.469 1 95.19 460 ILE B O 1
ATOM 7927 N N . ALA B 1 461 ? 22.062 15.922 8.562 1 93.25 461 ALA B N 1
ATOM 7928 C CA . ALA B 1 461 ? 22.844 15.883 7.324 1 93.25 461 ALA B CA 1
ATOM 7929 C C . ALA B 1 461 ? 22.547 14.609 6.535 1 93.25 461 ALA B C 1
ATOM 7931 O O . ALA B 1 461 ? 22.391 14.648 5.312 1 93.25 461 ALA B O 1
ATOM 7932 N N . GLN B 1 462 ? 22.469 13.547 7.215 1 94.81 462 GLN B N 1
ATOM 7933 C CA . GLN B 1 462 ? 22.172 12.273 6.566 1 94.81 462 GLN B CA 1
ATOM 7934 C C . GLN B 1 462 ? 20.766 12.266 5.984 1 94.81 462 GLN B C 1
ATOM 7936 O O . GLN B 1 462 ? 20.547 11.727 4.895 1 94.81 462 GLN B O 1
ATOM 7941 N N . ALA B 1 463 ? 19.828 12.789 6.711 1 95.94 463 ALA B N 1
ATOM 7942 C CA . ALA B 1 463 ? 18.453 12.898 6.211 1 95.94 463 ALA B CA 1
ATOM 7943 C C . ALA B 1 463 ? 18.391 13.781 4.965 1 95.94 463 ALA B C 1
ATOM 7945 O O . ALA B 1 463 ? 17.672 13.469 4.012 1 95.94 463 ALA B O 1
ATOM 7946 N N . ALA B 1 464 ? 19.125 14.82 5 1 93.5 464 ALA B N 1
ATOM 7947 C CA . ALA B 1 464 ? 19.172 15.711 3.846 1 93.5 464 ALA B CA 1
ATOM 7948 C C . ALA B 1 464 ? 19.75 15 2.629 1 93.5 464 ALA B C 1
ATOM 7950 O O . ALA B 1 464 ? 19.234 15.141 1.517 1 93.5 464 ALA B O 1
ATOM 7951 N N . ASP B 1 465 ? 20.797 14.258 2.854 1 92.69 465 ASP B N 1
ATOM 7952 C CA . ASP B 1 465 ? 21.391 13.469 1.779 1 92.69 465 ASP B CA 1
ATOM 7953 C C . ASP B 1 465 ? 20.391 12.469 1.206 1 92.69 465 ASP B C 1
ATOM 7955 O O . ASP B 1 465 ? 20.312 12.297 -0.012 1 92.69 465 ASP B O 1
ATOM 7959 N N . TYR B 1 466 ? 19.766 11.875 2.07 1 92.56 466 TYR B N 1
ATOM 7960 C CA . TYR B 1 466 ? 18.766 10.875 1.685 1 92.56 466 TYR B CA 1
ATOM 7961 C C . TYR B 1 466 ? 17.641 11.508 0.87 1 92.56 466 TYR B C 1
ATOM 7963 O O . TYR B 1 466 ? 17.266 10.984 -0.177 1 92.56 466 TYR B O 1
ATOM 7971 N N . LEU B 1 467 ? 17.125 12.617 1.351 1 90.56 467 LEU B N 1
ATOM 7972 C CA . LEU B 1 467 ? 16.078 13.336 0.649 1 90.56 467 LEU B CA 1
ATOM 7973 C C . LEU B 1 467 ? 16.547 13.781 -0.73 1 90.56 467 LEU B C 1
ATOM 7975 O O . LEU B 1 467 ? 15.812 13.633 -1.717 1 90.56 467 LEU B O 1
ATOM 7979 N N . GLU B 1 468 ? 17.688 14.281 -0.789 1 87.12 468 GLU B N 1
ATOM 7980 C CA . GLU B 1 468 ? 18.234 14.75 -2.061 1 87.12 468 GLU B CA 1
ATOM 7981 C C . GLU B 1 468 ? 18.359 13.602 -3.062 1 87.12 468 GLU B C 1
ATOM 7983 O O . GLU B 1 468 ? 18.016 13.766 -4.238 1 87.12 468 GLU B O 1
ATOM 7988 N N . ARG B 1 469 ? 18.734 12.508 -2.58 1 85 469 ARG B N 1
ATOM 7989 C CA . ARG B 1 469 ? 18.953 11.344 -3.438 1 85 469 ARG B CA 1
ATOM 7990 C C . ARG B 1 469 ? 17.625 10.742 -3.889 1 85 469 ARG B C 1
ATOM 7992 O O . ARG B 1 469 ? 17.5 10.305 -5.031 1 85 469 ARG B O 1
ATOM 7999 N N . MET B 1 470 ? 16.734 10.711 -2.998 1 87.12 470 MET B N 1
ATOM 8000 C CA . MET B 1 470 ? 15.516 9.938 -3.227 1 87.12 470 MET B CA 1
ATOM 8001 C C . MET B 1 470 ? 14.453 10.781 -3.926 1 87.12 470 MET B C 1
ATOM 8003 O O . MET B 1 470 ? 13.555 10.242 -4.566 1 87.12 470 MET B O 1
ATOM 8007 N N . VAL B 1 471 ? 14.469 12.023 -3.643 1 75.5 471 VAL B N 1
ATOM 8008 C CA . VAL B 1 471 ? 13.547 12.969 -4.258 1 75.5 471 VAL B CA 1
ATOM 8009 C C . VAL B 1 471 ? 14.336 14.008 -5.055 1 75.5 471 VAL B C 1
ATOM 8011 O O . VAL B 1 471 ? 15.344 14.539 -4.578 1 75.5 471 VAL B O 1
ATOM 8014 N N . PRO B 1 472 ? 14.078 14.125 -6.281 1 69 472 PRO B N 1
ATOM 8015 C CA . PRO B 1 472 ? 14.852 15.148 -6.984 1 69 472 PRO B CA 1
ATOM 8016 C C . PRO B 1 472 ? 14.594 16.562 -6.445 1 69 472 PRO B C 1
ATOM 8018 O O . PRO B 1 472 ? 13.742 17.281 -6.969 1 69 472 PRO B O 1
ATOM 8021 N N . MET B 1 473 ? 15.242 16.922 -5.262 1 73.75 473 MET B N 1
ATOM 8022 C CA . MET B 1 473 ? 15.211 18.266 -4.711 1 73.75 473 MET B CA 1
ATOM 8023 C C . MET B 1 473 ? 16.625 18.781 -4.441 1 73.75 473 MET B C 1
ATOM 8025 O O . MET B 1 473 ? 17.562 18 -4.344 1 73.75 473 MET B O 1
ATOM 8029 N N . ASP B 1 474 ? 16.734 20.047 -4.438 1 77.25 474 ASP B N 1
ATOM 8030 C CA . ASP B 1 474 ? 18.047 20.609 -4.184 1 77.25 474 ASP B CA 1
ATOM 8031 C C . ASP B 1 474 ? 18.453 20.438 -2.721 1 77.25 474 ASP B C 1
ATOM 8033 O O . ASP B 1 474 ? 17.594 20.281 -1.85 1 77.25 474 ASP B O 1
ATOM 8037 N N . ARG B 1 475 ? 19.641 20.484 -2.465 1 83.06 475 ARG B N 1
ATOM 8038 C CA . ARG B 1 475 ? 20.219 20.188 -1.158 1 83.06 475 ARG B CA 1
ATOM 8039 C C . ARG B 1 475 ? 19.719 21.156 -0.099 1 83.06 475 ARG B C 1
ATOM 8041 O O . ARG B 1 475 ? 19.484 20.766 1.048 1 83.06 475 ARG B O 1
ATOM 8048 N N . ALA B 1 476 ? 19.625 22.375 -0.424 1 78.88 476 ALA B N 1
ATOM 8049 C CA . ALA B 1 476 ? 19.172 23.375 0.539 1 78.88 476 ALA B CA 1
ATOM 8050 C C . ALA B 1 476 ? 17.75 23.094 1.008 1 78.88 476 ALA B C 1
ATOM 8052 O O . ALA B 1 476 ? 17.469 23.141 2.207 1 78.88 476 ALA B O 1
ATOM 8053 N N . THR B 1 477 ? 16.906 22.766 0.141 1 79.75 477 THR B N 1
ATOM 8054 C CA . THR B 1 477 ? 15.531 22.406 0.464 1 79.75 477 THR B CA 1
ATOM 8055 C C . THR B 1 477 ? 15.492 21.125 1.288 1 79.75 477 THR B C 1
ATOM 8057 O O . THR B 1 477 ? 14.742 21.031 2.264 1 79.75 477 THR B O 1
ATOM 8060 N N . ALA B 1 478 ? 16.344 20.203 0.901 1 87.25 478 ALA B N 1
ATOM 8061 C CA . ALA B 1 478 ? 16.422 18.938 1.624 1 87.25 478 ALA B CA 1
ATOM 8062 C C . ALA B 1 478 ? 16.844 19.156 3.074 1 87.25 478 ALA B C 1
ATOM 8064 O O . ALA B 1 478 ? 16.297 18.547 3.988 1 87.25 478 ALA B O 1
ATOM 8065 N N . ARG B 1 479 ? 17.781 20 3.236 1 87.88 479 ARG B N 1
ATOM 8066 C CA . ARG B 1 479 ? 18.266 20.297 4.582 1 87.88 479 ARG B CA 1
ATOM 8067 C C . ARG B 1 479 ? 17.188 21 5.41 1 87.88 479 ARG B C 1
ATOM 8069 O O . ARG B 1 479 ? 17.031 20.719 6.602 1 87.88 479 ARG B O 1
ATOM 8076 N N . GLU B 1 480 ? 16.484 21.922 4.824 1 83.19 480 GLU B N 1
ATOM 8077 C CA . GLU B 1 480 ? 15.406 22.609 5.508 1 83.19 480 GLU B CA 1
ATOM 8078 C C . GLU B 1 480 ? 14.32 21.641 5.949 1 83.19 480 GLU B C 1
ATOM 8080 O O . GLU B 1 480 ? 13.836 21.703 7.086 1 83.19 480 GLU B O 1
ATOM 8085 N N . GLU B 1 481 ? 14.016 20.781 5.102 1 87.56 481 GLU B N 1
ATOM 8086 C CA . GLU B 1 481 ? 12.992 19.797 5.441 1 87.56 481 GLU B CA 1
ATOM 8087 C C . GLU B 1 481 ? 13.477 18.859 6.547 1 87.56 481 GLU B C 1
ATOM 8089 O O . GLU B 1 481 ? 12.742 18.562 7.488 1 87.56 481 GLU B O 1
ATOM 8094 N N . ALA B 1 482 ? 14.727 18.391 6.359 1 93 482 ALA B N 1
ATOM 8095 C CA . ALA B 1 482 ? 15.297 17.5 7.371 1 93 482 ALA B CA 1
ATOM 8096 C C . ALA B 1 482 ? 15.312 18.172 8.742 1 93 482 ALA B C 1
ATOM 8098 O O . ALA B 1 482 ? 15 17.547 9.758 1 93 482 ALA B O 1
ATOM 8099 N N . THR B 1 483 ? 15.633 19.406 8.727 1 91.44 483 THR B N 1
ATOM 8100 C CA . THR B 1 483 ? 15.695 20.156 9.977 1 91.44 483 THR B CA 1
ATOM 8101 C C . THR B 1 483 ? 14.297 20.312 10.578 1 91.44 483 THR B C 1
ATOM 8103 O O . THR B 1 483 ? 14.125 20.172 11.789 1 91.44 483 THR B O 1
ATOM 8106 N N . PHE B 1 484 ? 13.391 20.609 9.734 1 90.38 484 PHE B N 1
ATOM 8107 C CA . PHE B 1 484 ? 12.016 20.75 10.188 1 90.38 484 PHE B CA 1
ATOM 8108 C C . PHE B 1 484 ? 11.523 19.453 10.836 1 90.38 484 PHE B C 1
ATOM 8110 O O . PHE B 1 484 ? 10.922 19.484 11.906 1 90.38 484 PHE B O 1
ATOM 8117 N N . PHE B 1 485 ? 11.844 18.359 10.25 1 95 485 PHE B N 1
ATOM 8118 C CA . PHE B 1 485 ? 11.359 17.078 10.758 1 95 485 PHE B CA 1
ATOM 8119 C C . PHE B 1 485 ? 12.094 16.688 12.031 1 95 485 PHE B C 1
ATOM 8121 O O . PHE B 1 485 ? 11.516 16.062 12.922 1 95 485 PHE B O 1
ATOM 8128 N N . ALA B 1 486 ? 13.352 17.078 12.062 1 96.44 486 ALA B N 1
ATOM 8129 C CA . ALA B 1 486 ? 14.102 16.828 13.297 1 96.44 486 ALA B CA 1
ATOM 8130 C C . ALA B 1 486 ? 13.539 17.656 14.453 1 96.44 486 ALA B C 1
ATOM 8132 O O . ALA B 1 486 ? 13.508 17.188 15.594 1 96.44 486 ALA B O 1
ATOM 8133 N N . ALA B 1 487 ? 13.07 18.828 14.117 1 95.88 487 ALA B N 1
ATOM 8134 C CA . ALA B 1 487 ? 12.57 19.75 15.133 1 95.88 487 ALA B CA 1
ATOM 8135 C C . ALA B 1 487 ? 11.141 19.391 15.539 1 95.88 487 ALA B C 1
ATOM 8137 O O . ALA B 1 487 ? 10.688 19.766 16.625 1 95.88 487 ALA B O 1
ATOM 8138 N N . ALA B 1 488 ? 10.461 18.688 14.688 1 95.81 488 ALA B N 1
ATOM 8139 C CA . ALA B 1 488 ? 9.055 18.344 14.93 1 95.81 488 ALA B CA 1
ATOM 8140 C C . ALA B 1 488 ? 8.789 16.859 14.641 1 95.81 488 ALA B C 1
ATOM 8142 O O . ALA B 1 488 ? 7.973 16.531 13.781 1 95.81 488 ALA B O 1
ATOM 8143 N N . PRO B 1 489 ? 9.43 15.992 15.461 1 97.12 489 PRO B N 1
ATOM 8144 C CA . PRO B 1 489 ? 9.242 14.562 15.219 1 97.12 489 PRO B CA 1
ATOM 8145 C C . PRO B 1 489 ? 7.773 14.148 15.25 1 97.12 489 PRO B C 1
ATOM 8147 O O . PRO B 1 489 ? 7.023 14.578 16.125 1 97.12 489 PRO B O 1
ATOM 8150 N N . GLY B 1 490 ? 7.387 13.391 14.273 1 96.44 490 GLY B N 1
ATOM 8151 C CA . GLY B 1 490 ? 6.016 12.914 14.172 1 96.44 490 GLY B CA 1
ATOM 8152 C C . GLY B 1 490 ? 5.199 13.664 13.141 1 96.44 490 GLY B C 1
ATOM 8153 O O . GLY B 1 490 ? 4.145 13.188 12.711 1 96.44 490 GLY B O 1
ATOM 8154 N N . GLN B 1 491 ? 5.688 14.789 12.742 1 95.12 491 GLN B N 1
ATOM 8155 C CA . GLN B 1 491 ? 4.938 15.594 11.789 1 95.12 491 GLN B CA 1
ATOM 8156 C C . GLN B 1 491 ? 5.012 14.984 10.383 1 95.12 491 GLN B C 1
ATOM 8158 O O . GLN B 1 491 ? 4.004 14.938 9.672 1 95.12 491 GLN B O 1
ATOM 8163 N N . ALA B 1 492 ? 6.148 14.492 9.992 1 95.5 492 ALA B N 1
ATOM 8164 C CA . ALA B 1 492 ? 6.371 14.055 8.617 1 95.5 492 ALA B CA 1
ATOM 8165 C C . ALA B 1 492 ? 5.582 12.781 8.312 1 95.5 492 ALA B C 1
ATOM 8167 O O . ALA B 1 492 ? 5.215 12.531 7.164 1 95.5 492 ALA B O 1
ATOM 8168 N N . ILE B 1 493 ? 5.297 12.008 9.344 1 97.25 493 ILE B N 1
ATOM 8169 C CA . ILE B 1 493 ? 4.609 10.742 9.094 1 97.25 493 ILE B CA 1
ATOM 8170 C C . ILE B 1 493 ? 3.105 10.984 9 1 97.25 493 ILE B C 1
ATOM 8172 O O . ILE B 1 493 ? 2.357 10.109 8.562 1 97.25 493 ILE B O 1
ATOM 8176 N N . SER B 1 494 ? 2.641 12.141 9.375 1 95.94 494 SER B N 1
ATOM 8177 C CA . SER B 1 494 ? 1.219 12.398 9.578 1 95.94 494 SER B CA 1
ATOM 8178 C C . SER B 1 494 ? 0.431 12.172 8.289 1 95.94 494 SER B C 1
ATOM 8180 O O . SER B 1 494 ? -0.625 11.531 8.312 1 95.94 494 SER B O 1
ATOM 8182 N N . TYR B 1 495 ? 0.97 12.547 7.098 1 96.69 495 TYR B N 1
ATOM 8183 C CA . TYR B 1 495 ? 0.285 12.43 5.816 1 96.69 495 TYR B CA 1
ATOM 8184 C C . TYR B 1 495 ? 0.01 10.969 5.477 1 96.69 495 TYR B C 1
ATOM 8186 O O . TYR B 1 495 ? -1.147 10.555 5.371 1 96.69 495 TYR B O 1
ATOM 8194 N N . GLN B 1 496 ? 1.059 10.242 5.426 1 97.62 496 GLN B N 1
ATOM 8195 C CA . GLN B 1 496 ? 0.974 8.875 4.91 1 97.62 496 GLN B CA 1
ATOM 8196 C C . GLN B 1 496 ? 0.291 7.949 5.914 1 97.62 496 GLN B C 1
ATOM 8198 O O . GLN B 1 496 ? -0.524 7.109 5.531 1 97.62 496 GLN B O 1
ATOM 8203 N N . ILE B 1 497 ? 0.614 8.086 7.164 1 96.62 497 ILE B N 1
ATOM 8204 C CA . ILE B 1 497 ? 0.031 7.211 8.18 1 96.62 497 ILE B CA 1
ATOM 8205 C C . ILE B 1 497 ? -1.454 7.527 8.344 1 96.62 497 ILE B C 1
ATOM 8207 O O . ILE B 1 497 ? -2.275 6.621 8.484 1 96.62 497 ILE B O 1
ATOM 8211 N N . GLY B 1 498 ? -1.794 8.859 8.32 1 97.19 498 GLY B N 1
ATOM 8212 C CA . GLY B 1 498 ? -3.201 9.227 8.352 1 97.19 498 GLY B CA 1
ATOM 8213 C C . GLY B 1 498 ? -3.99 8.648 7.191 1 97.19 498 GLY B C 1
ATOM 8214 O O . GLY B 1 498 ? -5.09 8.125 7.379 1 97.19 498 GLY B O 1
ATOM 8215 N N . LYS B 1 499 ? -3.443 8.727 6 1 97.94 499 LYS B N 1
ATOM 8216 C CA . LYS B 1 499 ? -4.121 8.188 4.824 1 97.94 499 LYS B CA 1
ATOM 8217 C C . LYS B 1 499 ? -4.273 6.676 4.922 1 97.94 499 LYS B C 1
ATOM 8219 O O . LYS B 1 499 ? -5.328 6.129 4.594 1 97.94 499 LYS B O 1
ATOM 8224 N N . MET B 1 500 ? -3.23 6.027 5.371 1 97 500 MET B N 1
ATOM 8225 C CA . MET B 1 500 ? -3.273 4.57 5.496 1 97 500 MET B CA 1
ATOM 8226 C C . MET B 1 500 ? -4.34 4.145 6.5 1 97 500 MET B C 1
ATOM 8228 O O . MET B 1 500 ? -5.074 3.184 6.262 1 97 500 MET B O 1
ATOM 8232 N N . GLN B 1 501 ? -4.398 4.84 7.621 1 97.12 501 GLN B N 1
ATOM 8233 C CA . GLN B 1 501 ? -5.426 4.527 8.609 1 97.12 501 GLN B CA 1
ATOM 8234 C C . GLN B 1 501 ? -6.824 4.785 8.055 1 97.12 501 GLN B C 1
ATOM 8236 O O . GLN B 1 501 ? -7.754 4.02 8.32 1 97.12 501 GLN B O 1
ATOM 8241 N N . THR B 1 502 ? -6.973 5.875 7.336 1 97.94 502 THR B N 1
ATOM 8242 C CA . THR B 1 502 ? -8.25 6.195 6.715 1 97.94 502 THR B CA 1
ATOM 8243 C C . THR B 1 502 ? -8.664 5.102 5.73 1 97.94 502 THR B C 1
ATOM 8245 O O . THR B 1 502 ? -9.82 4.672 5.719 1 97.94 502 THR B O 1
ATOM 8248 N N . THR B 1 503 ? -7.723 4.652 4.957 1 98.06 503 THR B N 1
ATOM 8249 C CA . THR B 1 503 ? -7.965 3.602 3.973 1 98.06 503 THR B CA 1
ATOM 8250 C C . THR B 1 503 ? -8.414 2.312 4.656 1 98.06 503 THR B C 1
ATOM 8252 O O . THR B 1 503 ? -9.375 1.677 4.219 1 98.06 503 THR B O 1
ATOM 8255 N N . GLU B 1 504 ? -7.711 1.934 5.66 1 96.88 504 GLU B N 1
ATOM 8256 C CA . GLU B 1 504 ? -8.086 0.739 6.41 1 96.88 504 GLU B CA 1
ATOM 8257 C C . GLU B 1 504 ? -9.453 0.904 7.07 1 96.88 504 GLU B C 1
ATOM 8259 O O . GLU B 1 504 ? -10.25 -0.037 7.105 1 96.88 504 GLU B O 1
ATOM 8264 N N . PHE B 1 505 ? -9.688 2.137 7.613 1 97.94 505 PHE B N 1
ATOM 8265 C CA . PHE B 1 505 ? -10.961 2.473 8.234 1 97.94 505 PHE B CA 1
ATOM 8266 C C . PHE B 1 505 ? -12.109 2.291 7.25 1 97.94 505 PHE B C 1
ATOM 8268 O O . PHE B 1 505 ? -13.078 1.59 7.547 1 97.94 505 PHE B O 1
ATOM 8275 N N . LEU B 1 506 ? -11.977 2.807 6.086 1 98.31 506 LEU B N 1
ATOM 8276 C CA . LEU B 1 506 ? -13 2.682 5.062 1 98.31 506 LEU B CA 1
ATOM 8277 C C . LEU B 1 506 ? -13.195 1.223 4.66 1 98.31 506 LEU B C 1
ATOM 8279 O O . LEU B 1 506 ? -14.328 0.759 4.508 1 98.31 506 LEU B O 1
ATOM 8283 N N . ALA B 1 507 ? -12.117 0.515 4.461 1 96.81 507 ALA B N 1
ATOM 8284 C CA . ALA B 1 507 ? -12.188 -0.881 4.039 1 96.81 507 ALA B CA 1
ATOM 8285 C C . ALA B 1 507 ? -12.961 -1.722 5.047 1 96.81 507 ALA B C 1
ATOM 8287 O O . ALA B 1 507 ? -13.836 -2.508 4.672 1 96.81 507 ALA B O 1
ATOM 8288 N N . GLU B 1 508 ? -12.656 -1.543 6.285 1 95.06 508 GLU B N 1
ATOM 8289 C CA . GLU B 1 508 ? -13.344 -2.301 7.328 1 95.06 508 GLU B CA 1
ATOM 8290 C C . GLU B 1 508 ? -14.82 -1.935 7.395 1 95.06 508 GLU B C 1
ATOM 8292 O O . GLU B 1 508 ? -15.68 -2.812 7.527 1 95.06 508 GLU B O 1
ATOM 8297 N N . ALA B 1 509 ? -15.062 -0.617 7.309 1 96.94 509 ALA B N 1
ATOM 8298 C CA . ALA B 1 509 ? -16.453 -0.17 7.309 1 96.94 509 ALA B CA 1
ATOM 8299 C C . ALA B 1 509 ? -17.219 -0.778 6.141 1 96.94 509 ALA B C 1
ATOM 8301 O O . ALA B 1 509 ? -18.344 -1.279 6.32 1 96.94 509 ALA B O 1
ATOM 8302 N N . ARG B 1 510 ? -16.641 -0.719 4.961 1 95.44 510 ARG B N 1
ATOM 8303 C CA . ARG B 1 510 ? -17.25 -1.232 3.744 1 95.44 510 ARG B CA 1
ATOM 8304 C C . ARG B 1 510 ? -17.594 -2.715 3.881 1 95.44 510 ARG B C 1
ATOM 8306 O O . ARG B 1 510 ? -18.672 -3.152 3.504 1 95.44 510 ARG B O 1
ATOM 8313 N N . VAL B 1 511 ? -16.688 -3.492 4.363 1 90.81 511 VAL B N 1
ATOM 8314 C CA . VAL B 1 511 ? -16.859 -4.938 4.461 1 90.81 511 VAL B CA 1
ATOM 8315 C C . VAL B 1 511 ? -17.875 -5.262 5.555 1 90.81 511 VAL B C 1
ATOM 8317 O O . VAL B 1 511 ? -18.75 -6.121 5.371 1 90.81 511 VAL B O 1
ATOM 8320 N N . ARG B 1 512 ? -17.844 -4.598 6.699 1 90.94 512 ARG B N 1
ATOM 8321 C CA . ARG B 1 512 ? -18.719 -4.879 7.832 1 90.94 512 ARG B CA 1
ATOM 8322 C C . ARG B 1 512 ? -20.156 -4.492 7.52 1 90.94 512 ARG B C 1
ATOM 8324 O O . ARG B 1 512 ? -21.094 -5.188 7.918 1 90.94 512 ARG B O 1
ATOM 8331 N N . GLU B 1 513 ? -20.281 -3.402 6.801 1 93.56 513 GLU B N 1
ATOM 8332 C CA . GLU B 1 513 ? -21.641 -2.912 6.52 1 93.56 513 GLU B CA 1
ATOM 8333 C C . GLU B 1 513 ? -22.234 -3.627 5.316 1 93.56 513 GLU B C 1
ATOM 8335 O O . GLU B 1 513 ? -23.469 -3.67 5.164 1 93.56 513 GLU B O 1
ATOM 8340 N N . GLY B 1 514 ? -21.422 -4.16 4.363 1 89.19 514 GLY B N 1
ATOM 8341 C CA . GLY B 1 514 ? -21.906 -4.855 3.182 1 89.19 514 GLY B CA 1
ATOM 8342 C C . GLY B 1 514 ? -22.734 -3.973 2.266 1 89.19 514 GLY B C 1
ATOM 8343 O O . GLY B 1 514 ? -22.297 -2.881 1.889 1 89.19 514 GLY B O 1
ATOM 8344 N N . LYS B 1 515 ? -23.984 -4.297 2.014 1 88.38 515 LYS B N 1
ATOM 8345 C CA . LYS B 1 515 ? -24.859 -3.615 1.068 1 88.38 515 LYS B CA 1
ATOM 8346 C C . LYS B 1 515 ? -25.359 -2.293 1.642 1 88.38 515 LYS B C 1
ATOM 8348 O O . LYS B 1 515 ? -25.797 -1.415 0.897 1 88.38 515 LYS B O 1
ATOM 8353 N N . SER B 1 516 ? -25.25 -2.146 2.953 1 93.44 516 SER B N 1
ATOM 8354 C CA . SER B 1 516 ? -25.75 -0.941 3.598 1 93.44 516 SER B CA 1
ATOM 8355 C C . SER B 1 516 ? -24.703 0.164 3.617 1 93.44 516 SER B C 1
ATOM 8357 O O . SER B 1 516 ? -25 1.3 3.994 1 93.44 516 SER B O 1
ATOM 8359 N N . PHE B 1 517 ? -23.5 -0.205 3.178 1 95.94 517 PHE B N 1
ATOM 8360 C CA . PHE B 1 517 ? -22.438 0.797 3.178 1 95.94 517 PHE B CA 1
ATOM 8361 C C . PHE B 1 517 ? -22.781 1.942 2.23 1 95.94 517 PHE B C 1
ATOM 8363 O O . PHE B 1 517 ? -23.234 1.713 1.111 1 95.94 517 PHE B O 1
ATOM 8370 N N . ASP B 1 518 ? -22.594 3.137 2.738 1 96.75 518 ASP B N 1
ATOM 8371 C CA . ASP B 1 518 ? -22.781 4.363 1.973 1 96.75 518 ASP B CA 1
ATOM 8372 C C . ASP B 1 518 ? -21.516 5.227 2.002 1 96.75 518 ASP B C 1
ATOM 8374 O O . ASP B 1 518 ? -21.141 5.758 3.051 1 96.75 518 ASP B O 1
ATOM 8378 N N . LEU B 1 519 ? -20.906 5.383 0.831 1 98.25 519 LEU B N 1
ATOM 8379 C CA . LEU B 1 519 ? -19.609 6.055 0.727 1 98.25 519 LEU B CA 1
ATOM 8380 C C . LEU B 1 519 ? -19.719 7.504 1.188 1 98.25 519 LEU B C 1
ATOM 8382 O O . LEU B 1 519 ? -18.844 7.988 1.919 1 98.25 519 LEU B O 1
ATOM 8386 N N . LYS B 1 520 ? -20.734 8.219 0.777 1 98.19 520 LYS B N 1
ATOM 8387 C CA . LYS B 1 520 ? -20.891 9.617 1.163 1 98.19 520 LYS B CA 1
ATOM 8388 C C . LYS B 1 520 ? -21.109 9.75 2.668 1 98.19 520 LYS B C 1
ATOM 8390 O O . LYS B 1 520 ? -20.562 10.648 3.303 1 98.19 520 LYS B O 1
ATOM 8395 N N . ARG B 1 521 ? -21.906 8.844 3.244 1 97.44 521 ARG B N 1
ATOM 8396 C CA . ARG B 1 521 ? -22.125 8.867 4.688 1 97.44 521 ARG B CA 1
ATOM 8397 C C . ARG B 1 521 ? -20.812 8.664 5.434 1 97.44 521 ARG B C 1
ATOM 8399 O O . ARG B 1 521 ? -20.547 9.344 6.43 1 97.44 521 ARG B O 1
ATOM 8406 N N . PHE B 1 522 ? -20.062 7.707 5.004 1 98.19 522 PHE B N 1
ATOM 8407 C CA . PHE B 1 522 ? -18.75 7.473 5.602 1 98.19 522 PHE B CA 1
ATOM 8408 C C . PHE B 1 522 ? -17.891 8.727 5.523 1 98.19 522 PHE B C 1
ATOM 8410 O O . PHE B 1 522 ? -17.266 9.125 6.512 1 98.19 522 PHE B O 1
ATOM 8417 N N . HIS B 1 523 ? -17.812 9.375 4.301 1 98.75 523 HIS B N 1
ATOM 8418 C CA . HIS B 1 523 ? -17.016 10.578 4.113 1 98.75 523 HIS B CA 1
ATOM 8419 C C . HIS B 1 523 ? -17.516 11.719 4.984 1 98.75 523 HIS B C 1
ATOM 8421 O O . HIS B 1 523 ? -16.719 12.445 5.582 1 98.75 523 HIS B O 1
ATOM 8427 N N . ASP B 1 524 ? -18.781 11.883 5.047 1 98.25 524 ASP B N 1
ATOM 8428 C CA . ASP B 1 524 ? -19.344 12.938 5.891 1 98.25 524 ASP B CA 1
ATOM 8429 C C . ASP B 1 524 ? -18.891 12.773 7.34 1 98.25 524 ASP B C 1
ATOM 8431 O O . ASP B 1 524 ? -18.547 13.75 8 1 98.25 524 ASP B O 1
ATOM 8435 N N . TYR B 1 525 ? -18.906 11.508 7.805 1 97.75 525 TYR B N 1
ATOM 8436 C CA . TYR B 1 525 ? -18.453 11.219 9.164 1 97.75 525 TYR B CA 1
ATOM 8437 C C . TYR B 1 525 ? -16.969 11.555 9.328 1 97.75 525 TYR B C 1
ATOM 8439 O O . TYR B 1 525 ? -16.578 12.227 10.289 1 97.75 525 TYR B O 1
ATOM 8447 N N . LEU B 1 526 ? -16.156 11.094 8.414 1 98.12 526 LEU B N 1
ATOM 8448 C CA . LEU B 1 526 ? -14.719 11.281 8.461 1 98.12 526 LEU B CA 1
ATOM 8449 C C . LEU B 1 526 ? -14.367 12.766 8.469 1 98.12 526 LEU B C 1
ATOM 8451 O O . LEU B 1 526 ? -13.539 13.211 9.281 1 98.12 526 LEU B O 1
ATOM 8455 N N . TRP B 1 527 ? -14.992 13.586 7.59 1 98.12 527 TRP B N 1
ATOM 8456 C CA . TRP B 1 527 ? -14.648 15 7.453 1 98.12 527 TRP B CA 1
ATOM 8457 C C . TRP B 1 527 ? -15.133 15.797 8.664 1 98.12 527 TRP B C 1
ATOM 8459 O O . TRP B 1 527 ? -14.43 16.688 9.141 1 98.12 527 TRP B O 1
ATOM 8469 N N . THR B 1 528 ? -16.266 15.492 9.164 1 96.94 528 THR B N 1
ATOM 8470 C CA . THR B 1 528 ? -16.797 16.188 10.328 1 96.94 528 THR B CA 1
ATOM 8471 C C . THR B 1 528 ? -15.906 15.977 11.547 1 96.94 528 THR B C 1
ATOM 8473 O O . THR B 1 528 ? -15.719 16.891 12.352 1 96.94 528 THR B O 1
ATOM 8476 N N . ASN B 1 529 ? -15.344 14.781 11.617 1 96.12 529 ASN B N 1
ATOM 8477 C CA . ASN B 1 529 ? -14.484 14.422 12.742 1 96.12 529 ASN B CA 1
ATOM 8478 C C . ASN B 1 529 ? -13.008 14.562 12.383 1 96.12 529 ASN B C 1
ATOM 8480 O O . ASN B 1 529 ? -12.148 13.945 13.023 1 96.12 529 ASN B O 1
ATOM 8484 N N . GLY B 1 530 ? -12.664 15.211 11.406 1 89.5 530 GLY B N 1
ATOM 8485 C CA . GLY B 1 530 ? -11.398 15.195 10.695 1 89.5 530 GLY B CA 1
ATOM 8486 C C . GLY B 1 530 ? -10.211 15.508 11.586 1 89.5 530 GLY B C 1
ATOM 8487 O O . GLY B 1 530 ? -9.062 15.258 11.203 1 89.5 530 GLY B O 1
ATOM 8488 N N . ASN B 1 531 ? -10.383 15.992 12.773 1 92.25 531 ASN B N 1
ATOM 8489 C CA . ASN B 1 531 ? -9.273 16.25 13.688 1 92.25 531 ASN B CA 1
ATOM 8490 C C . ASN B 1 531 ? -9.148 15.148 14.742 1 92.25 531 ASN B C 1
ATOM 8492 O O . ASN B 1 531 ? -8.141 15.078 15.445 1 92.25 531 ASN B O 1
ATOM 8496 N N . VAL B 1 532 ? -10.133 14.359 14.867 1 96.75 532 VAL B N 1
ATOM 8497 C CA . VAL B 1 532 ? -10.109 13.234 15.797 1 96.75 532 VAL B CA 1
ATOM 8498 C C . VAL B 1 532 ? -9.195 12.141 15.266 1 96.75 532 VAL B C 1
ATOM 8500 O O . VAL B 1 532 ? -9.266 11.789 14.086 1 96.75 532 VAL B O 1
ATOM 8503 N N . PRO B 1 533 ? -8.312 11.625 16.094 1 97.5 533 PRO B N 1
ATOM 8504 C CA . PRO B 1 533 ? -7.449 10.547 15.609 1 97.5 533 PRO B CA 1
ATOM 8505 C C . PRO B 1 533 ? -8.234 9.445 14.898 1 97.5 533 PRO B C 1
ATOM 8507 O O . PRO B 1 533 ? -9.273 9.008 15.391 1 97.5 533 PRO B O 1
ATOM 8510 N N . ILE B 1 534 ? -7.742 8.984 13.805 1 97.44 534 ILE B N 1
ATOM 8511 C CA . ILE B 1 534 ? -8.461 8.086 12.914 1 97.44 534 ILE B CA 1
ATOM 8512 C C . ILE B 1 534 ? -8.758 6.77 13.641 1 97.44 534 ILE B C 1
ATOM 8514 O O . ILE B 1 534 ? -9.82 6.172 13.445 1 97.44 534 ILE B O 1
ATOM 8518 N N . ALA B 1 535 ? -7.816 6.312 14.492 1 96.5 535 ALA B N 1
ATOM 8519 C CA . ALA B 1 535 ? -8.039 5.082 15.242 1 96.5 535 ALA B CA 1
ATOM 8520 C C . ALA B 1 535 ? -9.281 5.188 16.125 1 96.5 535 ALA B C 1
ATOM 8522 O O . ALA B 1 535 ? -10.031 4.223 16.266 1 96.5 535 ALA B O 1
ATOM 8523 N N . LEU B 1 536 ? -9.5 6.352 16.734 1 97.25 536 LEU B N 1
ATOM 8524 C CA . LEU B 1 536 ? -10.664 6.562 17.578 1 97.25 536 LEU B CA 1
ATOM 8525 C C . LEU B 1 536 ? -11.93 6.699 16.734 1 97.25 536 LEU B C 1
ATOM 8527 O O . LEU B 1 536 ? -13 6.234 17.141 1 97.25 536 LEU B O 1
ATOM 8531 N N . GLN B 1 537 ? -11.828 7.41 15.586 1 97.38 537 GLN B N 1
ATOM 8532 C CA . GLN B 1 537 ? -12.961 7.48 14.672 1 97.38 537 GLN B CA 1
ATOM 8533 C C . GLN B 1 537 ? -13.422 6.086 14.258 1 97.38 537 GLN B C 1
ATOM 8535 O O . GLN B 1 537 ? -14.617 5.797 14.258 1 97.38 537 GLN B O 1
ATOM 8540 N N . LYS B 1 538 ? -12.469 5.289 13.883 1 96.88 538 LYS B N 1
ATOM 8541 C CA . LYS B 1 538 ? -12.766 3.928 13.445 1 96.88 538 LYS B CA 1
ATOM 8542 C C . LYS B 1 538 ? -13.492 3.146 14.539 1 96.88 538 LYS B C 1
ATOM 8544 O O . LYS B 1 538 ? -14.508 2.496 14.273 1 96.88 538 LYS B O 1
ATOM 8549 N N . GLU B 1 539 ? -12.953 3.219 15.75 1 96.19 539 GLU B N 1
ATOM 8550 C CA . GLU B 1 539 ? -13.578 2.539 16.875 1 96.19 539 GLU B CA 1
ATOM 8551 C C . GLU B 1 539 ? -15.023 2.996 17.062 1 96.19 539 GLU B C 1
ATOM 8553 O O . GLU B 1 539 ? -15.922 2.168 17.219 1 96.19 539 GLU B O 1
ATOM 8558 N N . GLU B 1 540 ? -15.234 4.258 17.031 1 96.75 540 GLU B N 1
ATOM 8559 C CA . GLU B 1 540 ? -16.562 4.828 17.25 1 96.75 540 GLU B CA 1
ATOM 8560 C C . GLU B 1 540 ? -17.5 4.473 16.109 1 96.75 540 GLU B C 1
ATOM 8562 O O . GLU B 1 540 ? -18.625 4.008 16.344 1 96.75 540 GLU B O 1
ATOM 8567 N N . TYR B 1 541 ? -17.078 4.688 14.906 1 97.12 541 TYR B N 1
ATOM 8568 C CA . TYR B 1 541 ? -17.906 4.449 13.734 1 97.12 541 TYR B CA 1
ATOM 8569 C C . TYR B 1 541 ? -18.359 2.992 13.664 1 97.12 541 TYR B C 1
ATOM 8571 O O . TYR B 1 541 ? -19.531 2.707 13.453 1 97.12 541 TYR B O 1
ATOM 8579 N N . LEU B 1 542 ? -17.406 2.094 13.82 1 94.75 542 LEU B N 1
ATOM 8580 C CA . LEU B 1 542 ? -17.719 0.673 13.68 1 94.75 542 LEU B CA 1
ATOM 8581 C C . LEU B 1 542 ? -18.641 0.203 14.805 1 94.75 542 LEU B C 1
ATOM 8583 O O . LEU B 1 542 ? -19.438 -0.718 14.617 1 94.75 542 LEU B O 1
ATOM 8587 N N . SER B 1 543 ? -18.516 0.806 15.961 1 92.88 543 SER B N 1
ATOM 8588 C CA . SER B 1 543 ? -19.438 0.489 17.047 1 92.88 543 SER B CA 1
ATOM 8589 C C . SER B 1 543 ? -20.859 0.932 16.703 1 92.88 543 SER B C 1
ATOM 8591 O O . SER B 1 543 ? -21.828 0.271 17.078 1 92.88 543 SER B O 1
ATOM 8593 N N . MET B 1 544 ? -21.016 2.031 16.062 1 87.31 544 MET B N 1
ATOM 8594 C CA . MET B 1 544 ? -22.312 2.561 15.664 1 87.31 544 MET B CA 1
ATOM 8595 C C . MET B 1 544 ? -22.984 1.663 14.625 1 87.31 544 MET B C 1
ATOM 8597 O O . MET B 1 544 ? -24.172 1.376 14.719 1 87.31 544 MET B O 1
ATOM 8601 N N . VAL B 1 545 ? -22.234 1.212 13.68 1 84.56 545 VAL B N 1
ATOM 8602 C CA . VAL B 1 545 ? -22.781 0.407 12.586 1 84.56 545 VAL B CA 1
ATOM 8603 C C . VAL B 1 545 ? -23.172 -0.975 13.102 1 84.56 545 VAL B C 1
ATOM 8605 O O . VAL B 1 545 ? -24.078 -1.609 12.57 1 84.56 545 VAL B O 1
ATOM 8608 N N . SER B 1 546 ? -22.469 -1.424 14.086 1 79.38 546 SER B N 1
ATOM 8609 C CA . SER B 1 546 ? -22.781 -2.723 14.672 1 79.38 546 SER B CA 1
ATOM 8610 C C . SER B 1 546 ? -23.906 -2.607 15.695 1 79.38 546 SER B C 1
ATOM 8612 O O . SER B 1 546 ? -24.375 -3.615 16.219 1 79.38 546 SER B O 1
ATOM 8614 N N . GLY B 1 547 ? -24.406 -1.544 15.914 1 71.19 547 GLY B N 1
ATOM 8615 C CA . GLY B 1 547 ? -25.5 -1.328 16.859 1 71.19 547 GLY B CA 1
ATOM 8616 C C . GLY B 1 547 ? -25.047 -1.284 18.297 1 71.19 547 GLY B C 1
ATOM 8617 O O . GLY B 1 547 ? -25.844 -1.518 19.219 1 71.19 547 GLY B O 1
ATOM 8618 N N . GLU B 1 548 ? -23.797 -1.201 18.531 1 63.47 548 GLU B N 1
ATOM 8619 C CA . GLU B 1 548 ? -23.266 -1.122 19.891 1 63.47 548 GLU B CA 1
ATOM 8620 C C . GLU B 1 548 ? -23.203 0.324 20.375 1 63.47 548 GLU B C 1
ATOM 8622 O O . GLU B 1 548 ? -22.938 1.234 19.594 1 63.47 548 GLU B O 1
#

pLDDT: mean 94.43, std 10.19, range [22.81, 98.88]